Protein AF-0000000079417817 (afdb_homodimer)

Organism: Sphenodon punctatus (NCBI:txid8508)

Secondary structure (DSSP, 8-state):
------------------------------------------------------------------------------------TTHHHHHHHHTTTT-HHHHHHHHHHHHHHHHHHHHHHHHHHHTTTTSS-----GGGGGGEEES-SS-SEE-SSEEEEEEEETT-TT-EEEEEEEEEETT-HHHHHHHHHHHHHSPP-TTB--EEEEEEEEEEGGG-TTS-TTS--------------------------------------EEEEEEEEES----EEHHHHHHHTHHHHHH-HHHHHHHHHHHHHHHHHHHHHHGGGTEE-----GGGEEEE--S-TTSSS--S-----TT-SS--EEEE---TT-EE--TTS-HHHHH-TTSS-HHHHHHHHGGGHHHHHHHHHHHHHTT---HHHH-THHHHS---GGGSPPPP--STTHHHHHHHHHHHT-SSGGGSPPHHHHHHHHHHHHHS--HHHHHHHHH--SHHHHHHHHHHHHHHHHHHHHHHHHHHTT-SSS---HHHHHHHHHHHH--HHHHHHHHHHHH-/------------------------------------------------------------------------------------TTHHHHHHHHTTTT-HHHHHHHHHHHHHHHHHHHHHHHHHHHTTTTSS-----GGGGGGEEES-SS-SEE-SSEEEEEEEETT-TT-EEEEEEEEEETT-HHHHHHHHHHHHHSPP-TTB--EEEEEEEEEEGGG-TTS-TTS--------------------------------------EEEEEEEEES----EEHHHHHHHTHHHHHH-HHHHHHHHHHHHHHHHHHHHHHGGGTEE-----GGGEEEE--S-TTSSS--S-----TT-SS--EEEE---TT-EE--TTS-HHHHH-GGGS-HHHHHHHHGGGHHHHHHHHHHHHHTT---HHHH-THHHHS---GGGSPPPP--STTHHHHHHHHHHHT-SSGGGSPPHHHHHHHHHHHHHS--HHHHHHHHT--SHHHHHHHHHHHHHHHHHHHHHHHHHHTT-SS----HHHHHHHHHHHH--HHHHHHHHHHHH-

Structure (mmCIF, N/CA/C/O backbone):
data_AF-0000000079417817-model_v1
#
loop_
_entity.id
_entity.type
_entity.pdbx_description
1 polymer 'Inactive tyrosine-protein kinase PEAK1'
#
loop_
_atom_site.group_PDB
_atom_site.id
_atom_site.type_symbol
_atom_site.label_atom_id
_atom_site.label_alt_id
_atom_site.label_comp_id
_atom_site.label_asym_id
_atom_site.label_entity_id
_atom_site.label_seq_id
_atom_site.pdbx_PDB_ins_code
_atom_site.Cartn_x
_atom_site.Cartn_y
_atom_site.Cartn_z
_atom_site.occupancy
_atom_site.B_iso_or_equiv
_atom_site.auth_seq_id
_atom_site.auth_comp_id
_atom_site.auth_asym_id
_atom_site.auth_atom_id
_atom_site.pdbx_PDB_model_num
ATOM 1 N N . MET A 1 1 ? 11.273 -13.578 -25.859 1 18.31 1 MET A N 1
ATOM 2 C CA . MET A 1 1 ? 10.703 -14.289 -24.719 1 18.31 1 MET A CA 1
ATOM 3 C C . MET A 1 1 ? 10.102 -13.312 -23.719 1 18.31 1 MET A C 1
ATOM 5 O O . MET A 1 1 ? 10.75 -12.336 -23.328 1 18.31 1 MET A O 1
ATOM 9 N N . ALA A 1 2 ? 8.688 -13.156 -23.547 1 18.14 2 ALA A N 1
ATOM 10 C CA . ALA A 1 2 ? 7.957 -11.891 -23.531 1 18.14 2 ALA A CA 1
ATOM 11 C C . ALA A 1 2 ? 7.934 -11.289 -22.125 1 18.14 2 ALA A C 1
ATOM 13 O O . ALA A 1 2 ? 7.484 -11.938 -21.172 1 18.14 2 ALA A O 1
ATOM 14 N N . ASN A 1 3 ? 9.055 -10.758 -21.688 1 19.86 3 ASN A N 1
ATOM 15 C CA . ASN A 1 3 ? 9.203 -10.18 -20.344 1 19.86 3 ASN A CA 1
ATOM 16 C C . ASN A 1 3 ? 7.996 -9.312 -19.984 1 19.86 3 ASN A C 1
ATOM 18 O O . ASN A 1 3 ? 7.625 -8.406 -20.719 1 19.86 3 ASN A O 1
ATOM 22 N N . PRO A 1 4 ? 7.016 -9.898 -19.281 1 21.08 4 PRO A N 1
ATOM 23 C CA . PRO A 1 4 ? 5.695 -9.289 -19.094 1 21.08 4 PRO A CA 1
ATOM 24 C C . PRO A 1 4 ? 5.773 -7.836 -18.625 1 21.08 4 PRO A C 1
ATOM 26 O O . PRO A 1 4 ? 6.523 -7.52 -17.703 1 21.08 4 PRO A O 1
ATOM 29 N N . THR A 1 5 ? 5.738 -6.875 -19.531 1 25.09 5 THR A N 1
ATOM 30 C CA . THR A 1 5 ? 5.852 -5.422 -19.547 1 25.09 5 THR A CA 1
ATOM 31 C C . THR A 1 5 ? 4.828 -4.793 -18.609 1 25.09 5 THR A C 1
ATOM 33 O O . THR A 1 5 ? 3.623 -4.996 -18.766 1 25.09 5 THR A O 1
ATOM 36 N N . TYR A 1 6 ? 5.027 -4.941 -17.344 1 22.91 6 TYR A N 1
ATOM 37 C CA . TYR A 1 6 ? 4.203 -4.191 -16.406 1 22.91 6 TYR A CA 1
ATOM 38 C C . TYR A 1 6 ? 3.943 -2.779 -16.922 1 22.91 6 TYR A C 1
ATOM 40 O O . TYR A 1 6 ? 4.883 -2.049 -17.25 1 22.91 6 TYR A O 1
ATOM 48 N N . ASP A 1 7 ? 2.91 -2.617 -17.703 1 25.83 7 ASP A N 1
ATOM 49 C CA . ASP A 1 7 ? 2.393 -1.407 -18.328 1 25.83 7 ASP A CA 1
ATOM 50 C C . ASP A 1 7 ? 2.301 -0.259 -17.328 1 25.83 7 ASP A C 1
ATOM 52 O O . ASP A 1 7 ? 1.354 -0.187 -16.547 1 25.83 7 ASP A O 1
ATOM 56 N N . ILE A 1 8 ? 3.342 0.02 -16.578 1 26.14 8 ILE A N 1
ATOM 57 C CA . ILE A 1 8 ? 3.295 1.349 -15.969 1 26.14 8 ILE A CA 1
ATOM 58 C C . ILE A 1 8 ? 2.906 2.379 -17.031 1 26.14 8 ILE A C 1
ATOM 60 O O . ILE A 1 8 ? 3.506 2.43 -18.109 1 26.14 8 ILE A O 1
ATOM 64 N N . ASP A 1 9 ? 1.676 2.869 -17.172 1 25.77 9 ASP A N 1
ATOM 65 C CA . ASP A 1 9 ? 1.15 3.871 -18.094 1 25.77 9 ASP A CA 1
ATOM 66 C C . ASP A 1 9 ? 2.172 4.98 -18.344 1 25.77 9 ASP A C 1
ATOM 68 O O . ASP A 1 9 ? 1.841 6.168 -18.25 1 25.77 9 ASP A O 1
ATOM 72 N N . THR A 1 10 ? 3.457 4.84 -17.969 1 23.97 10 THR A N 1
ATOM 73 C CA . THR A 1 10 ? 4.332 5.867 -18.516 1 23.97 10 THR A CA 1
ATOM 74 C C . THR A 1 10 ? 4.336 5.812 -20.047 1 23.97 10 THR A C 1
ATOM 76 O O . THR A 1 10 ? 4.469 4.734 -20.641 1 23.97 10 THR A O 1
ATOM 79 N N . ASN A 1 11 ? 3.623 6.688 -20.844 1 24.47 11 ASN A N 1
ATOM 80 C CA . ASN A 1 11 ? 3.588 6.977 -22.266 1 24.47 11 ASN A CA 1
ATOM 81 C C . ASN A 1 11 ? 4.965 6.812 -22.906 1 24.47 11 ASN A C 1
ATOM 83 O O . ASN A 1 11 ? 5.23 7.379 -23.969 1 24.47 11 ASN A O 1
ATOM 87 N N . TRP A 1 12 ? 5.91 6.238 -22.172 1 20.16 12 TRP A N 1
ATOM 88 C CA . TRP A 1 12 ? 7.207 6.23 -22.844 1 20.16 12 TRP A CA 1
ATOM 89 C C . TRP A 1 12 ? 7.176 5.352 -24.094 1 20.16 12 TRP A C 1
ATOM 91 O O . TRP A 1 12 ? 6.633 4.242 -24.062 1 20.16 12 TRP A O 1
ATOM 101 N N . GLU A 1 13 ? 7.301 5.938 -25.312 1 21.11 13 GLU A N 1
ATOM 102 C CA . GLU A 1 13 ? 7.312 5.504 -26.703 1 21.11 13 GLU A CA 1
ATOM 103 C C . GLU A 1 13 ? 8.328 4.391 -26.922 1 21.11 13 GLU A C 1
ATOM 105 O O . GLU A 1 13 ? 9.539 4.617 -26.828 1 21.11 13 GLU A O 1
ATOM 110 N N . MET A 1 14 ? 8.188 3.262 -26.25 1 19.23 14 MET A N 1
ATOM 111 C CA . MET A 1 14 ? 9.156 2.17 -26.297 1 19.23 14 MET A CA 1
ATOM 112 C C . MET A 1 14 ? 9.273 1.586 -27.703 1 19.23 14 MET A C 1
ATOM 114 O O . MET A 1 14 ? 8.328 0.962 -28.188 1 19.23 14 MET A O 1
ATOM 118 N N . SER A 1 15 ? 9.945 2.328 -28.688 1 18.45 15 SER A N 1
ATOM 119 C CA . SER A 1 15 ? 10.156 1.932 -30.078 1 18.45 15 SER A CA 1
ATOM 120 C C . SER A 1 15 ? 11.016 0.674 -30.172 1 18.45 15 SER A C 1
ATOM 122 O O . SER A 1 15 ? 12.164 0.668 -29.75 1 18.45 15 SER A O 1
ATOM 124 N N . SER A 1 16 ? 10.5 -0.435 -29.797 1 18 16 SER A N 1
ATOM 125 C CA . SER A 1 16 ? 11.195 -1.719 -29.766 1 18 16 SER A CA 1
ATOM 126 C C . SER A 1 16 ? 11.656 -2.127 -31.156 1 18 16 SER A C 1
ATOM 128 O O . SER A 1 16 ? 10.836 -2.309 -32.062 1 18 16 SER A O 1
ATOM 130 N N . GLY A 1 17 ? 12.812 -1.529 -31.688 1 17.73 17 GLY A N 1
ATOM 131 C CA . GLY A 1 17 ? 13.398 -1.826 -33 1 17.73 17 GLY A CA 1
ATOM 132 C C . GLY A 1 17 ? 13.766 -3.289 -33.156 1 17.73 17 GLY A C 1
ATOM 133 O O . GLY A 1 17 ? 14.109 -3.965 -32.188 1 17.73 17 GLY A O 1
ATOM 134 N N . CYS A 1 18 ? 13.164 -4.008 -34.062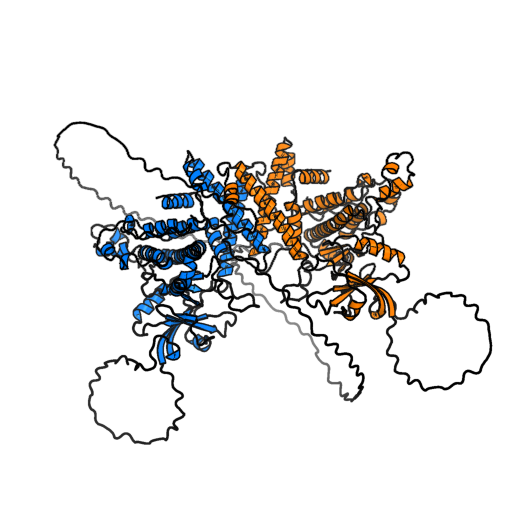 1 18.25 18 CYS A N 1
ATOM 135 C CA . CYS A 1 18 ? 13.148 -5.371 -34.594 1 18.25 18 CYS A CA 1
ATOM 136 C C . CYS A 1 18 ? 14.508 -5.758 -35.156 1 18.25 18 CYS A C 1
ATOM 138 O O . CYS A 1 18 ? 14.953 -5.203 -36.156 1 18.25 18 CYS A O 1
ATOM 140 N N . SER A 1 19 ? 15.672 -5.754 -34.312 1 17.09 19 SER A N 1
ATOM 141 C CA . SER A 1 19 ? 16.938 -6.055 -34.938 1 17.09 19 SER A CA 1
ATOM 142 C C . SER A 1 19 ? 16.906 -7.418 -35.625 1 17.09 19 SER A C 1
ATOM 144 O O . SER A 1 19 ? 16.453 -8.398 -35.062 1 17.09 19 SER A O 1
ATOM 146 N N . SER A 1 20 ? 16.828 -7.496 -36.969 1 17.25 20 SER A N 1
ATOM 147 C CA . SER A 1 20 ? 16.781 -8.539 -38 1 17.25 20 SER A CA 1
ATOM 148 C C . SER A 1 20 ? 18.078 -9.352 -38 1 17.25 20 SER A C 1
ATOM 150 O O . SER A 1 20 ? 19.125 -8.828 -38.406 1 17.25 20 SER A O 1
ATOM 152 N N . ILE A 1 21 ? 18.484 -9.977 -36.906 1 17.41 21 ILE A N 1
ATOM 153 C CA . ILE A 1 21 ? 19.75 -10.688 -36.938 1 17.41 21 ILE A CA 1
ATOM 154 C C . ILE A 1 21 ? 19.719 -11.742 -38.062 1 17.41 21 ILE A C 1
ATOM 156 O O . ILE A 1 21 ? 18.875 -12.641 -38.031 1 17.41 21 ILE A O 1
ATOM 160 N N . SER A 1 22 ? 20.297 -11.484 -39.25 1 16.5 22 SER A N 1
ATOM 161 C CA . SER A 1 22 ? 20.5 -12.234 -40.469 1 16.5 22 SER A CA 1
ATOM 162 C C . SER A 1 22 ? 21.391 -13.453 -40.25 1 16.5 22 SER A C 1
ATOM 164 O O . SER A 1 22 ? 22.469 -13.344 -39.688 1 16.5 22 SER A O 1
ATOM 166 N N . LEU A 1 23 ? 20.812 -14.664 -40.156 1 16.78 23 LEU A N 1
ATOM 167 C CA . LEU A 1 23 ? 21.312 -16.031 -40.062 1 16.78 23 LEU A CA 1
ATOM 168 C C . LEU A 1 23 ? 22.234 -16.375 -41.219 1 16.78 23 LEU A C 1
ATOM 170 O O . LEU A 1 23 ? 21.766 -16.625 -42.344 1 16.78 23 LEU A O 1
ATOM 174 N N . GLU A 1 24 ? 23.375 -15.719 -41.438 1 16.23 24 GLU A N 1
ATOM 175 C CA . GLU A 1 24 ? 24.094 -16.156 -42.625 1 16.23 24 GLU A CA 1
ATOM 176 C C . GLU A 1 24 ? 24.594 -17.594 -42.469 1 16.23 24 GLU A C 1
ATOM 178 O O . GLU A 1 24 ? 25.141 -17.953 -41.438 1 16.23 24 GLU A O 1
ATOM 183 N N . LEU A 1 25 ? 24.234 -18.578 -43.406 1 16.67 25 LEU A N 1
ATOM 184 C CA . LEU A 1 25 ? 24.359 -20 -43.719 1 16.67 25 LEU A CA 1
ATOM 185 C C . LEU A 1 25 ? 25.781 -20.344 -44.125 1 16.67 25 LEU A C 1
ATOM 187 O O . LEU A 1 25 ? 26.094 -21.5 -44.406 1 16.67 25 LEU A O 1
ATOM 191 N N . LYS A 1 26 ? 26.906 -19.688 -43.875 1 16.53 26 LYS A N 1
ATOM 192 C CA . LYS A 1 26 ? 27.875 -20.078 -44.906 1 16.53 26 LYS A CA 1
ATOM 193 C C . LYS A 1 26 ? 28.297 -21.531 -44.781 1 16.53 26 LYS A C 1
ATOM 195 O O . LYS A 1 26 ? 28.344 -22.062 -43.656 1 16.53 26 LYS A O 1
ATOM 200 N N . ALA A 1 27 ? 28.844 -22.25 -45.938 1 16.28 27 ALA A N 1
ATOM 201 C CA . ALA A 1 27 ? 29.078 -23.453 -46.75 1 16.28 27 ALA A CA 1
ATOM 202 C C . ALA A 1 27 ? 30.312 -24.203 -46.25 1 16.28 27 ALA A C 1
ATOM 204 O O . ALA A 1 27 ? 30.281 -25.422 -46.094 1 16.28 27 ALA A O 1
ATOM 205 N N . LEU A 1 28 ? 31.625 -23.688 -46.375 1 15.3 28 LEU A N 1
ATOM 206 C CA . LEU A 1 28 ? 32.469 -24.328 -47.375 1 15.3 28 LEU A CA 1
ATOM 207 C C . LEU A 1 28 ? 33.188 -25.547 -46.75 1 15.3 28 LEU A C 1
ATOM 209 O O . LEU A 1 28 ? 33.125 -26.641 -47.312 1 15.3 28 LEU A O 1
ATOM 213 N N . ASP A 1 29 ? 34.562 -25.562 -46.625 1 15.4 29 ASP A N 1
ATOM 214 C CA . ASP A 1 29 ? 35.5 -26.281 -47.469 1 15.4 29 ASP A CA 1
ATOM 215 C C . ASP A 1 29 ? 36 -27.562 -46.781 1 15.4 29 ASP A C 1
ATOM 217 O O . ASP A 1 29 ? 35.781 -27.734 -45.594 1 15.4 29 ASP A O 1
ATOM 221 N N . ASN A 1 30 ? 37.406 -27.906 -46.812 1 15.6 30 ASN A N 1
ATOM 222 C CA . ASN A 1 30 ? 38.25 -28.875 -47.5 1 15.6 30 ASN A CA 1
ATOM 223 C C . ASN A 1 30 ? 38.75 -29.984 -46.562 1 15.6 30 ASN A C 1
ATOM 225 O O . ASN A 1 30 ? 38.594 -31.172 -46.875 1 15.6 30 ASN A O 1
ATOM 229 N N . GLU A 1 31 ? 39.906 -29.875 -45.781 1 15.55 31 GLU A N 1
ATOM 230 C CA . GLU A 1 31 ? 41.094 -30.672 -46.156 1 15.55 31 GLU A CA 1
ATOM 231 C C . GLU A 1 31 ? 41.094 -32 -45.438 1 15.55 31 GLU A C 1
ATOM 233 O O . GLU A 1 31 ? 40.406 -32.188 -44.438 1 15.55 31 GLU A O 1
ATOM 238 N N . LEU A 1 32 ? 42.438 -32.656 -45.125 1 15.21 32 LEU A N 1
ATOM 239 C CA . LEU A 1 32 ? 43.219 -33.812 -45.594 1 15.21 32 LEU A CA 1
ATOM 240 C C . LEU A 1 32 ? 43.219 -34.906 -44.562 1 15.21 32 LEU A C 1
ATOM 242 O O . LEU A 1 32 ? 42.781 -34.719 -43.438 1 15.21 32 LEU A O 1
ATOM 246 N N . ASP A 1 33 ? 44.438 -35.406 -43.906 1 15.15 33 ASP A N 1
ATOM 247 C CA . ASP A 1 33 ? 45.125 -36.656 -44.219 1 15.15 33 ASP A CA 1
ATOM 248 C C . ASP A 1 33 ? 44.875 -37.688 -43.125 1 15.15 33 ASP A C 1
ATOM 250 O O . ASP A 1 33 ? 44.188 -38.688 -43.344 1 15.15 33 ASP A O 1
ATOM 254 N N . SER A 1 34 ? 46.062 -38.219 -42.312 1 15.34 34 SER A N 1
ATOM 255 C CA . SER A 1 34 ? 46.719 -39.5 -42.469 1 15.34 34 SER A CA 1
ATOM 256 C C . SER A 1 34 ? 46.312 -40.5 -41.406 1 15.34 34 SER A C 1
ATOM 258 O O . SER A 1 34 ? 45.688 -40.094 -40.406 1 15.34 34 SER A O 1
ATOM 260 N N . LEU A 1 35 ? 47.375 -41.156 -40.531 1 14.98 35 LEU A N 1
ATOM 261 C CA . LEU A 1 35 ? 47.875 -42.531 -40.594 1 14.98 35 LEU A CA 1
ATOM 262 C C . LEU A 1 35 ? 47.312 -43.344 -39.406 1 14.98 35 LEU A C 1
ATOM 264 O O . LEU A 1 35 ? 46.719 -44.375 -39.594 1 14.98 35 LEU A O 1
ATOM 268 N N . ASP A 1 36 ? 48.219 -43.812 -38.344 1 15.19 36 ASP A N 1
ATOM 269 C CA . ASP A 1 36 ? 48.719 -45.188 -38.188 1 15.19 36 ASP A CA 1
ATOM 270 C C . ASP A 1 36 ? 48 -45.875 -37.031 1 15.19 36 ASP A C 1
ATOM 272 O O . ASP A 1 36 ? 47.438 -45.219 -36.156 1 15.19 36 ASP A O 1
ATOM 276 N N . ARG A 1 37 ? 48.562 -47.188 -36.375 1 15.7 37 ARG A N 1
ATOM 277 C CA . ARG A 1 37 ? 48.219 -48.594 -36.281 1 15.7 37 ARG A CA 1
ATOM 278 C C . ARG A 1 37 ? 47.938 -48.969 -34.844 1 15.7 37 ARG A C 1
ATOM 280 O O . ARG A 1 37 ? 46.969 -49.688 -34.562 1 15.7 37 ARG A O 1
ATOM 287 N N . PRO A 1 38 ? 48.781 -48.781 -33.656 1 15.12 38 PRO A N 1
ATOM 288 C CA . PRO A 1 38 ? 49.312 -50.031 -33.156 1 15.12 38 PRO A CA 1
ATOM 289 C C . PRO A 1 38 ? 48.375 -50.688 -32.125 1 15.12 38 PRO A C 1
ATOM 291 O O . PRO A 1 38 ? 47.531 -50.031 -31.562 1 15.12 38 PRO A O 1
ATOM 294 N N . LEU A 1 39 ? 48.844 -51.844 -31.438 1 15.51 39 LEU A N 1
ATOM 295 C CA . LEU A 1 39 ? 48.5 -53.25 -31.172 1 15.51 39 LEU A CA 1
ATOM 296 C C . LEU A 1 39 ? 47.969 -53.406 -29.75 1 15.51 39 LEU A C 1
ATOM 298 O O . LEU A 1 39 ? 46.938 -54.031 -29.531 1 15.51 39 LEU A O 1
ATOM 302 N N . GLU A 1 40 ? 48.75 -53.156 -28.531 1 14.89 40 GLU A N 1
ATOM 303 C CA . GLU A 1 40 ? 49.188 -54.344 -27.797 1 14.89 40 GLU A CA 1
ATOM 304 C C . GLU A 1 40 ? 48.156 -54.75 -26.734 1 14.89 40 GLU A C 1
ATOM 306 O O . GLU A 1 40 ? 47.344 -53.906 -26.297 1 14.89 40 GLU A O 1
ATOM 311 N N . LYS A 1 41 ? 48.375 -55.844 -25.766 1 15.7 41 LYS A N 1
ATOM 312 C CA . LYS A 1 41 ? 47.906 -57.156 -25.328 1 15.7 41 LYS A CA 1
ATOM 313 C C . LYS A 1 41 ? 47.281 -57.062 -23.938 1 15.7 41 LYS A C 1
ATOM 315 O O . LYS A 1 41 ? 46.156 -57.5 -23.734 1 15.7 41 LYS A O 1
ATOM 320 N N . GLY A 1 42 ? 48.062 -57.219 -22.75 1 14.59 42 GLY A N 1
ATOM 321 C CA . GLY A 1 42 ? 48.031 -58.469 -22 1 14.59 42 GLY A CA 1
ATOM 322 C C . GLY A 1 42 ? 47.094 -58.438 -20.812 1 14.59 42 GLY A C 1
ATOM 323 O O . GLY A 1 42 ? 45.938 -58.906 -20.922 1 14.59 42 GLY A O 1
ATOM 324 N N . GLN A 1 43 ? 47.594 -58.375 -19.5 1 15.2 43 GLN A N 1
ATOM 325 C CA . GLN A 1 43 ? 47.656 -59.438 -18.484 1 15.2 43 GLN A CA 1
ATOM 326 C C . GLN A 1 43 ? 46.562 -59.281 -17.438 1 15.2 43 GLN A C 1
ATOM 328 O O . GLN A 1 43 ? 46.031 -58.188 -17.266 1 15.2 43 GLN A O 1
ATOM 333 N N . ALA A 1 44 ? 46.531 -60.125 -16.25 1 15.86 44 ALA A N 1
ATOM 334 C CA . ALA A 1 44 ? 45.781 -61.156 -15.578 1 15.86 44 ALA A CA 1
ATOM 335 C C . ALA A 1 44 ? 45.219 -60.656 -14.25 1 15.86 44 ALA A C 1
ATOM 337 O O . ALA A 1 44 ? 44.062 -60.906 -13.906 1 15.86 44 ALA A O 1
ATOM 338 N N . THR A 1 45 ? 45.906 -59.906 -13.383 1 14.05 45 THR A N 1
ATOM 339 C CA . THR A 1 45 ? 46.156 -60.531 -12.094 1 14.05 45 THR A CA 1
ATOM 340 C C . THR A 1 45 ? 44.938 -60.438 -11.188 1 14.05 45 THR A C 1
ATOM 342 O O . THR A 1 45 ? 44.094 -59.562 -11.367 1 14.05 45 THR A O 1
ATOM 345 N N . THR A 1 46 ? 44.938 -61.156 -9.891 1 15.16 46 THR A N 1
ATOM 346 C CA . THR A 1 46 ? 44.281 -62.125 -9.047 1 15.16 46 THR A CA 1
ATOM 347 C C . THR A 1 46 ? 43.531 -61.469 -7.902 1 15.16 46 THR A C 1
ATOM 349 O O . THR A 1 46 ? 42.375 -61.812 -7.613 1 15.16 46 THR A O 1
ATOM 352 N N . SER A 1 47 ? 44.031 -60.562 -6.977 1 14.62 47 SER A N 1
ATOM 353 C CA . SER A 1 47 ? 44.156 -61.031 -5.602 1 14.62 47 SER A CA 1
ATOM 354 C C . SER A 1 47 ? 42.844 -60.844 -4.828 1 14.62 47 SER A C 1
ATOM 356 O O . SER A 1 47 ? 42.125 -59.875 -5.074 1 14.62 47 SER A O 1
ATOM 358 N N . ALA A 1 48 ? 42.438 -61.719 -3.785 1 15.77 48 ALA A N 1
ATOM 359 C CA . ALA A 1 48 ? 41.375 -62.438 -3.084 1 15.77 48 ALA A CA 1
ATOM 360 C C . ALA A 1 48 ? 40.875 -61.625 -1.889 1 15.77 48 ALA A C 1
ATOM 362 O O . ALA A 1 48 ? 39.656 -61.531 -1.651 1 15.77 48 ALA A O 1
ATOM 363 N N . THR A 1 49 ? 41.719 -61.125 -0.915 1 14.55 49 THR A N 1
ATOM 364 C CA . THR A 1 49 ? 41.625 -61.688 0.428 1 14.55 49 THR A CA 1
ATOM 365 C C . THR A 1 49 ? 40.406 -61.156 1.176 1 14.55 49 THR A C 1
ATOM 367 O O . THR A 1 49 ? 39.844 -60.125 0.795 1 14.55 49 THR A O 1
ATOM 370 N N . ASN A 1 50 ? 40.281 -61.469 2.619 1 14.98 50 ASN A N 1
ATOM 371 C CA . ASN A 1 50 ? 39.531 -62.156 3.652 1 14.98 50 ASN A CA 1
ATOM 372 C C . ASN A 1 50 ? 38.688 -61.188 4.484 1 14.98 50 ASN A C 1
ATOM 374 O O . ASN A 1 50 ? 37.469 -61.312 4.547 1 14.98 50 ASN A O 1
ATOM 378 N N . SER A 1 51 ? 39.156 -60.625 5.766 1 14.74 51 SER A N 1
ATOM 379 C CA . SER A 1 51 ? 38.844 -61.156 7.09 1 14.74 51 SER A CA 1
ATOM 380 C C . SER A 1 51 ? 37.75 -60.312 7.758 1 14.74 51 SER A C 1
ATOM 382 O O . SER A 1 51 ? 36.719 -60.875 8.188 1 14.74 51 SER A O 1
ATOM 384 N N . PHE A 1 52 ? 38.062 -59.25 8.719 1 14.32 52 PHE A N 1
ATOM 385 C CA . PHE A 1 52 ? 38.062 -59.312 10.172 1 14.32 52 PHE A CA 1
ATOM 386 C C . PHE A 1 52 ? 36.719 -58.75 10.711 1 14.32 52 PHE A C 1
ATOM 388 O O . PHE A 1 52 ? 36.031 -58 10.031 1 14.32 52 PHE A O 1
ATOM 395 N N . SER A 1 53 ? 36.375 -58.875 12.133 1 15.63 53 SER A N 1
ATOM 396 C CA . SER A 1 53 ? 35.5 -59.344 13.195 1 15.63 53 SER A CA 1
ATOM 397 C C . SER A 1 53 ? 34.719 -58.219 13.828 1 15.63 53 SER A C 1
ATOM 399 O O . SER A 1 53 ? 33.5 -58.344 14.055 1 15.63 53 SER A O 1
ATOM 401 N N . SER A 1 54 ? 35.219 -57.031 14.367 1 15.36 54 SER A N 1
ATOM 402 C CA . SER A 1 54 ? 35.219 -56.812 15.805 1 15.36 54 SER A CA 1
ATOM 403 C C . SER A 1 54 ? 33.875 -56.188 16.266 1 15.36 54 SER A C 1
ATOM 405 O O . SER A 1 54 ? 33.344 -55.312 15.594 1 15.36 54 SER A O 1
ATOM 407 N N . LEU A 1 55 ? 33.156 -56.688 17.531 1 15.74 55 LEU A N 1
ATOM 408 C CA . LEU A 1 55 ? 31.969 -56.906 18.328 1 15.74 55 LEU A CA 1
ATOM 409 C C . LEU A 1 55 ? 31.641 -55.688 19.172 1 15.74 55 LEU A C 1
ATOM 411 O O . LEU A 1 55 ? 30.469 -55.438 19.516 1 15.74 55 LEU A O 1
ATOM 415 N N . THR A 1 56 ? 32.5 -54.75 19.641 1 15.08 56 THR A N 1
ATOM 416 C CA . THR A 1 56 ? 32.5 -54.469 21.078 1 15.08 56 THR A CA 1
ATOM 417 C C . THR A 1 56 ? 31.219 -53.812 21.516 1 15.08 56 THR A C 1
ATOM 419 O O . THR A 1 56 ? 30.609 -53.031 20.734 1 15.08 56 THR A O 1
ATOM 422 N N . THR A 1 57 ? 30.688 -53.969 22.938 1 15.83 57 THR A N 1
ATOM 423 C CA . THR A 1 57 ? 29.688 -54.156 23.984 1 15.83 57 THR A CA 1
ATOM 424 C C . THR A 1 57 ? 29.328 -52.812 24.641 1 15.83 57 THR A C 1
ATOM 426 O O . THR A 1 57 ? 28.25 -52.688 25.25 1 15.83 57 THR A O 1
ATOM 429 N N . ILE A 1 58 ? 29.828 -51.625 24.484 1 15.09 58 ILE A N 1
ATOM 430 C CA . ILE A 1 58 ? 30.078 -50.906 25.734 1 15.09 58 ILE A CA 1
ATOM 431 C C . ILE A 1 58 ? 28.75 -50.5 26.375 1 15.09 58 ILE A C 1
ATOM 433 O O . ILE A 1 58 ? 27.859 -49.969 25.688 1 15.09 58 ILE A O 1
ATOM 437 N N . GLY A 1 59 ? 28.5 -50.625 27.859 1 15.49 59 GLY A N 1
ATOM 438 C CA . GLY A 1 59 ? 27.703 -50.781 29.078 1 15.49 59 GLY A CA 1
ATOM 439 C C . GLY A 1 59 ? 27.031 -49.531 29.547 1 15.49 59 GLY A C 1
ATOM 440 O O . GLY A 1 59 ? 25.906 -49.562 30.047 1 15.49 59 GLY A O 1
ATOM 441 N N . VAL A 1 60 ? 27.578 -48.312 29.734 1 14.72 60 VAL A N 1
ATOM 442 C CA . VAL A 1 60 ? 27.719 -47.719 31.062 1 14.72 60 VAL A CA 1
ATOM 443 C C . VAL A 1 60 ? 26.359 -47.188 31.531 1 14.72 60 VAL A C 1
ATOM 445 O O . VAL A 1 60 ? 25.484 -46.906 30.703 1 14.72 60 VAL A O 1
ATOM 448 N N . LYS A 1 61 ? 26.344 -46.469 32.812 1 15.8 61 LYS A N 1
ATOM 449 C CA . LYS A 1 61 ? 25.781 -46.375 34.156 1 15.8 61 LYS A CA 1
ATOM 450 C C . LYS A 1 61 ? 24.531 -45.5 34.156 1 15.8 61 LYS A C 1
ATOM 452 O O . LYS A 1 61 ? 24.312 -44.719 33.25 1 15.8 61 LYS A O 1
ATOM 457 N N . ASP A 1 62 ? 23.984 -44.938 35.5 1 16 62 ASP A N 1
ATOM 458 C CA . ASP A 1 62 ? 22.984 -45 36.562 1 16 62 ASP A CA 1
ATOM 459 C C . ASP A 1 62 ? 22.234 -43.688 36.719 1 16 62 ASP A C 1
ATOM 461 O O . ASP A 1 62 ? 21 -43.688 36.75 1 16 62 ASP A O 1
ATOM 465 N N . ARG A 1 63 ? 22.766 -42.438 37.438 1 16.05 63 ARG A N 1
ATOM 466 C CA . ARG A 1 63 ? 22.469 -42 38.812 1 16.05 63 ARG A CA 1
ATOM 467 C C . ARG A 1 63 ? 21.297 -41.031 38.812 1 16.05 63 ARG A C 1
ATOM 469 O O . ARG A 1 63 ? 21 -40.375 37.781 1 16.05 63 ARG A O 1
ATOM 476 N N . SER A 1 64 ? 20.594 -40.562 40.125 1 16.8 64 SER A N 1
ATOM 477 C CA . SER A 1 64 ? 19.422 -40.281 40.969 1 16.8 64 SER A CA 1
ATOM 478 C C . SER A 1 64 ? 19.141 -38.781 41.062 1 16.8 64 SER A C 1
ATOM 480 O O . SER A 1 64 ? 18.047 -38.375 41.438 1 16.8 64 SER A O 1
ATOM 482 N N . PHE A 1 65 ? 19.906 -37.75 40.5 1 15.7 65 PHE A N 1
ATOM 483 C CA . PHE A 1 65 ? 20.062 -36.656 41.438 1 15.7 65 PHE A CA 1
ATOM 484 C C . PHE A 1 65 ? 18.703 -36.031 41.781 1 15.7 65 PHE A C 1
ATOM 486 O O . PHE A 1 65 ? 17.812 -36 40.906 1 15.7 65 PHE A O 1
ATOM 493 N N . ASN A 1 66 ? 18.484 -35.5 43.094 1 15.95 66 ASN A N 1
ATOM 494 C CA . ASN A 1 66 ? 17.672 -35.156 44.25 1 15.95 66 ASN A CA 1
ATOM 495 C C . ASN A 1 66 ? 16.875 -33.875 44 1 15.95 66 ASN A C 1
ATOM 497 O O . ASN A 1 66 ? 15.641 -33.906 43.906 1 15.95 66 ASN A O 1
ATOM 501 N N . SER A 1 67 ? 17.172 -32.656 44.75 1 16.16 67 SER A N 1
ATOM 502 C CA . SER A 1 67 ? 16.641 -32 45.938 1 16.16 67 SER A CA 1
ATOM 503 C C . SER A 1 67 ? 15.898 -30.719 45.594 1 16.16 67 SER A C 1
ATOM 505 O O . SER A 1 67 ? 15 -30.297 46.344 1 16.16 67 SER A O 1
ATOM 507 N N . MET A 1 68 ? 16.281 -29.828 44.594 1 16.08 68 MET A N 1
ATOM 508 C CA . MET A 1 68 ? 16.375 -28.469 45.094 1 16.08 68 MET A CA 1
ATOM 509 C C . MET A 1 68 ? 15 -27.922 45.438 1 16.08 68 MET A C 1
ATOM 511 O O . MET A 1 68 ? 14.023 -28.156 44.719 1 16.08 68 MET A O 1
ATOM 515 N N . GLU A 1 69 ? 14.844 -27.141 46.594 1 17.05 69 GLU A N 1
ATOM 516 C CA . GLU A 1 69 ? 14.031 -26.531 47.656 1 17.05 69 GLU A CA 1
ATOM 517 C C . GLU A 1 69 ? 13.148 -25.422 47.094 1 17.05 69 GLU A C 1
ATOM 519 O O . GLU A 1 69 ? 13.383 -24.938 45.969 1 17.05 69 GLU A O 1
ATOM 524 N N . SER A 1 70 ? 12.367 -24.594 48.031 1 18.59 70 SER A N 1
ATOM 525 C CA . SER A 1 70 ? 11.148 -23.938 48.5 1 18.59 70 SER A CA 1
ATOM 526 C C . SER A 1 70 ? 11.133 -22.469 48.094 1 18.59 70 SER A C 1
ATOM 528 O O . SER A 1 70 ? 10.188 -21.75 48.406 1 18.59 70 SER A O 1
ATOM 530 N N . LEU A 1 71 ? 12.094 -21.875 47.281 1 16.8 71 LEU A N 1
ATOM 531 C CA . LEU A 1 71 ? 12.258 -20.5 47.688 1 16.8 71 LEU A CA 1
ATOM 532 C C . LEU A 1 71 ? 10.961 -19.719 47.531 1 16.8 71 LEU A C 1
ATOM 534 O O . LEU A 1 71 ? 10.156 -20.016 46.656 1 16.8 71 LEU A O 1
ATOM 538 N N . SER A 1 72 ? 10.703 -18.719 48.469 1 18.14 72 SER A N 1
ATOM 539 C CA . SER A 1 72 ? 9.844 -17.781 49.188 1 18.14 72 SER A CA 1
ATOM 540 C C . SER A 1 72 ? 9.375 -16.656 48.25 1 18.14 72 SER A C 1
ATOM 542 O O . SER A 1 72 ? 9.992 -16.375 47.219 1 18.14 72 SER A O 1
ATOM 544 N N . GLY A 1 73 ? 8.117 -16.031 48.5 1 20.09 73 GLY A N 1
ATOM 545 C CA . GLY A 1 73 ? 6.984 -15.289 48 1 20.09 73 GLY A CA 1
ATOM 546 C C . GLY A 1 73 ? 7.309 -13.836 47.688 1 20.09 73 GLY A C 1
ATOM 547 O O . GLY A 1 73 ? 6.406 -13.031 47.438 1 20.09 73 GLY A O 1
ATOM 548 N N . LYS A 1 74 ? 8.656 -13.406 47.812 1 20.16 74 LYS A N 1
ATOM 549 C CA . LYS A 1 74 ? 8.727 -12.008 48.219 1 20.16 74 LYS A CA 1
ATOM 550 C C . LYS A 1 74 ? 8.062 -11.109 47.156 1 20.16 74 LYS A C 1
ATOM 552 O O . LYS A 1 74 ? 8.039 -11.445 45.969 1 20.16 74 LYS A O 1
ATOM 557 N N . GLN A 1 75 ? 7.66 -9.922 47.656 1 20.77 75 GLN A N 1
ATOM 558 C CA . GLN A 1 75 ? 6.793 -8.766 47.5 1 20.77 75 GLN A CA 1
ATOM 559 C C . GLN A 1 75 ? 7.309 -7.832 46.406 1 20.77 75 GLN A C 1
ATOM 561 O O . GLN A 1 75 ? 7.133 -6.617 46.469 1 20.77 75 GLN A O 1
ATOM 566 N N . VAL A 1 76 ? 7.895 -8.32 45.219 1 22.88 76 VAL A N 1
ATOM 567 C CA . VAL A 1 76 ? 8.711 -7.254 44.656 1 22.88 76 VAL A CA 1
ATOM 568 C C . VAL A 1 76 ? 7.82 -6.074 44.25 1 22.88 76 VAL A C 1
ATOM 570 O O . VAL A 1 76 ? 6.754 -6.258 43.656 1 22.88 76 VAL A O 1
ATOM 573 N N . PRO A 1 77 ? 8.266 -4.902 44.75 1 22.84 77 PRO A N 1
ATOM 574 C CA . PRO A 1 77 ? 7.695 -3.555 44.688 1 22.84 77 PRO A CA 1
ATOM 575 C C . PRO A 1 77 ? 7.387 -3.107 43.281 1 22.84 77 PRO A C 1
ATOM 577 O O . PRO A 1 77 ? 8.016 -3.584 42.312 1 22.84 77 PRO A O 1
ATOM 580 N N . GLN A 1 78 ? 6.215 -2.498 43.094 1 22.14 78 GLN A N 1
ATOM 581 C CA . GLN A 1 78 ? 5.285 -2.08 42.031 1 22.14 78 GLN A CA 1
ATOM 582 C C . GLN A 1 78 ? 6 -1.271 40.969 1 22.14 78 GLN A C 1
ATOM 584 O O . GLN A 1 78 ? 5.809 -1.512 39.781 1 22.14 78 GLN A O 1
ATOM 589 N N . ASN A 1 79 ? 6.508 -0.081 41.25 1 22.78 79 ASN A N 1
ATOM 590 C CA . ASN A 1 79 ? 6.027 1.136 40.625 1 22.78 79 ASN A CA 1
ATOM 591 C C . ASN A 1 79 ? 6.902 1.516 39.438 1 22.78 79 ASN A C 1
ATOM 593 O O . ASN A 1 79 ? 6.781 2.619 38.875 1 22.78 79 ASN A O 1
ATOM 597 N N . LYS A 1 80 ? 8.086 0.857 39.094 1 27.97 80 LYS A N 1
ATOM 598 C CA . LYS A 1 80 ? 9.055 1.786 38.531 1 27.97 80 LYS A CA 1
ATOM 599 C C . LYS A 1 80 ? 8.664 2.18 37.094 1 27.97 80 LYS A C 1
ATOM 601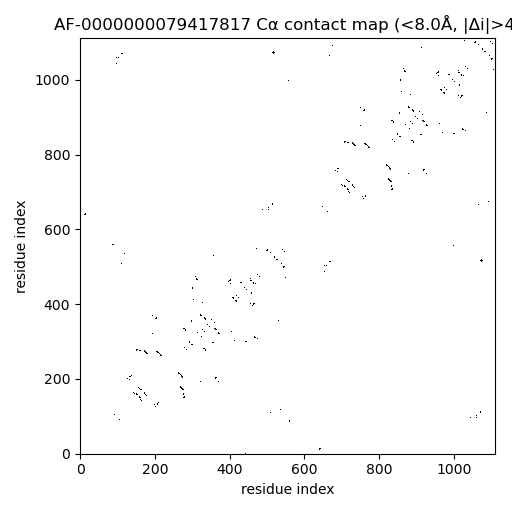 O O . LYS A 1 80 ? 8.016 1.406 36.406 1 27.97 80 LYS A O 1
ATOM 606 N N . PRO A 1 81 ? 9.211 3.381 36.625 1 30.8 81 PRO A N 1
ATOM 607 C CA . PRO A 1 81 ? 9.047 4.262 35.469 1 30.8 81 PRO A CA 1
ATOM 608 C C . PRO A 1 81 ? 9.438 3.594 34.156 1 30.8 81 PRO A C 1
ATOM 610 O O . PRO A 1 81 ? 10.328 2.738 34.156 1 30.8 81 PRO A O 1
ATOM 613 N N . GLY A 1 82 ? 8.5 3.418 33.188 1 31.09 82 GLY A N 1
ATOM 614 C CA . GLY A 1 82 ? 8.461 2.832 31.875 1 31.09 82 GLY A CA 1
ATOM 615 C C . GLY A 1 82 ? 9.672 3.182 31.031 1 31.09 82 GLY A C 1
ATOM 616 O O . GLY A 1 82 ? 9.859 4.34 30.641 1 31.09 82 GLY A O 1
ATOM 617 N N . LYS A 1 83 ? 10.828 2.537 31.172 1 32.47 83 LYS A N 1
ATOM 618 C CA . LYS A 1 83 ? 12.148 2.586 30.547 1 32.47 83 LYS A CA 1
ATOM 619 C C . LYS A 1 83 ? 12.031 2.635 29.031 1 32.47 83 LYS A C 1
ATOM 621 O O . LYS A 1 83 ? 11.188 1.957 28.438 1 32.47 83 LYS A O 1
ATOM 626 N N . SER A 1 84 ? 12.773 3.592 28.281 1 35.03 84 SER A N 1
ATOM 627 C CA . SER A 1 84 ? 13.109 4.105 26.953 1 35.03 84 SER A CA 1
ATOM 628 C C . SER A 1 84 ? 13.625 2.992 26.047 1 35.03 84 SER A C 1
ATOM 630 O O . SER A 1 84 ? 14.82 2.92 25.766 1 35.03 84 SER A O 1
ATOM 632 N N . ILE A 1 85 ? 13.102 1.854 25.922 1 35.88 85 ILE A N 1
ATOM 633 C CA . ILE A 1 85 ? 13.516 0.642 25.219 1 35.88 85 ILE A CA 1
ATOM 634 C C . ILE A 1 85 ? 13.594 0.914 23.719 1 35.88 85 ILE A C 1
ATOM 636 O O . ILE A 1 85 ? 13.945 0.026 22.938 1 35.88 85 ILE A O 1
ATOM 640 N N . GLN A 1 86 ? 13.008 1.95 23.172 1 40.06 86 GLN A N 1
ATOM 641 C CA . GLN A 1 86 ? 12.945 2.143 21.719 1 40.06 86 GLN A CA 1
ATOM 642 C C . GLN A 1 86 ? 14.328 2.436 21.156 1 40.06 86 GLN A C 1
ATOM 644 O O . GLN A 1 86 ? 14.484 2.58 19.938 1 40.06 86 GLN A O 1
ATOM 649 N N . LYS A 1 87 ? 15.422 2.559 21.859 1 44.28 87 LYS A N 1
ATOM 650 C CA . LYS A 1 87 ? 16.719 3.125 21.516 1 44.28 87 LYS A CA 1
ATOM 651 C C . LYS A 1 87 ? 17.594 2.105 20.766 1 44.28 87 LYS A C 1
ATOM 653 O O . LYS A 1 87 ? 18.281 2.455 19.812 1 44.28 87 LYS A O 1
ATOM 658 N N . PRO A 1 88 ? 17.516 0.881 21.016 1 44.66 88 PRO A N 1
ATOM 659 C CA . PRO A 1 88 ? 18.609 0.031 20.516 1 44.66 88 PRO A CA 1
ATOM 660 C C . PRO A 1 88 ? 18.453 -0.32 19.047 1 44.66 88 PRO A C 1
ATOM 662 O O . PRO A 1 88 ? 19.453 -0.404 18.312 1 44.66 88 PRO A O 1
ATOM 665 N N . GLN A 1 89 ? 17.266 -0.616 18.516 1 51.69 89 GLN A N 1
ATOM 666 C CA . GLN A 1 89 ? 17.078 -1.069 17.141 1 51.69 89 GLN A CA 1
ATOM 667 C C . GLN A 1 89 ? 17.391 0.049 16.141 1 51.69 89 GLN A C 1
ATOM 669 O O . GLN A 1 89 ? 17.969 -0.198 15.078 1 51.69 89 GLN A O 1
ATOM 674 N N . ARG A 1 90 ? 17.234 1.269 16.5 1 58.28 90 ARG A N 1
ATOM 675 C CA . ARG A 1 90 ? 17.547 2.404 15.641 1 58.28 90 ARG A CA 1
ATOM 676 C C . ARG A 1 90 ? 19.062 2.604 15.523 1 58.28 90 ARG A C 1
ATOM 678 O O . ARG A 1 90 ? 19.578 2.91 14.445 1 58.28 90 ARG A O 1
ATOM 685 N N . HIS A 1 91 ? 19.641 2.396 16.531 1 60.03 91 HIS A N 1
ATOM 686 C CA . HIS A 1 91 ? 21.094 2.57 16.547 1 60.03 91 HIS A CA 1
ATOM 687 C C . HIS A 1 91 ? 21.766 1.576 15.602 1 60.03 91 HIS A C 1
ATOM 689 O O . HIS A 1 91 ? 22.719 1.925 14.906 1 60.03 91 HIS A O 1
ATOM 695 N N . ALA A 1 92 ? 21.078 0.498 15.516 1 74.06 92 ALA A N 1
ATOM 696 C CA . ALA A 1 92 ? 21.672 -0.53 14.664 1 74.06 92 ALA A CA 1
ATOM 697 C C . ALA A 1 92 ? 21.438 -0.22 13.188 1 74.06 92 ALA A C 1
ATOM 699 O O . ALA A 1 92 ? 22.281 -0.518 12.344 1 74.06 92 ALA A O 1
ATOM 700 N N . LEU A 1 93 ? 20.5 0.59 12.898 1 81.94 93 LEU A N 1
ATOM 701 C CA . LEU A 1 93 ? 20.125 0.86 11.516 1 81.94 93 LEU A CA 1
ATOM 702 C C . LEU A 1 93 ? 21.109 1.844 10.875 1 81.94 93 LEU A C 1
ATOM 704 O O . LEU A 1 93 ? 21.422 1.72 9.688 1 81.94 93 LEU A O 1
ATOM 708 N N . TYR A 1 94 ? 21.719 2.664 11.711 1 82.88 94 TYR A N 1
ATOM 709 C CA . TYR A 1 94 ? 22.547 3.705 11.109 1 82.88 94 TYR A CA 1
ATOM 710 C C . TYR A 1 94 ? 24.031 3.475 11.422 1 82.88 94 TYR A C 1
ATOM 712 O O . TYR A 1 94 ? 24.875 4.293 11.07 1 82.88 94 TYR A O 1
ATOM 720 N N . ARG A 1 95 ? 24.203 2.33 12.047 1 84.19 95 ARG A N 1
ATOM 721 C CA . ARG A 1 95 ? 25.594 1.952 12.25 1 84.19 95 ARG A CA 1
ATOM 722 C C . ARG A 1 95 ? 26.312 1.768 10.914 1 84.19 95 ARG A C 1
ATOM 724 O O . ARG A 1 95 ? 25.812 1.07 10.031 1 84.19 95 ARG A O 1
ATOM 731 N N . GLY A 1 96 ? 27.391 2.416 10.719 1 86.81 96 GLY A N 1
ATOM 732 C CA . GLY A 1 96 ? 28.172 2.295 9.492 1 86.81 96 GLY A CA 1
ATOM 733 C C . GLY A 1 96 ? 27.594 3.107 8.344 1 86.81 96 GLY A C 1
ATOM 734 O O . GLY A 1 96 ? 27.797 2.764 7.18 1 86.81 96 GLY A O 1
ATOM 735 N N . ILE A 1 97 ? 26.875 4.141 8.617 1 90.56 97 ILE A N 1
ATOM 736 C CA . ILE A 1 97 ? 26.172 4.93 7.617 1 90.56 97 ILE A CA 1
ATOM 737 C C . ILE A 1 97 ? 27.172 5.684 6.75 1 90.56 97 ILE A C 1
ATOM 739 O O . ILE A 1 97 ? 26.844 6.148 5.66 1 90.56 97 ILE A O 1
ATOM 743 N N . GLU A 1 98 ? 28.391 5.672 7.227 1 89.62 98 GLU A N 1
ATOM 744 C CA . GLU A 1 98 ? 29.438 6.34 6.457 1 89.62 98 GLU A CA 1
ATOM 745 C C . GLU A 1 98 ? 29.906 5.469 5.293 1 89.62 98 GLU A C 1
ATOM 747 O O . GLU A 1 98 ? 30.516 5.965 4.34 1 89.62 98 GLU A O 1
ATOM 752 N N . ASN A 1 99 ? 29.641 4.188 5.449 1 88.94 99 ASN A N 1
ATOM 753 C CA . ASN A 1 99 ? 30.062 3.221 4.441 1 88.94 99 ASN A CA 1
ATOM 754 C C . ASN A 1 99 ? 28.938 2.887 3.477 1 88.94 99 ASN A C 1
ATOM 756 O O . ASN A 1 99 ? 27.953 2.24 3.857 1 88.94 99 ASN A O 1
ATOM 760 N N . ARG A 1 100 ? 29.188 3.152 2.27 1 88.44 100 ARG A N 1
ATOM 761 C CA . ARG A 1 100 ? 28.156 2.979 1.252 1 88.44 100 ARG A CA 1
ATOM 762 C C . ARG A 1 100 ? 27.781 1.507 1.09 1 88.44 100 ARG A C 1
ATOM 764 O O . ARG A 1 100 ? 26.609 1.173 0.884 1 88.44 100 ARG A O 1
ATOM 771 N N . GLU A 1 101 ? 28.797 0.648 1.195 1 88.25 101 GLU A N 1
ATOM 772 C CA . GLU A 1 101 ? 28.547 -0.784 1.054 1 88.25 101 GLU A CA 1
ATOM 773 C C . GLU A 1 101 ? 27.641 -1.303 2.164 1 88.25 101 GLU A C 1
ATOM 775 O O . GLU A 1 101 ? 26.766 -2.146 1.922 1 88.25 101 GLU A O 1
ATOM 780 N N . GLU A 1 102 ? 27.875 -0.755 3.248 1 90.5 102 GLU A N 1
ATOM 781 C CA . GLU A 1 102 ? 27.047 -1.155 4.383 1 90.5 102 GLU A CA 1
ATOM 782 C C . GLU A 1 102 ? 25.609 -0.677 4.211 1 90.5 102 GLU A C 1
ATOM 784 O O . GLU A 1 102 ? 24.672 -1.394 4.551 1 90.5 102 GLU A O 1
ATOM 789 N N . VAL A 1 103 ? 25.484 0.456 3.646 1 92.19 103 VAL A N 1
ATOM 790 C CA . VAL A 1 103 ? 24.156 1.037 3.455 1 92.19 103 VAL A CA 1
ATOM 791 C C . VAL A 1 103 ? 23.391 0.234 2.412 1 92.19 103 VAL A C 1
ATOM 793 O O . VAL A 1 103 ? 22.203 -0.059 2.596 1 92.19 103 VAL A O 1
ATOM 796 N N . VAL A 1 104 ? 24.078 -0.142 1.358 1 91.19 104 VAL A N 1
ATOM 797 C CA . VAL A 1 104 ? 23.453 -0.942 0.312 1 91.19 104 VAL A CA 1
ATOM 798 C C . VAL A 1 104 ? 23 -2.283 0.886 1 91.19 104 VAL A C 1
ATOM 800 O O . VAL A 1 104 ? 21.922 -2.768 0.571 1 91.19 104 VAL A O 1
ATOM 803 N N . GLY A 1 105 ? 23.844 -2.891 1.659 1 92.5 105 GLY A N 1
ATOM 804 C CA . GLY A 1 105 ? 23.484 -4.133 2.328 1 92.5 105 GLY A CA 1
ATOM 805 C C . GLY A 1 105 ? 22.281 -3.998 3.229 1 92.5 105 GLY A C 1
ATOM 806 O O . GLY A 1 105 ? 21.438 -4.902 3.289 1 92.5 105 GLY A O 1
ATOM 807 N N . LYS A 1 106 ? 22.219 -2.885 3.896 1 93.62 106 LYS A N 1
ATOM 808 C CA . LYS A 1 106 ? 21.078 -2.633 4.773 1 93.62 106 LYS A CA 1
ATOM 809 C C . LYS A 1 106 ? 19.797 -2.482 3.971 1 93.62 106 LYS A C 1
ATOM 811 O O . LYS A 1 106 ? 18.75 -3.035 4.344 1 93.62 106 LYS A O 1
ATOM 816 N N . ILE A 1 107 ? 19.875 -1.737 2.9 1 94.81 107 ILE A N 1
ATOM 817 C CA . ILE A 1 107 ? 18.703 -1.534 2.053 1 94.81 107 ILE A CA 1
ATOM 818 C C . ILE A 1 107 ? 18.234 -2.873 1.481 1 94.81 107 ILE A C 1
ATOM 820 O O . ILE A 1 107 ? 17.047 -3.164 1.456 1 94.81 107 ILE A O 1
ATOM 824 N N . ARG A 1 108 ? 19.172 -3.686 1.054 1 94.69 108 ARG A N 1
ATOM 825 C CA . ARG A 1 108 ? 18.875 -5.027 0.562 1 94.69 108 ARG A CA 1
ATOM 826 C C . ARG A 1 108 ? 18.156 -5.852 1.621 1 94.69 108 ARG A C 1
ATOM 828 O O . ARG A 1 108 ? 17.141 -6.488 1.332 1 94.69 108 ARG A O 1
ATOM 835 N N . SER A 1 109 ? 18.688 -5.801 2.805 1 95.44 109 SER A N 1
ATOM 836 C CA . SER A 1 109 ? 18.094 -6.566 3.895 1 95.44 109 SER A CA 1
ATOM 837 C C . SER A 1 109 ? 16.688 -6.066 4.219 1 95.44 109 SER A C 1
ATOM 839 O O . SER A 1 109 ? 15.781 -6.859 4.492 1 95.44 109 SER A O 1
ATOM 841 N N . LEU A 1 110 ? 16.547 -4.77 4.176 1 96.44 110 LEU A N 1
ATOM 842 C CA . LEU A 1 110 ? 15.242 -4.18 4.438 1 96.44 110 LEU A CA 1
ATOM 843 C C . LEU A 1 110 ? 14.219 -4.648 3.406 1 96.44 110 LEU A C 1
ATOM 845 O O . LEU A 1 110 ? 13.109 -5.039 3.764 1 96.44 110 LEU A O 1
ATOM 849 N N . HIS A 1 111 ? 14.602 -4.656 2.176 1 96.94 111 HIS A N 1
ATOM 850 C CA . HIS A 1 111 ? 13.695 -5.098 1.122 1 96.94 111 HIS A CA 1
ATOM 851 C C . HIS A 1 111 ? 13.375 -6.582 1.253 1 96.94 111 HIS A C 1
ATOM 853 O O . HIS A 1 111 ? 12.211 -6.984 1.158 1 96.94 111 HIS A O 1
ATOM 859 N N . THR A 1 112 ? 14.375 -7.395 1.431 1 96.62 112 THR A N 1
ATOM 860 C CA . THR A 1 112 ? 14.188 -8.836 1.532 1 96.62 112 THR A CA 1
ATOM 861 C C . THR A 1 112 ? 13.266 -9.18 2.703 1 96.62 112 THR A C 1
ATOM 863 O O . THR A 1 112 ? 12.32 -9.953 2.551 1 96.62 112 THR A O 1
ATOM 866 N N . ASP A 1 113 ? 13.562 -8.547 3.812 1 97 113 ASP A N 1
ATOM 867 C CA . ASP A 1 113 ? 12.758 -8.812 5.004 1 97 113 ASP A CA 1
ATOM 868 C C . ASP A 1 113 ? 11.32 -8.336 4.82 1 97 113 ASP A C 1
ATOM 870 O O . ASP A 1 113 ? 10.375 -9.008 5.23 1 97 113 ASP A O 1
ATOM 874 N N . SER A 1 114 ? 11.211 -7.207 4.258 1 97.69 114 SER A N 1
ATOM 875 C CA . SER A 1 114 ? 9.875 -6.652 4.039 1 97.69 114 SER A CA 1
ATOM 876 C C . SER A 1 114 ? 9.078 -7.508 3.061 1 97.69 114 SER A C 1
ATOM 878 O O . SER A 1 114 ? 7.875 -7.719 3.248 1 97.69 114 SER A O 1
ATOM 880 N N . LEU A 1 115 ? 9.711 -7.973 2.021 1 97.94 115 LEU A N 1
ATOM 881 C CA . LEU A 1 115 ? 9.016 -8.805 1.045 1 97.94 115 LEU A CA 1
ATOM 882 C C . LEU A 1 115 ? 8.586 -10.125 1.669 1 97.94 115 LEU A C 1
ATOM 884 O O . LEU A 1 115 ? 7.523 -10.656 1.332 1 97.94 115 LEU A O 1
ATOM 888 N N . LYS A 1 116 ? 9.414 -10.68 2.514 1 97.5 116 LYS A N 1
ATOM 889 C CA . LYS A 1 116 ? 9.008 -11.883 3.236 1 97.5 116 LYS A CA 1
ATOM 890 C C . LYS A 1 116 ? 7.758 -11.633 4.07 1 97.5 116 LYS A C 1
ATOM 892 O O . LYS A 1 116 ? 6.812 -12.422 4.047 1 97.5 116 LYS A O 1
ATOM 897 N N . LYS A 1 117 ? 7.762 -10.516 4.75 1 97.31 117 LYS A N 1
ATOM 898 C CA . LYS A 1 117 ? 6.605 -10.133 5.551 1 97.31 117 LYS A CA 1
ATOM 899 C C . LYS A 1 117 ? 5.371 -9.938 4.676 1 97.31 117 LYS A C 1
ATOM 901 O O . LYS A 1 117 ? 4.277 -10.391 5.02 1 97.31 117 LYS A O 1
ATOM 906 N N . LEU A 1 118 ? 5.57 -9.25 3.596 1 97.31 118 LEU A N 1
ATOM 907 C CA . LEU A 1 118 ? 4.461 -8.977 2.688 1 97.31 118 LEU A CA 1
ATOM 908 C C . LEU A 1 118 ? 3.906 -10.273 2.105 1 97.31 118 LEU A C 1
ATOM 910 O O . LEU A 1 118 ? 2.691 -10.422 1.958 1 97.31 118 LEU A O 1
ATOM 914 N N . ALA A 1 119 ? 4.773 -11.188 1.747 1 97.19 119 ALA A N 1
ATOM 915 C CA . ALA A 1 119 ? 4.336 -12.477 1.214 1 97.19 119 ALA A CA 1
ATOM 916 C C . ALA A 1 119 ? 3.457 -13.219 2.221 1 97.19 119 ALA A C 1
ATOM 918 O O . ALA A 1 119 ? 2.43 -13.789 1.852 1 97.19 119 ALA A O 1
ATOM 919 N N . ILE A 1 120 ? 3.838 -13.172 3.441 1 96.06 120 ILE A N 1
ATOM 920 C CA . ILE A 1 120 ? 3.072 -13.836 4.492 1 96.06 120 ILE A CA 1
ATOM 921 C C . ILE A 1 120 ? 1.727 -13.133 4.668 1 96.06 120 ILE A C 1
ATOM 923 O O . ILE A 1 120 ? 0.688 -13.789 4.777 1 96.06 120 ILE A O 1
ATOM 927 N N . ARG A 1 121 ? 1.738 -11.852 4.68 1 94.81 121 ARG A N 1
ATOM 928 C CA . ARG A 1 121 ? 0.502 -11.086 4.828 1 94.81 121 ARG A CA 1
ATOM 929 C C . ARG A 1 121 ? -0.435 -11.328 3.65 1 94.81 121 ARG A C 1
ATOM 931 O O . ARG A 1 121 ? -1.656 -11.367 3.82 1 94.81 121 ARG A O 1
ATOM 938 N N . CYS A 1 122 ? 0.132 -11.383 2.49 1 94.5 122 CYS A N 1
ATOM 939 C CA . CYS A 1 122 ? -0.675 -11.719 1.321 1 94.5 122 CYS A CA 1
ATOM 940 C C . CYS A 1 122 ? -1.353 -13.07 1.495 1 94.5 122 CYS A C 1
ATOM 942 O O . CYS A 1 122 ? -2.525 -13.234 1.153 1 94.5 122 CYS A O 1
ATOM 944 N N . GLU A 1 123 ? -0.593 -14.023 1.965 1 93.81 123 GLU A N 1
ATOM 945 C CA . GLU A 1 123 ? -1.176 -15.336 2.205 1 93.81 123 GLU A CA 1
ATOM 946 C C . GLU A 1 123 ? -2.361 -15.25 3.162 1 93.81 123 GLU A C 1
ATOM 948 O O . GLU A 1 123 ? -3.402 -15.867 2.928 1 93.81 123 GLU A O 1
ATOM 953 N N . ASP A 1 124 ? -2.201 -14.492 4.203 1 91.56 124 ASP A N 1
ATOM 954 C CA . ASP A 1 124 ? -3.281 -14.297 5.168 1 91.56 124 ASP A CA 1
ATOM 955 C C . ASP A 1 124 ? -4.5 -13.664 4.504 1 91.56 124 ASP A C 1
ATOM 957 O O . ASP A 1 124 ? -5.641 -14.016 4.812 1 91.56 124 ASP A O 1
ATOM 961 N N . LEU A 1 125 ? -4.215 -12.781 3.662 1 90.25 125 LEU A N 1
ATOM 962 C CA . LEU A 1 125 ? -5.293 -12.07 2.979 1 90.25 125 LEU A CA 1
ATOM 963 C C . LEU A 1 125 ? -6.027 -13.008 2.02 1 90.25 125 LEU A C 1
ATOM 965 O O . LEU A 1 125 ? -7.258 -13.102 2.061 1 90.25 125 LEU A O 1
ATOM 969 N N . PHE A 1 126 ? -5.363 -13.758 1.209 1 90.81 126 PHE A N 1
ATOM 970 C CA . PHE A 1 126 ? -5.965 -14.57 0.16 1 90.81 126 PHE A CA 1
ATOM 971 C C . PHE A 1 126 ? -6.574 -15.844 0.743 1 90.81 126 PHE A C 1
ATOM 973 O O . PHE A 1 126 ? -7.484 -16.422 0.153 1 90.81 126 PHE A O 1
ATOM 980 N N . MET A 1 127 ? -6.094 -16.203 1.907 1 91 127 MET A N 1
ATOM 981 C CA . MET A 1 127 ? -6.621 -17.406 2.537 1 91 127 MET A CA 1
ATOM 982 C C . MET A 1 127 ? -7.504 -17.062 3.73 1 91 127 MET A C 1
ATOM 984 O O . MET A 1 127 ? -7.746 -17.906 4.598 1 91 127 MET A O 1
ATOM 988 N N . ALA A 1 128 ? -7.879 -15.836 3.762 1 83.62 128 ALA A N 1
ATOM 989 C CA . ALA A 1 128 ? -8.695 -15.391 4.891 1 83.62 128 ALA A CA 1
ATOM 990 C C . ALA A 1 128 ? -9.898 -16.312 5.094 1 83.62 128 ALA A C 1
ATOM 992 O O . ALA A 1 128 ? -10.633 -16.609 4.145 1 83.62 128 ALA A O 1
ATOM 993 N N . GLY A 1 129 ? -10.031 -16.812 6.27 1 77.69 129 GLY A N 1
ATOM 994 C CA . GLY A 1 129 ? -11.156 -17.656 6.621 1 77.69 129 GLY A CA 1
ATOM 995 C C . GLY A 1 129 ? -10.984 -19.109 6.18 1 77.69 129 GLY A C 1
ATOM 996 O O . GLY A 1 129 ? -11.844 -19.938 6.434 1 77.69 129 GLY A O 1
ATOM 997 N N . GLN A 1 130 ? -9.852 -19.406 5.496 1 85.44 130 GLN A N 1
ATOM 998 C CA . GLN A 1 130 ? -9.688 -20.75 4.938 1 85.44 130 GLN A CA 1
ATOM 999 C C . GLN A 1 130 ? -8.469 -21.453 5.527 1 85.44 130 GLN A C 1
ATOM 1001 O O . GLN A 1 130 ? -8.117 -22.547 5.105 1 85.44 130 GLN A O 1
ATOM 1006 N N . LYS A 1 131 ? -7.855 -20.781 6.414 1 85.31 131 LYS A N 1
ATOM 1007 C CA . LYS A 1 131 ? -6.621 -21.344 6.949 1 85.31 131 LYS A CA 1
ATOM 1008 C C . LYS A 1 131 ? -6.918 -22.391 8.016 1 85.31 131 LYS A C 1
ATOM 1010 O O . LYS A 1 131 ? -6.09 -23.266 8.289 1 85.31 131 LYS A O 1
ATOM 1015 N N . ASP A 1 132 ? -8.109 -22.297 8.539 1 83.44 132 ASP A N 1
ATOM 1016 C CA . ASP A 1 132 ? -8.469 -23.25 9.578 1 83.44 132 ASP A CA 1
ATOM 1017 C C . ASP A 1 132 ? -9.203 -24.453 8.992 1 83.44 132 ASP A C 1
ATOM 1019 O O . ASP A 1 132 ? -10.016 -24.297 8.07 1 83.44 132 ASP A O 1
ATOM 1023 N N . GLN A 1 133 ? -8.875 -25.625 9.547 1 84.19 133 GLN A N 1
ATOM 1024 C CA . GLN A 1 133 ? -9.531 -26.844 9.094 1 84.19 133 GLN A CA 1
ATOM 1025 C C . GLN A 1 133 ? -10.977 -26.906 9.586 1 84.19 133 GLN A C 1
ATOM 1027 O O . GLN A 1 133 ? -11.242 -26.703 10.773 1 84.19 133 GLN A O 1
ATOM 1032 N N . LEU A 1 134 ? -11.836 -27.016 8.664 1 87.44 134 LEU A N 1
ATOM 1033 C CA . LEU A 1 134 ? -13.25 -27.172 8.977 1 87.44 134 LEU A CA 1
ATOM 1034 C C . LEU A 1 134 ? -13.688 -28.625 8.75 1 87.44 134 LEU A C 1
ATOM 1036 O O . LEU A 1 134 ? -13.227 -29.281 7.812 1 87.44 134 LEU A O 1
ATOM 1040 N N . ARG A 1 135 ? -14.461 -29.109 9.688 1 88.81 135 ARG A N 1
ATOM 1041 C CA . ARG A 1 135 ? -15.008 -30.453 9.547 1 88.81 135 ARG A CA 1
ATOM 1042 C C . ARG A 1 135 ? -16.5 -30.469 9.828 1 88.81 135 ARG A C 1
ATOM 1044 O O . ARG A 1 135 ? -16.938 -30.188 10.945 1 88.81 135 ARG A O 1
ATOM 1051 N N . PHE A 1 136 ? -17.188 -30.828 8.805 1 90.38 136 PHE A N 1
ATOM 1052 C CA . PHE A 1 136 ? -18.641 -30.938 8.938 1 90.38 136 PHE A CA 1
ATOM 1053 C C . PHE A 1 136 ? -19.062 -32.375 9.062 1 90.38 136 PHE A C 1
ATOM 1055 O O . PHE A 1 136 ? -18.625 -33.25 8.289 1 90.38 136 PHE A O 1
ATOM 1062 N N . GLY A 1 137 ? -19.844 -32.625 10.055 1 85.88 137 GLY A N 1
ATOM 1063 C CA . GLY A 1 137 ? -20.453 -33.969 10.195 1 85.88 137 GLY A CA 1
ATOM 1064 C C . GLY A 1 137 ? -21.812 -34.062 9.547 1 85.88 137 GLY A C 1
ATOM 1065 O O . GLY A 1 137 ? -22.281 -33.125 8.914 1 85.88 137 GLY A O 1
ATOM 1066 N N . VAL A 1 138 ? -22.359 -35.25 9.633 1 84.69 138 VAL A N 1
ATOM 1067 C CA . VAL A 1 138 ? -23.672 -35.531 9.039 1 84.69 138 VAL A CA 1
ATOM 1068 C C . VAL A 1 138 ? -24.719 -34.594 9.648 1 84.69 138 VAL A C 1
ATOM 1070 O O . VAL A 1 138 ? -25.672 -34.188 8.961 1 84.69 138 VAL A O 1
ATOM 1073 N N . ASP A 1 139 ? -24.484 -34.219 10.812 1 86.06 139 ASP A N 1
ATOM 1074 C CA . ASP A 1 139 ? -25.438 -33.375 11.531 1 86.06 139 ASP A CA 1
ATOM 1075 C C . ASP A 1 139 ? -25.484 -31.969 10.914 1 86.06 139 ASP A C 1
ATOM 1077 O O . ASP A 1 139 ? -26.469 -31.25 11.078 1 86.06 139 ASP A O 1
ATOM 1081 N N . SER A 1 140 ? -24.5 -31.578 10.18 1 87.25 140 SER A N 1
ATOM 1082 C CA . SER A 1 140 ? -24.438 -30.234 9.609 1 87.25 140 SER A CA 1
ATOM 1083 C C . SER A 1 140 ? -25.156 -30.188 8.266 1 87.25 140 SER A C 1
ATOM 1085 O O . SER A 1 140 ? -25.375 -29.094 7.723 1 87.25 140 SER A O 1
ATOM 1087 N N . TRP A 1 141 ? -25.547 -31.266 7.816 1 85.62 141 TRP A N 1
ATOM 1088 C CA . TRP A 1 141 ? -26.094 -31.344 6.473 1 85.62 141 TRP A CA 1
ATOM 1089 C C . TRP A 1 141 ? -27.391 -30.562 6.367 1 85.62 141 TRP A C 1
ATOM 1091 O O . TRP A 1 141 ? -27.656 -29.906 5.355 1 85.62 141 TRP A O 1
ATOM 1101 N N . SER A 1 142 ? -28.156 -30.594 7.418 1 85.88 142 SER A N 1
ATOM 1102 C CA . SER A 1 142 ? -29.453 -29.922 7.422 1 85.88 142 SER A CA 1
ATOM 1103 C C . SER A 1 142 ? -29.281 -28.406 7.359 1 85.88 142 SER A C 1
ATOM 1105 O O . SER A 1 142 ? -30.234 -27.703 6.996 1 85.88 142 SER A O 1
ATOM 1107 N N . ASP A 1 143 ? -28.141 -28.047 7.605 1 92.06 143 ASP A N 1
ATOM 1108 C CA . ASP A 1 143 ? -27.891 -26.609 7.652 1 92.06 143 ASP A CA 1
ATOM 1109 C C . ASP A 1 143 ? -27.375 -26.094 6.312 1 92.06 143 ASP A C 1
ATOM 1111 O O . ASP A 1 143 ? -27.188 -24.875 6.133 1 92.06 143 ASP A O 1
ATOM 1115 N N . PHE A 1 144 ? -27.109 -26.969 5.391 1 92.69 144 PHE A N 1
ATOM 1116 C CA . PHE A 1 144 ? -26.641 -26.547 4.074 1 92.69 144 PHE A CA 1
ATOM 1117 C C . PHE A 1 144 ? -27.797 -26.406 3.102 1 92.69 144 PHE A C 1
ATOM 1119 O O . PHE A 1 144 ? -28.734 -27.219 3.125 1 92.69 144 PHE A O 1
ATOM 1126 N N . ARG A 1 145 ? -27.75 -25.312 2.305 1 93.06 145 ARG A N 1
ATOM 1127 C CA . ARG A 1 145 ? -28.734 -25.078 1.249 1 93.06 145 ARG A CA 1
ATOM 1128 C C . ARG A 1 145 ? -28.047 -24.672 -0.054 1 93.06 145 ARG A C 1
ATOM 1130 O O . ARG A 1 145 ? -27.141 -23.828 -0.055 1 93.06 145 ARG A O 1
ATOM 1137 N N . LEU A 1 146 ? -28.469 -25.344 -1.115 1 94.06 146 LEU A N 1
ATOM 1138 C CA . LEU A 1 146 ? -27.922 -24.953 -2.414 1 94.06 146 LEU A CA 1
ATOM 1139 C C . LEU A 1 146 ? -28.375 -23.531 -2.777 1 94.06 146 LEU A C 1
ATOM 1141 O O . LEU A 1 146 ? -29.531 -23.172 -2.549 1 94.06 146 LEU A O 1
ATOM 1145 N N . THR A 1 147 ? -27.469 -22.703 -3.246 1 92.56 147 THR A N 1
ATOM 1146 C CA . THR A 1 147 ? -27.781 -21.328 -3.613 1 92.56 147 THR A CA 1
ATOM 1147 C C . THR A 1 147 ? -28.312 -21.25 -5.043 1 92.56 147 THR A C 1
ATOM 1149 O O . THR A 1 147 ? -28.938 -20.266 -5.434 1 92.56 147 THR A O 1
ATOM 1152 N N . SER A 1 148 ? -28.016 -22.234 -5.832 1 90.81 148 SER A N 1
ATOM 1153 C CA . SER A 1 148 ? -28.484 -22.344 -7.211 1 90.81 148 SER A CA 1
ATOM 1154 C C . SER A 1 148 ? -28.75 -23.797 -7.598 1 90.81 148 SER A C 1
ATOM 1156 O O . SER A 1 148 ? -28.125 -24.719 -7.051 1 90.81 148 SER A O 1
ATOM 1158 N N . ASP A 1 149 ? -29.688 -23.969 -8.539 1 88.94 149 ASP A N 1
ATOM 1159 C CA . ASP A 1 149 ? -29.969 -25.297 -9.047 1 88.94 149 ASP A CA 1
ATOM 1160 C C . ASP A 1 149 ? -29.062 -25.641 -10.227 1 88.94 149 ASP A C 1
ATOM 1162 O O . ASP A 1 149 ? -29.031 -26.797 -10.68 1 88.94 149 ASP A O 1
ATOM 1166 N N . ARG A 1 150 ? -28.391 -24.719 -10.617 1 93.81 150 ARG A N 1
ATOM 1167 C CA . ARG A 1 150 ? -27.422 -24.953 -11.688 1 93.81 150 ARG A CA 1
ATOM 1168 C C . ARG A 1 150 ? -26.047 -25.234 -11.117 1 93.81 150 ARG A C 1
ATOM 1170 O O . ARG A 1 150 ? -25.609 -24.578 -10.164 1 93.81 150 ARG A O 1
ATOM 1177 N N . PRO A 1 151 ? -25.422 -26.234 -11.68 1 95.75 151 PRO A N 1
ATOM 1178 C CA . PRO A 1 151 ? -24.062 -26.516 -11.188 1 95.75 151 PRO A CA 1
ATOM 1179 C C . PRO A 1 151 ? -23.094 -25.359 -11.414 1 95.75 151 PRO A C 1
ATOM 1181 O O . PRO A 1 151 ? -23.188 -24.672 -12.438 1 95.75 151 PRO A O 1
ATOM 1184 N N . SER A 1 152 ? -22.266 -25.109 -10.461 1 95.44 152 SER A N 1
ATOM 1185 C CA . SER A 1 152 ? -21.234 -24.094 -10.602 1 95.44 152 SER A CA 1
ATOM 1186 C C . SER A 1 152 ? -20.094 -24.578 -11.484 1 95.44 152 SER A C 1
ATOM 1188 O O . SER A 1 152 ? -19.406 -23.781 -12.133 1 95.44 152 SER A O 1
ATOM 1190 N N . CYS A 1 153 ? -19.875 -25.844 -11.445 1 95.94 153 CYS A N 1
ATOM 1191 C CA . CYS A 1 153 ? -18.766 -26.438 -12.188 1 95.94 153 CYS A CA 1
ATOM 1192 C C . CYS A 1 153 ? -18.984 -27.922 -12.406 1 95.94 153 CYS A C 1
ATOM 1194 O O . CYS A 1 153 ? -19.5 -28.625 -11.531 1 95.94 153 CYS A O 1
ATOM 1196 N N . GLU A 1 154 ? -18.672 -28.406 -13.531 1 94.44 154 GLU A N 1
ATOM 1197 C CA . GLU A 1 154 ? -18.719 -29.828 -13.852 1 94.44 154 GLU A CA 1
ATOM 1198 C C . GLU A 1 154 ? -17.328 -30.375 -14.172 1 94.44 154 GLU A C 1
ATOM 1200 O O . GLU A 1 154 ? -16.781 -30.125 -15.242 1 94.44 154 GLU A O 1
ATOM 1205 N N . ALA A 1 155 ? -16.844 -31.078 -13.273 1 93.44 155 ALA A N 1
ATOM 1206 C CA . ALA A 1 155 ? -15.516 -31.656 -13.422 1 93.44 155 ALA A CA 1
ATOM 1207 C C . ALA A 1 155 ? -15.586 -33.094 -13.93 1 93.44 155 ALA A C 1
ATOM 1209 O O . ALA A 1 155 ? -16.672 -33.594 -14.203 1 93.44 155 ALA A O 1
ATOM 1210 N N . GLY A 1 156 ? -14.461 -33.688 -14.164 1 83.69 156 GLY A N 1
ATOM 1211 C CA . GLY A 1 156 ? -14.391 -35.031 -14.672 1 83.69 156 GLY A CA 1
ATOM 1212 C C . GLY A 1 156 ? -14.961 -36.062 -13.711 1 83.69 156 GLY A C 1
ATOM 1213 O O . GLY A 1 156 ? -15.617 -37.031 -14.133 1 83.69 156 GLY A O 1
ATOM 1214 N N . ASP A 1 157 ? -14.82 -35.844 -12.43 1 85.56 157 ASP A N 1
ATOM 1215 C CA . ASP A 1 157 ? -15.18 -36.844 -11.445 1 85.56 157 ASP A CA 1
ATOM 1216 C C . ASP A 1 157 ? -16.422 -36.438 -10.648 1 85.56 157 ASP A C 1
ATOM 1218 O O . ASP A 1 157 ? -16.984 -37.25 -9.914 1 85.56 157 ASP A O 1
ATOM 1222 N N . ALA A 1 158 ? -16.797 -35.188 -10.812 1 93.12 158 ALA A N 1
ATOM 1223 C CA . ALA A 1 158 ? -17.844 -34.688 -9.93 1 93.12 158 ALA A CA 1
ATOM 1224 C C . ALA A 1 158 ? -18.516 -33.469 -10.516 1 93.12 158 ALA A C 1
ATOM 1226 O O . ALA A 1 158 ? -18.047 -32.906 -11.508 1 93.12 158 ALA A O 1
ATOM 1227 N N . VAL A 1 159 ? -19.625 -33.219 -9.922 1 95.56 159 VAL A N 1
ATOM 1228 C CA . VAL A 1 159 ? -20.312 -31.938 -10.195 1 95.56 159 VAL A CA 1
ATOM 1229 C C . VAL A 1 159 ? -20.375 -31.109 -8.93 1 95.56 159 VAL A C 1
ATOM 1231 O O . VAL A 1 159 ? -20.531 -31.641 -7.824 1 95.56 159 VAL A O 1
ATOM 1234 N N . TYR A 1 160 ? -20.219 -29.812 -9.102 1 96.94 160 TYR A N 1
ATOM 1235 C CA . TYR A 1 160 ? -20.188 -28.906 -7.961 1 96.94 160 TYR A CA 1
ATOM 1236 C C . TYR A 1 160 ? -21.406 -27.984 -7.957 1 96.94 160 TYR A C 1
ATOM 1238 O O . TYR A 1 160 ? -21.797 -27.469 -9.008 1 96.94 160 TYR A O 1
ATOM 1246 N N . TYR A 1 161 ? -21.984 -27.797 -6.805 1 96.56 161 TYR A N 1
ATOM 1247 C CA . TYR A 1 161 ? -23.062 -26.828 -6.57 1 96.56 161 TYR A CA 1
ATOM 1248 C C . TYR A 1 161 ? -22.688 -25.875 -5.449 1 96.56 161 TYR A C 1
ATOM 1250 O O . TYR A 1 161 ? -22.125 -26.281 -4.438 1 96.56 161 TYR A O 1
ATOM 1258 N N . SER A 1 162 ? -22.984 -24.594 -5.641 1 96 162 SER A N 1
ATOM 1259 C CA . SER A 1 162 ? -22.766 -23.609 -4.582 1 96 162 SER A CA 1
ATOM 1260 C C . SER A 1 162 ? -23.812 -23.75 -3.473 1 96 162 SER A C 1
ATOM 1262 O O . SER A 1 162 ? -24.984 -24.016 -3.746 1 96 162 SER A O 1
ATOM 1264 N N . ALA A 1 163 ? -23.328 -23.609 -2.248 1 95.06 163 ALA A N 1
ATOM 1265 C CA . ALA A 1 163 ? -24.219 -23.781 -1.105 1 95.06 163 ALA A CA 1
ATOM 1266 C C . ALA A 1 163 ? -23.906 -22.766 -0.004 1 95.06 163 ALA A C 1
ATOM 1268 O O . ALA A 1 163 ? -22.75 -22.375 0.182 1 95.06 163 ALA A O 1
ATOM 1269 N N . SER A 1 164 ? -24.953 -22.359 0.642 1 94.56 164 SER A N 1
ATOM 1270 C CA . SER A 1 164 ? -24.812 -21.531 1.837 1 94.56 164 SER A CA 1
ATOM 1271 C C . SER A 1 164 ? -24.906 -22.375 3.105 1 94.56 164 SER A C 1
ATOM 1273 O O . SER A 1 164 ? -25.422 -23.484 3.082 1 94.56 164 SER A O 1
ATOM 1275 N N . TYR A 1 165 ? -24.297 -21.969 4.109 1 93.69 165 TYR A N 1
ATOM 1276 C CA . TYR A 1 165 ? -24.312 -22.594 5.422 1 93.69 165 TYR A CA 1
ATOM 1277 C C . TYR A 1 165 ? -24.938 -21.672 6.461 1 93.69 165 TYR A C 1
ATOM 1279 O O . TYR A 1 165 ? -24.5 -20.547 6.652 1 93.69 165 TYR A O 1
ATOM 1287 N N . ALA A 1 166 ? -25.844 -22.078 7.16 1 94 166 ALA A N 1
ATOM 1288 C CA . ALA A 1 166 ? -26.656 -21.266 8.062 1 94 166 ALA A CA 1
ATOM 1289 C C . ALA A 1 166 ? -25.797 -20.688 9.18 1 94 166 ALA A C 1
ATOM 1291 O O . ALA A 1 166 ? -26.047 -19.562 9.633 1 94 166 ALA A O 1
ATOM 1292 N N . LYS A 1 167 ? -24.859 -21.484 9.633 1 91.88 167 LYS A N 1
ATOM 1293 C CA . LYS A 1 167 ? -24.047 -21.047 10.766 1 91.88 167 LYS A CA 1
ATOM 1294 C C . LYS A 1 167 ? -22.875 -20.203 10.305 1 91.88 167 LYS A C 1
ATOM 1296 O O . LYS A 1 167 ? -22.109 -19.672 11.133 1 91.88 167 LYS A O 1
ATOM 1301 N N . ASP A 1 168 ? -22.719 -20.016 9.031 1 88.69 168 ASP A N 1
ATOM 1302 C CA . ASP A 1 168 ? -21.688 -19.172 8.414 1 88.69 168 ASP A CA 1
ATOM 1303 C C . ASP A 1 168 ? -22.219 -18.531 7.137 1 88.69 168 ASP A C 1
ATOM 1305 O O . ASP A 1 168 ? -21.719 -18.812 6.043 1 88.69 168 ASP A O 1
ATOM 1309 N N . PRO A 1 169 ? -23.062 -17.531 7.32 1 87.69 169 PRO A N 1
ATOM 1310 C CA . PRO A 1 169 ? -23.781 -16.984 6.16 1 87.69 169 PRO A CA 1
ATOM 1311 C C . PRO A 1 169 ? -22.891 -16.109 5.285 1 87.69 169 PRO A C 1
ATOM 1313 O O . PRO A 1 169 ? -23.25 -15.828 4.133 1 87.69 169 PRO A O 1
ATOM 1316 N N . LEU A 1 170 ? -21.812 -15.711 5.758 1 81.69 170 LEU A N 1
ATOM 1317 C CA . LEU A 1 170 ? -20.953 -14.797 5.008 1 81.69 170 LEU A CA 1
ATOM 1318 C C . LEU A 1 170 ? -20.094 -15.555 4.008 1 81.69 170 LEU A C 1
ATOM 1320 O O . LEU A 1 170 ? -19.516 -14.953 3.098 1 81.69 170 LEU A O 1
ATOM 1324 N N . ASN A 1 171 ? -20.109 -16.828 4.168 1 86.06 171 ASN A N 1
ATOM 1325 C CA . ASN A 1 171 ? -19.266 -17.641 3.301 1 86.06 171 ASN A CA 1
ATOM 1326 C C . ASN A 1 171 ? -20.062 -18.688 2.539 1 86.06 171 ASN A C 1
ATOM 1328 O O . ASN A 1 171 ? -21 -19.266 3.084 1 86.06 171 ASN A O 1
ATOM 1332 N N . ASN A 1 172 ? -19.688 -18.812 1.281 1 89.62 172 ASN A N 1
ATOM 1333 C CA . ASN A 1 172 ? -20.266 -19.891 0.49 1 89.62 172 ASN A CA 1
ATOM 1334 C C . ASN A 1 172 ? -19.375 -21.125 0.46 1 89.62 172 ASN A C 1
ATOM 1336 O O . ASN A 1 172 ? -18.156 -21 0.61 1 89.62 172 ASN A O 1
ATOM 1340 N N . TYR A 1 173 ? -19.984 -22.234 0.316 1 93.56 173 TYR A N 1
ATOM 1341 C CA . TYR A 1 173 ? -19.312 -23.516 0.189 1 93.56 173 TYR A CA 1
ATOM 1342 C C . TYR A 1 173 ? -19.75 -24.234 -1.087 1 93.56 173 TYR A C 1
ATOM 1344 O O . TYR A 1 173 ? -20.641 -23.766 -1.795 1 93.56 173 TYR A O 1
ATOM 1352 N N . ALA A 1 174 ? -19.031 -25.297 -1.421 1 95.75 174 ALA A N 1
ATOM 1353 C CA . ALA A 1 174 ? -19.453 -26.109 -2.561 1 95.75 174 ALA A CA 1
ATOM 1354 C C . ALA A 1 174 ? -19.844 -27.516 -2.117 1 95.75 174 ALA A C 1
ATOM 1356 O O . ALA A 1 174 ? -19.203 -28.094 -1.235 1 95.75 174 ALA A O 1
ATOM 1357 N N . VAL A 1 175 ? -20.891 -27.953 -2.66 1 95.25 175 VAL A N 1
ATOM 1358 C CA . VAL A 1 175 ? -21.281 -29.344 -2.541 1 95.25 175 VAL A CA 1
ATOM 1359 C C . VAL A 1 175 ? -20.781 -30.125 -3.754 1 95.25 175 VAL A C 1
ATOM 1361 O O . VAL A 1 175 ? -21.25 -29.922 -4.875 1 95.25 175 VAL A O 1
ATOM 1364 N N . LYS A 1 176 ? -19.875 -30.938 -3.531 1 94.44 176 LYS A N 1
ATOM 1365 C CA . LYS A 1 176 ? -19.297 -31.797 -4.562 1 94.44 176 LYS A CA 1
ATOM 1366 C C . LYS A 1 176 ? -20 -33.156 -4.609 1 94.44 176 LYS A C 1
ATOM 1368 O O . LYS A 1 176 ? -19.922 -33.938 -3.652 1 94.44 176 LYS A O 1
ATOM 1373 N N . ILE A 1 177 ? -20.672 -33.406 -5.668 1 93.12 177 ILE A N 1
ATOM 1374 C CA . ILE A 1 177 ? -21.328 -34.688 -5.848 1 93.12 177 ILE A CA 1
ATOM 1375 C C . ILE A 1 177 ? -20.5 -35.594 -6.762 1 93.12 177 ILE A C 1
ATOM 1377 O O . ILE A 1 177 ? -20.344 -35.281 -7.953 1 93.12 177 ILE A O 1
ATOM 1381 N N . CYS A 1 178 ? -20 -36.656 -6.246 1 89.44 178 CYS A N 1
ATOM 1382 C CA . CYS A 1 178 ? -19.094 -37.531 -6.977 1 89.44 178 CYS A CA 1
ATOM 1383 C C . CYS A 1 178 ? -19.844 -38.406 -7.957 1 89.44 178 CYS A C 1
ATOM 1385 O O . CYS A 1 178 ? -20.938 -38.906 -7.645 1 89.44 178 CYS A O 1
ATOM 1387 N N . LYS A 1 179 ? -19.281 -38.656 -9.125 1 86.31 179 LYS A N 1
ATOM 1388 C CA . LYS A 1 179 ? -19.891 -39.469 -10.164 1 86.31 179 LYS A CA 1
ATOM 1389 C C . LYS A 1 179 ? -19.859 -40.938 -9.812 1 86.31 179 LYS A C 1
ATOM 1391 O O . LYS A 1 179 ? -20.75 -41.688 -10.172 1 86.31 179 LYS A O 1
ATOM 1396 N N . SER A 1 180 ? -18.719 -41.312 -9.172 1 77.25 180 SER A N 1
ATOM 1397 C CA . SER A 1 180 ? -18.562 -42.75 -8.844 1 77.25 180 SER A CA 1
ATOM 1398 C C . SER A 1 180 ? -19.578 -43.188 -7.797 1 77.25 180 SER A C 1
ATOM 1400 O O . SER A 1 180 ? -19.938 -42.406 -6.906 1 77.25 180 SER A O 1
ATOM 1402 N N . LYS A 1 181 ? -20.094 -44.469 -8 1 68.12 181 LYS A N 1
ATOM 1403 C CA . LYS A 1 181 ? -21.109 -45.031 -7.109 1 68.12 181 LYS A CA 1
ATOM 1404 C C . LYS A 1 181 ? -20.516 -45.344 -5.742 1 68.12 181 LYS A C 1
ATOM 1406 O O . LYS A 1 181 ? -19.312 -45.562 -5.617 1 68.12 181 LYS A O 1
ATOM 1411 N N . ALA A 1 182 ? -21.297 -45.219 -4.695 1 59.19 182 ALA A N 1
ATOM 1412 C CA . ALA A 1 182 ? -20.953 -45.375 -3.285 1 59.19 182 ALA A CA 1
ATOM 1413 C C . ALA A 1 182 ? -20.219 -46.688 -3.041 1 59.19 182 ALA A C 1
ATOM 1415 O O . ALA A 1 182 ? -19.328 -46.75 -2.184 1 59.19 182 ALA A O 1
ATOM 1416 N N . LYS A 1 183 ? -20.453 -47.75 -3.746 1 54.25 183 LYS A N 1
ATOM 1417 C CA . LYS A 1 183 ? -19.906 -49.094 -3.465 1 54.25 183 LYS A CA 1
ATOM 1418 C C . LYS A 1 183 ? -18.406 -49.125 -3.785 1 54.25 183 LYS A C 1
ATOM 1420 O O . LYS A 1 183 ? -17.703 -50.062 -3.348 1 54.25 183 LYS A O 1
ATOM 1425 N N . GLU A 1 184 ? -18 -48.344 -4.625 1 57.03 184 GLU A N 1
ATOM 1426 C CA . GLU A 1 184 ? -16.578 -48.344 -4.988 1 57.03 184 GLU A CA 1
ATOM 1427 C C . GLU A 1 184 ? -15.75 -47.562 -3.977 1 57.03 184 GLU A C 1
ATOM 1429 O O . GLU A 1 184 ? -14.805 -46.875 -4.348 1 57.03 184 GLU A O 1
ATOM 1434 N N . SER A 1 185 ? -16.109 -47.906 -2.699 1 55.94 185 SER A N 1
ATOM 1435 C CA . SER A 1 185 ? -15.883 -47.188 -1.455 1 55.94 185 SER A CA 1
ATOM 1436 C C . SER A 1 185 ? -14.422 -47.219 -1.039 1 55.94 185 SER A C 1
ATOM 1438 O O . SER A 1 185 ? -13.914 -46.25 -0.438 1 55.94 185 SER A O 1
ATOM 1440 N N . GLN A 1 186 ? -13.75 -48.25 -1.521 1 59.91 186 GLN A N 1
ATOM 1441 C CA . GLN A 1 186 ? -12.406 -48.375 -0.955 1 59.91 186 GLN A CA 1
ATOM 1442 C C . GLN A 1 186 ? -11.5 -47.25 -1.483 1 59.91 186 GLN A C 1
ATOM 1444 O O . GLN A 1 186 ? -10.734 -46.656 -0.726 1 59.91 186 GLN A O 1
ATOM 1449 N N . GLN A 1 187 ? -11.648 -47 -2.721 1 65.19 187 GLN A N 1
ATOM 1450 C CA . GLN A 1 187 ? -10.812 -45.969 -3.332 1 65.19 187 GLN A CA 1
ATOM 1451 C C . GLN A 1 187 ? -11.133 -44.594 -2.773 1 65.19 187 GLN A C 1
ATOM 1453 O O . GLN A 1 187 ? -10.234 -43.781 -2.551 1 65.19 187 GLN A O 1
ATOM 1458 N N . TYR A 1 188 ? -12.344 -44.469 -2.531 1 65.94 188 TYR A N 1
ATOM 1459 C CA . TYR A 1 188 ? -12.766 -43.188 -1.984 1 65.94 188 TYR A CA 1
ATOM 1460 C C . TYR A 1 188 ? -12.195 -42.969 -0.589 1 65.94 188 TYR A C 1
ATOM 1462 O O . TYR A 1 188 ? -11.711 -41.875 -0.27 1 65.94 188 TYR A O 1
ATOM 1470 N N . TYR A 1 189 ? -12.195 -44.125 0.162 1 70.44 189 TYR A N 1
ATOM 1471 C CA . TYR A 1 189 ? -11.703 -44 1.529 1 70.44 189 TYR A CA 1
ATOM 1472 C C . TYR A 1 189 ? -10.203 -43.75 1.548 1 70.44 189 TYR A C 1
ATOM 1474 O O . TYR A 1 189 ? -9.688 -43.031 2.391 1 70.44 189 TYR A O 1
ATOM 1482 N N . GLN A 1 190 ? -9.602 -44.406 0.595 1 74.56 190 GLN A N 1
ATOM 1483 C CA . GLN A 1 190 ? -8.164 -44.188 0.5 1 74.56 190 GLN A CA 1
ATOM 1484 C C . GLN A 1 190 ? -7.859 -42.719 0.139 1 74.56 190 GLN A C 1
ATOM 1486 O O . GLN A 1 190 ? -6.961 -42.125 0.718 1 74.56 190 GLN A O 1
ATOM 1491 N N . SER A 1 191 ? -8.625 -42.281 -0.787 1 77.69 191 SER A N 1
ATOM 1492 C CA . SER A 1 191 ? -8.469 -40.906 -1.211 1 77.69 191 SER A CA 1
ATOM 1493 C C . SER A 1 191 ? -8.758 -39.938 -0.064 1 77.69 191 SER A C 1
ATOM 1495 O O . SER A 1 191 ? -8.086 -38.906 0.08 1 77.69 191 SER A O 1
ATOM 1497 N N . LEU A 1 192 ? -9.688 -40.344 0.68 1 77.12 192 LEU A N 1
ATOM 1498 C CA . LEU A 1 192 ? -10.055 -39.531 1.819 1 77.12 192 LEU A CA 1
ATOM 1499 C C . LEU A 1 192 ? -8.93 -39.469 2.848 1 77.12 192 LEU A C 1
ATOM 1501 O O . LEU A 1 192 ? -8.648 -38.406 3.416 1 77.12 192 LEU A O 1
ATOM 1505 N N . ALA A 1 193 ? -8.336 -40.625 3.037 1 80.25 193 ALA A N 1
ATOM 1506 C CA . ALA A 1 193 ? -7.242 -40.688 4 1 80.25 193 ALA A CA 1
ATOM 1507 C C . ALA A 1 193 ? -6.066 -39.812 3.564 1 80.25 193 ALA A C 1
ATOM 1509 O O . ALA A 1 193 ? -5.449 -39.125 4.391 1 80.25 193 ALA A O 1
ATOM 1510 N N . ILE A 1 194 ? -5.809 -39.844 2.34 1 85.06 194 ILE A N 1
ATOM 1511 C CA . ILE A 1 194 ? -4.711 -39.062 1.789 1 85.06 194 ILE A CA 1
ATOM 1512 C C . ILE A 1 194 ? -5.012 -37.562 1.958 1 85.06 194 ILE A C 1
ATOM 1514 O O . ILE A 1 194 ? -4.164 -36.812 2.434 1 85.06 194 ILE A O 1
ATOM 1518 N N . ARG A 1 195 ? -6.141 -37.156 1.704 1 83.62 195 ARG A N 1
ATOM 1519 C CA . ARG A 1 195 ? -6.512 -35.75 1.782 1 83.62 195 ARG A CA 1
ATOM 1520 C C . ARG A 1 195 ? -6.508 -35.25 3.227 1 83.62 195 ARG A C 1
ATOM 1522 O O . ARG A 1 195 ? -6.117 -34.125 3.502 1 83.62 195 ARG A O 1
ATOM 1529 N N . GLN A 1 196 ? -6.898 -36.094 4.074 1 80.31 196 GLN A N 1
ATOM 1530 C CA . GLN A 1 196 ? -6.961 -35.75 5.484 1 80.31 196 GLN A CA 1
ATOM 1531 C C . GLN A 1 196 ? -5.566 -35.625 6.086 1 80.31 196 GLN A C 1
ATOM 1533 O O . GLN A 1 196 ? -5.379 -34.969 7.109 1 80.31 196 GLN A O 1
ATOM 1538 N N . SER A 1 197 ? -4.68 -36.25 5.457 1 84.69 197 SER A N 1
ATOM 1539 C CA . SER A 1 197 ? -3.312 -36.188 5.969 1 84.69 197 SER A CA 1
ATOM 1540 C C . SER A 1 197 ? -2.609 -34.906 5.539 1 84.69 197 SER A C 1
ATOM 1542 O O . SER A 1 197 ? -1.572 -34.562 6.094 1 84.69 197 SER A O 1
ATOM 1544 N N . LEU A 1 198 ? -3.182 -34.25 4.648 1 89.69 198 LEU A N 1
ATOM 1545 C CA . LEU A 1 198 ? -2.553 -33.062 4.078 1 89.69 198 LEU A CA 1
ATOM 1546 C C . LEU A 1 198 ? -2.902 -31.812 4.887 1 89.69 198 LEU A C 1
ATOM 1548 O O . LEU A 1 198 ? -4.043 -31.656 5.328 1 89.69 198 LEU A O 1
ATOM 1552 N N . ALA A 1 199 ? -1.869 -31.031 5.18 1 92 199 ALA A N 1
ATOM 1553 C CA . ALA A 1 199 ? -2.15 -29.688 5.711 1 92 199 ALA A CA 1
ATOM 1554 C C . ALA A 1 199 ? -2.855 -28.828 4.668 1 92 199 ALA A C 1
ATOM 1556 O O . ALA A 1 199 ? -2.701 -29.047 3.465 1 92 199 ALA A O 1
ATOM 1557 N N . ILE A 1 200 ? -3.57 -27.859 5.129 1 93.44 200 ILE A N 1
ATOM 1558 C CA . ILE A 1 200 ? -4.32 -26.953 4.254 1 93.44 200 ILE A CA 1
ATOM 1559 C C . ILE A 1 200 ? -3.352 -26.172 3.375 1 93.44 200 ILE A C 1
ATOM 1561 O O . ILE A 1 200 ? -2.314 -25.703 3.85 1 93.44 200 ILE A O 1
ATOM 1565 N N . HIS A 1 201 ? -3.658 -26.094 2.15 1 95.19 201 HIS A N 1
ATOM 1566 C CA . HIS A 1 201 ? -2.844 -25.344 1.195 1 95.19 201 HIS A CA 1
ATOM 1567 C C . HIS A 1 201 ? -3.717 -24.578 0.205 1 95.19 201 HIS A C 1
ATOM 1569 O O . HIS A 1 201 ? -4.785 -25.062 -0.183 1 95.19 201 HIS A O 1
ATOM 1575 N N . PHE A 1 202 ? -3.273 -23.469 -0.252 1 96 202 PHE A N 1
ATOM 1576 C CA . PHE A 1 202 ? -4.016 -22.547 -1.099 1 96 202 PHE A CA 1
ATOM 1577 C C . PHE A 1 202 ? -4.445 -23.219 -2.395 1 96 202 PHE A C 1
ATOM 1579 O O . PHE A 1 202 ? -5.516 -22.922 -2.93 1 96 202 PHE A O 1
ATOM 1586 N N . ASN A 1 203 ? -3.631 -24.141 -2.943 1 97.31 203 ASN A N 1
ATOM 1587 C CA . ASN A 1 203 ? -3.867 -24.719 -4.27 1 97.31 203 ASN A CA 1
ATOM 1588 C C . ASN A 1 203 ? -4.344 -26.156 -4.184 1 97.31 203 ASN A C 1
ATOM 1590 O O . ASN A 1 203 ? -4.328 -26.875 -5.18 1 97.31 203 ASN A O 1
ATOM 1594 N N . ILE A 1 204 ? -4.707 -26.641 -3.066 1 95.69 204 ILE A N 1
ATOM 1595 C CA . ILE A 1 204 ? -5.234 -27.984 -2.881 1 95.69 204 ILE A CA 1
ATOM 1596 C C . ILE A 1 204 ? -6.672 -27.906 -2.363 1 95.69 204 ILE A C 1
ATOM 1598 O O . ILE A 1 204 ? -6.965 -27.141 -1.447 1 95.69 204 ILE A O 1
ATOM 1602 N N . GLN A 1 205 ? -7.539 -28.641 -2.932 1 94.12 205 GLN A N 1
ATOM 1603 C CA . GLN A 1 205 ? -8.938 -28.625 -2.516 1 94.12 205 GLN A CA 1
ATOM 1604 C C . GLN A 1 205 ? -9.094 -29.125 -1.08 1 94.12 205 GLN A C 1
ATOM 1606 O O . GLN A 1 205 ? -8.508 -30.141 -0.704 1 94.12 205 GLN A O 1
ATOM 1611 N N . GLN A 1 206 ? -9.844 -28.438 -0.346 1 91.06 206 GLN A N 1
ATOM 1612 C CA . GLN A 1 206 ? -10.102 -28.812 1.037 1 91.06 206 GLN A CA 1
ATOM 1613 C C . GLN A 1 206 ? -11.375 -29.641 1.145 1 91.06 206 GLN A C 1
ATOM 1615 O O . GLN A 1 206 ? -12.406 -29.281 0.573 1 91.06 206 GLN A O 1
ATOM 1620 N N . ASP A 1 207 ? -11.297 -30.703 1.805 1 88.62 207 ASP A N 1
ATOM 1621 C CA . ASP A 1 207 ? -12.453 -31.516 2.158 1 88.62 207 ASP A CA 1
ATOM 1622 C C . ASP A 1 207 ? -12.953 -31.188 3.561 1 88.62 207 ASP A C 1
ATOM 1624 O O . ASP A 1 207 ? -12.32 -31.547 4.555 1 88.62 207 ASP A O 1
ATOM 1628 N N . CYS A 1 208 ? -14.094 -30.594 3.586 1 91 208 CYS A N 1
ATOM 1629 C CA . CYS A 1 208 ? -14.617 -30.141 4.867 1 91 208 CYS A CA 1
ATOM 1630 C C . CYS A 1 208 ? -15.586 -31.156 5.461 1 91 208 CYS A C 1
ATOM 1632 O O . CYS A 1 208 ? -16.031 -31 6.598 1 91 208 CYS A O 1
ATOM 1634 N N . GLY A 1 209 ? -15.945 -32.094 4.758 1 88.69 209 GLY A N 1
ATOM 1635 C CA . GLY A 1 209 ? -16.859 -33.125 5.195 1 88.69 209 GLY A CA 1
ATOM 1636 C C . GLY A 1 209 ? -17.391 -33.969 4.055 1 88.69 209 GLY A C 1
ATOM 1637 O O . GLY A 1 209 ? -17.516 -33.5 2.926 1 88.69 209 GLY A O 1
ATOM 1638 N N . HIS A 1 210 ? -17.656 -35.25 4.277 1 85.94 210 HIS A N 1
ATOM 1639 C CA . HIS A 1 210 ? -18.188 -36.125 3.258 1 85.94 210 HIS A CA 1
ATOM 1640 C C . HIS A 1 210 ? -19.266 -37.031 3.826 1 85.94 210 HIS A C 1
ATOM 1642 O O . HIS A 1 210 ? -19.219 -37.438 4.996 1 85.94 210 HIS A O 1
ATOM 1648 N N . PHE A 1 211 ? -20.266 -37.312 3.016 1 83.19 211 PHE A N 1
ATOM 1649 C CA . PHE A 1 211 ? -21.375 -38.156 3.445 1 83.19 211 PHE A CA 1
ATOM 1650 C C . PHE A 1 211 ? -22.016 -38.844 2.254 1 83.19 211 PHE A C 1
ATOM 1652 O O . PHE A 1 211 ? -21.859 -38.406 1.111 1 83.19 211 PHE A O 1
ATOM 1659 N N . LEU A 1 212 ? -22.594 -39.969 2.627 1 83.75 212 LEU A N 1
ATOM 1660 C CA . LEU A 1 212 ? -23.438 -40.625 1.635 1 83.75 212 LEU A CA 1
ATOM 1661 C C . LEU A 1 212 ? -24.844 -40 1.632 1 83.75 212 LEU A C 1
ATOM 1663 O O . LEU A 1 212 ? -25.438 -39.812 2.691 1 83.75 212 LEU A O 1
ATOM 1667 N N . ALA A 1 213 ? -25.234 -39.656 0.381 1 84.31 213 ALA A N 1
ATOM 1668 C CA . ALA A 1 213 ? -26.547 -39.031 0.307 1 84.31 213 ALA A CA 1
ATOM 1669 C C . ALA A 1 213 ? -27.328 -39.562 -0.9 1 84.31 213 ALA A C 1
ATOM 1671 O O . ALA A 1 213 ? -26.75 -39.969 -1.898 1 84.31 213 ALA A O 1
ATOM 1672 N N . ASP A 1 214 ? -28.656 -39.562 -0.629 1 86.25 214 ASP A N 1
ATOM 1673 C CA . ASP A 1 214 ? -29.547 -39.781 -1.764 1 86.25 214 ASP A CA 1
ATOM 1674 C C . ASP A 1 214 ? -29.812 -38.5 -2.521 1 86.25 214 ASP A C 1
ATOM 1676 O O . ASP A 1 214 ? -30.484 -37.594 -2.006 1 86.25 214 ASP A O 1
ATOM 1680 N N . VAL A 1 215 ? -29.297 -38.438 -3.748 1 89.75 215 VAL A N 1
ATOM 1681 C CA . VAL A 1 215 ? -29.312 -37.219 -4.52 1 89.75 215 VAL A CA 1
ATOM 1682 C C . VAL A 1 215 ? -30.375 -37.312 -5.617 1 89.75 215 VAL A C 1
ATOM 1684 O O . VAL A 1 215 ? -30.438 -38.312 -6.34 1 89.75 215 VAL A O 1
ATOM 1687 N N . PRO A 1 216 ? -31.188 -36.219 -5.672 1 89.31 216 PRO A N 1
ATOM 1688 C CA . PRO A 1 216 ? -32.125 -36.188 -6.789 1 89.31 216 PRO A CA 1
ATOM 1689 C C . PRO A 1 216 ? -31.438 -36.25 -8.148 1 89.31 216 PRO A C 1
ATOM 1691 O O . PRO A 1 216 ? -30.422 -35.594 -8.352 1 89.31 216 PRO A O 1
ATOM 1694 N N . VAL A 1 217 ? -31.969 -36.969 -9.094 1 89.88 217 VAL A N 1
ATOM 1695 C CA . VAL A 1 217 ? -31.391 -37.188 -10.406 1 89.88 217 VAL A CA 1
ATOM 1696 C C . VAL A 1 217 ? -31.266 -35.875 -11.148 1 89.88 217 VAL A C 1
ATOM 1698 O O . VAL A 1 217 ? -30.359 -35.688 -11.977 1 89.88 217 VAL A O 1
ATOM 1701 N N . ARG A 1 218 ? -32.031 -34.875 -10.836 1 88.81 218 ARG A N 1
ATOM 1702 C CA . ARG A 1 218 ? -31.984 -33.562 -11.477 1 88.81 218 ARG A CA 1
ATOM 1703 C C . ARG A 1 218 ? -30.656 -32.875 -11.195 1 88.81 218 ARG A C 1
ATOM 1705 O O . ARG A 1 218 ? -30.25 -31.969 -11.938 1 88.81 218 ARG A O 1
ATOM 1712 N N . LEU A 1 219 ? -30 -33.312 -10.164 1 92 219 LEU A N 1
ATOM 1713 C CA . LEU A 1 219 ? -28.734 -32.688 -9.789 1 92 219 LEU A CA 1
ATOM 1714 C C . LEU A 1 219 ? -27.562 -33.469 -10.391 1 92 219 LEU A C 1
ATOM 1716 O O . LEU A 1 219 ? -26.406 -33.125 -10.133 1 92 219 LEU A O 1
ATOM 1720 N N . LEU A 1 220 ? -27.875 -34.469 -11.102 1 92 220 LEU A N 1
ATOM 1721 C CA . LEU A 1 220 ? -26.875 -35.281 -11.758 1 92 220 LEU A CA 1
ATOM 1722 C C . LEU A 1 220 ? -26.938 -35.125 -13.273 1 92 220 LEU A C 1
ATOM 1724 O O . LEU A 1 220 ? -27.547 -35.906 -13.969 1 92 220 LEU A O 1
ATOM 1728 N N . PRO A 1 221 ? -26.203 -34.188 -13.789 1 88.94 221 PRO A N 1
ATOM 1729 C CA . PRO A 1 221 ? -26.328 -33.875 -15.211 1 88.94 221 PRO A CA 1
ATOM 1730 C C . PRO A 1 221 ? -25.953 -35.031 -16.125 1 88.94 221 PRO A C 1
ATOM 1732 O O . PRO A 1 221 ? -26.359 -35.062 -17.297 1 88.94 221 PRO A O 1
ATOM 1735 N N . TRP A 1 222 ? -25.188 -35.969 -15.734 1 84.81 222 TRP A N 1
ATOM 1736 C CA . TRP A 1 222 ? -24.719 -37.062 -16.578 1 84.81 222 TRP A CA 1
ATOM 1737 C C . TRP A 1 222 ? -25.703 -38.25 -16.562 1 84.81 222 TRP A C 1
ATOM 1739 O O . TRP A 1 222 ? -25.578 -39.188 -17.344 1 84.81 222 TRP A O 1
ATOM 1749 N N . GLU A 1 223 ? -26.625 -38.188 -15.625 1 82.5 223 GLU A N 1
ATOM 1750 C CA . GLU A 1 223 ? -27.547 -39.312 -15.461 1 82.5 223 GLU A CA 1
ATOM 1751 C C . GLU A 1 223 ? -28.812 -39.125 -16.281 1 82.5 223 GLU A C 1
ATOM 1753 O O . GLU A 1 223 ? -29.344 -38 -16.344 1 82.5 223 GLU A O 1
ATOM 1758 N N . ASP A 1 224 ? -29.156 -40.219 -16.984 1 77.12 224 ASP A N 1
ATOM 1759 C CA . ASP A 1 224 ? -30.438 -40.219 -17.688 1 77.12 224 ASP A CA 1
ATOM 1760 C C . ASP A 1 224 ? -31.594 -40.438 -16.719 1 77.12 224 ASP A C 1
ATOM 1762 O O . ASP A 1 224 ? -31.625 -41.438 -15.992 1 77.12 224 ASP A O 1
ATOM 1766 N N . PRO A 1 225 ? -32.5 -39.5 -16.688 1 72.75 225 PRO A N 1
ATOM 1767 C CA . PRO A 1 225 ? -33.594 -39.625 -15.742 1 72.75 225 PRO A CA 1
ATOM 1768 C C . PRO A 1 225 ? -34.406 -40.906 -15.969 1 72.75 225 PRO A C 1
ATOM 1770 O O . PRO A 1 225 ? -35.062 -41.406 -15.047 1 72.75 225 PRO A O 1
ATOM 1773 N N . SER A 1 226 ? -34.406 -41.406 -17.172 1 72.38 226 SER A N 1
ATOM 1774 C CA . SER A 1 226 ? -35.25 -42.562 -17.516 1 72.38 226 SER A CA 1
ATOM 1775 C C . SER A 1 226 ? -34.5 -43.875 -17.266 1 72.38 226 SER A C 1
ATOM 1777 O O . SER A 1 226 ? -35.094 -44.938 -17.359 1 72.38 226 SER A O 1
ATOM 1779 N N . SER A 1 227 ? -33.25 -43.812 -16.984 1 68.19 227 SER A N 1
ATOM 1780 C CA . SER A 1 227 ? -32.469 -45.031 -16.797 1 68.19 227 SER A CA 1
ATOM 1781 C C . SER A 1 227 ? -32.844 -45.719 -15.484 1 68.19 227 SER A C 1
ATOM 1783 O O . SER A 1 227 ? -32.969 -45.062 -14.453 1 68.19 227 SER A O 1
ATOM 1785 N N . PRO A 1 228 ? -33.406 -47 -15.586 1 60.78 228 PRO A N 1
ATOM 1786 C CA . PRO A 1 228 ? -33.719 -47.719 -14.352 1 60.78 228 PRO A CA 1
ATOM 1787 C C . PRO A 1 228 ? -32.5 -47.812 -13.406 1 60.78 228 PRO A C 1
ATOM 1789 O O . PRO A 1 228 ? -31.359 -47.688 -13.844 1 60.78 228 PRO A O 1
ATOM 1792 N N . GLU A 1 229 ? -32.656 -47.469 -12.188 1 57.81 229 GLU A N 1
ATOM 1793 C CA . GLU A 1 229 ? -31.578 -47.625 -11.219 1 57.81 229 GLU A CA 1
ATOM 1794 C C . GLU A 1 229 ? -30.875 -48.969 -11.406 1 57.81 229 GLU A C 1
ATOM 1796 O O . GLU A 1 229 ? -31.516 -50.031 -11.414 1 57.81 229 GLU A O 1
ATOM 1801 N N . GLU A 1 230 ? -29.984 -49.219 -12.203 1 47.09 230 GLU A N 1
ATOM 1802 C CA . GLU A 1 230 ? -29.328 -50.5 -12.078 1 47.09 230 GLU A CA 1
ATOM 1803 C C . GLU A 1 230 ? -29.281 -50.969 -10.625 1 47.09 230 GLU A C 1
ATOM 1805 O O . GLU A 1 230 ? -28.656 -50.312 -9.781 1 47.09 230 GLU A O 1
ATOM 1810 N N . GLU A 1 231 ? -30.406 -51.438 -10.078 1 41.12 231 GLU A N 1
ATOM 1811 C CA . GLU A 1 231 ? -30.375 -52.125 -8.789 1 41.12 231 GLU A CA 1
ATOM 1812 C C . GLU A 1 231 ? -29.078 -52.906 -8.609 1 41.12 231 GLU A C 1
ATOM 1814 O O . GLU A 1 231 ? -28.719 -53.719 -9.469 1 41.12 231 GLU A O 1
ATOM 1819 N N . GLU A 1 232 ? -28.078 -52.406 -8.164 1 39.84 232 GLU A N 1
ATOM 1820 C CA . GLU A 1 232 ? -27.141 -53.406 -7.652 1 39.84 232 GLU A CA 1
ATOM 1821 C C . GLU A 1 232 ? -27.875 -54.625 -7.105 1 39.84 232 GLU A C 1
ATOM 1823 O O . GLU A 1 232 ? -28.625 -54.5 -6.137 1 39.84 232 GLU A O 1
ATOM 1828 N N . GLU A 1 233 ? -28.344 -55.531 -7.93 1 35.47 233 GLU A N 1
ATOM 1829 C CA . GLU A 1 233 ? -28.734 -56.875 -7.527 1 35.47 233 GLU A CA 1
ATOM 1830 C C . GLU A 1 233 ? -27.828 -57.406 -6.41 1 35.47 233 GLU A C 1
ATOM 1832 O O . GLU A 1 233 ? -26.625 -57.594 -6.602 1 35.47 233 GLU A O 1
ATOM 1837 N N . GLU A 1 234 ? -27.938 -56.969 -5.199 1 34.69 234 GLU A N 1
ATOM 1838 C CA . GLU A 1 234 ? -27.516 -57.938 -4.207 1 34.69 234 GLU A CA 1
ATOM 1839 C C . GLU A 1 234 ? -27.984 -59.344 -4.598 1 34.69 234 GLU A C 1
ATOM 1841 O O . GLU A 1 234 ? -29.188 -59.625 -4.664 1 34.69 234 GLU A O 1
ATOM 1846 N N . GLU A 1 235 ? -27.406 -59.938 -5.586 1 32.88 235 GLU A N 1
ATOM 1847 C CA . GLU A 1 235 ? -27.562 -61.375 -5.727 1 32.88 235 GLU A CA 1
ATOM 1848 C C . GLU A 1 235 ? -27.562 -62.062 -4.363 1 32.88 235 GLU A C 1
ATOM 1850 O O . GLU A 1 235 ? -26.5 -62.375 -3.818 1 32.88 235 GLU A O 1
ATOM 1855 N N . GLU A 1 236 ? -28.141 -61.594 -3.285 1 30.67 236 GLU A N 1
ATOM 1856 C CA . GLU A 1 236 ? -28.391 -62.625 -2.293 1 30.67 236 GLU A CA 1
ATOM 1857 C C . GLU A 1 236 ? -29.156 -63.812 -2.902 1 30.67 236 GLU A C 1
ATOM 1859 O O . GLU A 1 236 ? -30.25 -63.625 -3.455 1 30.67 236 GLU A O 1
ATOM 1864 N N . GLU A 1 237 ? -28.453 -64.812 -3.453 1 30.8 237 GLU A N 1
ATOM 1865 C CA . GLU A 1 237 ? -28.922 -66.188 -3.545 1 30.8 237 GLU A CA 1
ATOM 1866 C C . GLU A 1 237 ? -29.812 -66.562 -2.355 1 30.8 237 GLU A C 1
ATOM 1868 O O . GLU A 1 237 ? -29.312 -66.75 -1.251 1 30.8 237 GLU A O 1
ATOM 1873 N N . ASP A 1 238 ? -30.781 -65.875 -1.944 1 28.28 238 ASP A N 1
ATOM 1874 C CA . ASP A 1 238 ? -31.781 -66.438 -1.054 1 28.28 238 ASP A CA 1
ATOM 1875 C C . ASP A 1 238 ? -32.312 -67.75 -1.598 1 28.28 238 ASP A C 1
ATOM 1877 O O . ASP A 1 238 ? -32.75 -67.875 -2.752 1 28.28 238 ASP A O 1
ATOM 1881 N N . THR A 1 239 ? -31.719 -68.938 -1.088 1 28.98 239 THR A N 1
ATOM 1882 C CA . THR A 1 239 ? -32.375 -70.25 -0.966 1 28.98 239 THR A CA 1
ATOM 1883 C C . THR A 1 239 ? -33.844 -70.062 -0.626 1 28.98 239 THR A C 1
ATOM 1885 O O . THR A 1 239 ? -34.188 -69.5 0.395 1 28.98 239 THR A O 1
ATOM 1888 N N . GLU A 1 240 ? -34.75 -70 -1.525 1 27.58 240 GLU A N 1
ATOM 1889 C CA . GLU A 1 240 ? -36.219 -70 -1.571 1 27.58 240 GLU A CA 1
ATOM 1890 C C . GLU A 1 240 ? -36.781 -71.125 -0.722 1 27.58 240 GLU A C 1
ATOM 1892 O O . GLU A 1 240 ? -36.781 -72.312 -1.16 1 27.58 240 GLU A O 1
ATOM 1897 N N . GLN A 1 241 ? -36.25 -71.438 0.636 1 27.48 241 GLN A N 1
ATOM 1898 C CA . GLN A 1 241 ? -37.188 -72.375 1.244 1 27.48 241 GLN A CA 1
ATOM 1899 C C . GLN A 1 241 ? -38.625 -71.812 1.124 1 27.48 241 GLN A C 1
ATOM 1901 O O . GLN A 1 241 ? -38.906 -70.688 1.511 1 27.48 241 GLN A O 1
ATOM 1906 N N . LYS A 1 242 ? -39.406 -72.438 0.307 1 26.02 242 LYS A N 1
ATOM 1907 C CA . LYS A 1 242 ? -40.781 -72.375 -0.186 1 26.02 242 LYS A CA 1
ATOM 1908 C C . LYS A 1 242 ? -41.781 -72.438 0.967 1 26.02 242 LYS A C 1
ATOM 1910 O O . LYS A 1 242 ? -42.469 -73.438 1.184 1 26.02 242 LYS A O 1
ATOM 1915 N N . ASN A 1 243 ? -41.375 -71.938 2.254 1 23.83 243 ASN A N 1
ATOM 1916 C CA . ASN A 1 243 ? -42.531 -72.25 3.098 1 23.83 243 ASN A CA 1
ATOM 1917 C C . ASN A 1 243 ? -43.75 -71.438 2.697 1 23.83 243 ASN A C 1
ATOM 1919 O O . ASN A 1 243 ? -43.656 -70.188 2.539 1 23.83 243 ASN A O 1
ATOM 1923 N N . LYS A 1 244 ? -44.812 -72.062 2.229 1 25.64 244 LYS A N 1
ATOM 1924 C CA . LYS A 1 244 ? -46.094 -71.812 1.614 1 25.64 244 LYS A CA 1
ATOM 1925 C C . LYS A 1 244 ? -47 -71 2.549 1 25.64 244 LYS A C 1
ATOM 1927 O O . LYS A 1 244 ? -48.188 -70.812 2.27 1 25.64 244 LYS A O 1
ATOM 1932 N N . GLU A 1 245 ? -46.531 -70.625 3.803 1 23.47 245 GLU A N 1
ATOM 1933 C CA . GLU A 1 245 ? -47.781 -70.625 4.578 1 23.47 245 GLU A CA 1
ATOM 1934 C C . GLU A 1 245 ? -48.719 -69.5 4.082 1 23.47 245 GLU A C 1
ATOM 1936 O O . GLU A 1 245 ? -49.781 -69.812 3.557 1 23.47 245 GLU A O 1
ATOM 1941 N N . THR A 1 246 ? -49.188 -68.688 5.098 1 26.62 246 THR A N 1
ATOM 1942 C CA . THR A 1 246 ? -50.531 -68.25 5.543 1 26.62 246 THR A CA 1
ATOM 1943 C C . THR A 1 246 ? -51 -67 4.754 1 26.62 246 THR A C 1
ATOM 1945 O O . THR A 1 246 ? -50.188 -66.188 4.344 1 26.62 246 THR A O 1
ATOM 1948 N N . PRO A 1 247 ? -52.406 -66.938 4.445 1 30.22 247 PRO A N 1
ATOM 1949 C CA . PRO A 1 247 ? -53.25 -66.125 3.57 1 30.22 247 PRO A CA 1
ATOM 1950 C C . PRO A 1 247 ? -53.25 -64.688 3.998 1 30.22 247 PRO A C 1
ATOM 1952 O O . PRO A 1 247 ? -53.625 -64.375 5.133 1 30.22 247 PRO A O 1
ATOM 1955 N N . PRO A 1 248 ? -52.25 -63.812 3.826 1 27.67 248 PRO A N 1
ATOM 1956 C CA . PRO A 1 248 ? -52.281 -62.469 4.422 1 27.67 248 PRO A CA 1
ATOM 1957 C C . PRO A 1 248 ? -53.5 -61.656 4.012 1 27.67 248 PRO A C 1
ATOM 1959 O O . PRO A 1 248 ? -54.031 -61.844 2.914 1 27.67 248 PRO A O 1
ATOM 1962 N N . SER A 1 249 ? -54.375 -61.281 4.953 1 26.52 249 SER A N 1
ATOM 1963 C CA . SER A 1 249 ? -55.594 -60.469 5.004 1 26.52 249 SER A CA 1
ATOM 1964 C C . SER A 1 249 ? -55.406 -59.125 4.277 1 26.52 249 SER A C 1
ATOM 1966 O O . SER A 1 249 ? -54.375 -58.5 4.414 1 26.52 249 SER A O 1
ATOM 1968 N N . GLU A 1 250 ? -56.25 -58.938 3.197 1 24.45 250 GLU A N 1
ATOM 1969 C CA . GLU A 1 250 ? -56.344 -57.906 2.15 1 24.45 250 GLU A CA 1
ATOM 1970 C C . GLU A 1 250 ? -56.719 -56.562 2.732 1 24.45 250 GLU A C 1
ATOM 1972 O O . GLU A 1 250 ? -57.188 -55.656 2.006 1 24.45 250 GLU A O 1
ATOM 1977 N N . GLU A 1 251 ? -56.75 -56.281 4.016 1 26.22 251 GLU A N 1
ATOM 1978 C CA . GLU A 1 251 ? -57.469 -55.031 4.238 1 26.22 251 GLU A CA 1
ATOM 1979 C C . GLU A 1 251 ? -56.812 -53.906 3.451 1 26.22 251 GLU A C 1
ATOM 1981 O O . GLU A 1 251 ? -55.625 -53.625 3.604 1 26.22 251 GLU A O 1
ATOM 1986 N N . ALA A 1 252 ? -57.5 -53.594 2.277 1 25.94 252 ALA A N 1
ATOM 1987 C CA . ALA A 1 252 ? -57.219 -52.562 1.276 1 25.94 252 ALA A CA 1
ATOM 1988 C C . ALA A 1 252 ? -57.344 -51.156 1.879 1 25.94 252 ALA A C 1
ATOM 1990 O O . ALA A 1 252 ? -58.469 -50.656 2.082 1 25.94 252 ALA A O 1
ATOM 1991 N N . SER A 1 253 ? -56.844 -50.875 3.068 1 26.58 253 SER A N 1
ATOM 1992 C CA . SER A 1 253 ? -57 -49.469 3.457 1 26.58 253 SER A CA 1
ATOM 1993 C C . SER A 1 253 ? -56.625 -48.531 2.305 1 26.58 253 SER A C 1
ATOM 1995 O O . SER A 1 253 ? -55.719 -48.812 1.529 1 26.58 253 SER A O 1
ATOM 1997 N N . GLN A 1 254 ? -57.656 -47.812 1.886 1 26.11 254 GLN A N 1
ATOM 1998 C CA . GLN A 1 254 ? -57.688 -46.75 0.884 1 26.11 254 GLN A CA 1
ATOM 1999 C C . GLN A 1 254 ? -56.562 -45.75 1.115 1 26.11 254 GLN A C 1
ATOM 2001 O O . GLN A 1 254 ? -56.562 -44.969 2.076 1 26.11 254 GLN A O 1
ATOM 2006 N N . LYS A 1 255 ? -55.344 -46.219 1.109 1 27.27 255 LYS A N 1
ATOM 2007 C CA . LYS A 1 255 ? -54.219 -45.281 1.1 1 27.27 255 LYS A CA 1
ATOM 2008 C C . LYS A 1 255 ? -54.469 -44.188 0.07 1 27.27 255 LYS A C 1
ATOM 2010 O O . LYS A 1 255 ? -54.594 -44.469 -1.124 1 27.27 255 LYS A O 1
ATOM 2015 N N . ASP A 1 256 ? -55.312 -43.219 0.397 1 27.98 256 ASP A N 1
ATOM 2016 C CA . ASP A 1 256 ? -55.438 -41.969 -0.369 1 27.98 256 ASP A CA 1
ATOM 2017 C C . ASP A 1 256 ? -54.125 -41.594 -1.034 1 27.98 256 ASP A C 1
ATOM 2019 O O . ASP A 1 256 ? -53.062 -41.688 -0.42 1 27.98 256 ASP A O 1
ATOM 2023 N N . SER A 1 257 ? -54.062 -41.844 -2.33 1 26.61 257 SER A N 1
ATOM 2024 C CA . SER A 1 257 ? -53.031 -41.531 -3.311 1 26.61 257 SER A CA 1
ATOM 2025 C C . SER A 1 257 ? -52.531 -40.094 -3.119 1 26.61 257 SER A C 1
ATOM 2027 O O . SER A 1 257 ? -53.156 -39.125 -3.531 1 26.61 257 SER A O 1
ATOM 2029 N N . ILE A 1 258 ? -52.344 -39.562 -1.878 1 28.75 258 ILE A N 1
ATOM 2030 C CA . ILE A 1 258 ? -51.562 -38.312 -1.968 1 28.75 258 ILE A CA 1
ATOM 2031 C C . ILE A 1 258 ? -50.656 -38.375 -3.188 1 28.75 258 ILE A C 1
ATOM 2033 O O . ILE A 1 258 ? -50 -39.375 -3.443 1 28.75 258 ILE A O 1
ATOM 2037 N N . SER A 1 259 ? -51.094 -37.594 -4.219 1 30.81 259 SER A N 1
ATOM 2038 C CA . SER A 1 259 ? -50.312 -37.344 -5.418 1 30.81 259 SER A CA 1
ATOM 2039 C C . SER A 1 259 ? -48.812 -37.469 -5.141 1 30.81 259 SER A C 1
ATOM 2041 O O . SER A 1 259 ? -48.281 -36.844 -4.227 1 30.81 259 SER A O 1
ATOM 2043 N N . MET A 1 260 ? -48.312 -38.656 -5.07 1 31.89 260 MET A N 1
ATOM 2044 C CA . MET A 1 260 ? -46.875 -38.938 -5.047 1 31.89 260 MET A CA 1
ATOM 2045 C C . MET A 1 260 ? -46.094 -37.875 -5.777 1 31.89 260 MET A C 1
ATOM 2047 O O . MET A 1 260 ? -46.188 -37.75 -7 1 31.89 260 MET A O 1
ATOM 2051 N N . GLY A 1 261 ? -46.219 -36.656 -5.309 1 35.25 261 GLY A N 1
ATOM 2052 C CA . GLY A 1 261 ? -45.25 -35.75 -5.891 1 35.25 261 GLY A CA 1
ATOM 2053 C C . GLY A 1 261 ? -44.062 -36.469 -6.543 1 35.25 261 GLY A C 1
ATOM 2054 O O . GLY A 1 261 ? -43.812 -37.656 -6.238 1 35.25 261 GLY A O 1
ATOM 2055 N N . THR A 1 262 ? -43.969 -36.344 -7.879 1 38.62 262 THR A N 1
ATOM 2056 C CA . THR A 1 262 ? -42.875 -36.906 -8.641 1 38.62 262 THR A CA 1
ATOM 2057 C C . THR A 1 262 ? -41.688 -37.188 -7.742 1 38.62 262 THR A C 1
ATOM 2059 O O . THR A 1 262 ? -41.031 -36.25 -7.238 1 38.62 262 THR A O 1
ATOM 2062 N N . ILE A 1 263 ? -41.719 -37.969 -6.785 1 46.97 263 ILE A N 1
ATOM 2063 C CA . ILE A 1 263 ? -40.562 -38.5 -6.059 1 46.97 263 ILE A CA 1
ATOM 2064 C C . ILE A 1 263 ? -39.375 -38.531 -6.984 1 46.97 263 ILE A C 1
ATOM 2066 O O . ILE A 1 263 ? -39.344 -39.312 -7.949 1 46.97 263 ILE A O 1
ATOM 2070 N N . SER A 1 264 ? -38.875 -37.438 -7.312 1 59.22 264 SER A N 1
ATOM 2071 C CA . SER A 1 264 ? -37.688 -37.281 -8.125 1 59.22 264 SER A CA 1
ATOM 2072 C C . SER A 1 264 ? -36.688 -38.406 -7.867 1 59.22 264 SER A C 1
ATOM 2074 O O . SER A 1 264 ? -36.438 -38.781 -6.715 1 59.22 264 SER A O 1
ATOM 2076 N N . LYS A 1 265 ? -36.594 -39.5 -8.75 1 79.94 265 LYS A N 1
ATOM 2077 C CA . LYS A 1 265 ? -35.594 -40.562 -8.75 1 79.94 265 LYS A CA 1
ATOM 2078 C C . LYS A 1 265 ? -34.281 -40.062 -8.109 1 79.94 265 LYS A C 1
ATOM 2080 O O . LYS A 1 265 ? -33.844 -38.938 -8.336 1 79.94 265 LYS A O 1
ATOM 2085 N N . GLN A 1 266 ? -34 -40.781 -6.957 1 85.69 266 GLN A N 1
ATOM 2086 C CA . GLN A 1 266 ? -32.75 -40.438 -6.242 1 85.69 266 GLN A CA 1
ATOM 2087 C C . GLN A 1 266 ? -31.688 -41.5 -6.488 1 85.69 266 GLN A C 1
ATOM 2089 O O . GLN A 1 266 ? -32 -42.625 -6.867 1 85.69 266 GLN A O 1
ATOM 2094 N N . ARG A 1 267 ? -30.5 -41.125 -6.453 1 86.56 267 ARG A N 1
ATOM 2095 C CA . ARG A 1 267 ? -29.328 -42 -6.539 1 86.56 267 ARG A CA 1
ATOM 2096 C C . ARG A 1 267 ? -28.406 -41.812 -5.348 1 86.56 267 ARG A C 1
ATOM 2098 O O . ARG A 1 267 ? -28.188 -40.656 -4.91 1 86.56 267 ARG A O 1
ATOM 2105 N N . SER A 1 268 ? -27.875 -42.938 -4.824 1 85.44 268 SER A N 1
ATOM 2106 C CA . SER A 1 268 ? -26.922 -42.844 -3.727 1 85.44 268 SER A CA 1
ATOM 2107 C C . SER A 1 268 ? -25.547 -42.438 -4.23 1 85.44 268 SER A C 1
ATOM 2109 O O . SER A 1 268 ? -24.969 -43.094 -5.098 1 85.44 268 SER A O 1
ATOM 2111 N N . ARG A 1 269 ? -25.078 -41.281 -3.766 1 87.19 269 ARG A N 1
ATOM 2112 C CA . ARG A 1 269 ? -23.766 -40.781 -4.16 1 87.19 269 ARG A CA 1
ATOM 2113 C C . ARG A 1 269 ? -23.016 -40.25 -2.949 1 87.19 269 ARG A C 1
ATOM 2115 O O . ARG A 1 269 ? -23.609 -39.906 -1.927 1 87.19 269 ARG A O 1
ATOM 2122 N N . VAL A 1 270 ? -21.719 -40.25 -3.117 1 86.62 270 VAL A N 1
ATOM 2123 C CA . VAL A 1 270 ? -20.891 -39.594 -2.121 1 86.62 270 VAL A CA 1
ATOM 2124 C C . VAL A 1 270 ? -20.922 -38.094 -2.346 1 86.62 270 VAL A C 1
ATOM 2126 O O . VAL A 1 270 ? -20.75 -37.625 -3.471 1 86.62 270 VAL A O 1
ATOM 2129 N N . VAL A 1 271 ? -21.219 -37.406 -1.287 1 90.12 271 VAL A N 1
ATOM 2130 C CA . VAL A 1 271 ? -21.266 -35.938 -1.32 1 90.12 271 VAL A CA 1
ATOM 2131 C C . VAL A 1 271 ? -20.188 -35.375 -0.407 1 90.12 271 VAL A C 1
ATOM 2133 O O . VAL A 1 271 ? -20.047 -35.812 0.739 1 90.12 271 VAL A O 1
ATOM 2136 N N . VAL A 1 272 ? -19.422 -34.438 -0.972 1 90.38 272 VAL A N 1
ATOM 2137 C CA . VAL A 1 272 ? -18.344 -33.812 -0.216 1 90.38 272 VAL A CA 1
ATOM 2138 C C . VAL A 1 272 ? -18.578 -32.312 -0.117 1 90.38 272 VAL A C 1
ATOM 2140 O O . VAL A 1 272 ? -18.969 -31.672 -1.096 1 90.38 272 VAL A O 1
ATOM 2143 N N . ILE A 1 273 ? -18.375 -31.797 1.062 1 93.31 273 ILE A N 1
ATOM 2144 C CA . ILE A 1 273 ? -18.422 -30.359 1.246 1 93.31 273 ILE A CA 1
ATOM 2145 C C . ILE A 1 273 ? -17.016 -29.766 1.123 1 93.31 273 ILE A C 1
ATOM 2147 O O . ILE A 1 273 ? -16.094 -30.203 1.818 1 93.31 273 ILE A O 1
ATOM 2151 N N . THR A 1 274 ? -16.875 -28.844 0.228 1 93 274 THR A N 1
ATOM 2152 C CA . THR A 1 274 ? -15.57 -28.219 0.05 1 93 274 THR A CA 1
ATOM 2153 C C . THR A 1 274 ? -15.648 -26.719 0.358 1 93 274 THR A C 1
ATOM 2155 O O . THR A 1 274 ? -16.719 -26.109 0.237 1 93 274 THR A O 1
ATOM 2158 N N . ARG A 1 275 ? -14.578 -26.203 0.744 1 91.31 275 ARG A N 1
ATOM 2159 C CA . ARG A 1 275 ? -14.492 -24.781 1.089 1 91.31 275 ARG A CA 1
ATOM 2160 C C . ARG A 1 275 ? -14.555 -23.906 -0.16 1 91.31 275 ARG A C 1
ATOM 2162 O O . ARG A 1 275 ? -15.188 -22.844 -0.149 1 91.31 275 ARG A O 1
ATOM 2169 N N . GLU A 1 276 ? -13.891 -24.328 -1.223 1 92.19 276 GLU A N 1
ATOM 2170 C CA . GLU A 1 276 ? -13.781 -23.562 -2.461 1 92.19 276 GLU A CA 1
ATOM 2171 C C . GLU A 1 276 ? -14.945 -23.859 -3.4 1 92.19 276 GLU A C 1
ATOM 2173 O O . GLU A 1 276 ? -15.367 -25.016 -3.52 1 92.19 276 GLU A O 1
ATOM 2178 N N . VAL A 1 277 ? -15.414 -22.797 -4.004 1 94.25 277 VAL A N 1
ATOM 2179 C CA . VAL A 1 277 ? -16.484 -22.969 -4.984 1 94.25 277 VAL A CA 1
ATOM 2180 C C . VAL A 1 277 ? -15.93 -22.75 -6.391 1 94.25 277 VAL A C 1
ATOM 2182 O O . VAL A 1 277 ? -15.789 -21.609 -6.844 1 94.25 277 VAL A O 1
ATOM 2185 N N . PRO A 1 278 ? -15.641 -23.859 -7.062 1 96.19 278 PRO A N 1
ATOM 2186 C CA . PRO A 1 278 ? -15.086 -23.703 -8.414 1 96.19 278 PRO A CA 1
ATOM 2187 C C . PRO A 1 278 ? -16.125 -23.234 -9.43 1 96.19 278 PRO A C 1
ATOM 2189 O O . PRO A 1 278 ? -17.297 -23.625 -9.344 1 96.19 278 PRO A O 1
ATOM 2192 N N . TYR A 1 279 ? -15.734 -22.422 -10.414 1 93.5 279 TYR A N 1
ATOM 2193 C CA . TYR A 1 279 ? -16.672 -21.953 -11.438 1 93.5 279 TYR A CA 1
ATOM 2194 C C . TYR A 1 279 ? -16.312 -22.547 -12.797 1 93.5 279 TYR A C 1
ATOM 2196 O O . TYR A 1 279 ? -17.141 -22.531 -13.719 1 93.5 279 TYR A O 1
ATOM 2204 N N . LEU A 1 280 ? -15.055 -23.047 -12.953 1 94.5 280 LEU A N 1
ATOM 2205 C CA . LEU A 1 280 ? -14.594 -23.656 -14.195 1 94.5 280 LEU A CA 1
ATOM 2206 C C . LEU A 1 280 ? -13.523 -24.703 -13.906 1 94.5 280 LEU A C 1
ATOM 2208 O O . LEU A 1 280 ? -12.828 -24.641 -12.891 1 94.5 280 LEU A O 1
ATOM 2212 N N . THR A 1 281 ? -13.5 -25.703 -14.758 1 96.81 281 THR A N 1
ATOM 2213 C CA . THR A 1 281 ? -12.289 -26.516 -14.805 1 96.81 281 THR A CA 1
ATOM 2214 C C . THR A 1 281 ? -11.25 -25.891 -15.734 1 96.81 281 THR A C 1
ATOM 2216 O O . THR A 1 281 ? -11.586 -25.062 -16.578 1 96.81 281 THR A O 1
ATOM 2219 N N . VAL A 1 282 ? -10.031 -26.281 -15.555 1 97.62 282 VAL A N 1
ATOM 2220 C CA . VAL A 1 282 ? -9.008 -25.797 -16.484 1 97.62 282 VAL A CA 1
ATOM 2221 C C . VAL A 1 282 ? -9.297 -26.328 -17.891 1 97.62 282 VAL A C 1
ATOM 2223 O O . VAL A 1 282 ? -8.977 -25.672 -18.875 1 97.62 282 VAL A O 1
ATOM 2226 N N . SER A 1 283 ? -9.922 -27.484 -17.969 1 97.75 283 SER A N 1
ATOM 2227 C CA . SER A 1 283 ? -10.336 -27.984 -19.281 1 97.75 283 SER A CA 1
ATOM 2228 C C . SER A 1 283 ? -11.289 -27.016 -19.969 1 97.75 283 SER A C 1
ATOM 2230 O O . SER A 1 283 ? -11.117 -26.719 -21.156 1 97.75 283 SER A O 1
ATOM 2232 N N . ASP A 1 284 ? -12.242 -26.562 -19.234 1 96.12 284 ASP A N 1
ATOM 2233 C CA . ASP A 1 284 ? -13.172 -25.562 -19.766 1 96.12 284 ASP A CA 1
ATOM 2234 C C . ASP A 1 284 ? -12.438 -24.281 -20.156 1 96.12 284 ASP A C 1
ATOM 2236 O O . ASP A 1 284 ? -12.695 -23.703 -21.219 1 96.12 284 ASP A O 1
ATOM 2240 N N . PHE A 1 285 ? -11.641 -23.844 -19.344 1 95.88 285 PHE A N 1
ATOM 2241 C CA . PHE A 1 285 ? -10.875 -22.625 -19.578 1 95.88 285 PHE A CA 1
ATOM 2242 C C . PHE A 1 285 ? -10.094 -22.719 -20.891 1 95.88 285 PHE A C 1
ATOM 2244 O O . PHE A 1 285 ? -10.109 -21.797 -21.703 1 95.88 285 PHE A O 1
ATOM 2251 N N . VAL A 1 286 ? -9.328 -23.812 -21.031 1 97.38 286 VAL A N 1
ATOM 2252 C CA . VAL A 1 286 ? -8.508 -24.031 -22.219 1 97.38 286 VAL A CA 1
ATOM 2253 C C . VAL A 1 286 ? -9.398 -24.062 -23.453 1 97.38 286 VAL A C 1
ATOM 2255 O O . VAL A 1 286 ? -9.102 -23.406 -24.453 1 97.38 286 VAL A O 1
ATOM 2258 N N . ARG A 1 287 ? -10.484 -24.703 -23.391 1 96.81 287 ARG A N 1
ATOM 2259 C CA . ARG A 1 287 ? -11.398 -24.828 -24.531 1 96.81 287 ARG A CA 1
ATOM 2260 C C . ARG A 1 287 ? -11.961 -23.469 -24.922 1 96.81 287 ARG A C 1
ATOM 2262 O O . ARG A 1 287 ? -11.984 -23.109 -26.094 1 96.81 287 ARG A O 1
ATOM 2269 N N . GLU A 1 288 ? -12.336 -22.688 -23.969 1 94.69 288 GLU A N 1
ATOM 2270 C CA . GLU A 1 288 ? -13 -21.406 -24.203 1 94.69 288 GLU A CA 1
ATOM 2271 C C . GLU A 1 288 ? -11.992 -20.344 -24.625 1 94.69 288 GLU A C 1
ATOM 2273 O O . GLU A 1 288 ? -12.375 -19.297 -25.156 1 94.69 288 GLU A O 1
ATOM 2278 N N . SER A 1 289 ? -10.719 -20.625 -24.469 1 95.44 289 SER A N 1
ATOM 2279 C CA . SER A 1 289 ? -9.711 -19.578 -24.672 1 95.44 289 SER A CA 1
ATOM 2280 C C . SER A 1 289 ? -8.992 -19.781 -26 1 95.44 289 SER A C 1
ATOM 2282 O O . SER A 1 289 ? -8.008 -19.094 -26.297 1 95.44 289 SER A O 1
ATOM 2284 N N . SER A 1 290 ? -9.414 -20.688 -26.797 1 96.12 290 SER A N 1
ATOM 2285 C CA . SER A 1 290 ? -8.742 -20.984 -28.062 1 96.12 290 SER A CA 1
ATOM 2286 C C . SER A 1 290 ? -8.648 -19.75 -28.953 1 96.12 290 SER A C 1
ATOM 2288 O O . SER A 1 290 ? -7.578 -19.453 -29.484 1 96.12 290 SER A O 1
ATOM 2290 N N . ALA A 1 291 ? -9.734 -19.016 -29.078 1 95.62 291 ALA A N 1
ATOM 2291 C CA . ALA A 1 291 ? -9.758 -17.812 -29.891 1 95.62 291 ALA A CA 1
ATOM 2292 C C . ALA A 1 291 ? -8.859 -16.734 -29.297 1 95.62 291 ALA A C 1
ATOM 2294 O O . ALA A 1 291 ? -8.164 -16.016 -30.031 1 95.62 291 ALA A O 1
ATOM 2295 N N . ARG A 1 292 ? -8.906 -16.609 -28.062 1 94.31 292 ARG A N 1
ATOM 2296 C CA . ARG A 1 292 ? -8.086 -15.625 -27.375 1 94.31 292 ARG A CA 1
ATOM 2297 C C . ARG A 1 292 ? -6.602 -15.938 -27.516 1 94.31 292 ARG A C 1
ATOM 2299 O O . ARG A 1 292 ? -5.781 -15.031 -27.625 1 94.31 292 ARG A O 1
ATOM 2306 N N . HIS A 1 293 ? -6.281 -17.234 -27.453 1 96.38 293 HIS A N 1
ATOM 2307 C CA . HIS A 1 293 ? -4.895 -17.641 -27.641 1 96.38 293 HIS A CA 1
ATOM 2308 C C . HIS A 1 293 ? -4.387 -17.266 -29.016 1 96.38 293 HIS A C 1
ATOM 2310 O O . HIS A 1 293 ? -3.242 -16.828 -29.172 1 96.38 293 HIS A O 1
ATOM 2316 N N . ALA A 1 294 ? -5.207 -17.359 -29.938 1 96 294 ALA A N 1
ATOM 2317 C CA . ALA A 1 294 ? -4.836 -16.984 -31.312 1 96 294 ALA A CA 1
ATOM 2318 C C . ALA A 1 294 ? -4.691 -15.477 -31.453 1 96 294 ALA A C 1
ATOM 2320 O O . ALA A 1 294 ? -3.785 -15 -32.156 1 96 294 ALA A O 1
ATOM 2321 N N . LYS A 1 295 ? -5.562 -14.773 -30.875 1 95.62 295 LYS A N 1
ATOM 2322 C CA . LYS A 1 295 ? -5.609 -13.32 -31 1 95.62 295 LYS A CA 1
ATOM 2323 C C . LYS A 1 295 ? -4.504 -12.656 -30.188 1 95.62 295 LYS A C 1
ATOM 2325 O O . LYS A 1 295 ? -3.887 -11.695 -30.641 1 95.62 295 LYS A O 1
ATOM 2330 N N . ASN A 1 296 ? -4.305 -13.164 -29 1 95.94 296 ASN A N 1
ATOM 2331 C CA . ASN A 1 296 ? -3.324 -12.594 -28.094 1 95.94 296 ASN A CA 1
ATOM 2332 C C . ASN A 1 296 ? -2.514 -13.688 -27.391 1 95.94 296 ASN A C 1
ATOM 2334 O O . ASN A 1 296 ? -2.66 -13.891 -26.188 1 95.94 296 ASN A O 1
ATOM 2338 N N . PRO A 1 297 ? -1.571 -14.242 -28.047 1 96.81 297 PRO A N 1
ATOM 2339 C CA . PRO A 1 297 ? -0.804 -15.352 -27.484 1 96.81 297 PRO A CA 1
ATOM 2340 C C . PRO A 1 297 ? 0.022 -14.938 -26.266 1 96.81 297 PRO A C 1
ATOM 2342 O O . PRO A 1 297 ? 0.228 -15.75 -25.359 1 96.81 297 PRO A O 1
ATOM 2345 N N . ASP A 1 298 ? 0.482 -13.711 -26.25 1 95.31 298 ASP A N 1
ATOM 2346 C CA . ASP A 1 298 ? 1.289 -13.258 -25.125 1 95.31 298 ASP A CA 1
ATOM 2347 C C . ASP A 1 298 ? 0.498 -13.32 -23.828 1 95.31 298 ASP A C 1
ATOM 2349 O O . ASP A 1 298 ? 0.972 -13.883 -22.828 1 95.31 298 ASP A O 1
ATOM 2353 N N . LEU A 1 299 ? -0.667 -12.734 -23.828 1 95.5 299 LEU A N 1
ATOM 2354 C CA . LEU A 1 299 ? -1.5 -12.727 -22.625 1 95.5 299 LEU A CA 1
ATOM 2355 C C . LEU A 1 299 ? -1.907 -14.141 -22.234 1 95.5 299 LEU A C 1
ATOM 2357 O O . LEU A 1 299 ? -1.808 -14.523 -21.062 1 95.5 299 LEU A O 1
ATOM 2361 N N . TYR A 1 300 ? -2.326 -14.891 -23.172 1 96.5 300 TYR A N 1
ATOM 2362 C CA . TYR A 1 300 ? -2.814 -16.234 -22.875 1 96.5 300 TYR A CA 1
ATOM 2363 C C . TYR A 1 300 ? -1.705 -17.109 -22.297 1 96.5 300 TYR A C 1
ATOM 2365 O O . TYR A 1 300 ? -1.901 -17.781 -21.281 1 96.5 300 TYR A O 1
ATOM 2373 N N . GLU A 1 301 ? -0.542 -17.109 -22.922 1 97.19 301 GLU A N 1
ATOM 2374 C CA . GLU A 1 301 ? 0.532 -17.984 -22.469 1 97.19 301 GLU A CA 1
ATOM 2375 C C . GLU A 1 301 ? 1.086 -17.531 -21.125 1 97.19 301 GLU A C 1
ATOM 2377 O O . GLU A 1 301 ? 1.563 -18.344 -20.328 1 97.19 301 GLU A O 1
ATOM 2382 N N . ARG A 1 302 ? 1.037 -16.281 -20.906 1 96.62 302 ARG A N 1
ATOM 2383 C CA . ARG A 1 302 ? 1.367 -15.805 -19.562 1 96.62 302 ARG A CA 1
ATOM 2384 C C . ARG A 1 302 ? 0.395 -16.375 -18.531 1 96.62 302 ARG A C 1
ATOM 2386 O O . ARG A 1 302 ? 0.808 -16.812 -17.453 1 96.62 302 ARG A O 1
ATOM 2393 N N . GLN A 1 303 ? -0.884 -16.312 -18.875 1 96.88 303 GLN A N 1
ATOM 2394 C CA . GLN A 1 303 ? -1.891 -16.906 -17.984 1 96.88 303 GLN A CA 1
ATOM 2395 C C . GLN A 1 303 ? -1.605 -18.375 -17.734 1 96.88 303 GLN A C 1
ATOM 2397 O O . GLN A 1 303 ? -1.729 -18.859 -16.609 1 96.88 303 GLN A O 1
ATOM 2402 N N . VAL A 1 304 ? -1.221 -19.031 -18.75 1 97.69 304 VAL A N 1
ATOM 2403 C CA . VAL A 1 304 ? -0.895 -20.438 -18.641 1 97.69 304 VAL A CA 1
ATOM 2404 C C . VAL A 1 304 ? 0.28 -20.641 -17.688 1 97.69 304 VAL A C 1
ATOM 2406 O O . VAL A 1 304 ? 0.253 -21.516 -16.828 1 97.69 304 VAL A O 1
ATOM 2409 N N . CYS A 1 305 ? 1.312 -19.812 -17.828 1 97.81 305 CYS A N 1
ATOM 2410 C CA . CYS A 1 305 ? 2.459 -19.891 -16.922 1 97.81 305 CYS A CA 1
ATOM 2411 C C . CYS A 1 305 ? 2.033 -19.688 -15.477 1 97.81 305 CYS A C 1
ATOM 2413 O O . CYS A 1 305 ? 2.508 -20.391 -14.578 1 97.81 305 CYS A O 1
ATOM 2415 N N . LEU A 1 306 ? 1.168 -18.797 -15.25 1 97.94 306 LEU A N 1
ATOM 2416 C CA . LEU A 1 306 ? 0.705 -18.516 -13.898 1 97.94 306 LEU A CA 1
ATOM 2417 C C . LEU A 1 306 ? -0.1 -19.672 -13.344 1 97.94 306 LEU A C 1
ATOM 2419 O O . LEU A 1 306 ? 0.021 -20.016 -12.156 1 97.94 306 LEU A O 1
ATOM 2423 N N . LEU A 1 307 ? -0.935 -20.25 -14.156 1 98 307 LEU A N 1
ATOM 2424 C CA . LEU A 1 307 ? -1.694 -21.422 -13.727 1 98 307 LEU A CA 1
ATOM 2425 C C . LEU A 1 307 ? -0.766 -22.594 -13.414 1 98 307 LEU A C 1
ATOM 2427 O O . LEU A 1 307 ? -0.931 -23.266 -12.398 1 98 307 LEU A O 1
ATOM 2431 N N . LEU A 1 308 ? 0.204 -22.781 -14.305 1 98.62 308 LEU A N 1
ATOM 2432 C CA . LEU A 1 308 ? 1.174 -23.844 -14.086 1 98.62 308 LEU A CA 1
ATOM 2433 C C . LEU A 1 308 ? 1.969 -23.609 -12.805 1 98.62 308 LEU A C 1
ATOM 2435 O O . LEU A 1 308 ? 2.301 -24.547 -12.094 1 98.62 308 LEU A O 1
ATOM 2439 N N . LEU A 1 309 ? 2.295 -22.375 -12.57 1 98.44 309 LEU A N 1
ATOM 2440 C CA . LEU A 1 309 ? 3.012 -22.031 -11.352 1 98.44 309 LEU A CA 1
ATOM 2441 C C . LEU A 1 309 ? 2.209 -22.438 -10.117 1 98.44 309 LEU A C 1
ATOM 2443 O O . LEU A 1 309 ? 2.756 -23.016 -9.18 1 98.44 309 LEU A O 1
ATOM 2447 N N . GLN A 1 310 ? 0.972 -22.141 -10.133 1 98.31 310 GLN A N 1
ATOM 2448 C CA . GLN A 1 310 ? 0.097 -22.516 -9.031 1 98.31 310 GLN A CA 1
ATOM 2449 C C . GLN A 1 310 ? 0.002 -24.031 -8.906 1 98.31 310 GLN A C 1
ATOM 2451 O O . GLN A 1 310 ? -0.002 -24.578 -7.797 1 98.31 310 GLN A O 1
ATOM 2456 N N . LEU A 1 311 ? -0.129 -24.672 -10.023 1 98.62 311 LEU A N 1
ATOM 2457 C CA . LEU A 1 311 ? -0.139 -26.141 -10.016 1 98.62 311 LEU A CA 1
ATOM 2458 C C . LEU A 1 311 ? 1.116 -26.688 -9.344 1 98.62 311 LEU A C 1
ATOM 2460 O O . LEU A 1 311 ? 1.029 -27.531 -8.461 1 98.62 311 LEU A O 1
ATOM 2464 N N . CYS A 1 312 ? 2.26 -26.203 -9.766 1 98.5 312 CYS A N 1
ATOM 2465 C CA . CYS A 1 312 ? 3.523 -26.656 -9.195 1 98.5 312 CYS A CA 1
ATOM 2466 C C . CYS A 1 312 ? 3.574 -26.391 -7.699 1 98.5 312 CYS A C 1
ATOM 2468 O O . CYS A 1 312 ? 4.125 -27.188 -6.938 1 98.5 312 CYS A O 1
ATOM 2470 N N . SER A 1 313 ? 3.021 -25.266 -7.285 1 97.88 313 SER A N 1
ATOM 2471 C CA . SER A 1 313 ? 2.975 -24.938 -5.863 1 97.88 313 SER A CA 1
ATOM 2472 C C . SER A 1 313 ? 2.166 -25.969 -5.086 1 97.88 313 SER A C 1
ATOM 2474 O O . SER A 1 313 ? 2.584 -26.422 -4.02 1 97.88 313 SER A O 1
ATOM 2476 N N . GLY A 1 314 ? 1.027 -26.344 -5.605 1 97.94 314 GLY A N 1
ATOM 2477 C CA . GLY A 1 314 ? 0.224 -27.391 -4.984 1 97.94 314 GLY A CA 1
ATOM 2478 C C . GLY A 1 314 ? 0.924 -28.734 -4.93 1 97.94 314 GLY A C 1
ATOM 2479 O O . GLY A 1 314 ? 0.91 -29.406 -3.898 1 97.94 314 GLY A O 1
ATOM 2480 N N . LEU A 1 315 ? 1.536 -29.078 -6.023 1 97.75 315 LEU A N 1
ATOM 2481 C CA . LEU A 1 315 ? 2.211 -30.375 -6.102 1 97.75 315 LEU A CA 1
ATOM 2482 C C . LEU A 1 315 ? 3.42 -30.406 -5.172 1 97.75 315 LEU A C 1
ATOM 2484 O O . LEU A 1 315 ? 3.73 -31.453 -4.598 1 97.75 315 LEU A O 1
ATOM 2488 N N . GLU A 1 316 ? 4.109 -29.281 -5.125 1 96.75 316 GLU A N 1
ATOM 2489 C CA . GLU A 1 316 ? 5.242 -29.203 -4.207 1 96.75 316 GLU A CA 1
ATOM 2490 C C . GLU A 1 316 ? 4.805 -29.469 -2.768 1 96.75 316 GLU A C 1
ATOM 2492 O O . GLU A 1 316 ? 5.547 -30.062 -1.987 1 96.75 316 GLU A O 1
ATOM 2497 N N . HIS A 1 317 ? 3.684 -29.078 -2.412 1 95.94 317 HIS A N 1
ATOM 2498 C CA . HIS A 1 317 ? 3.141 -29.25 -1.071 1 95.94 317 HIS A CA 1
ATOM 2499 C C . HIS A 1 317 ? 2.918 -30.734 -0.761 1 95.94 317 HIS A C 1
ATOM 2501 O O . HIS A 1 317 ? 2.9 -31.125 0.406 1 95.94 317 HIS A O 1
ATOM 2507 N N . LEU A 1 318 ? 2.73 -31.562 -1.723 1 94.81 318 LEU A N 1
ATOM 2508 C CA . LEU A 1 318 ? 2.455 -32.969 -1.543 1 94.81 318 LEU A CA 1
ATOM 2509 C C . LEU A 1 318 ? 3.736 -33.75 -1.23 1 94.81 318 LEU A C 1
ATOM 2511 O O . LEU A 1 318 ? 3.693 -34.812 -0.594 1 94.81 318 LEU A O 1
ATOM 2515 N N . LYS A 1 319 ? 4.828 -33.188 -1.599 1 91.75 319 LYS A N 1
ATOM 2516 C CA . LYS A 1 319 ? 6.086 -33.938 -1.613 1 91.75 319 LYS A CA 1
ATOM 2517 C C . LYS A 1 319 ? 6.52 -34.312 -0.199 1 91.75 319 LYS A C 1
ATOM 2519 O O . LYS A 1 319 ? 6.906 -35.438 0.056 1 91.75 319 LYS A O 1
ATOM 2524 N N . PRO A 1 320 ? 6.43 -33.344 0.776 1 91.31 320 PRO A N 1
ATOM 2525 C CA . PRO A 1 320 ? 6.816 -33.719 2.139 1 91.31 320 PRO A CA 1
ATOM 2526 C C . PRO A 1 320 ? 5.953 -34.812 2.713 1 91.31 320 PRO A C 1
ATOM 2528 O O . PRO A 1 320 ? 6.367 -35.5 3.652 1 91.31 320 PRO A O 1
ATOM 2531 N N . TYR A 1 321 ? 4.805 -35.031 2.191 1 91.25 321 TYR A N 1
ATOM 2532 C CA . TYR A 1 321 ? 3.891 -36.062 2.662 1 91.25 321 TYR A CA 1
ATOM 2533 C C . TYR A 1 321 ? 4.043 -37.344 1.839 1 91.25 321 TYR A C 1
ATOM 2535 O O . TYR A 1 321 ? 3.271 -38.281 2.006 1 91.25 321 TYR A O 1
ATOM 2543 N N . HIS A 1 322 ? 4.949 -37.375 0.875 1 89.44 322 HIS A N 1
ATOM 2544 C CA . HIS A 1 322 ? 5.23 -38.5 0.004 1 89.44 322 HIS A CA 1
ATOM 2545 C C . HIS A 1 322 ? 3.99 -38.906 -0.778 1 89.44 322 HIS A C 1
ATOM 2547 O O . HIS A 1 322 ? 3.682 -40.094 -0.872 1 89.44 322 HIS A O 1
ATOM 2553 N N . ILE A 1 323 ? 3.291 -37.938 -1.149 1 91.81 323 ILE A N 1
ATOM 2554 C CA . ILE A 1 323 ? 2.074 -38.188 -1.919 1 91.81 323 ILE A CA 1
ATOM 2555 C C . ILE A 1 323 ? 2.311 -37.812 -3.383 1 91.81 323 ILE A C 1
ATOM 2557 O O . ILE A 1 323 ? 2.92 -36.781 -3.684 1 91.81 323 ILE A O 1
ATOM 2561 N N . THR A 1 324 ? 2 -38.719 -4.297 1 92.62 324 THR A N 1
ATOM 2562 C CA . THR A 1 324 ? 1.927 -38.469 -5.73 1 92.62 324 THR A CA 1
ATOM 2563 C C . THR A 1 324 ? 0.477 -38.469 -6.207 1 92.62 324 THR A C 1
ATOM 2565 O O . THR A 1 324 ? -0.291 -39.375 -5.875 1 92.62 324 THR A O 1
ATOM 2568 N N . HIS A 1 325 ? 0.041 -37.5 -6.859 1 93.19 325 HIS A N 1
ATOM 2569 C CA . HIS A 1 325 ? -1.35 -37.344 -7.277 1 93.19 325 HIS A CA 1
ATOM 2570 C C . HIS A 1 325 ? -1.74 -38.438 -8.273 1 93.19 325 HIS A C 1
ATOM 2572 O O . HIS A 1 325 ? -2.793 -39.062 -8.133 1 93.19 325 HIS A O 1
ATOM 2578 N N . CYS A 1 326 ? -0.992 -38.656 -9.406 1 92.06 326 CYS A N 1
ATOM 2579 C CA . CYS A 1 326 ? -1.047 -39.75 -10.352 1 92.06 326 CYS A CA 1
ATOM 2580 C C . CYS A 1 326 ? -2.201 -39.562 -11.328 1 92.06 326 CYS A C 1
ATOM 2582 O O . CYS A 1 326 ? -2.482 -40.469 -12.125 1 92.06 326 CYS A O 1
ATOM 2584 N N . ASP A 1 327 ? -2.891 -38.469 -11.312 1 92.38 327 ASP A N 1
ATOM 2585 C CA . ASP A 1 327 ? -3.975 -38.25 -12.266 1 92.38 327 ASP A CA 1
ATOM 2586 C C . ASP A 1 327 ? -4.145 -36.781 -12.57 1 92.38 327 ASP A C 1
ATOM 2588 O O . ASP A 1 327 ? -5.242 -36.219 -12.445 1 92.38 327 ASP A O 1
ATOM 2592 N N . LEU A 1 328 ? -3.072 -36.156 -12.922 1 96 328 LEU A N 1
ATOM 2593 C CA . LEU A 1 328 ? -3.125 -34.75 -13.297 1 96 328 LEU A CA 1
ATOM 2594 C C . LEU A 1 328 ? -3.646 -34.562 -14.719 1 96 328 LEU A C 1
ATOM 2596 O O . LEU A 1 328 ? -2.941 -34.875 -15.68 1 96 328 LEU A O 1
ATOM 2600 N N . ARG A 1 329 ? -4.879 -34.156 -14.875 1 95.75 329 ARG A N 1
ATOM 2601 C CA . ARG A 1 329 ? -5.559 -33.844 -16.125 1 95.75 329 ARG A CA 1
ATOM 2602 C C . ARG A 1 329 ? -6.289 -32.531 -16.031 1 95.75 329 ARG A C 1
ATOM 2604 O O . ARG A 1 329 ? -6.555 -32.031 -14.93 1 95.75 329 ARG A O 1
ATOM 2611 N N . LEU A 1 330 ? -6.547 -31.938 -17.141 1 97.69 330 LEU A N 1
ATOM 2612 C CA . LEU A 1 330 ? -7.168 -30.625 -17.188 1 97.69 330 LEU A CA 1
ATOM 2613 C C . LEU A 1 330 ? -8.492 -30.625 -16.438 1 97.69 330 LEU A C 1
ATOM 2615 O O . LEU A 1 330 ? -8.82 -29.641 -15.758 1 97.69 330 LEU A O 1
ATOM 2619 N N . GLU A 1 331 ? -9.234 -31.719 -16.438 1 96 331 GLU A N 1
ATOM 2620 C CA . GLU A 1 331 ? -10.562 -31.828 -15.828 1 96 331 GLU A CA 1
ATOM 2621 C C . GLU A 1 331 ? -10.469 -31.906 -14.305 1 96 331 GLU A C 1
ATOM 2623 O O . GLU A 1 331 ? -11.461 -31.688 -13.609 1 96 331 GLU A O 1
ATOM 2628 N N . ASN A 1 332 ? -9.273 -32.25 -13.828 1 96.06 332 ASN A N 1
ATOM 2629 C CA . ASN A 1 332 ? -9.086 -32.406 -12.391 1 96.06 332 ASN A CA 1
ATOM 2630 C C . ASN A 1 332 ? -8.5 -31.141 -11.766 1 96.06 332 ASN A C 1
ATOM 2632 O O . ASN A 1 332 ? -8.188 -31.125 -10.57 1 96.06 332 ASN A O 1
ATOM 2636 N N . LEU A 1 333 ? -8.297 -30.125 -12.539 1 97.94 333 LEU A N 1
ATOM 2637 C CA . LEU A 1 333 ? -7.852 -28.812 -12.102 1 97.94 333 LEU A CA 1
ATOM 2638 C C . LEU A 1 333 ? -8.992 -27.797 -12.156 1 97.94 333 LEU A C 1
ATOM 2640 O O . LEU A 1 333 ? -9.602 -27.609 -13.211 1 97.94 333 LEU A O 1
ATOM 2644 N N . LEU A 1 334 ? -9.227 -27.156 -10.977 1 97.44 334 LEU A N 1
ATOM 2645 C CA . LEU A 1 334 ? -10.383 -26.281 -10.867 1 97.44 334 LEU A CA 1
ATOM 2646 C C . LEU A 1 334 ? -9.945 -24.828 -10.734 1 97.44 334 LEU A C 1
ATOM 2648 O O . LEU A 1 334 ? -8.852 -24.547 -10.258 1 97.44 334 LEU A O 1
ATOM 2652 N N . LEU A 1 335 ? -10.758 -23.938 -11.195 1 96.56 335 LEU A N 1
ATOM 2653 C CA . LEU A 1 335 ? -10.531 -22.516 -11.055 1 96.56 335 LEU A CA 1
ATOM 2654 C C . LEU A 1 335 ? -11.555 -21.875 -10.125 1 96.56 335 LEU A C 1
ATOM 2656 O O . LEU A 1 335 ? -12.758 -22.141 -10.258 1 96.56 335 LEU A O 1
ATOM 2660 N N . VAL A 1 336 ? -11.016 -21.156 -9.18 1 94.75 336 VAL A N 1
ATOM 2661 C CA . VAL A 1 336 ? -11.828 -20.469 -8.18 1 94.75 336 VAL A CA 1
ATOM 2662 C C . VAL A 1 336 ? -11.492 -18.984 -8.164 1 94.75 336 VAL A C 1
ATOM 2664 O O . VAL A 1 336 ? -10.406 -18.578 -8.578 1 94.75 336 VAL A O 1
ATOM 2667 N N . ASN A 1 337 ? -12.422 -18.172 -7.781 1 88.69 337 ASN A N 1
ATOM 2668 C CA . ASN A 1 337 ? -12.148 -16.75 -7.629 1 88.69 337 ASN A CA 1
ATOM 2669 C C . ASN A 1 337 ? -11.234 -16.484 -6.438 1 88.69 337 ASN A C 1
ATOM 2671 O O . ASN A 1 337 ? -11.438 -17.047 -5.355 1 88.69 337 ASN A O 1
ATOM 2675 N N . TYR A 1 338 ? -10.211 -15.734 -6.586 1 78.69 338 TYR A N 1
ATOM 2676 C CA . TYR A 1 338 ? -9.281 -15.492 -5.484 1 78.69 338 TYR A CA 1
ATOM 2677 C C . TYR A 1 338 ? -9.695 -14.258 -4.691 1 78.69 338 TYR A C 1
ATOM 2679 O O . TYR A 1 338 ? -9.211 -14.031 -3.582 1 78.69 338 TYR A O 1
ATOM 2687 N N . ARG A 1 339 ? -10.328 -13.297 -5.215 1 65.69 339 ARG A N 1
ATOM 2688 C CA . ARG A 1 339 ? -10.664 -12.086 -4.48 1 65.69 339 ARG A CA 1
ATOM 2689 C C . ARG A 1 339 ? -11.711 -12.367 -3.408 1 65.69 339 ARG A C 1
ATOM 2691 O O . ARG A 1 339 ? -12.672 -13.102 -3.648 1 65.69 339 ARG A O 1
ATOM 2698 N N . SER A 1 340 ? -11.273 -12.352 -2.135 1 50.59 340 SER A N 1
ATOM 2699 C CA . SER A 1 340 ? -12.133 -12.562 -0.977 1 50.59 340 SER A CA 1
ATOM 2700 C C . SER A 1 340 ? -13.406 -11.734 -1.075 1 50.59 340 SER A C 1
ATOM 2702 O O . SER A 1 340 ? -13.367 -10.57 -1.48 1 50.59 340 SER A O 1
ATOM 2704 N N . GLY A 1 341 ? -14.43 -12.195 -1.46 1 45.5 341 GLY A N 1
ATOM 2705 C CA . GLY A 1 341 ? -15.781 -11.656 -1.38 1 45.5 341 GLY A CA 1
ATOM 2706 C C . GLY A 1 341 ? -15.961 -10.664 -0.243 1 45.5 341 GLY A C 1
ATOM 2707 O O . GLY A 1 341 ? -17.094 -10.289 0.085 1 45.5 341 GLY A O 1
ATOM 2708 N N . GLY A 1 342 ? -14.938 -10.594 0.63 1 42.31 342 GLY A N 1
ATOM 2709 C CA . GLY A 1 342 ? -15.484 -9.961 1.821 1 42.31 342 GLY A CA 1
ATOM 2710 C C . GLY A 1 342 ? -15.945 -8.539 1.583 1 42.31 342 GLY A C 1
ATOM 2711 O O . GLY A 1 342 ? -16.25 -7.812 2.531 1 42.31 342 GLY A O 1
ATOM 2712 N N . GLY A 1 343 ? -15.32 -7.68 0.706 1 39.19 343 GLY A N 1
ATOM 2713 C CA . GLY A 1 343 ? -16.016 -6.422 0.922 1 39.19 343 GLY A CA 1
ATOM 2714 C C . GLY A 1 343 ? -17.531 -6.551 0.819 1 39.19 343 GLY A C 1
ATOM 2715 O O . GLY A 1 343 ? -18.031 -7.379 0.058 1 39.19 343 GLY A O 1
ATOM 2716 N N . LEU A 1 344 ? -18.141 -6.402 1.911 1 37.09 344 LEU A N 1
ATOM 2717 C CA . LEU A 1 344 ? -19.594 -6.355 2.078 1 37.09 344 LEU A CA 1
ATOM 2718 C C . LEU A 1 344 ? -20.281 -5.973 0.772 1 37.09 344 LEU A C 1
ATOM 2720 O O . LEU A 1 344 ? -21.453 -6.277 0.574 1 37.09 344 LEU A O 1
ATOM 2724 N N . LEU A 1 345 ? -19.812 -4.797 0.188 1 36.94 345 LEU A N 1
ATOM 2725 C CA . LEU A 1 345 ? -20.766 -4.246 -0.77 1 36.94 345 LEU A CA 1
ATOM 2726 C C . LEU A 1 345 ? -20.969 -5.195 -1.944 1 36.94 345 LEU A C 1
ATOM 2728 O O . LEU A 1 345 ? -22.094 -5.391 -2.406 1 36.94 345 LEU A O 1
ATOM 2732 N N . ASN A 1 346 ? -20.031 -5.207 -2.971 1 37.34 346 ASN A N 1
ATOM 2733 C CA . ASN A 1 346 ? -20.484 -5.797 -4.23 1 37.34 346 ASN A CA 1
ATOM 2734 C C . ASN A 1 346 ? -20.297 -7.312 -4.234 1 37.34 346 ASN A C 1
ATOM 2736 O O . ASN A 1 346 ? -19.188 -7.809 -4.398 1 37.34 346 ASN A O 1
ATOM 2740 N N . SER A 1 347 ? -20.875 -8.016 -3.4 1 39.06 347 SER A N 1
ATOM 2741 C CA . SER A 1 347 ? -21.266 -9.406 -3.605 1 39.06 347 SER A CA 1
ATOM 2742 C C . SER A 1 347 ? -21.375 -9.734 -5.09 1 39.06 347 SER A C 1
ATOM 2744 O O . SER A 1 347 ? -21.938 -10.766 -5.465 1 39.06 347 SER A O 1
ATOM 2746 N N . GLU A 1 348 ? -21.391 -8.758 -5.883 1 39.88 348 GLU A N 1
ATOM 2747 C CA . GLU A 1 348 ? -21.578 -9.18 -7.27 1 39.88 348 GLU A CA 1
ATOM 2748 C C . GLU A 1 348 ? -20.406 -10.031 -7.75 1 39.88 348 GLU A C 1
ATOM 2750 O O . GLU A 1 348 ? -19.25 -9.734 -7.445 1 39.88 348 GLU A O 1
ATOM 2755 N N . LEU A 1 349 ? -20.641 -11.266 -7.922 1 44.66 349 LEU A N 1
ATOM 2756 C CA . LEU A 1 349 ? -19.812 -12.164 -8.711 1 44.66 349 LEU A CA 1
ATOM 2757 C C . LEU A 1 349 ? -18.938 -11.383 -9.688 1 44.66 349 LEU A C 1
ATOM 2759 O O . LEU A 1 349 ? -19.438 -10.859 -10.688 1 44.66 349 LEU A O 1
ATOM 2763 N N . VAL A 1 350 ? -18.062 -10.594 -9.18 1 51.59 350 VAL A N 1
ATOM 2764 C CA . VAL A 1 350 ? -17.156 -9.992 -10.156 1 51.59 350 VAL A CA 1
ATOM 2765 C C . VAL A 1 350 ? -16.812 -11.016 -11.234 1 51.59 350 VAL A C 1
ATOM 2767 O O . VAL A 1 350 ? -16.312 -12.102 -10.93 1 51.59 350 VAL A O 1
ATOM 2770 N N . GLU A 1 351 ? -17.484 -10.953 -12.344 1 57.59 351 GLU A N 1
ATOM 2771 C CA . GLU A 1 351 ? -17.203 -11.797 -13.508 1 57.59 351 GLU A CA 1
ATOM 2772 C C . GLU A 1 351 ? -15.711 -11.859 -13.797 1 57.59 351 GLU A C 1
ATOM 2774 O O . GLU A 1 351 ? -15.023 -10.836 -13.758 1 57.59 351 GLU A O 1
ATOM 2779 N N . PRO A 1 352 ? -15.281 -13.094 -13.734 1 63.66 352 PRO A N 1
ATOM 2780 C CA . PRO A 1 352 ? -13.875 -13.234 -14.125 1 63.66 352 PRO A CA 1
ATOM 2781 C C . PRO A 1 352 ? -13.523 -12.43 -15.383 1 63.66 352 PRO A C 1
ATOM 2783 O O . PRO A 1 352 ? -14.32 -12.367 -16.312 1 63.66 352 PRO A O 1
ATOM 2786 N N . ASN A 1 353 ? -12.633 -11.578 -15.211 1 69.88 353 ASN A N 1
ATOM 2787 C CA . ASN A 1 353 ? -12.109 -10.836 -16.359 1 69.88 353 ASN A CA 1
ATOM 2788 C C . ASN A 1 353 ? -11.109 -11.656 -17.156 1 69.88 353 ASN A C 1
ATOM 2790 O O . ASN A 1 353 ? -10 -11.914 -16.688 1 69.88 353 ASN A O 1
ATOM 2794 N N . PRO A 1 354 ? -11.562 -12.094 -18.328 1 71.88 354 PRO A N 1
ATOM 2795 C CA . PRO A 1 354 ? -10.664 -12.945 -19.109 1 71.88 354 PRO A CA 1
ATOM 2796 C C . PRO A 1 354 ? -9.375 -12.234 -19.516 1 71.88 354 PRO A C 1
ATOM 2798 O O . PRO A 1 354 ? -8.391 -12.883 -19.891 1 71.88 354 PRO A O 1
ATOM 2801 N N . ASN A 1 355 ? -9.406 -10.938 -19.344 1 73.44 355 ASN A N 1
ATOM 2802 C CA . ASN A 1 355 ? -8.227 -10.188 -19.75 1 73.44 355 ASN A CA 1
ATOM 2803 C C . ASN A 1 355 ? -7.285 -9.922 -18.578 1 73.44 355 ASN A C 1
ATOM 2805 O O . ASN A 1 355 ? -6.23 -9.312 -18.75 1 73.44 355 ASN A O 1
ATOM 2809 N N . ALA A 1 356 ? -7.719 -10.547 -17.484 1 80 356 ALA A N 1
ATOM 2810 C CA . ALA A 1 356 ? -6.828 -10.406 -16.328 1 80 356 ALA A CA 1
ATOM 2811 C C . ALA A 1 356 ? -5.594 -11.297 -16.484 1 80 356 ALA A C 1
ATOM 2813 O O . ALA A 1 356 ? -5.688 -12.414 -17 1 80 356 ALA A O 1
ATOM 2814 N N . THR A 1 357 ? -4.484 -10.805 -16.109 1 78.44 357 THR A N 1
ATOM 2815 C CA . THR A 1 357 ? -3.244 -11.562 -16.219 1 78.44 357 THR A CA 1
ATOM 2816 C C . THR A 1 357 ? -3.299 -12.82 -15.359 1 78.44 357 THR A C 1
ATOM 2818 O O . THR A 1 357 ? -2.857 -13.891 -15.789 1 78.44 357 THR A O 1
ATOM 2821 N N . CYS A 1 358 ? -3.732 -12.633 -14.117 1 79.19 358 CYS A N 1
ATOM 2822 C CA . CYS A 1 358 ? -3.961 -13.797 -13.273 1 79.19 358 CYS A CA 1
ATOM 2823 C C . CYS A 1 358 ? -5.449 -14.016 -13.039 1 79.19 358 CYS A C 1
ATOM 2825 O O . CYS A 1 358 ? -6.039 -13.406 -12.141 1 79.19 358 CYS A O 1
ATOM 2827 N N . PRO A 1 359 ? -5.93 -14.852 -13.797 1 70.44 359 PRO A N 1
ATOM 2828 C CA . PRO A 1 359 ? -7.387 -14.906 -13.93 1 70.44 359 PRO A CA 1
ATOM 2829 C C . PRO A 1 359 ? -8.062 -15.523 -12.703 1 70.44 359 PRO A C 1
ATOM 2831 O O . PRO A 1 359 ? -9.18 -15.133 -12.352 1 70.44 359 PRO A O 1
ATOM 2834 N N . ALA A 1 360 ? -7.301 -16.5 -12.148 1 90.06 360 ALA A N 1
ATOM 2835 C CA . ALA A 1 360 ? -8.023 -17.234 -11.117 1 90.06 360 ALA A CA 1
ATOM 2836 C C . ALA A 1 360 ? -7.062 -18.016 -10.219 1 90.06 360 ALA A C 1
ATOM 2838 O O . ALA A 1 360 ? -5.879 -18.156 -10.547 1 90.06 360 ALA A O 1
ATOM 2839 N N . ARG A 1 361 ? -7.59 -18.406 -9.094 1 95.5 361 ARG A N 1
ATOM 2840 C CA . ARG A 1 361 ? -6.93 -19.375 -8.219 1 95.5 361 ARG A CA 1
ATOM 2841 C C . ARG A 1 361 ? -7.117 -20.797 -8.727 1 95.5 361 ARG A C 1
ATOM 2843 O O . ARG A 1 361 ? -8.234 -21.219 -9.031 1 95.5 361 ARG A O 1
ATOM 2850 N N . LEU A 1 362 ? -6.016 -21.5 -8.891 1 97.75 362 LEU A N 1
ATOM 2851 C CA . LEU A 1 362 ? -6.07 -22.891 -9.352 1 97.75 362 LEU A CA 1
ATOM 2852 C C . LEU A 1 362 ? -6.098 -23.859 -8.172 1 97.75 362 LEU A C 1
ATOM 2854 O O . LEU A 1 362 ? -5.32 -23.703 -7.223 1 97.75 362 LEU A O 1
ATOM 2858 N N . ILE A 1 363 ? -6.965 -24.875 -8.234 1 96.88 363 ILE A N 1
ATOM 2859 C CA . ILE A 1 363 ? -7.109 -25.875 -7.188 1 96.88 363 ILE A CA 1
ATOM 2860 C C . ILE A 1 363 ? -6.895 -27.281 -7.777 1 96.88 363 ILE A C 1
ATOM 2862 O O . ILE A 1 363 ? -7.523 -27.641 -8.773 1 96.88 363 ILE A O 1
ATOM 2866 N N . VAL A 1 364 ? -5.992 -27.984 -7.215 1 96.81 364 VAL A N 1
ATOM 2867 C CA . VAL A 1 364 ? -5.82 -29.391 -7.559 1 96.81 364 VAL A CA 1
ATOM 2868 C C . VAL A 1 364 ? -6.871 -30.234 -6.844 1 96.81 364 VAL A C 1
ATOM 2870 O O . VAL A 1 364 ? -7 -30.172 -5.617 1 96.81 364 VAL A O 1
ATOM 2873 N N . SER A 1 365 ? -7.605 -30.969 -7.621 1 94.19 365 SER A N 1
ATOM 2874 C CA . SER A 1 365 ? -8.68 -31.781 -7.066 1 94.19 365 SER A CA 1
ATOM 2875 C C . SER A 1 365 ? -8.547 -33.25 -7.484 1 94.19 365 SER A C 1
ATOM 2877 O O . SER A 1 365 ? -7.551 -33.625 -8.109 1 94.19 365 SER A O 1
ATOM 2879 N N . ASN A 1 366 ? -9.469 -34.156 -7.098 1 90.38 366 ASN A N 1
ATOM 2880 C CA . ASN A 1 366 ? -9.594 -35.562 -7.461 1 90.38 366 ASN A CA 1
ATOM 2881 C C . ASN A 1 366 ? -8.352 -36.344 -7.059 1 90.38 366 ASN A C 1
ATOM 2883 O O . ASN A 1 366 ? -7.559 -36.75 -7.914 1 90.38 366 ASN A O 1
ATOM 2887 N N . PHE A 1 367 ? -8.227 -36.75 -5.898 1 90.06 367 PHE A N 1
ATOM 2888 C CA . PHE A 1 367 ? -7.102 -37.531 -5.379 1 90.06 367 PHE A CA 1
ATOM 2889 C C . PHE A 1 367 ? -7.43 -39 -5.34 1 90.06 367 PHE A C 1
ATOM 2891 O O . PHE A 1 367 ? -6.832 -39.75 -4.57 1 90.06 367 PHE A O 1
ATOM 2898 N N . SER A 1 368 ? -8.312 -39.406 -6.172 1 85.75 368 SER A N 1
ATOM 2899 C CA . SER A 1 368 ? -8.766 -40.781 -6.156 1 85.75 368 SER A CA 1
ATOM 2900 C C . SER A 1 368 ? -7.637 -41.75 -6.523 1 85.75 368 SER A C 1
ATOM 2902 O O . SER A 1 368 ? -7.59 -42.875 -6.035 1 85.75 368 SER A O 1
ATOM 2904 N N . GLN A 1 369 ? -6.707 -41.344 -7.344 1 87.88 369 GLN A N 1
ATOM 2905 C CA . GLN A 1 369 ? -5.621 -42.219 -7.793 1 87.88 369 GLN A CA 1
ATOM 2906 C C . GLN A 1 369 ? -4.324 -41.875 -7.059 1 87.88 369 GLN A C 1
ATOM 2908 O O . GLN A 1 369 ? -3.273 -42.438 -7.367 1 87.88 369 GLN A O 1
ATOM 2913 N N . ALA A 1 370 ? -4.453 -41 -6.105 1 90.5 370 ALA A N 1
ATOM 2914 C CA . ALA A 1 370 ? -3.25 -40.562 -5.398 1 90.5 370 ALA A CA 1
ATOM 2915 C C . ALA A 1 370 ? -2.633 -41.719 -4.609 1 90.5 370 ALA A C 1
ATOM 2917 O O . ALA A 1 370 ? -3.35 -42.594 -4.094 1 90.5 370 ALA A O 1
ATOM 2918 N N . LYS A 1 371 ? -1.352 -41.719 -4.551 1 86.81 371 LYS A N 1
ATOM 2919 C CA . LYS A 1 371 ? -0.609 -42.75 -3.824 1 86.81 371 LYS A CA 1
ATOM 2920 C C . LYS A 1 371 ? 0.306 -42.125 -2.773 1 86.81 371 LYS A C 1
ATOM 2922 O O . LYS A 1 371 ? 0.895 -41.062 -3.004 1 86.81 371 LYS A O 1
ATOM 2927 N N . GLN A 1 372 ? 0.284 -42.75 -1.597 1 86.5 372 GLN A N 1
ATOM 2928 C CA . GLN A 1 372 ? 1.188 -42.312 -0.529 1 86.5 372 GLN A CA 1
ATOM 2929 C C . GLN A 1 372 ? 2.215 -43.406 -0.223 1 86.5 372 GLN A C 1
ATOM 2931 O O . GLN A 1 372 ? 1.854 -44.562 0.04 1 86.5 372 GLN A O 1
ATOM 2936 N N . LYS A 1 373 ? 3.434 -43.062 -0.363 1 76.12 373 LYS A N 1
ATOM 2937 C CA . LYS A 1 373 ? 4.488 -44.031 -0.093 1 76.12 373 LYS A CA 1
ATOM 2938 C C . LYS A 1 373 ? 4.664 -44.25 1.406 1 76.12 373 LYS A C 1
ATOM 2940 O O . LYS A 1 373 ? 4.641 -43.312 2.188 1 76.12 373 LYS A O 1
ATOM 2945 N N . SER A 1 374 ? 4.262 -45.469 2.006 1 62.5 374 SER A N 1
ATOM 2946 C CA . SER A 1 374 ? 4.438 -45.844 3.406 1 62.5 374 SER A CA 1
ATOM 2947 C C . SER A 1 374 ? 5.914 -45.875 3.781 1 62.5 374 SER A C 1
ATOM 2949 O O . SER A 1 374 ? 6.754 -46.281 2.971 1 62.5 374 SER A O 1
ATOM 2951 N N . HIS A 1 375 ? 6.387 -45 4.586 1 53.5 375 HIS A N 1
ATOM 2952 C CA . HIS A 1 375 ? 7.727 -45.094 5.148 1 53.5 375 HIS A CA 1
ATOM 2953 C C . HIS A 1 375 ? 8.07 -46.531 5.508 1 53.5 375 HIS A C 1
ATOM 2955 O O . HIS A 1 375 ? 9.18 -46.812 5.957 1 53.5 375 HIS A O 1
ATOM 2961 N N . MET A 1 376 ? 7.137 -47.438 5.664 1 45.59 376 MET A N 1
ATOM 2962 C CA . MET A 1 376 ? 7.562 -48.656 6.34 1 45.59 376 MET A CA 1
ATOM 2963 C C . MET A 1 376 ? 8.547 -49.438 5.477 1 45.59 376 MET A C 1
ATOM 2965 O O . MET A 1 376 ? 8.797 -50.594 5.727 1 45.59 376 MET A O 1
ATOM 2969 N N . VAL A 1 377 ? 8.898 -49 4.371 1 44.56 377 VAL A N 1
ATOM 2970 C CA . VAL A 1 377 ? 9.945 -49.844 3.811 1 44.56 377 VAL A CA 1
ATOM 2971 C C . VAL A 1 377 ? 11.266 -49.594 4.535 1 44.56 377 VAL A C 1
ATOM 2973 O O . VAL A 1 377 ? 11.688 -48.438 4.672 1 44.56 377 VAL A O 1
ATOM 2976 N N . ASP A 1 378 ? 11.711 -50.406 5.477 1 43.25 378 ASP A N 1
ATOM 2977 C CA . ASP A 1 378 ? 12.945 -50.5 6.25 1 43.25 378 ASP A CA 1
ATOM 2978 C C . ASP A 1 378 ? 14.156 -50.094 5.402 1 43.25 378 ASP A C 1
ATOM 2980 O O . ASP A 1 378 ? 14.398 -50.688 4.348 1 43.25 378 ASP A O 1
ATOM 2984 N N . PRO A 1 379 ? 14.68 -49 5.586 1 45.31 379 PRO A N 1
ATOM 2985 C CA . PRO A 1 379 ? 15.914 -48.625 4.898 1 45.31 379 PRO A CA 1
ATOM 2986 C C . PRO A 1 379 ? 16.875 -49.812 4.746 1 45.31 379 PRO A C 1
ATOM 2988 O O . PRO A 1 379 ? 17.719 -49.812 3.844 1 45.31 379 PRO A O 1
ATOM 2991 N N . GLU A 1 380 ? 16.891 -50.719 5.684 1 44.78 380 GLU A N 1
ATOM 2992 C CA . GLU A 1 380 ? 17.797 -51.844 5.625 1 44.78 380 GLU A CA 1
ATOM 2993 C C . GLU A 1 380 ? 17.516 -52.719 4.387 1 44.78 380 GLU A C 1
ATOM 2995 O O . GLU A 1 380 ? 18.422 -53.344 3.863 1 44.78 380 GLU A O 1
ATOM 3000 N N . VAL A 1 381 ? 16.328 -52.75 3.969 1 46.12 381 VAL A N 1
ATOM 3001 C CA . VAL A 1 381 ? 16.031 -53.562 2.789 1 46.12 381 VAL A CA 1
ATOM 3002 C C . VAL A 1 381 ? 16.5 -52.812 1.532 1 46.12 381 VAL A C 1
ATOM 3004 O O . VAL A 1 381 ? 16.906 -53.438 0.55 1 46.12 381 VAL A O 1
ATOM 3007 N N . LEU A 1 382 ? 16.469 -51.438 1.576 1 45.28 382 LEU A N 1
ATOM 3008 C CA . LEU A 1 382 ? 16.938 -50.688 0.416 1 45.28 382 LEU A CA 1
ATOM 3009 C C . LEU A 1 382 ? 18.469 -50.719 0.327 1 45.28 382 LEU A C 1
ATOM 3011 O O . LEU A 1 382 ? 19.031 -50.25 -0.654 1 45.28 382 LEU A O 1
ATOM 3015 N N . ARG A 1 383 ? 19.172 -50.938 1.28 1 43.62 383 ARG A N 1
ATOM 3016 C CA . ARG A 1 383 ? 20.641 -50.938 1.263 1 43.62 383 ARG A CA 1
ATOM 3017 C C . ARG A 1 383 ? 21.172 -51.969 0.278 1 43.62 383 ARG A C 1
ATOM 3019 O O . ARG A 1 383 ? 22.234 -51.781 -0.312 1 43.62 383 ARG A O 1
ATOM 3026 N N . ASP A 1 384 ? 20.531 -53.281 0.354 1 40.41 384 ASP A N 1
ATOM 3027 C CA . ASP A 1 384 ? 21.078 -54.25 -0.62 1 40.41 384 ASP A CA 1
ATOM 3028 C C . ASP A 1 384 ? 20.312 -54.156 -1.946 1 40.41 384 ASP A C 1
ATOM 3030 O O . ASP A 1 384 ? 19.297 -54.812 -2.127 1 40.41 384 ASP A O 1
ATOM 3034 N N . GLN A 1 385 ? 20.406 -53.125 -2.652 1 42.5 385 GLN A N 1
ATOM 3035 C CA . GLN A 1 385 ? 19.859 -52.812 -3.971 1 42.5 385 GLN A CA 1
ATOM 3036 C C . GLN A 1 385 ? 19.969 -54 -4.902 1 42.5 385 GLN A C 1
ATOM 3038 O O . GLN A 1 385 ? 19.234 -54.094 -5.895 1 42.5 385 GLN A O 1
ATOM 3043 N N . SER A 1 386 ? 20.984 -54.75 -4.836 1 45 386 SER A N 1
ATOM 3044 C CA . SER A 1 386 ? 21.234 -55.875 -5.734 1 45 386 SER A CA 1
ATOM 3045 C C . SER A 1 386 ? 20.125 -56.906 -5.637 1 45 386 SER A C 1
ATOM 3047 O O . SER A 1 386 ? 19.953 -57.719 -6.551 1 45 386 SER A O 1
ATOM 3049 N N . ARG A 1 387 ? 19.562 -57.094 -4.516 1 41.84 387 ARG A N 1
ATOM 3050 C CA . ARG A 1 387 ? 18.562 -58.125 -4.336 1 41.84 387 ARG A CA 1
ATOM 3051 C C . ARG A 1 387 ? 17.156 -57.562 -4.434 1 41.84 387 ARG A C 1
ATOM 3053 O O . ARG A 1 387 ? 16.172 -58.25 -4.18 1 41.84 387 ARG A O 1
ATOM 3060 N N . LEU A 1 388 ? 17.094 -56.219 -4.453 1 44.59 388 LEU A N 1
ATOM 3061 C CA . LEU A 1 388 ? 15.734 -55.719 -4.559 1 44.59 388 LEU A CA 1
ATOM 3062 C C . LEU A 1 388 ? 15.156 -55.969 -5.949 1 44.59 388 LEU A C 1
ATOM 3064 O O . LEU A 1 388 ? 15.875 -55.875 -6.949 1 44.59 388 LEU A O 1
ATOM 3068 N N . ALA A 1 389 ? 14.023 -56.719 -6.023 1 43.78 389 ALA A N 1
ATOM 3069 C CA . ALA A 1 389 ? 13.375 -57.062 -7.285 1 43.78 389 ALA A CA 1
ATOM 3070 C C . ALA A 1 389 ? 13.117 -55.812 -8.125 1 43.78 389 ALA A C 1
ATOM 3072 O O . ALA A 1 389 ? 12.914 -54.719 -7.582 1 43.78 389 ALA A O 1
ATOM 3073 N N . PRO A 1 390 ? 13.281 -55.938 -9.43 1 44.5 390 PRO A N 1
ATOM 3074 C CA . PRO A 1 390 ? 13.039 -54.844 -10.375 1 44.5 390 PRO A CA 1
ATOM 3075 C C . PRO A 1 390 ? 11.742 -54.094 -10.094 1 44.5 390 PRO A C 1
ATOM 3077 O O . PRO A 1 390 ? 11.656 -52.875 -10.32 1 44.5 390 PRO A O 1
ATOM 3080 N N . GLU A 1 391 ? 10.812 -54.781 -9.547 1 46.19 391 GLU A N 1
ATOM 3081 C CA . GLU A 1 391 ? 9.516 -54.188 -9.266 1 46.19 391 GLU A CA 1
ATOM 3082 C C . GLU A 1 391 ? 9.625 -53.156 -8.141 1 46.19 391 GLU A C 1
ATOM 3084 O O . GLU A 1 391 ? 8.891 -52.156 -8.125 1 46.19 391 GLU A O 1
ATOM 3089 N N . ILE A 1 392 ? 10.383 -53.406 -7.188 1 44.5 392 ILE A N 1
ATOM 3090 C CA . ILE A 1 392 ? 10.57 -52.469 -6.098 1 44.5 392 ILE A CA 1
ATOM 3091 C C . ILE A 1 392 ? 11.367 -51.25 -6.594 1 44.5 392 ILE A C 1
ATOM 3093 O O . ILE A 1 392 ? 11.07 -50.125 -6.23 1 44.5 392 ILE A O 1
ATOM 3097 N N . ILE A 1 393 ? 12.352 -51.469 -7.512 1 43.22 393 ILE A N 1
ATOM 3098 C CA . ILE A 1 393 ? 13.062 -50.406 -8.219 1 43.22 393 ILE A CA 1
ATOM 3099 C C . ILE A 1 393 ? 12.078 -49.625 -9.078 1 43.22 393 ILE A C 1
ATOM 3101 O O . ILE A 1 393 ? 12.141 -48.375 -9.117 1 43.22 393 ILE A O 1
ATOM 3105 N N . THR A 1 394 ? 11.211 -50.312 -9.805 1 45.09 394 THR A N 1
ATOM 3106 C CA . THR A 1 394 ? 10.141 -49.688 -10.555 1 45.09 394 THR A CA 1
ATOM 3107 C C . THR A 1 394 ? 9.211 -48.906 -9.625 1 45.09 394 THR A C 1
ATOM 3109 O O . THR A 1 394 ? 8.664 -47.875 -10.008 1 45.09 394 THR A O 1
ATOM 3112 N N . ALA A 1 395 ? 8.914 -49.406 -8.547 1 46.88 395 ALA A N 1
ATOM 3113 C CA . ALA A 1 395 ? 8.094 -48.719 -7.547 1 46.88 395 ALA A CA 1
ATOM 3114 C C . ALA A 1 395 ? 8.742 -47.406 -7.109 1 46.88 395 ALA A C 1
ATOM 3116 O O . ALA A 1 395 ? 8.047 -46.438 -6.797 1 46.88 395 ALA A O 1
ATOM 3117 N N . THR A 1 396 ? 10.039 -47.406 -7.039 1 46.81 396 THR A N 1
ATOM 3118 C CA . THR A 1 396 ? 10.789 -46.188 -6.812 1 46.81 396 THR A CA 1
ATOM 3119 C C . THR A 1 396 ? 10.672 -45.25 -8.016 1 46.81 396 THR A C 1
ATOM 3121 O O . THR A 1 396 ? 10.867 -44.031 -7.883 1 46.81 396 THR A O 1
ATOM 3124 N N . GLN A 1 397 ? 10.57 -45.844 -9.273 1 46.56 397 GLN A N 1
ATOM 3125 C CA . GLN A 1 397 ? 10.414 -45.125 -10.539 1 46.56 397 GLN A CA 1
ATOM 3126 C C . GLN A 1 397 ? 9.109 -44.344 -10.562 1 46.56 397 GLN A C 1
ATOM 3128 O O . GLN A 1 397 ? 8.93 -43.438 -11.406 1 46.56 397 GLN A O 1
ATOM 3133 N N . TYR A 1 398 ? 8.164 -44.812 -9.859 1 50.34 398 TYR A N 1
ATOM 3134 C CA . TYR A 1 398 ? 6.91 -44.125 -9.672 1 50.34 398 TYR A CA 1
ATOM 3135 C C . TYR A 1 398 ? 7.16 -42.688 -9.203 1 50.34 398 TYR A C 1
ATOM 3137 O O . TYR A 1 398 ? 6.238 -41.875 -9.164 1 50.34 398 TYR A O 1
ATOM 3145 N N . LYS A 1 399 ? 8.43 -42.312 -9.219 1 62.5 399 LYS A N 1
ATOM 3146 C CA . LYS A 1 399 ? 8.852 -41.219 -8.352 1 62.5 399 LYS A CA 1
ATOM 3147 C C . LYS A 1 399 ? 8.68 -39.875 -9.047 1 62.5 399 LYS A C 1
ATOM 3149 O O . LYS A 1 399 ? 8.414 -38.844 -8.398 1 62.5 399 LYS A O 1
ATOM 3154 N N . LYS A 1 400 ? 8.312 -39.875 -10.43 1 87 400 LYS A N 1
ATOM 3155 C CA . LYS A 1 400 ? 8.148 -38.531 -10.977 1 87 400 LYS A CA 1
ATOM 3156 C C . LYS A 1 400 ? 7 -38.5 -11.984 1 87 400 LYS A C 1
ATOM 3158 O O . LYS A 1 400 ? 7.125 -37.906 -13.055 1 87 400 LYS A O 1
ATOM 3163 N N . CYS A 1 401 ? 5.859 -39.312 -11.609 1 89.88 401 CYS A N 1
ATOM 3164 C CA . CYS A 1 401 ? 4.648 -39.375 -12.422 1 89.88 401 CYS A CA 1
ATOM 3165 C C . CYS A 1 401 ? 4.02 -38 -12.555 1 89.88 401 CYS A C 1
ATOM 3167 O O . CYS A 1 401 ? 3.59 -37.594 -13.641 1 89.88 401 CYS A O 1
ATOM 3169 N N . ASP A 1 402 ? 3.998 -37.281 -11.484 1 95.56 402 ASP A N 1
ATOM 3170 C CA . ASP A 1 402 ? 3.398 -35.969 -11.5 1 95.56 402 ASP A CA 1
ATOM 3171 C C . ASP A 1 402 ? 4.172 -35.031 -12.43 1 95.56 402 ASP A C 1
ATOM 3173 O O . ASP A 1 402 ? 3.574 -34.188 -13.125 1 95.56 402 ASP A O 1
ATOM 3177 N N . GLU A 1 403 ? 5.5 -35.125 -12.453 1 96.19 403 GLU A N 1
ATOM 3178 C CA . GLU A 1 403 ? 6.324 -34.344 -13.367 1 96.19 403 GLU A CA 1
ATOM 3179 C C . GLU A 1 403 ? 5.969 -34.656 -14.82 1 96.19 403 GLU A C 1
ATOM 3181 O O . GLU A 1 403 ? 5.715 -33.719 -15.602 1 96.19 403 GLU A O 1
ATOM 3186 N N . PHE A 1 404 ? 5.938 -35.906 -15.102 1 94.56 404 PHE A N 1
ATOM 3187 C CA . PHE A 1 404 ? 5.621 -36.344 -16.453 1 94.56 404 PHE A CA 1
ATOM 3188 C C . PHE A 1 404 ? 4.254 -35.844 -16.891 1 94.56 404 PHE A C 1
ATOM 3190 O O . PHE A 1 404 ? 4.109 -35.281 -17.969 1 94.56 404 PHE A O 1
ATOM 3197 N N . GLN A 1 405 ? 3.211 -36 -16.078 1 96.81 405 GLN A N 1
ATOM 3198 C CA . GLN A 1 405 ? 1.854 -35.562 -16.375 1 96.81 405 GLN A CA 1
ATOM 3199 C C . GLN A 1 405 ? 1.784 -34.062 -16.531 1 96.81 405 GLN A C 1
ATOM 3201 O O . GLN A 1 405 ? 1.027 -33.531 -17.359 1 96.81 405 GLN A O 1
ATOM 3206 N N . THR A 1 406 ? 2.539 -33.312 -15.703 1 98.31 406 THR A N 1
ATOM 3207 C CA . THR A 1 406 ? 2.605 -31.859 -15.828 1 98.31 406 THR A CA 1
ATOM 3208 C C . THR A 1 406 ? 3.168 -31.469 -17.188 1 98.31 406 THR A C 1
ATOM 3210 O O . THR A 1 406 ? 2.707 -30.5 -17.797 1 98.31 406 THR A O 1
ATOM 3213 N N . GLY A 1 407 ? 4.188 -32.188 -17.672 1 98 407 GLY A N 1
ATOM 3214 C CA . GLY A 1 407 ? 4.719 -31.953 -19 1 98 407 GLY A CA 1
ATOM 3215 C C . GLY A 1 407 ? 3.668 -32.062 -20.094 1 98 407 GLY A C 1
ATOM 3216 O O . GLY A 1 407 ? 3.635 -31.25 -21.016 1 98 407 GLY A O 1
ATOM 3217 N N . ILE A 1 408 ? 2.836 -33.062 -19.953 1 97.19 408 ILE A N 1
ATOM 3218 C CA . ILE A 1 408 ? 1.757 -33.281 -20.906 1 97.19 408 ILE A CA 1
ATOM 3219 C C . ILE A 1 408 ? 0.768 -32.125 -20.844 1 97.19 408 ILE A C 1
ATOM 3221 O O . ILE A 1 408 ? 0.298 -31.625 -21.859 1 97.19 408 ILE A O 1
ATOM 3225 N N . LEU A 1 409 ? 0.46 -31.688 -19.641 1 98.5 409 LEU A N 1
ATOM 3226 C CA . LEU A 1 409 ? -0.493 -30.594 -19.438 1 98.5 409 LEU A CA 1
ATOM 3227 C C . LEU A 1 409 ? -0.047 -29.328 -20.156 1 98.5 409 LEU A C 1
ATOM 3229 O O . LEU A 1 409 ? -0.881 -28.547 -20.609 1 98.5 409 LEU A O 1
ATOM 3233 N N . ILE A 1 410 ? 1.271 -29.094 -20.234 1 98.69 410 ILE A N 1
ATOM 3234 C CA . ILE A 1 410 ? 1.777 -27.906 -20.906 1 98.69 410 ILE A CA 1
ATOM 3235 C C . ILE A 1 410 ? 1.295 -27.891 -22.359 1 98.69 410 ILE A C 1
ATOM 3237 O O . ILE A 1 410 ? 0.791 -26.875 -22.844 1 98.69 410 ILE A O 1
ATOM 3241 N N . TYR A 1 411 ? 1.388 -29.031 -23.047 1 97.88 411 TYR A N 1
ATOM 3242 C CA . TYR A 1 411 ? 0.909 -29.125 -24.422 1 97.88 411 TYR A CA 1
ATOM 3243 C C . TYR A 1 411 ? -0.594 -28.891 -24.5 1 97.88 411 TYR A C 1
ATOM 3245 O O . TYR A 1 411 ? -1.06 -28.062 -25.297 1 97.88 411 TYR A O 1
ATOM 3253 N N . GLU A 1 412 ? -1.308 -29.516 -23.625 1 98.19 412 GLU A N 1
ATOM 3254 C CA . GLU A 1 412 ? -2.764 -29.422 -23.656 1 98.19 412 GLU A CA 1
ATOM 3255 C C . GLU A 1 412 ? -3.23 -28 -23.391 1 98.19 412 GLU A C 1
ATOM 3257 O O . GLU A 1 412 ? -4.168 -27.516 -24.031 1 98.19 412 GLU A O 1
ATOM 3262 N N . MET A 1 413 ? -2.596 -27.328 -22.484 1 98.44 413 MET A N 1
ATOM 3263 C CA . MET A 1 413 ? -2.982 -25.969 -22.141 1 98.44 413 MET A CA 1
ATOM 3264 C C . MET A 1 413 ? -2.656 -25 -23.266 1 98.44 413 MET A C 1
ATOM 3266 O O . MET A 1 413 ? -3.209 -23.891 -23.344 1 98.44 413 MET A O 1
ATOM 3270 N N . LEU A 1 414 ? -1.73 -25.375 -24.125 1 98.38 414 LEU A N 1
ATOM 3271 C CA . LEU A 1 414 ? -1.374 -24.547 -25.266 1 98.38 414 LEU A CA 1
ATOM 3272 C C . LEU A 1 414 ? -2.143 -24.969 -26.516 1 98.38 414 LEU A C 1
ATOM 3274 O O . LEU A 1 414 ? -1.737 -24.672 -27.641 1 98.38 414 LEU A O 1
ATOM 3278 N N . HIS A 1 415 ? -3.188 -25.719 -26.328 1 97.88 415 HIS A N 1
ATOM 3279 C CA . HIS A 1 415 ? -4.094 -26.156 -27.375 1 97.88 415 HIS A CA 1
ATOM 3280 C C . HIS A 1 415 ? -3.389 -27.094 -28.344 1 97.88 415 HIS A C 1
ATOM 3282 O O . HIS A 1 415 ? -3.639 -27.062 -29.562 1 97.88 415 HIS A O 1
ATOM 3288 N N . LEU A 1 416 ? -2.408 -27.844 -27.891 1 97.12 416 LEU A N 1
ATOM 3289 C CA . LEU A 1 416 ? -1.724 -28.891 -28.641 1 97.12 416 LEU A CA 1
ATOM 3290 C C . LEU A 1 416 ? -2.105 -30.266 -28.141 1 97.12 416 LEU A C 1
ATOM 3292 O O . LEU A 1 416 ? -2.451 -30.422 -26.969 1 97.12 416 LEU A O 1
ATOM 3296 N N . PRO A 1 417 ? -2.129 -31.156 -28.953 1 94.81 417 PRO A N 1
ATOM 3297 C CA . PRO A 1 417 ? -2.488 -32.5 -28.5 1 94.81 417 PRO A CA 1
ATOM 3298 C C . PRO A 1 417 ? -1.426 -33.125 -27.594 1 94.81 417 PRO A C 1
ATOM 3300 O O . PRO A 1 417 ? -0.256 -32.75 -27.656 1 94.81 417 PRO A O 1
ATOM 3303 N N . ASN A 1 418 ? -1.828 -34.062 -26.797 1 94.56 418 ASN A N 1
ATOM 3304 C CA . ASN A 1 418 ? -0.902 -34.906 -26.031 1 94.56 418 ASN A CA 1
ATOM 3305 C C . ASN A 1 418 ? 0.1 -35.594 -26.938 1 94.56 418 ASN A C 1
ATOM 3307 O O . ASN A 1 418 ? -0.288 -36.375 -27.812 1 94.56 418 ASN A O 1
ATOM 3311 N N . PRO A 1 419 ? 1.401 -35.344 -26.766 1 92.62 419 PRO A N 1
ATOM 3312 C CA . PRO A 1 419 ? 2.414 -35.906 -27.656 1 92.62 419 PRO A CA 1
ATOM 3313 C C . PRO A 1 419 ? 2.336 -37.438 -27.719 1 92.62 419 PRO A C 1
ATOM 3315 O O . PRO A 1 419 ? 2.629 -38.031 -28.766 1 92.62 419 PRO A O 1
ATOM 3318 N N . PHE A 1 420 ? 1.926 -38.125 -26.719 1 90.62 420 PHE A N 1
ATOM 3319 C CA . PHE A 1 420 ? 1.938 -39.562 -26.656 1 90.62 420 PHE A CA 1
ATOM 3320 C C . PHE A 1 420 ? 0.632 -40.156 -27.188 1 90.62 420 PHE A C 1
ATOM 3322 O O . PHE A 1 420 ? 0.55 -41.344 -27.469 1 90.62 420 PHE A O 1
ATOM 3329 N N . ASP A 1 421 ? -0.37 -39.344 -27.266 1 87.38 421 ASP A N 1
ATOM 3330 C CA . ASP A 1 421 ? -1.593 -39.75 -27.953 1 87.38 421 ASP A CA 1
ATOM 3331 C C . ASP A 1 421 ? -1.454 -39.594 -29.469 1 87.38 421 ASP A C 1
ATOM 3333 O O . ASP A 1 421 ? -1.961 -40.406 -30.234 1 87.38 421 ASP A O 1
ATOM 3337 N N . GLU A 1 422 ? -0.787 -38.625 -29.844 1 85.56 422 GLU A N 1
ATOM 3338 C CA . GLU A 1 422 ? -0.588 -38.312 -31.25 1 85.56 422 GLU A CA 1
ATOM 3339 C C . GLU A 1 422 ? 0.431 -39.281 -31.875 1 85.56 422 GLU A C 1
ATOM 3341 O O . GLU A 1 422 ? 0.291 -39.656 -33.031 1 85.56 422 GLU A O 1
ATOM 3346 N N . ASN A 1 423 ? 1.47 -39.469 -31.141 1 85.5 423 ASN A N 1
ATOM 3347 C CA . ASN A 1 423 ? 2.516 -40.375 -31.578 1 85.5 423 ASN A CA 1
ATOM 3348 C C . ASN A 1 423 ? 2.766 -41.5 -30.562 1 85.5 423 ASN A C 1
ATOM 3350 O O . ASN A 1 423 ? 3.744 -41.438 -29.812 1 85.5 423 ASN A O 1
ATOM 3354 N N . PRO A 1 424 ? 2.018 -42.5 -30.609 1 79 424 PRO A N 1
ATOM 3355 C CA . PRO A 1 424 ? 2.129 -43.562 -29.625 1 79 424 PRO A CA 1
ATOM 3356 C C . PRO A 1 424 ? 3.48 -44.281 -29.688 1 79 424 PRO A C 1
ATOM 3358 O O . PRO A 1 424 ? 3.887 -44.906 -28.703 1 79 424 PRO A O 1
ATOM 3361 N N . GLU A 1 425 ? 4.121 -44.188 -30.781 1 78.5 425 GLU A N 1
ATOM 3362 C CA . GLU A 1 425 ? 5.422 -44.844 -30.938 1 78.5 425 GLU A CA 1
ATOM 3363 C C . GLU A 1 425 ? 6.434 -44.281 -29.922 1 78.5 425 GLU A C 1
ATOM 3365 O O . GLU A 1 425 ? 7.426 -44.938 -29.609 1 78.5 425 GLU A O 1
ATOM 3370 N N . LEU A 1 426 ? 6.125 -43.094 -29.438 1 80.5 426 LEU A N 1
ATOM 3371 C CA . LEU A 1 426 ? 7.02 -42.5 -28.453 1 80.5 426 LEU A CA 1
ATOM 3372 C C . LEU A 1 426 ? 7.066 -43.344 -27.172 1 80.5 426 LEU A C 1
ATOM 3374 O O . LEU A 1 426 ? 8.086 -43.375 -26.484 1 80.5 426 LEU A O 1
ATOM 3378 N N . LYS A 1 427 ? 5.965 -43.906 -26.859 1 70.5 427 LYS A N 1
ATOM 3379 C CA . LYS A 1 427 ? 5.902 -44.719 -25.656 1 70.5 427 LYS A CA 1
ATOM 3380 C C . LYS A 1 427 ? 6.711 -46 -25.797 1 70.5 427 LYS A C 1
ATOM 3382 O O . LYS A 1 427 ? 7.258 -46.5 -24.828 1 70.5 427 LYS A O 1
ATOM 3387 N N . GLU A 1 428 ? 6.699 -46.531 -26.984 1 60.81 428 GLU A N 1
ATOM 3388 C CA . GLU A 1 428 ? 7.273 -47.844 -27.266 1 60.81 428 GLU A CA 1
ATOM 3389 C C . GLU A 1 428 ? 8.773 -47.75 -27.531 1 60.81 428 GLU A C 1
ATOM 3391 O O . GLU A 1 428 ? 9.516 -48.688 -27.281 1 60.81 428 GLU A O 1
ATOM 3396 N N . LYS A 1 429 ? 9.117 -46.656 -28.094 1 63.47 429 LYS A N 1
ATOM 3397 C CA . LYS A 1 429 ? 10.508 -46.5 -28.484 1 63.47 429 LYS A CA 1
ATOM 3398 C C . LYS A 1 429 ? 11.266 -45.594 -27.5 1 63.47 429 LYS A C 1
ATOM 3400 O O . LYS A 1 429 ? 10.648 -44.812 -26.766 1 63.47 429 LYS A O 1
ATOM 3405 N N . GLU A 1 430 ? 12.57 -45.844 -27.359 1 79 430 GLU A N 1
ATOM 3406 C CA . GLU A 1 430 ? 13.461 -44.938 -26.641 1 79 430 GLU A CA 1
ATOM 3407 C C . GLU A 1 430 ? 13.492 -43.562 -27.297 1 79 430 GLU A C 1
ATOM 3409 O O . GLU A 1 430 ? 14.195 -43.344 -28.281 1 79 430 GLU A O 1
ATOM 3414 N N . TYR A 1 431 ? 12.422 -42.688 -26.859 1 84.69 431 TYR A N 1
ATOM 3415 C CA . TYR A 1 431 ? 12.398 -41.344 -27.438 1 84.69 431 TYR A CA 1
ATOM 3416 C C . TYR A 1 431 ? 13.391 -40.438 -26.734 1 84.69 431 TYR A C 1
ATOM 3418 O O . TYR A 1 431 ? 13.945 -40.781 -25.688 1 84.69 431 TYR A O 1
ATOM 3426 N N . THR A 1 432 ? 13.82 -39.375 -27.469 1 86.12 432 THR A N 1
ATOM 3427 C CA . THR A 1 432 ? 14.625 -38.281 -26.891 1 86.12 432 THR A CA 1
ATOM 3428 C C . THR A 1 432 ? 13.82 -37 -26.812 1 86.12 432 THR A C 1
ATOM 3430 O O . THR A 1 432 ? 12.734 -36.906 -27.375 1 86.12 432 THR A O 1
ATOM 3433 N N . ARG A 1 433 ? 14.289 -36.094 -26.141 1 87.62 433 ARG A N 1
ATOM 3434 C CA . ARG A 1 433 ? 13.641 -34.781 -25.984 1 87.62 433 ARG A CA 1
ATOM 3435 C C . ARG A 1 433 ? 13.383 -34.156 -27.359 1 87.62 433 ARG A C 1
ATOM 3437 O O . ARG A 1 433 ? 12.391 -33.438 -27.531 1 87.62 433 ARG A O 1
ATOM 3444 N N . ALA A 1 434 ? 14.242 -34.406 -28.266 1 87.5 434 ALA A N 1
ATOM 3445 C CA . ALA A 1 434 ? 14.148 -33.812 -29.594 1 87.5 434 ALA A CA 1
ATOM 3446 C C . ALA A 1 434 ? 12.969 -34.375 -30.359 1 87.5 434 ALA A C 1
ATOM 3448 O O . ALA A 1 434 ? 12.5 -33.781 -31.344 1 87.5 434 ALA A O 1
ATOM 3449 N N . ASP A 1 435 ? 12.469 -35.531 -29.938 1 90.38 435 ASP A N 1
ATOM 3450 C CA . ASP A 1 435 ? 11.383 -36.219 -30.625 1 90.38 435 ASP A CA 1
ATOM 3451 C C . ASP A 1 435 ? 10.031 -35.625 -30.234 1 90.38 435 ASP A C 1
ATOM 3453 O O . ASP A 1 435 ? 9.016 -35.906 -30.875 1 90.38 435 ASP A O 1
ATOM 3457 N N . LEU A 1 436 ? 10.016 -34.875 -29.172 1 93.31 436 LEU A N 1
ATOM 3458 C CA . LEU A 1 436 ? 8.773 -34.25 -28.734 1 93.31 436 LEU A CA 1
ATOM 3459 C C . LEU A 1 436 ? 8.312 -33.188 -29.703 1 93.31 436 LEU A C 1
ATOM 3461 O O . LEU A 1 436 ? 9.141 -32.438 -30.266 1 93.31 436 LEU A O 1
ATOM 3465 N N . PRO A 1 437 ? 7.016 -33.094 -29.922 1 94.19 437 PRO A N 1
ATOM 3466 C CA . PRO A 1 437 ? 6.52 -32.062 -30.828 1 94.19 437 PRO A CA 1
ATOM 3467 C C . PRO A 1 437 ? 6.945 -30.656 -30.391 1 94.19 437 PRO A C 1
ATOM 3469 O O . PRO A 1 437 ? 6.957 -30.344 -29.203 1 94.19 437 PRO A O 1
ATOM 3472 N N . LYS A 1 438 ? 7.25 -29.828 -31.344 1 95.19 438 LYS A N 1
ATOM 3473 C CA . LYS A 1 438 ? 7.668 -28.453 -31.062 1 95.19 438 LYS A CA 1
ATOM 3474 C C . LYS A 1 438 ? 6.469 -27.578 -30.719 1 95.19 438 LYS A C 1
ATOM 3476 O O . LYS A 1 438 ? 5.406 -27.703 -31.328 1 95.19 438 LYS A O 1
ATOM 3481 N N . ILE A 1 439 ? 6.621 -26.812 -29.734 1 96.25 439 ILE A N 1
ATOM 3482 C CA . ILE A 1 439 ? 5.625 -25.797 -29.406 1 96.25 439 ILE A CA 1
ATOM 3483 C C . ILE A 1 439 ? 5.84 -24.562 -30.281 1 96.25 439 ILE A C 1
ATOM 3485 O O . ILE A 1 439 ? 6.938 -24 -30.312 1 96.25 439 ILE A O 1
ATOM 3489 N N . PRO A 1 440 ? 4.82 -24.125 -31.031 1 96.62 440 PRO A N 1
ATOM 3490 C CA . PRO A 1 440 ? 4.973 -22.922 -31.859 1 96.62 440 PRO A CA 1
ATOM 3491 C C . PRO A 1 440 ? 5.383 -21.688 -31.062 1 96.62 440 PRO A C 1
ATOM 3493 O O . PRO A 1 440 ? 4.863 -21.453 -29.969 1 96.62 440 PRO A O 1
ATOM 3496 N N . CYS A 1 441 ? 6.344 -20.953 -31.594 1 95.56 441 CYS A N 1
ATOM 3497 C CA . CYS A 1 441 ? 6.805 -19.734 -30.938 1 95.56 441 CYS A CA 1
ATOM 3498 C C . CYS A 1 441 ? 5.863 -18.578 -31.219 1 95.56 441 CYS A C 1
ATOM 3500 O O . CYS A 1 441 ? 6.074 -17.812 -32.156 1 95.56 441 CYS A O 1
ATOM 3502 N N . ARG A 1 442 ? 4.902 -18.406 -30.391 1 95.38 442 ARG A N 1
ATOM 3503 C CA . ARG A 1 442 ? 3.891 -17.375 -30.594 1 95.38 442 ARG A CA 1
ATOM 3504 C C . ARG A 1 442 ? 4.07 -16.234 -29.609 1 95.38 442 ARG A C 1
ATOM 3506 O O . ARG A 1 442 ? 3.52 -15.141 -29.812 1 95.38 442 ARG A O 1
ATOM 3513 N N . SER A 1 443 ? 4.773 -16.484 -28.562 1 94.5 443 SER A N 1
ATOM 3514 C CA . SER A 1 443 ? 4.973 -15.492 -27.5 1 94.5 443 SER A CA 1
ATOM 3515 C C . SER A 1 443 ? 6.359 -15.625 -26.875 1 94.5 443 SER A C 1
ATOM 3517 O O . SER A 1 443 ? 7.105 -16.547 -27.203 1 94.5 443 SER A O 1
ATOM 3519 N N . LEU A 1 444 ? 6.672 -14.711 -25.969 1 90.25 444 LEU A N 1
ATOM 3520 C CA . LEU A 1 444 ? 7.953 -14.734 -25.281 1 90.25 444 LEU A CA 1
ATOM 3521 C C . LEU A 1 444 ? 8.031 -15.93 -24.328 1 90.25 444 LEU A C 1
ATOM 3523 O O . LEU A 1 444 ? 9.117 -16.312 -23.891 1 90.25 444 LEU A O 1
ATOM 3527 N N . TYR A 1 445 ? 6.961 -16.594 -24.078 1 95.06 445 TYR A N 1
ATOM 3528 C CA . TYR A 1 445 ? 6.914 -17.672 -23.109 1 95.06 445 TYR A CA 1
ATOM 3529 C C . TYR A 1 445 ? 7.039 -19.031 -23.812 1 95.06 445 TYR A C 1
ATOM 3531 O O . TYR A 1 445 ? 7.355 -20.031 -23.172 1 95.06 445 TYR A O 1
ATOM 3539 N N . SER A 1 446 ? 6.77 -19.047 -25.109 1 95.88 446 SER A N 1
ATOM 3540 C CA . SER A 1 446 ? 6.648 -20.297 -25.859 1 95.88 446 SER A CA 1
ATOM 3541 C C . SER A 1 446 ? 7.918 -21.125 -25.75 1 95.88 446 SER A C 1
ATOM 3543 O O . SER A 1 446 ? 7.852 -22.328 -25.469 1 95.88 446 SER A O 1
ATOM 3545 N N . GLN A 1 447 ? 9.016 -20.453 -25.953 1 92.75 447 GLN A N 1
ATOM 3546 C CA . GLN A 1 447 ? 10.281 -21.188 -25.922 1 92.75 447 GLN A CA 1
ATOM 3547 C C . GLN A 1 447 ? 10.562 -21.75 -24.547 1 92.75 447 GLN A C 1
ATOM 3549 O O . GLN A 1 447 ? 11.023 -22.891 -24.406 1 92.75 447 GLN A O 1
ATOM 3554 N N . GLY A 1 448 ? 10.359 -20.938 -23.547 1 94.19 448 GLY A N 1
ATOM 3555 C CA . GLY A 1 448 ? 10.547 -21.406 -22.172 1 94.19 448 GLY A CA 1
ATOM 3556 C C . GLY A 1 448 ? 9.633 -22.562 -21.812 1 94.19 448 GLY A C 1
ATOM 3557 O O . GLY A 1 448 ? 10.055 -23.5 -21.125 1 94.19 448 GLY A O 1
ATOM 3558 N N . LEU A 1 449 ? 8.414 -22.5 -22.312 1 97.31 449 LEU A N 1
ATOM 3559 C CA . LEU A 1 449 ? 7.461 -23.562 -22.047 1 97.31 449 LEU A CA 1
ATOM 3560 C C . LEU A 1 449 ? 7.875 -24.844 -22.766 1 97.31 449 LEU A C 1
ATOM 3562 O O . LEU A 1 449 ? 7.699 -25.953 -22.234 1 97.31 449 LEU A O 1
ATOM 3566 N N . GLN A 1 450 ? 8.43 -24.703 -23.969 1 95.94 450 GLN A N 1
ATOM 3567 C CA . GLN A 1 450 ? 8.977 -25.844 -24.688 1 95.94 450 GLN A CA 1
ATOM 3568 C C . GLN A 1 450 ? 10.102 -26.5 -23.891 1 95.94 450 GLN A C 1
ATOM 3570 O O . GLN A 1 450 ? 10.148 -27.734 -23.766 1 95.94 450 GLN A O 1
ATOM 3575 N N . GLN A 1 451 ? 10.953 -25.688 -23.391 1 93.88 451 GLN A N 1
ATOM 3576 C CA . GLN A 1 451 ? 12.07 -26.203 -22.609 1 93.88 451 GLN A CA 1
ATOM 3577 C C . GLN A 1 451 ? 11.578 -26.906 -21.344 1 93.88 451 GLN A C 1
ATOM 3579 O O . GLN A 1 451 ? 12.062 -27.984 -21 1 93.88 451 GLN A O 1
ATOM 3584 N N . LEU A 1 452 ? 10.664 -26.25 -20.688 1 96.62 452 LEU A N 1
ATOM 3585 C CA . LEU A 1 452 ? 10.109 -26.844 -19.469 1 96.62 452 LEU A CA 1
ATOM 3586 C C . LEU A 1 452 ? 9.461 -28.188 -19.766 1 96.62 452 LEU A C 1
ATOM 3588 O O . LEU A 1 452 ? 9.719 -29.172 -19.062 1 96.62 452 LEU A O 1
ATOM 3592 N N . ALA A 1 453 ? 8.641 -28.234 -20.828 1 97.25 453 ALA A N 1
ATOM 3593 C CA . ALA A 1 453 ? 7.992 -29.484 -21.203 1 97.25 453 ALA A CA 1
ATOM 3594 C C . ALA A 1 453 ? 9.023 -30.562 -21.5 1 97.25 453 ALA A C 1
ATOM 3596 O O . ALA A 1 453 ? 8.867 -31.719 -21.078 1 97.25 453 ALA A O 1
ATOM 3597 N N . SER A 1 454 ? 10.062 -30.203 -22.203 1 95.06 454 SER A N 1
ATOM 3598 C CA . SER A 1 454 ? 11.109 -31.156 -22.578 1 95.06 454 SER A CA 1
ATOM 3599 C C . SER A 1 454 ? 11.805 -31.719 -21.344 1 95.06 454 SER A C 1
ATOM 3601 O O . SER A 1 454 ? 12.141 -32.906 -21.312 1 95.06 454 SER A O 1
ATOM 3603 N N . CYS A 1 455 ? 12.055 -30.891 -20.359 1 94.12 455 CYS A N 1
ATOM 3604 C CA . CYS A 1 455 ? 12.711 -31.328 -19.125 1 94.12 455 CYS A CA 1
ATOM 3605 C C . CYS A 1 455 ? 11.797 -32.25 -18.312 1 94.12 455 CYS A C 1
ATOM 3607 O O . CYS A 1 455 ? 12.25 -33.25 -17.734 1 94.12 455 CYS A O 1
ATOM 3609 N N . LEU A 1 456 ? 10.539 -31.953 -18.328 1 95.81 456 LEU A N 1
ATOM 3610 C CA . LEU A 1 456 ? 9.57 -32.719 -17.547 1 95.81 456 LEU A CA 1
ATOM 3611 C C . LEU A 1 456 ? 9.266 -34.062 -18.219 1 95.81 456 LEU A C 1
ATOM 3613 O O . LEU A 1 456 ? 8.969 -35.031 -17.547 1 95.81 456 LEU A O 1
ATOM 3617 N N . LEU A 1 457 ? 9.344 -34.062 -19.531 1 94.56 457 LEU A N 1
ATOM 3618 C CA . LEU A 1 457 ? 8.977 -35.25 -20.297 1 94.56 457 LEU A CA 1
ATOM 3619 C C . LEU A 1 457 ? 10.219 -36.031 -20.703 1 94.56 457 LEU A C 1
ATOM 3621 O O . LEU A 1 457 ? 10.172 -36.844 -21.641 1 94.56 457 LEU A O 1
ATOM 3625 N N . ASN A 1 458 ? 11.273 -35.75 -20.031 1 91.06 458 ASN A N 1
ATOM 3626 C CA . ASN A 1 458 ? 12.461 -36.562 -20.281 1 91.06 458 ASN A CA 1
ATOM 3627 C C . ASN A 1 458 ? 12.148 -38.062 -20.188 1 91.06 458 ASN A C 1
ATOM 3629 O O . ASN A 1 458 ? 11.469 -38.5 -19.266 1 91.06 458 ASN A O 1
ATOM 3633 N N . PRO A 1 459 ? 12.617 -38.875 -21.172 1 88.12 459 PRO A N 1
ATOM 3634 C CA . PRO A 1 459 ? 12.305 -40.312 -21.156 1 88.12 459 PRO A CA 1
ATOM 3635 C C . PRO A 1 459 ? 12.867 -41.031 -19.938 1 88.12 459 PRO A C 1
ATOM 3637 O O . PRO A 1 459 ? 12.281 -42 -19.469 1 88.12 459 PRO A O 1
ATOM 3640 N N . ASN A 1 460 ? 14.016 -40.531 -19.5 1 85.75 460 ASN A N 1
ATOM 3641 C CA . ASN A 1 460 ? 14.594 -41.094 -18.281 1 85.75 460 ASN A CA 1
ATOM 3642 C C . ASN A 1 460 ? 14.031 -40.406 -17.031 1 85.75 460 ASN A C 1
ATOM 3644 O O . ASN A 1 460 ? 14.312 -39.219 -16.781 1 85.75 460 ASN A O 1
ATOM 3648 N N . PRO A 1 461 ? 13.234 -41.094 -16.25 1 86 461 PRO A N 1
ATOM 3649 C CA . PRO A 1 461 ? 12.602 -40.469 -15.078 1 86 461 PRO A CA 1
ATOM 3650 C C . PRO A 1 461 ? 13.617 -39.875 -14.125 1 86 461 PRO A C 1
ATOM 3652 O O . PRO A 1 461 ? 13.32 -38.844 -13.477 1 86 461 PRO A O 1
ATOM 3655 N N . SER A 1 462 ? 14.773 -40.438 -13.992 1 85.75 462 SER A N 1
ATOM 3656 C CA . SER A 1 462 ? 15.781 -39.938 -13.07 1 85.75 462 SER A CA 1
ATOM 3657 C C . SER A 1 462 ? 16.328 -38.562 -13.523 1 85.75 462 SER A C 1
ATOM 3659 O O . SER A 1 462 ? 16.859 -37.812 -12.719 1 85.75 462 SER A O 1
ATOM 3661 N N . GLU A 1 463 ? 16.172 -38.312 -14.836 1 89 463 GLU A N 1
ATOM 3662 C CA . GLU A 1 463 ? 16.672 -37.062 -15.398 1 89 463 GLU A CA 1
ATOM 3663 C C . GLU A 1 463 ? 15.586 -36 -15.484 1 89 463 GLU A C 1
ATOM 3665 O O . GLU A 1 463 ? 15.859 -34.844 -15.805 1 89 463 GLU A O 1
ATOM 3670 N N . ARG A 1 464 ? 14.359 -36.375 -15.133 1 90.75 464 ARG A N 1
ATOM 3671 C CA . ARG A 1 464 ? 13.281 -35.375 -15.117 1 90.75 464 ARG A CA 1
ATOM 3672 C C . ARG A 1 464 ? 13.484 -34.375 -14.008 1 90.75 464 ARG A C 1
ATOM 3674 O O . ARG A 1 464 ? 13.906 -34.719 -12.906 1 90.75 464 ARG A O 1
ATOM 3681 N N . ILE A 1 465 ? 13.289 -33.188 -14.359 1 92.81 465 ILE A N 1
ATOM 3682 C CA . ILE A 1 465 ? 13.406 -32.156 -13.328 1 92.81 465 ILE A CA 1
ATOM 3683 C C . ILE A 1 465 ? 12.32 -32.344 -12.273 1 92.81 465 ILE A C 1
ATOM 3685 O O . ILE A 1 465 ? 11.281 -32.938 -12.555 1 92.81 465 ILE A O 1
ATOM 3689 N N . LEU A 1 466 ? 12.586 -31.859 -11.07 1 92.81 466 LEU A N 1
ATOM 3690 C CA . LEU A 1 466 ? 11.617 -31.922 -9.977 1 92.81 466 LEU A CA 1
ATOM 3691 C C . LEU A 1 466 ? 10.57 -30.828 -10.109 1 92.81 466 LEU A C 1
ATOM 3693 O O . LEU A 1 466 ? 10.797 -29.828 -10.789 1 92.81 466 LEU A O 1
ATOM 3697 N N . ILE A 1 467 ? 9.469 -31.016 -9.445 1 96.38 467 ILE A N 1
ATOM 3698 C CA . ILE A 1 467 ? 8.391 -30.031 -9.414 1 96.38 467 ILE A CA 1
ATOM 3699 C C . ILE A 1 467 ? 8.922 -28.703 -8.891 1 96.38 467 ILE A C 1
ATOM 3701 O O . ILE A 1 467 ? 8.539 -27.641 -9.383 1 96.38 467 ILE A O 1
ATOM 3705 N N . SER A 1 468 ? 9.758 -28.719 -7.895 1 93.44 468 SER A N 1
ATOM 3706 C CA . SER A 1 468 ? 10.336 -27.5 -7.328 1 93.44 468 SER A CA 1
ATOM 3707 C C . SER A 1 468 ? 11.156 -26.75 -8.375 1 93.44 468 SER A C 1
ATOM 3709 O O . SER A 1 468 ? 11.141 -25.516 -8.406 1 93.44 468 SER A O 1
ATOM 3711 N N . GLU A 1 469 ? 11.867 -27.484 -9.195 1 93.69 469 GLU A N 1
ATOM 3712 C CA . GLU A 1 469 ? 12.641 -26.859 -10.266 1 93.69 469 GLU A CA 1
ATOM 3713 C C . GLU A 1 469 ? 11.727 -26.297 -11.344 1 93.69 469 GLU A C 1
ATOM 3715 O O . GLU A 1 469 ? 12 -25.234 -11.898 1 93.69 469 GLU A O 1
ATOM 3720 N N . ALA A 1 470 ? 10.703 -27.062 -11.672 1 96.94 470 ALA A N 1
ATOM 3721 C CA . ALA A 1 470 ? 9.727 -26.547 -12.625 1 96.94 470 ALA A CA 1
ATOM 3722 C C . ALA A 1 470 ? 9.125 -25.234 -12.148 1 96.94 470 ALA A C 1
ATOM 3724 O O . ALA A 1 470 ? 8.945 -24.297 -12.938 1 96.94 470 ALA A O 1
ATOM 3725 N N . LYS A 1 471 ? 8.82 -25.188 -10.844 1 96.88 471 LYS A N 1
ATOM 3726 C CA . LYS A 1 471 ? 8.32 -23.953 -10.227 1 96.88 471 LYS A CA 1
ATOM 3727 C C . LYS A 1 471 ? 9.297 -22.797 -10.422 1 96.88 471 LYS A C 1
ATOM 3729 O O . LYS A 1 471 ? 8.891 -21.703 -10.789 1 96.88 471 LYS A O 1
ATOM 3734 N N . GLY A 1 472 ? 10.547 -23.109 -10.188 1 94.69 472 GLY A N 1
ATOM 3735 C CA . GLY A 1 472 ? 11.586 -22.109 -10.383 1 94.69 472 GLY A CA 1
ATOM 3736 C C . GLY A 1 472 ? 11.68 -21.609 -11.812 1 94.69 472 GLY A C 1
ATOM 3737 O O . GLY A 1 472 ? 11.867 -20.422 -12.055 1 94.69 472 GLY A O 1
ATOM 3738 N N . ILE A 1 473 ? 11.586 -22.5 -12.758 1 94.94 473 ILE A N 1
ATOM 3739 C CA . ILE A 1 473 ? 11.664 -22.141 -14.172 1 94.94 473 ILE A CA 1
ATOM 3740 C C . ILE A 1 473 ? 10.484 -21.25 -14.539 1 94.94 473 ILE A C 1
ATOM 3742 O O . ILE A 1 473 ? 10.648 -20.25 -15.25 1 94.94 473 ILE A O 1
ATOM 3746 N N . LEU A 1 474 ? 9.328 -21.609 -14.055 1 97.44 474 LEU A N 1
ATOM 3747 C CA . LEU A 1 474 ? 8.133 -20.812 -14.336 1 97.44 474 LEU A CA 1
ATOM 3748 C C . LEU A 1 474 ? 8.266 -19.406 -13.75 1 97.44 474 LEU A C 1
ATOM 3750 O O . LEU A 1 474 ? 7.891 -18.422 -14.383 1 97.44 474 LEU A O 1
ATOM 3754 N N . GLN A 1 475 ? 8.766 -19.328 -12.508 1 96.25 475 GLN A N 1
ATOM 3755 C CA . GLN A 1 475 ? 9.016 -18.031 -11.883 1 96.25 475 GLN A CA 1
ATOM 3756 C C . GLN A 1 475 ? 9.977 -17.188 -12.719 1 96.25 475 GLN A C 1
ATOM 3758 O O . GLN A 1 475 ? 9.773 -15.984 -12.898 1 96.25 475 GLN A O 1
ATOM 3763 N N . CYS A 1 476 ? 10.961 -17.844 -13.219 1 92.12 476 CYS A N 1
ATOM 3764 C CA . CYS A 1 476 ? 11.93 -17.141 -14.055 1 92.12 476 CYS A CA 1
ATOM 3765 C C . CYS A 1 476 ? 11.297 -16.688 -15.367 1 92.12 476 CYS A C 1
ATOM 3767 O O . CYS A 1 476 ? 11.594 -15.594 -15.852 1 92.12 476 CYS A O 1
ATOM 3769 N N . LEU A 1 477 ? 10.508 -17.547 -15.953 1 93.12 477 LEU A N 1
ATOM 3770 C CA . LEU A 1 477 ? 9.828 -17.188 -17.188 1 93.12 477 LEU A CA 1
ATOM 3771 C C . LEU A 1 477 ? 8.938 -15.969 -16.984 1 93.12 477 LEU A C 1
ATOM 3773 O O . LEU A 1 477 ? 8.844 -15.109 -17.859 1 93.12 477 LEU A O 1
ATOM 3777 N N . LEU A 1 478 ? 8.336 -15.867 -15.82 1 95.25 478 LEU A N 1
ATOM 3778 C CA . LEU A 1 478 ? 7.363 -14.812 -15.555 1 95.25 478 LEU A CA 1
ATOM 3779 C C . LEU A 1 478 ? 8.062 -13.523 -15.125 1 95.25 478 LEU A C 1
ATOM 3781 O O . LEU A 1 478 ? 7.703 -12.438 -15.586 1 95.25 478 LEU A O 1
ATOM 3785 N N . TRP A 1 479 ? 9.117 -13.68 -14.227 1 93.56 479 TRP A N 1
ATOM 3786 C CA . TRP A 1 479 ? 9.641 -12.484 -13.578 1 93.56 479 TRP A CA 1
ATOM 3787 C C . TRP A 1 479 ? 11.164 -12.477 -13.594 1 93.56 479 TRP A C 1
ATOM 3789 O O . TRP A 1 479 ? 11.789 -11.609 -12.977 1 93.56 479 TRP A O 1
ATOM 3799 N N . GLY A 1 480 ? 11.766 -13.477 -14.188 1 88.44 480 GLY A N 1
ATOM 3800 C CA . GLY A 1 480 ? 13.211 -13.602 -14.18 1 88.44 480 GLY A CA 1
ATOM 3801 C C . GLY A 1 480 ? 13.891 -12.727 -15.219 1 88.44 480 GLY A C 1
ATOM 3802 O O . GLY A 1 480 ? 13.25 -11.883 -15.844 1 88.44 480 GLY A O 1
ATOM 3803 N N . PRO A 1 481 ? 15.172 -12.898 -15.25 1 84.62 481 PRO A N 1
ATOM 3804 C CA . PRO A 1 481 ? 15.969 -12.102 -16.188 1 84.62 481 PRO A CA 1
ATOM 3805 C C . PRO A 1 481 ? 15.602 -12.367 -17.641 1 84.62 481 PRO A C 1
ATOM 3807 O O . PRO A 1 481 ? 15.18 -13.477 -17.984 1 84.62 481 PRO A O 1
ATOM 3810 N N . ARG A 1 482 ? 15.844 -11.32 -18.422 1 81.94 482 ARG A N 1
ATOM 3811 C CA . ARG A 1 482 ? 15.586 -11.414 -19.844 1 81.94 482 ARG A CA 1
ATOM 3812 C C . ARG A 1 482 ? 16.891 -11.414 -20.641 1 81.94 482 ARG A C 1
ATOM 3814 O O . ARG A 1 482 ? 17.969 -11.57 -20.062 1 81.94 482 ARG A O 1
ATOM 3821 N N . GLU A 1 483 ? 16.766 -11.297 -21.859 1 77.25 483 GLU A N 1
ATOM 3822 C CA . GLU A 1 483 ? 17.891 -11.5 -22.766 1 77.25 483 GLU A CA 1
ATOM 3823 C C . GLU A 1 483 ? 19.031 -10.531 -22.453 1 77.25 483 GLU A C 1
ATOM 3825 O O . GLU A 1 483 ? 20.203 -10.898 -22.547 1 77.25 483 GLU A O 1
ATOM 3830 N N . ASP A 1 484 ? 18.719 -9.375 -22.078 1 76 484 ASP A N 1
ATOM 3831 C CA . ASP A 1 484 ? 19.75 -8.383 -21.797 1 76 484 ASP A CA 1
ATOM 3832 C C . ASP A 1 484 ? 20.625 -8.812 -20.625 1 76 484 ASP A C 1
ATOM 3834 O O . ASP A 1 484 ? 21.859 -8.672 -20.672 1 76 484 ASP A O 1
ATOM 3838 N N . LEU A 1 485 ? 20.047 -9.344 -19.656 1 82.38 485 LEU A N 1
ATOM 3839 C CA . LEU A 1 485 ? 20.812 -9.805 -18.5 1 82.38 485 LEU A CA 1
ATOM 3840 C C . LEU A 1 485 ? 21.641 -11.031 -18.844 1 82.38 485 LEU A C 1
ATOM 3842 O O . LEU A 1 485 ? 22.766 -11.18 -18.359 1 82.38 485 LEU A O 1
ATOM 3846 N N . PHE A 1 486 ? 21.109 -11.828 -19.703 1 81.25 486 PHE A N 1
ATOM 3847 C CA . PHE A 1 486 ? 21.844 -13.023 -20.094 1 81.25 486 PHE A CA 1
ATOM 3848 C C . PHE A 1 486 ? 23.109 -12.664 -20.844 1 81.25 486 PHE A C 1
ATOM 3850 O O . PHE A 1 486 ? 24.156 -13.289 -20.656 1 81.25 486 PHE A O 1
ATOM 3857 N N . ARG A 1 487 ? 22.938 -11.664 -21.609 1 82 487 ARG A N 1
ATOM 3858 C CA . ARG A 1 487 ? 24.109 -11.195 -22.344 1 82 487 ARG A CA 1
ATOM 3859 C C . ARG A 1 487 ? 25.188 -10.688 -21.375 1 82 487 ARG A C 1
ATOM 3861 O O . ARG A 1 487 ? 26.375 -10.992 -21.547 1 82 487 ARG A O 1
ATOM 3868 N N . THR A 1 488 ? 24.703 -9.977 -20.422 1 85.75 488 THR A N 1
ATOM 3869 C CA . THR A 1 488 ? 25.625 -9.445 -19.438 1 85.75 488 THR A CA 1
ATOM 3870 C C . THR A 1 488 ? 26.25 -10.57 -18.625 1 85.75 488 THR A C 1
ATOM 3872 O O . THR A 1 488 ? 27.453 -10.531 -18.312 1 85.75 488 THR A O 1
ATOM 3875 N N . LEU A 1 489 ? 25.516 -11.547 -18.312 1 85.19 489 LEU A N 1
ATOM 3876 C CA . LEU A 1 489 ? 26 -12.688 -17.531 1 85.19 489 LEU A CA 1
ATOM 3877 C C . LEU A 1 489 ? 27.031 -13.477 -18.312 1 85.19 489 LEU A C 1
ATOM 3879 O O . LEU A 1 489 ? 28.047 -13.906 -17.75 1 85.19 489 LEU A O 1
ATOM 3883 N N . ASN A 1 490 ? 26.766 -13.555 -19.578 1 84.19 490 ASN A N 1
ATOM 3884 C CA . ASN A 1 490 ? 27.672 -14.32 -20.422 1 84.19 490 ASN A CA 1
ATOM 3885 C C . ASN A 1 490 ? 28.969 -13.57 -20.672 1 84.19 490 ASN A C 1
ATOM 3887 O O . ASN A 1 490 ? 30 -14.188 -20.953 1 84.19 490 ASN A O 1
ATOM 3891 N N . SER A 1 491 ? 28.906 -12.305 -20.578 1 84.75 491 SER A N 1
ATOM 3892 C CA . SER A 1 491 ? 30.094 -11.484 -20.781 1 84.75 491 SER A CA 1
ATOM 3893 C C . SER A 1 491 ? 30.906 -11.375 -19.5 1 84.75 491 SER A C 1
ATOM 3895 O O . SER A 1 491 ? 32.031 -10.844 -19.516 1 84.75 491 SER A O 1
ATOM 3897 N N . SER A 1 492 ? 30.344 -11.906 -18.438 1 84.81 492 SER A N 1
ATOM 3898 C CA . SER A 1 492 ? 31.047 -11.828 -17.172 1 84.81 492 SER A CA 1
ATOM 3899 C C . SER A 1 492 ? 32.219 -12.805 -17.125 1 84.81 492 SER A C 1
ATOM 3901 O O . SER A 1 492 ? 32.094 -13.961 -17.531 1 84.81 492 SER A O 1
ATOM 3903 N N . SER A 1 493 ? 33.375 -12.32 -16.625 1 79.75 493 SER A N 1
ATOM 3904 C CA . SER A 1 493 ? 34.625 -13.055 -16.719 1 79.75 493 SER A CA 1
ATOM 3905 C C . SER A 1 493 ? 34.781 -13.992 -15.516 1 79.75 493 SER A C 1
ATOM 3907 O O . SER A 1 493 ? 35.562 -14.953 -15.578 1 79.75 493 SER A O 1
ATOM 3909 N N . SER A 1 494 ? 34.156 -13.703 -14.359 1 89.12 494 SER A N 1
ATOM 3910 C CA . SER A 1 494 ? 34.344 -14.477 -13.141 1 89.12 494 SER A CA 1
ATOM 3911 C C . SER A 1 494 ? 33.031 -14.812 -12.477 1 89.12 494 SER A C 1
ATOM 3913 O O . SER A 1 494 ? 32.031 -14.109 -12.672 1 89.12 494 SER A O 1
ATOM 3915 N N . PRO A 1 495 ? 33.062 -15.938 -11.727 1 88.25 495 PRO A N 1
ATOM 3916 C CA . PRO A 1 495 ? 31.859 -16.312 -10.992 1 88.25 495 PRO A CA 1
ATOM 3917 C C . PRO A 1 495 ? 31.438 -15.25 -9.984 1 88.25 495 PRO A C 1
ATOM 3919 O O . PRO A 1 495 ? 30.234 -15.078 -9.727 1 88.25 495 PRO A O 1
ATOM 3922 N N . LEU A 1 496 ? 32.406 -14.617 -9.484 1 90.06 496 LEU A N 1
ATOM 3923 C CA . LEU A 1 496 ? 32.125 -13.562 -8.516 1 90.06 496 LEU A CA 1
ATOM 3924 C C . LEU A 1 496 ? 31.375 -12.406 -9.188 1 90.06 496 LEU A C 1
ATOM 3926 O O . LEU A 1 496 ? 30.453 -11.836 -8.609 1 90.06 496 LEU A O 1
ATOM 3930 N N . GLN A 1 497 ? 31.812 -12.117 -10.367 1 90.56 497 GLN A N 1
ATOM 3931 C CA . GLN A 1 497 ? 31.172 -11.047 -11.117 1 90.56 497 GLN A CA 1
ATOM 3932 C C . GLN A 1 497 ? 29.766 -11.43 -11.531 1 90.56 497 GLN A C 1
ATOM 3934 O O . GLN A 1 497 ? 28.859 -10.594 -11.516 1 90.56 497 GLN A O 1
ATOM 3939 N N . ARG A 1 498 ? 29.625 -12.664 -11.93 1 91.31 498 ARG A N 1
ATOM 3940 C CA . ARG A 1 498 ? 28.297 -13.156 -12.297 1 91.31 498 ARG A CA 1
ATOM 3941 C C . ARG A 1 498 ? 27.328 -13.07 -11.117 1 91.31 498 ARG A C 1
ATOM 3943 O O . ARG A 1 498 ? 26.188 -12.648 -11.273 1 91.31 498 ARG A O 1
ATOM 3950 N N . ASP A 1 499 ? 27.875 -13.414 -9.969 1 92.5 499 ASP A N 1
ATOM 3951 C CA . ASP A 1 499 ? 27.062 -13.359 -8.75 1 92.5 499 ASP A CA 1
ATOM 3952 C C . ASP A 1 499 ? 26.656 -11.93 -8.422 1 92.5 499 ASP A C 1
ATOM 3954 O O . ASP A 1 499 ? 25.531 -11.68 -7.977 1 92.5 499 ASP A O 1
ATOM 3958 N N . ALA A 1 500 ? 27.578 -11.07 -8.664 1 92.44 500 ALA A N 1
ATOM 3959 C CA . ALA A 1 500 ? 27.297 -9.664 -8.383 1 92.44 500 ALA A CA 1
ATOM 3960 C C . ALA A 1 500 ? 26.219 -9.117 -9.312 1 92.44 500 ALA A C 1
ATOM 3962 O O . ALA A 1 500 ? 25.344 -8.359 -8.875 1 92.44 500 ALA A O 1
ATOM 3963 N N . VAL A 1 501 ? 26.328 -9.523 -10.523 1 92.81 501 VAL A N 1
ATOM 3964 C CA . VAL A 1 501 ? 25.344 -9.078 -11.5 1 92.81 501 VAL A CA 1
ATOM 3965 C C . VAL A 1 501 ? 23.953 -9.602 -11.125 1 92.81 501 VAL A C 1
ATOM 3967 O O . VAL A 1 501 ? 22.969 -8.859 -11.164 1 92.81 501 VAL A O 1
ATOM 3970 N N . LEU A 1 502 ? 23.875 -10.859 -10.727 1 93.19 502 LEU A N 1
ATOM 3971 C CA . LEU A 1 502 ? 22.594 -11.469 -10.344 1 93.19 502 LEU A CA 1
ATOM 3972 C C . LEU A 1 502 ? 22.031 -10.797 -9.086 1 93.19 502 LEU A C 1
ATOM 3974 O O . LEU A 1 502 ? 20.828 -10.547 -9 1 93.19 502 LEU A O 1
ATOM 3978 N N . GLN A 1 503 ? 22.906 -10.508 -8.172 1 94.06 503 GLN A N 1
ATOM 3979 C CA . GLN A 1 503 ? 22.469 -9.836 -6.949 1 94.06 503 GLN A CA 1
ATOM 3980 C C . GLN A 1 503 ? 21.938 -8.438 -7.246 1 94.06 503 GLN A C 1
ATOM 3982 O O . GLN A 1 503 ? 20.906 -8.031 -6.691 1 94.06 503 GLN A O 1
ATOM 3987 N N . ASN A 1 504 ? 22.656 -7.742 -8.07 1 93.75 504 ASN A N 1
ATOM 3988 C CA . ASN A 1 504 ? 22.219 -6.406 -8.461 1 93.75 504 ASN A CA 1
ATOM 3989 C C . ASN A 1 504 ? 20.844 -6.445 -9.148 1 93.75 504 ASN A C 1
ATOM 3991 O O . ASN A 1 504 ? 19.984 -5.609 -8.867 1 93.75 504 ASN A O 1
ATOM 3995 N N . TRP A 1 505 ? 20.734 -7.41 -9.969 1 94 505 TRP A N 1
ATOM 3996 C CA . TRP A 1 505 ? 19.453 -7.586 -10.648 1 94 505 TRP A CA 1
ATOM 3997 C C . TRP A 1 505 ? 18.344 -7.859 -9.641 1 94 505 TRP A C 1
ATOM 3999 O O . TRP A 1 505 ? 17.266 -7.262 -9.719 1 94 505 TRP A O 1
ATOM 4009 N N . MET A 1 506 ? 18.594 -8.703 -8.711 1 94.44 506 MET A N 1
ATOM 4010 C CA . MET A 1 506 ? 17.609 -9.055 -7.691 1 94.44 506 MET A CA 1
ATOM 4011 C C . MET A 1 506 ? 17.25 -7.84 -6.844 1 94.44 506 MET A C 1
ATOM 4013 O O . MET A 1 506 ? 16.078 -7.645 -6.5 1 94.44 506 MET A O 1
ATOM 4017 N N . ASP A 1 507 ? 18.25 -7.051 -6.523 1 95.38 507 ASP A N 1
ATOM 4018 C CA . ASP A 1 507 ? 18.016 -5.855 -5.719 1 95.38 507 ASP A CA 1
ATOM 4019 C C . ASP A 1 507 ? 17.078 -4.895 -6.438 1 95.38 507 ASP A C 1
ATOM 4021 O O . ASP A 1 507 ? 16.172 -4.328 -5.82 1 95.38 507 ASP A O 1
ATOM 4025 N N . ILE A 1 508 ? 17.312 -4.719 -7.68 1 95 508 ILE A N 1
ATOM 4026 C CA . ILE A 1 508 ? 16.453 -3.832 -8.469 1 95 508 ILE A CA 1
ATOM 4027 C C . ILE A 1 508 ? 15.039 -4.398 -8.539 1 95 508 ILE A C 1
ATOM 4029 O O . ILE A 1 508 ? 14.062 -3.672 -8.352 1 95 508 ILE A O 1
ATOM 4033 N N . LYS A 1 509 ? 14.922 -5.684 -8.766 1 95.81 509 LYS A N 1
ATOM 4034 C CA . LYS A 1 509 ? 13.609 -6.32 -8.883 1 95.81 509 LYS A CA 1
ATOM 4035 C C . LYS A 1 509 ? 12.836 -6.23 -7.574 1 95.81 509 LYS A C 1
ATOM 4037 O O . LYS A 1 509 ? 11.633 -5.969 -7.574 1 95.81 509 LYS A O 1
ATOM 4042 N N . ARG A 1 510 ? 13.547 -6.496 -6.52 1 97.38 510 ARG A N 1
ATOM 4043 C CA . ARG A 1 510 ? 12.906 -6.387 -5.211 1 97.38 510 ARG A CA 1
ATOM 4044 C C . ARG A 1 510 ? 12.445 -4.957 -4.945 1 97.38 510 ARG A C 1
ATOM 4046 O O . ARG A 1 510 ? 11.359 -4.742 -4.406 1 97.38 510 ARG A O 1
ATOM 4053 N N . THR A 1 511 ? 13.289 -3.984 -5.316 1 97.25 511 THR A N 1
ATOM 4054 C CA . THR A 1 511 ? 12.914 -2.58 -5.172 1 97.25 511 THR A CA 1
ATOM 4055 C C . THR A 1 511 ? 11.656 -2.27 -5.98 1 97.25 511 THR A C 1
ATOM 4057 O O . THR A 1 511 ? 10.734 -1.629 -5.473 1 97.25 511 THR A O 1
ATOM 4060 N N . LEU A 1 512 ? 11.617 -2.732 -7.141 1 97.25 512 LEU A N 1
ATOM 4061 C CA . LEU A 1 512 ? 10.477 -2.482 -8.016 1 97.25 512 LEU A CA 1
ATOM 4062 C C . LEU A 1 512 ? 9.211 -3.102 -7.445 1 97.25 512 LEU A C 1
ATOM 4064 O O . LEU A 1 512 ? 8.133 -2.496 -7.512 1 97.25 512 LEU A O 1
ATOM 4068 N N . LEU A 1 513 ? 9.328 -4.289 -6.965 1 97.81 513 LEU A N 1
ATOM 4069 C CA . LEU A 1 513 ? 8.148 -4.93 -6.379 1 97.81 513 LEU A CA 1
ATOM 4070 C C . LEU A 1 513 ? 7.672 -4.16 -5.152 1 97.81 513 LEU A C 1
ATOM 4072 O O . LEU A 1 513 ? 6.465 -3.996 -4.949 1 97.81 513 LEU A O 1
ATOM 4076 N N . MET A 1 514 ? 8.633 -3.725 -4.32 1 97.5 514 MET A N 1
ATOM 4077 C CA . MET A 1 514 ? 8.281 -2.9 -3.166 1 97.5 514 MET A CA 1
ATOM 4078 C C . MET A 1 514 ? 7.516 -1.655 -3.602 1 97.5 514 MET A C 1
ATOM 4080 O O . MET A 1 514 ? 6.527 -1.279 -2.973 1 97.5 514 MET A O 1
ATOM 4084 N N . ILE A 1 515 ? 8 -1.033 -4.629 1 97.62 515 ILE A N 1
ATOM 4085 C CA . ILE A 1 515 ? 7.363 0.166 -5.156 1 97.62 515 ILE A CA 1
ATOM 4086 C C . ILE A 1 515 ? 5.953 -0.169 -5.641 1 97.62 515 ILE A C 1
ATOM 4088 O O . ILE A 1 515 ? 5.012 0.59 -5.398 1 97.62 515 ILE A O 1
ATOM 4092 N N . LYS A 1 516 ? 5.824 -1.252 -6.27 1 96.75 516 LYS A N 1
ATOM 4093 C CA . LYS A 1 516 ? 4.512 -1.679 -6.738 1 96.75 516 LYS A CA 1
ATOM 4094 C C . LYS A 1 516 ? 3.529 -1.813 -5.578 1 96.75 516 LYS A C 1
ATOM 4096 O O . LYS A 1 516 ? 2.395 -1.34 -5.664 1 96.75 516 LYS A O 1
ATOM 4101 N N . PHE A 1 517 ? 3.943 -2.5 -4.543 1 96.81 517 PHE A N 1
ATOM 4102 C CA . PHE A 1 517 ? 3.098 -2.621 -3.359 1 96.81 517 PHE A CA 1
ATOM 4103 C C . PHE A 1 517 ? 2.766 -1.247 -2.791 1 96.81 517 PHE A C 1
ATOM 4105 O O . PHE A 1 517 ? 1.619 -0.985 -2.418 1 96.81 517 PHE A O 1
ATOM 4112 N N . ALA A 1 518 ? 3.814 -0.442 -2.686 1 97 518 ALA A N 1
ATOM 4113 C CA . ALA A 1 518 ? 3.613 0.894 -2.131 1 97 518 ALA A CA 1
ATOM 4114 C C . ALA A 1 518 ? 2.568 1.668 -2.93 1 97 518 ALA A C 1
ATOM 4116 O O . ALA A 1 518 ? 1.707 2.336 -2.352 1 97 518 ALA A O 1
ATOM 4117 N N . GLU A 1 519 ? 2.65 1.646 -4.16 1 95.31 519 GLU A N 1
ATOM 4118 C CA . GLU A 1 519 ? 1.708 2.355 -5.02 1 95.31 519 GLU A CA 1
ATOM 4119 C C . GLU A 1 519 ? 0.288 1.829 -4.832 1 95.31 519 GLU A C 1
ATOM 4121 O O . GLU A 1 519 ? -0.68 2.582 -4.961 1 95.31 519 GLU A O 1
ATOM 4126 N N . LYS A 1 520 ? 0.153 0.586 -4.539 1 93.69 520 LYS A N 1
ATOM 4127 C CA . LYS A 1 520 ? -1.159 -0.028 -4.359 1 93.69 520 LYS A CA 1
ATOM 4128 C C . LYS A 1 520 ? -1.786 0.393 -3.033 1 93.69 520 LYS A C 1
ATOM 4130 O O . LYS A 1 520 ? -2.986 0.204 -2.82 1 93.69 520 LYS A O 1
ATOM 4135 N N . SER A 1 521 ? -1.035 0.88 -2.148 1 92.62 521 SER A N 1
ATOM 4136 C CA . SER A 1 521 ? -1.563 1.362 -0.877 1 92.62 521 SER A CA 1
ATOM 4137 C C . SER A 1 521 ? -2.553 2.504 -1.087 1 92.62 521 SER A C 1
ATOM 4139 O O . SER A 1 521 ? -3.4 2.764 -0.229 1 92.62 521 SER A O 1
ATOM 4141 N N . LEU A 1 522 ? -2.441 3.184 -2.201 1 91.5 522 LEU A N 1
ATOM 4142 C CA . LEU A 1 522 ? -3.293 4.34 -2.461 1 91.5 522 LEU A CA 1
ATOM 4143 C C . LEU A 1 522 ? -4.312 4.027 -3.551 1 91.5 522 LEU A C 1
ATOM 4145 O O . LEU A 1 522 ? -5.105 4.891 -3.932 1 91.5 522 LEU A O 1
ATOM 4149 N N . ASP A 1 523 ? -4.266 2.877 -4.059 1 82.38 523 ASP A N 1
ATOM 4150 C CA . ASP A 1 523 ? -5.191 2.486 -5.121 1 82.38 523 ASP A CA 1
ATOM 4151 C C . ASP A 1 523 ? -6.449 1.844 -4.547 1 82.38 523 ASP A C 1
ATOM 4153 O O . ASP A 1 523 ? -6.398 0.731 -4.016 1 82.38 523 ASP A O 1
ATOM 4157 N N . ARG A 1 524 ? -7.508 2.527 -4.586 1 71.31 524 ARG A N 1
ATOM 4158 C CA . ARG A 1 524 ? -8.758 2.035 -4.012 1 71.31 524 ARG A CA 1
ATOM 4159 C C . ARG A 1 524 ? -9.422 1.028 -4.945 1 71.31 524 ARG A C 1
ATOM 4161 O O . ARG A 1 524 ? -10.18 0.166 -4.496 1 71.31 524 ARG A O 1
ATOM 4168 N N . GLU A 1 525 ? -9.078 1.069 -6.176 1 70.94 525 GLU A N 1
ATOM 4169 C CA . GLU A 1 525 ? -9.766 0.241 -7.16 1 70.94 525 GLU A CA 1
ATOM 4170 C C . GLU A 1 525 ? -9.055 -1.091 -7.359 1 70.94 525 GLU A C 1
ATOM 4172 O O . GLU A 1 525 ? -9.695 -2.125 -7.559 1 70.94 525 GLU A O 1
ATOM 4177 N N . CYS A 1 526 ? -7.762 -0.904 -7.309 1 72.25 526 CYS A N 1
ATOM 4178 C CA . CYS A 1 526 ? -6.992 -2.102 -7.621 1 72.25 526 CYS A CA 1
ATOM 4179 C C . CYS A 1 526 ? -6.098 -2.496 -6.453 1 72.25 526 CYS A C 1
ATOM 4181 O O . CYS A 1 526 ? -5.016 -1.93 -6.273 1 72.25 526 CYS A O 1
ATOM 4183 N N . GLY A 1 527 ? -6.496 -3.367 -5.676 1 83.94 527 GLY A N 1
ATOM 4184 C CA . GLY A 1 527 ? -5.68 -3.844 -4.57 1 83.94 527 GLY A CA 1
ATOM 4185 C C . GLY A 1 527 ? -4.613 -4.832 -5 1 83.94 527 GLY A C 1
ATOM 4186 O O . GLY A 1 527 ? -4.289 -4.93 -6.184 1 83.94 527 GLY A O 1
ATOM 4187 N N . VAL A 1 528 ? -3.945 -5.406 -4.098 1 91.56 528 VAL A N 1
ATOM 4188 C CA . VAL A 1 528 ? -2.895 -6.387 -4.34 1 91.56 528 VAL A CA 1
ATOM 4189 C C . VAL A 1 528 ? -3.486 -7.617 -5.027 1 91.56 528 VAL A C 1
ATOM 4191 O O . VAL A 1 528 ? -4.492 -8.164 -4.574 1 91.56 528 VAL A O 1
ATOM 4194 N N . SER A 1 529 ? -2.955 -7.992 -6.125 1 91.69 529 SER A N 1
ATOM 4195 C CA . SER A 1 529 ? -3.469 -9.094 -6.926 1 91.69 529 SER A CA 1
ATOM 4196 C C . SER A 1 529 ? -2.816 -10.414 -6.527 1 91.69 529 SER A C 1
ATOM 4198 O O . SER A 1 529 ? -1.818 -10.43 -5.805 1 91.69 529 SER A O 1
ATOM 4200 N N . LEU A 1 530 ? -3.379 -11.477 -6.961 1 93.88 530 LEU A N 1
ATOM 4201 C CA . LEU A 1 530 ? -2.801 -12.797 -6.742 1 93.88 530 LEU A CA 1
ATOM 4202 C C . LEU A 1 530 ? -1.415 -12.898 -7.371 1 93.88 530 LEU A C 1
ATOM 4204 O O . LEU A 1 530 ? -0.501 -13.484 -6.785 1 93.88 530 LEU A O 1
ATOM 4208 N N . GLU A 1 531 ? -1.238 -12.352 -8.562 1 95 531 GLU A N 1
ATOM 4209 C CA . GLU A 1 531 ? 0.071 -12.367 -9.211 1 95 531 GLU A CA 1
ATOM 4210 C C . GLU A 1 531 ? 1.116 -11.656 -8.359 1 95 531 GLU A C 1
ATOM 4212 O O . GLU A 1 531 ? 2.27 -12.086 -8.289 1 95 531 GLU A O 1
ATOM 4217 N N . ASP A 1 532 ? 0.707 -10.555 -7.754 1 94.75 532 ASP A N 1
ATOM 4218 C CA . ASP A 1 532 ? 1.624 -9.852 -6.859 1 94.75 532 ASP A CA 1
ATOM 4219 C C . ASP A 1 532 ? 2.092 -10.758 -5.727 1 94.75 532 ASP A C 1
ATOM 4221 O O . ASP A 1 532 ? 3.27 -10.75 -5.363 1 94.75 532 ASP A O 1
ATOM 4225 N N . TRP A 1 533 ? 1.146 -11.5 -5.168 1 96 533 TRP A N 1
ATOM 4226 C CA . TRP A 1 533 ? 1.49 -12.422 -4.094 1 96 533 TRP A CA 1
ATOM 4227 C C . TRP A 1 533 ? 2.471 -13.484 -4.582 1 96 533 TRP A C 1
ATOM 4229 O O . TRP A 1 533 ? 3.492 -13.742 -3.936 1 96 533 TRP A O 1
ATOM 4239 N N . LEU A 1 534 ? 2.139 -14.047 -5.719 1 96.94 534 LEU A N 1
ATOM 4240 C CA . LEU A 1 534 ? 3.002 -15.086 -6.273 1 96.94 534 LEU A CA 1
ATOM 4241 C C . LEU A 1 534 ? 4.395 -14.531 -6.57 1 96.94 534 LEU A C 1
ATOM 4243 O O . LEU A 1 534 ? 5.398 -15.195 -6.301 1 96.94 534 LEU A O 1
ATOM 4247 N N . CYS A 1 535 ? 4.48 -13.391 -7.113 1 97.06 535 CYS A N 1
ATOM 4248 C CA . CYS A 1 535 ? 5.758 -12.742 -7.402 1 97.06 535 CYS A CA 1
ATOM 4249 C C . CYS A 1 535 ? 6.527 -12.461 -6.117 1 97.06 535 CYS A C 1
ATOM 4251 O O . CYS A 1 535 ? 7.746 -12.625 -6.07 1 97.06 535 CYS A O 1
ATOM 4253 N N . SER A 1 536 ? 5.812 -11.984 -5.086 1 97.31 536 SER A N 1
ATOM 4254 C CA . SER A 1 536 ? 6.469 -11.695 -3.816 1 97.31 536 SER A CA 1
ATOM 4255 C C . SER A 1 536 ? 7.062 -12.961 -3.201 1 97.31 536 SER A C 1
ATOM 4257 O O . SER A 1 536 ? 8.125 -12.914 -2.576 1 97.31 536 SER A O 1
ATOM 4259 N N . GLN A 1 537 ? 6.398 -14.07 -3.363 1 95.88 537 GLN A N 1
ATOM 4260 C CA . GLN A 1 537 ? 6.926 -15.344 -2.885 1 95.88 537 GLN A CA 1
ATOM 4261 C C . GLN A 1 537 ? 8.25 -15.672 -3.562 1 95.88 537 GLN A C 1
ATOM 4263 O O . GLN A 1 537 ? 9.18 -16.172 -2.914 1 95.88 537 GLN A O 1
ATOM 4268 N N . TYR A 1 538 ? 8.289 -15.391 -4.84 1 96.06 538 TYR A N 1
ATOM 4269 C CA . TYR A 1 538 ? 9.5 -15.633 -5.613 1 96.06 538 TYR A CA 1
ATOM 4270 C C . TYR A 1 538 ? 10.633 -14.727 -5.148 1 96.06 538 TYR A C 1
ATOM 4272 O O . TYR A 1 538 ? 11.695 -15.211 -4.734 1 96.06 538 TYR A O 1
ATOM 4280 N N . LEU A 1 539 ? 10.414 -13.469 -5.047 1 96.69 539 LEU A N 1
ATOM 4281 C CA . LEU A 1 539 ? 11.484 -12.5 -4.824 1 96.69 539 LEU A CA 1
ATOM 4282 C C . LEU A 1 539 ? 11.859 -12.438 -3.348 1 96.69 539 LEU A C 1
ATOM 4284 O O . LEU A 1 539 ? 12.953 -11.992 -3 1 96.69 539 LEU A O 1
ATOM 4288 N N . ALA A 1 540 ? 10.93 -12.859 -2.498 1 96 540 ALA A N 1
ATOM 4289 C CA . ALA A 1 540 ? 11.234 -12.898 -1.068 1 96 540 ALA A CA 1
ATOM 4290 C C . ALA A 1 540 ? 12.297 -13.945 -0.758 1 96 540 ALA A C 1
ATOM 4292 O O . ALA A 1 540 ? 13.117 -13.758 0.143 1 96 540 ALA A O 1
ATOM 4293 N N . PHE A 1 541 ? 12.336 -15.023 -1.576 1 92.88 541 PHE A N 1
ATOM 4294 C CA . PHE A 1 541 ? 13.164 -16.141 -1.156 1 92.88 541 PHE A CA 1
ATOM 4295 C C . PHE A 1 541 ? 14.211 -16.469 -2.215 1 92.88 541 PHE A C 1
ATOM 4297 O O . PHE A 1 541 ? 15.078 -17.312 -1.994 1 92.88 541 PHE A O 1
ATOM 4304 N N . ALA A 1 542 ? 14.125 -15.852 -3.293 1 92.81 542 ALA A N 1
ATOM 4305 C CA . ALA A 1 542 ? 15.102 -16.094 -4.352 1 92.81 542 ALA A CA 1
ATOM 4306 C C . ALA A 1 542 ? 16.516 -15.75 -3.881 1 92.81 542 ALA A C 1
ATOM 4308 O O . ALA A 1 542 ? 16.719 -14.773 -3.15 1 92.81 542 ALA A O 1
ATOM 4309 N N . THR A 1 543 ? 17.469 -16.516 -4.191 1 93.88 543 THR A N 1
ATOM 4310 C CA . THR A 1 543 ? 18.891 -16.281 -3.939 1 93.88 543 THR A CA 1
ATOM 4311 C C . THR A 1 543 ? 19.688 -16.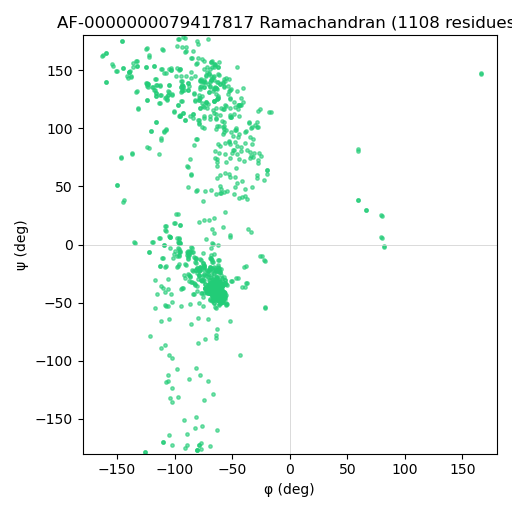312 -5.238 1 93.88 543 THR A C 1
ATOM 4313 O O . THR A 1 543 ? 19.188 -16.766 -6.27 1 93.88 543 THR A O 1
ATOM 4316 N N . THR A 1 544 ? 20.891 -15.781 -5.199 1 93.06 544 THR A N 1
ATOM 4317 C CA . THR A 1 544 ? 21.734 -15.805 -6.395 1 93.06 544 THR A CA 1
ATOM 4318 C C . THR A 1 544 ? 22.016 -17.234 -6.828 1 93.06 544 THR A C 1
ATOM 4320 O O . THR A 1 544 ? 22.078 -17.531 -8.023 1 93.06 544 THR A O 1
ATOM 4323 N N . ASP A 1 545 ? 22.109 -18.156 -5.879 1 92.56 545 ASP A N 1
ATOM 4324 C CA . ASP A 1 545 ? 22.359 -19.562 -6.188 1 92.56 545 ASP A CA 1
ATOM 4325 C C . ASP A 1 545 ? 21.172 -20.188 -6.91 1 92.56 545 ASP A C 1
ATOM 4327 O O . ASP A 1 545 ? 21.344 -20.875 -7.918 1 92.56 545 ASP A O 1
ATOM 4331 N N . SER A 1 546 ? 20 -19.984 -6.387 1 90.19 546 SER A N 1
ATOM 4332 C CA . SER A 1 546 ? 18.812 -20.547 -7.004 1 90.19 546 SER A CA 1
ATOM 4333 C C . SER A 1 546 ? 18.594 -19.984 -8.406 1 90.19 546 SER A C 1
ATOM 4335 O O . SER A 1 546 ? 18.219 -20.703 -9.328 1 90.19 546 SER A O 1
ATOM 4337 N N . LEU A 1 547 ? 18.875 -18.719 -8.57 1 89.75 547 LEU A N 1
ATOM 4338 C CA . LEU A 1 547 ? 18.703 -18.078 -9.875 1 89.75 547 LEU A CA 1
ATOM 4339 C C . LEU A 1 547 ? 19.719 -18.609 -10.875 1 89.75 547 LEU A C 1
ATOM 4341 O O . LEU A 1 547 ? 19.375 -18.844 -12.039 1 89.75 547 LEU A O 1
ATOM 4345 N N . SER A 1 548 ? 20.906 -18.75 -10.375 1 89 548 SER A N 1
ATOM 4346 C CA . SER A 1 548 ? 21.969 -19.266 -11.242 1 89 548 SER A CA 1
ATOM 4347 C C . SER A 1 548 ? 21.625 -20.672 -11.727 1 89 548 SER A C 1
ATOM 4349 O O . SER A 1 548 ? 21.875 -21.016 -12.891 1 89 548 SER A O 1
ATOM 4351 N N . ARG A 1 549 ? 21.109 -21.5 -10.906 1 87.69 549 ARG A N 1
ATOM 4352 C CA . ARG A 1 549 ? 20.734 -22.859 -11.258 1 87.69 549 ARG A CA 1
ATOM 4353 C C . ARG A 1 549 ? 19.641 -22.875 -12.312 1 87.69 549 ARG A C 1
ATOM 4355 O O . ARG A 1 549 ? 19.703 -23.641 -13.273 1 87.69 549 ARG A O 1
ATOM 4362 N N . ILE A 1 550 ? 18.703 -22.047 -12.117 1 85.44 550 ILE A N 1
ATOM 4363 C CA . ILE A 1 550 ? 17.562 -22 -13.023 1 85.44 550 ILE A CA 1
ATOM 4364 C C . ILE A 1 550 ? 18 -21.469 -14.383 1 85.44 550 ILE A C 1
ATOM 4366 O O . ILE A 1 550 ? 17.562 -21.953 -15.43 1 85.44 550 ILE A O 1
ATOM 4370 N N . VAL A 1 551 ? 18.828 -20.469 -14.336 1 82.19 551 VAL A N 1
ATOM 4371 C CA . VAL A 1 551 ? 19.328 -19.891 -15.57 1 82.19 551 VAL A CA 1
ATOM 4372 C C . VAL A 1 551 ? 20.125 -20.938 -16.359 1 82.19 551 VAL A C 1
ATOM 4374 O O . VAL A 1 551 ? 20.016 -21 -17.578 1 82.19 551 VAL A O 1
ATOM 4377 N N . LYS A 1 552 ? 2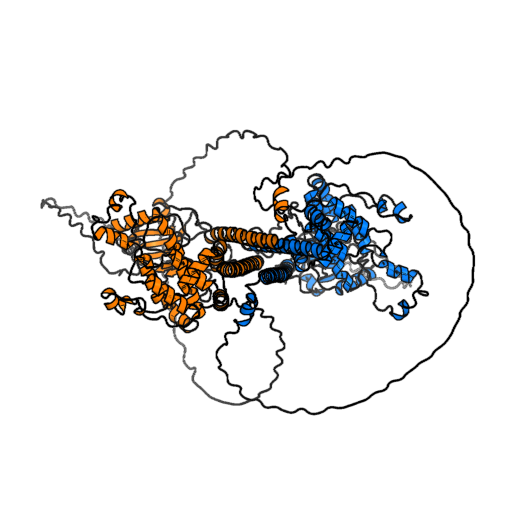0.812 -21.719 -15.664 1 82.88 552 LYS A N 1
ATOM 4378 C CA . LYS A 1 552 ? 21.578 -22.781 -16.312 1 82.88 552 LYS A CA 1
ATOM 4379 C C . LYS A 1 552 ? 20.656 -23.797 -16.953 1 82.88 552 LYS A C 1
ATOM 4381 O O . LYS A 1 552 ? 20.922 -24.281 -18.062 1 82.88 552 LYS A O 1
ATOM 4386 N N . VAL A 1 553 ? 19.562 -24.109 -16.297 1 81 553 VAL A N 1
ATOM 4387 C CA . VAL A 1 553 ? 18.609 -25.078 -16.812 1 81 553 VAL A CA 1
ATOM 4388 C C . VAL A 1 553 ? 17.922 -24.516 -18.062 1 81 553 VAL A C 1
ATOM 4390 O O . VAL A 1 553 ? 17.688 -25.25 -19.016 1 81 553 VAL A O 1
ATOM 4393 N N . MET A 1 554 ? 17.734 -23.234 -18.062 1 79.06 554 MET A N 1
ATOM 4394 C CA . MET A 1 554 ? 17 -22.609 -19.156 1 79.06 554 MET A CA 1
ATOM 4395 C C . MET A 1 554 ? 17.891 -22.453 -20.391 1 79.06 554 MET A C 1
ATOM 4397 O O . MET A 1 554 ? 17.391 -22.359 -21.516 1 79.06 554 MET A O 1
ATOM 4401 N N . GLN A 1 555 ? 19.156 -22.375 -20.172 1 73.94 555 GLN A N 1
ATOM 4402 C CA . GLN A 1 555 ? 20.078 -22.188 -21.297 1 73.94 555 GLN A CA 1
ATOM 4403 C C . GLN A 1 555 ? 20.484 -23.516 -21.906 1 73.94 555 GLN A C 1
ATOM 4405 O O . GLN A 1 555 ? 21.141 -23.547 -22.953 1 73.94 555 GLN A O 1
ATOM 4410 N N . GLN A 1 556 ? 20.188 -24.672 -21.359 1 67.31 556 GLN A N 1
ATOM 4411 C CA . GLN A 1 556 ? 20.484 -25.984 -21.922 1 67.31 556 GLN A CA 1
ATOM 4412 C C . GLN A 1 556 ? 19.469 -26.359 -23 1 67.31 556 GLN A C 1
ATOM 4414 O O . GLN A 1 556 ? 18.297 -26 -22.906 1 67.31 556 GLN A O 1
ATOM 4419 N N . MET B 1 1 ? 17.234 16.484 20.375 1 20.02 1 MET B N 1
ATOM 4420 C CA . MET B 1 1 ? 16.641 16.375 19.047 1 20.02 1 MET B CA 1
ATOM 4421 C C . MET B 1 1 ? 16.016 15 18.828 1 20.02 1 MET B C 1
ATOM 4423 O O . MET B 1 1 ? 16.719 13.984 18.906 1 20.02 1 MET B O 1
ATOM 4427 N N . ALA B 1 2 ? 14.75 14.781 19.219 1 20.55 2 ALA B N 1
ATOM 4428 C CA . ALA B 1 2 ? 14.102 13.617 19.812 1 20.55 2 ALA B CA 1
ATOM 4429 C C . ALA B 1 2 ? 13.695 12.617 18.734 1 20.55 2 ALA B C 1
ATOM 4431 O O . ALA B 1 2 ? 13.031 12.977 17.766 1 20.55 2 ALA B O 1
ATOM 4432 N N . ASN B 1 3 ? 14.641 11.719 18.328 1 21.45 3 ASN B N 1
ATOM 4433 C CA . ASN B 1 3 ? 14.586 10.711 17.281 1 21.45 3 ASN B CA 1
ATOM 4434 C C . ASN B 1 3 ? 13.359 9.812 17.422 1 21.45 3 ASN B C 1
ATOM 4436 O O . ASN B 1 3 ? 13.18 9.156 18.438 1 21.45 3 ASN B O 1
ATOM 4440 N N . PRO B 1 4 ? 12.195 10.211 16.859 1 20.66 4 PRO B N 1
ATOM 4441 C CA . PRO B 1 4 ? 10.938 9.508 17.109 1 20.66 4 PRO B CA 1
ATOM 4442 C C . PRO B 1 4 ? 11 8.031 16.734 1 20.66 4 PRO B C 1
ATOM 4444 O O . PRO B 1 4 ? 11.523 7.68 15.68 1 20.66 4 PRO B O 1
ATOM 4447 N N . THR B 1 5 ? 11.25 7.152 17.672 1 23.53 5 THR B N 1
ATOM 4448 C CA . THR B 1 5 ? 11.445 5.711 17.766 1 23.53 5 THR B CA 1
ATOM 4449 C C . THR B 1 5 ? 10.25 4.965 17.188 1 23.53 5 THR B C 1
ATOM 4451 O O . THR B 1 5 ? 9.109 5.18 17.609 1 23.53 5 THR B O 1
ATOM 4454 N N . TYR B 1 6 ? 10.195 4.906 15.898 1 21.16 6 TYR B N 1
ATOM 4455 C CA . TYR B 1 6 ? 9.156 4.105 15.258 1 21.16 6 TYR B CA 1
ATOM 4456 C C . TYR B 1 6 ? 9.102 2.707 15.867 1 21.16 6 TYR B C 1
ATOM 4458 O O . TYR B 1 6 ? 10.094 1.98 15.859 1 21.16 6 TYR B O 1
ATOM 4466 N N . ASP B 1 7 ? 8.469 2.486 16.984 1 23.92 7 ASP B N 1
ATOM 4467 C CA . ASP B 1 7 ? 8.234 1.242 17.703 1 23.92 7 ASP B CA 1
ATOM 4468 C C . ASP B 1 7 ? 7.633 0.179 16.781 1 23.92 7 ASP B C 1
ATOM 4470 O O . ASP B 1 7 ? 6.531 0.357 16.25 1 23.92 7 ASP B O 1
ATOM 4474 N N . ILE B 1 8 ? 8.438 -0.383 15.914 1 24.08 8 ILE B N 1
ATOM 4475 C CA . ILE B 1 8 ? 8.008 -1.602 15.242 1 24.08 8 ILE B CA 1
ATOM 4476 C C . ILE B 1 8 ? 7.512 -2.613 16.266 1 24.08 8 ILE B C 1
ATOM 4478 O O . ILE B 1 8 ? 8.273 -3.049 17.141 1 24.08 8 ILE B O 1
ATOM 4482 N N . ASP B 1 9 ? 6.363 -2.588 16.828 1 23.09 9 ASP B N 1
ATOM 4483 C CA . ASP B 1 9 ? 5.723 -3.555 17.719 1 23.09 9 ASP B CA 1
ATOM 4484 C C . ASP B 1 9 ? 5.863 -4.977 17.172 1 23.09 9 ASP B C 1
ATOM 4486 O O . ASP B 1 9 ? 5.223 -5.332 16.188 1 23.09 9 ASP B O 1
ATOM 4490 N N . THR B 1 10 ? 7.09 -5.566 17.078 1 23.61 10 THR B N 1
ATOM 4491 C CA . THR B 1 10 ? 7.277 -7.004 16.906 1 23.61 10 THR B CA 1
ATOM 4492 C C . THR B 1 10 ? 6.652 -7.766 18.078 1 23.61 10 THR B C 1
ATOM 4494 O O . THR B 1 10 ? 7.281 -7.945 19.125 1 23.61 10 THR B O 1
ATOM 4497 N N . ASN B 1 11 ? 5.449 -7.559 18.547 1 22.03 11 ASN B N 1
ATOM 4498 C CA . ASN B 1 11 ? 4.797 -8.289 19.641 1 22.03 11 ASN B CA 1
ATOM 4499 C C . ASN B 1 11 ? 4.746 -9.789 19.344 1 22.03 11 ASN B C 1
ATOM 4501 O O . ASN B 1 11 ? 3.795 -10.273 18.734 1 22.03 11 ASN B O 1
ATOM 4505 N N . TRP B 1 12 ? 5.746 -10.531 18.875 1 19.83 12 TRP B N 1
ATOM 4506 C CA . TRP B 1 12 ? 5.59 -11.984 18.953 1 19.83 12 TRP B CA 1
ATOM 4507 C C . TRP B 1 12 ? 5.5 -12.445 20.406 1 19.83 12 TRP B C 1
ATOM 4509 O O . TRP B 1 12 ? 6.473 -12.328 21.156 1 19.83 12 TRP B O 1
ATOM 4519 N N . GLU B 1 13 ? 4.453 -12.141 21.188 1 20.16 13 GLU B N 1
ATOM 4520 C CA . GLU B 1 13 ? 4.207 -12.664 22.531 1 20.16 13 GLU B CA 1
ATOM 4521 C C . GLU B 1 13 ? 4.254 -14.188 22.547 1 20.16 13 GLU B C 1
ATOM 4523 O O . GLU B 1 13 ? 3.539 -14.844 21.797 1 20.16 13 GLU B O 1
ATOM 4528 N N . MET B 1 14 ? 5.426 -14.82 22.75 1 17.06 14 MET B N 1
ATOM 4529 C CA . MET B 1 14 ? 5.609 -16.172 23.281 1 17.06 14 MET B CA 1
ATOM 4530 C C . MET B 1 14 ? 4.824 -16.344 24.578 1 17.06 14 MET B C 1
ATOM 4532 O O . MET B 1 14 ? 4.93 -15.531 25.5 1 17.06 14 MET B O 1
ATOM 4536 N N . SER B 1 15 ? 3.717 -17.141 24.656 1 18.69 15 SER B N 1
ATOM 4537 C CA . SER B 1 15 ? 2.727 -17.547 25.656 1 18.69 15 SER B CA 1
ATOM 4538 C C . SER B 1 15 ? 3.391 -18.203 26.859 1 18.69 15 SER B C 1
ATOM 4540 O O . SER B 1 15 ? 2.709 -18.609 27.812 1 18.69 15 SER B O 1
ATOM 4542 N N . SER B 1 16 ? 4.598 -18.203 27.219 1 17.2 16 SER B N 1
ATOM 4543 C CA . SER B 1 16 ? 4.789 -19.312 28.141 1 17.2 16 SER B CA 1
ATOM 4544 C C . SER B 1 16 ? 4.184 -19.016 29.5 1 17.2 16 SER B C 1
ATOM 4546 O O . SER B 1 16 ? 4.531 -19.672 30.5 1 17.2 16 SER B O 1
ATOM 4548 N N . GLY B 1 17 ? 3.227 -18.078 29.672 1 16.7 17 GLY B N 1
ATOM 4549 C CA . GLY B 1 17 ? 3.008 -17.719 31.062 1 16.7 17 GLY B CA 1
ATOM 4550 C C . GLY B 1 17 ? 2.48 -18.859 31.906 1 16.7 17 GLY B C 1
ATOM 4551 O O . GLY B 1 17 ? 1.428 -19.422 31.609 1 16.7 17 GLY B O 1
ATOM 4552 N N . CYS B 1 18 ? 3.277 -19.609 32.719 1 16.44 18 CYS B N 1
ATOM 4553 C CA . CYS B 1 18 ? 3.062 -20.719 33.656 1 16.44 18 CYS B CA 1
ATOM 4554 C C . CYS B 1 18 ? 2.281 -20.266 34.875 1 16.44 18 CYS B C 1
ATOM 4556 O O . CYS B 1 18 ? 1.754 -21.109 35.625 1 16.44 18 CYS B O 1
ATOM 4558 N N . SER B 1 19 ? 2.26 -19 35.344 1 15.4 19 SER B N 1
ATOM 4559 C CA . SER B 1 19 ? 2.363 -18.922 36.781 1 15.4 19 SER B CA 1
ATOM 4560 C C . SER B 1 19 ? 1.122 -19.516 37.469 1 15.4 19 SER B C 1
ATOM 4562 O O . SER B 1 19 ? 0.007 -19.344 36.969 1 15.4 19 SER B O 1
ATOM 4564 N N . SER B 1 20 ? 1.196 -20.453 38.562 1 15.8 20 SER B N 1
ATOM 4565 C CA . SER B 1 20 ? 0.525 -21.406 39.438 1 15.8 20 SER B CA 1
ATOM 4566 C C . SER B 1 20 ? -0.405 -20.703 40.438 1 15.8 20 SER B C 1
ATOM 4568 O O . SER B 1 20 ? -1.557 -21.109 40.594 1 15.8 20 SER B O 1
ATOM 4570 N N . ILE B 1 21 ? 0.078 -19.812 41.438 1 15.34 21 ILE B N 1
ATOM 4571 C CA . ILE B 1 21 ? -0.073 -20.188 42.812 1 15.34 21 ILE B CA 1
ATOM 4572 C C . ILE B 1 21 ? -1.5 -19.891 43.281 1 15.34 21 ILE B C 1
ATOM 4574 O O . ILE B 1 21 ? -2.18 -19.031 42.719 1 15.34 21 ILE B O 1
ATOM 4578 N N . SER B 1 22 ? -1.962 -20.281 44.656 1 15.99 22 SER B N 1
ATOM 4579 C CA . SER B 1 22 ? -2.883 -20.938 45.562 1 15.99 22 SER B CA 1
ATOM 4580 C C . SER B 1 22 ? -3.764 -19.922 46.281 1 15.99 22 SER B C 1
ATOM 4582 O O . SER B 1 22 ? -4.844 -20.266 46.781 1 15.99 22 SER B O 1
ATOM 4584 N N . LEU B 1 23 ? -3.422 -18.625 46.594 1 14.91 23 LEU B N 1
ATOM 4585 C CA . LEU B 1 23 ? -3.689 -18.328 48 1 14.91 23 LEU B CA 1
ATOM 4586 C C . LEU B 1 23 ? -5.191 -18.219 48.25 1 14.91 23 LEU B C 1
ATOM 4588 O O . LEU B 1 23 ? -5.941 -17.766 47.375 1 14.91 23 LEU B O 1
ATOM 4592 N N . GLU B 1 24 ? -5.797 -18.594 49.531 1 16.06 24 GLU B N 1
ATOM 4593 C CA . GLU B 1 24 ? -6.887 -19.094 50.344 1 16.06 24 GLU B CA 1
ATOM 4594 C C . GLU B 1 24 ? -7.852 -17.984 50.75 1 16.06 24 GLU B C 1
ATOM 4596 O O . GLU B 1 24 ? -9.07 -18.172 50.719 1 16.06 24 GLU B O 1
ATOM 4601 N N . LEU B 1 25 ? -7.441 -16.797 51.344 1 15.01 25 LEU B N 1
ATOM 4602 C CA . LEU B 1 25 ? -8 -16.594 52.688 1 15.01 25 LEU B CA 1
ATOM 4603 C C . LEU B 1 25 ? -9.461 -16.156 52.594 1 15.01 25 LEU B C 1
ATOM 4605 O O . LEU B 1 25 ? -9.898 -15.633 51.594 1 15.01 25 LEU B O 1
ATOM 4609 N N . LYS B 1 26 ? -10.047 -15.398 53.75 1 15.8 26 LYS B N 1
ATOM 4610 C CA . LYS B 1 26 ? -10.977 -15.5 54.875 1 15.8 26 LYS B CA 1
ATOM 4611 C C . LYS B 1 26 ? -12.281 -14.758 54.562 1 15.8 26 LYS B C 1
ATOM 4613 O O . LYS B 1 26 ? -12.352 -13.984 53.594 1 15.8 26 LYS B O 1
ATOM 4618 N N . ALA B 1 27 ? -12.867 -13.797 55.594 1 15.01 27 ALA B N 1
ATOM 4619 C CA . ALA B 1 27 ? -13.914 -13.883 56.594 1 15.01 27 ALA B CA 1
ATOM 4620 C C . ALA B 1 27 ? -15.102 -13 56.25 1 15.01 27 ALA B C 1
ATOM 4622 O O . ALA B 1 27 ? -16.25 -13.453 56.281 1 15.01 27 ALA B O 1
ATOM 4623 N N . LEU B 1 28 ? -15 -11.586 56.219 1 15.34 28 LEU B N 1
ATOM 4624 C CA . LEU B 1 28 ? -15.773 -10.883 57.25 1 15.34 28 LEU B CA 1
ATOM 4625 C C . LEU B 1 28 ? -17.172 -10.57 56.719 1 15.34 28 LEU B C 1
ATOM 4627 O O . LEU B 1 28 ? -17.406 -10.469 55.531 1 15.34 28 LEU B O 1
ATOM 4631 N N . ASP B 1 29 ? -18.281 -10.055 57.594 1 15.73 29 ASP B N 1
ATOM 4632 C CA . ASP B 1 29 ? -19.594 -10.188 58.219 1 15.73 29 ASP B CA 1
ATOM 4633 C C . ASP B 1 29 ? -20.594 -9.227 57.562 1 15.73 29 ASP B C 1
ATOM 4635 O O . ASP B 1 29 ? -21.75 -9.594 57.312 1 15.73 29 ASP B O 1
ATOM 4639 N N . ASN B 1 30 ? -20.344 -7.828 57.406 1 15.77 30 ASN B N 1
ATOM 4640 C CA . ASN B 1 30 ? -21.281 -6.98 58.156 1 15.77 30 ASN B CA 1
ATOM 4641 C C . ASN B 1 30 ? -22.594 -6.816 57.406 1 15.77 30 ASN B C 1
ATOM 4643 O O . ASN B 1 30 ? -22.672 -7.043 56.188 1 15.77 30 ASN B O 1
ATOM 4647 N N . GLU B 1 31 ? -23.688 -5.945 57.906 1 15.91 31 GLU B N 1
ATOM 4648 C CA . GLU B 1 31 ? -25.062 -5.867 58.406 1 15.91 31 GLU B CA 1
ATOM 4649 C C . GLU B 1 31 ? -25.969 -5.145 57.406 1 15.91 31 GLU B C 1
ATOM 4651 O O . GLU B 1 31 ? -27.125 -5.52 57.219 1 15.91 31 GLU B O 1
ATOM 4656 N N . LEU B 1 32 ? -25.531 -4.07 56.625 1 15.17 32 LEU B N 1
ATOM 4657 C CA . LEU B 1 32 ? -26.406 -2.932 56.844 1 15.17 32 LEU B CA 1
ATOM 4658 C C . LEU B 1 32 ? -27.766 -3.154 56.219 1 15.17 32 LEU B C 1
ATOM 4660 O O . LEU B 1 32 ? -27.891 -3.941 55.281 1 15.17 32 LEU B O 1
ATOM 4664 N N . ASP B 1 33 ? -28.766 -2.156 56.406 1 15.62 33 ASP B N 1
ATOM 4665 C CA . ASP B 1 33 ? -30.141 -1.892 56.844 1 15.62 33 ASP B CA 1
ATOM 4666 C C . ASP B 1 33 ? -31.078 -1.838 55.656 1 15.62 33 ASP B C 1
ATOM 4668 O O . ASP B 1 33 ? -30.641 -1.829 54.5 1 15.62 33 ASP B O 1
ATOM 4672 N N . SER B 1 34 ? -32 -0.685 55.562 1 15.98 34 SER B N 1
ATOM 4673 C CA . SER B 1 34 ? -33.438 -0.472 55.781 1 15.98 34 SER B CA 1
ATOM 4674 C C . SER B 1 34 ? -34.125 -0.13 54.438 1 15.98 34 SER B C 1
ATOM 4676 O O . SER B 1 34 ? -33.844 0.913 53.844 1 15.98 34 SER B O 1
ATOM 4678 N N . LEU B 1 35 ? -34.438 -0.938 53.531 1 15.63 35 LEU B N 1
ATOM 4679 C CA . LEU B 1 35 ? -34.969 -0.667 52.219 1 15.63 35 LEU B CA 1
ATOM 4680 C C . LEU B 1 35 ? -36.438 -0.237 52.281 1 15.63 35 LEU B C 1
ATOM 4682 O O . LEU B 1 35 ? -37.281 -0.835 51.625 1 15.63 35 LEU B O 1
ATOM 4686 N N . ASP B 1 36 ? -36.781 0.643 53.156 1 14.92 36 ASP B N 1
ATOM 4687 C CA . ASP B 1 36 ? -38.25 0.645 53.312 1 14.92 36 ASP B CA 1
ATOM 4688 C C . ASP B 1 36 ? -38.906 1.057 52 1 14.92 36 ASP B C 1
ATOM 4690 O O . ASP B 1 36 ? -39.875 0.407 51.562 1 14.92 36 ASP B O 1
ATOM 4694 N N . ARG B 1 37 ? -38.906 2.355 51.5 1 16.03 37 ARG B N 1
ATOM 4695 C CA . ARG B 1 37 ? -40.125 3.145 51.562 1 16.03 37 ARG B CA 1
ATOM 4696 C C . ARG B 1 37 ? -41.031 2.826 50.344 1 16.03 37 ARG B C 1
ATOM 4698 O O . ARG B 1 37 ? -40.531 2.422 49.281 1 16.03 37 ARG B O 1
ATOM 4705 N N . PRO B 1 38 ? -42.406 3.287 50.406 1 16.03 38 PRO B N 1
ATOM 4706 C CA . PRO B 1 38 ? -43.75 2.891 50 1 16.03 38 PRO B CA 1
ATOM 4707 C C . PRO B 1 38 ? -44.031 3.229 48.531 1 16.03 38 PRO B C 1
ATOM 4709 O O . PRO B 1 38 ? -43.25 3.926 47.875 1 16.03 38 PRO B O 1
ATOM 4712 N N . LEU B 1 39 ? -45.375 3.529 48.281 1 16.06 39 LEU B N 1
ATOM 4713 C CA . LEU B 1 39 ? -46.562 3.146 47.562 1 16.06 39 LEU B CA 1
ATOM 4714 C C . LEU B 1 39 ? -46.781 4.066 46.375 1 16.06 39 LEU B C 1
ATOM 4716 O O . LEU B 1 39 ? -47.219 3.609 45.281 1 16.06 39 LEU B O 1
ATOM 4720 N N . GLU B 1 40 ? -46.625 5.453 46.375 1 14.65 40 GLU B N 1
ATOM 4721 C CA . GLU B 1 40 ? -47.844 6.195 46.125 1 14.65 40 GLU B CA 1
ATOM 4722 C C . GLU B 1 40 ? -48.188 6.238 44.656 1 14.65 40 GLU B C 1
ATOM 4724 O O . GLU B 1 40 ? -49.312 5.957 44.25 1 14.65 40 GLU B O 1
ATOM 4729 N N . LYS B 1 41 ? -47.656 7.176 43.812 1 15.24 41 LYS B N 1
ATOM 4730 C CA . LYS B 1 41 ? -48.5 8.234 43.281 1 15.24 41 LYS B CA 1
ATOM 4731 C C . LYS B 1 41 ? -49.125 7.809 41.969 1 15.24 41 LYS B C 1
ATOM 4733 O O . LYS B 1 41 ? -48.5 7.117 41.156 1 15.24 41 LYS B O 1
ATOM 4738 N N . GLY B 1 42 ? -50.406 8.219 41.625 1 15.24 42 GLY B N 1
ATOM 4739 C CA . GLY B 1 42 ? -51.656 8.047 40.906 1 15.24 42 GLY B CA 1
ATOM 4740 C C . GLY B 1 42 ? -51.531 8.344 39.438 1 15.24 42 GLY B C 1
ATOM 4741 O O . GLY B 1 42 ? -50.469 8.719 38.938 1 15.24 42 GLY B O 1
ATOM 4742 N N . GLN B 1 43 ? -52.5 9.125 38.875 1 15.56 43 GLN B N 1
ATOM 4743 C CA . GLN B 1 43 ? -53.625 8.969 37.938 1 15.56 43 GLN B CA 1
ATOM 4744 C C . GLN B 1 43 ? -53.312 9.617 36.594 1 15.56 43 GLN B C 1
ATOM 4746 O O . GLN B 1 43 ? -53.688 9.086 35.531 1 15.56 43 GLN B O 1
ATOM 4751 N N . ALA B 1 44 ? -52.688 10.789 36.406 1 15.48 44 ALA B N 1
ATOM 4752 C CA . ALA B 1 44 ? -53.5 11.758 35.688 1 15.48 44 ALA B CA 1
ATOM 4753 C C . ALA B 1 44 ? -53.5 11.453 34.188 1 15.48 44 ALA B C 1
ATOM 4755 O O . ALA B 1 44 ? -52.469 11.141 33.594 1 15.48 44 ALA B O 1
ATOM 4756 N N . THR B 1 45 ? -54.688 11.453 33.438 1 15.34 45 THR B N 1
ATOM 4757 C CA . THR B 1 45 ? -55.469 11.031 32.281 1 15.34 45 THR B CA 1
ATOM 4758 C C . THR B 1 45 ? -55.094 11.867 31.047 1 15.34 45 THR B C 1
ATOM 4760 O O . THR B 1 45 ? -54.875 11.32 29.969 1 15.34 45 THR B O 1
ATOM 4763 N N . THR B 1 46 ? -55.281 13.25 30.938 1 14.71 46 THR B N 1
ATOM 4764 C CA . THR B 1 46 ? -56.281 13.734 30 1 14.71 46 THR B CA 1
ATOM 4765 C C . THR B 1 46 ? -55.719 13.781 28.578 1 14.71 46 THR B C 1
ATOM 4767 O O . THR B 1 46 ? -54.5 13.711 28.406 1 14.71 46 THR B O 1
ATOM 4770 N N . SER B 1 47 ? -56.344 14.672 27.547 1 15.04 47 SER B N 1
ATOM 4771 C CA . SER B 1 47 ? -57.156 14.695 26.344 1 15.04 47 SER B CA 1
ATOM 4772 C C . SER B 1 47 ? -56.406 15.266 25.156 1 15.04 47 SER B C 1
ATOM 4774 O O . SER B 1 47 ? -56.625 14.875 24.016 1 15.04 47 SER B O 1
ATOM 4776 N N . ALA B 1 48 ? -55.438 16.203 25.172 1 15.07 48 ALA B N 1
ATOM 4777 C CA . ALA B 1 48 ? -55.781 17.328 24.297 1 15.07 48 ALA B CA 1
ATOM 4778 C C . ALA B 1 48 ? -55.531 16.984 22.844 1 15.07 48 ALA B C 1
ATOM 4780 O O . ALA B 1 48 ? -54.562 16.312 22.516 1 15.07 48 ALA B O 1
ATOM 4781 N N . THR B 1 49 ? -56.438 17.406 21.766 1 15.23 49 THR B N 1
ATOM 4782 C CA . THR B 1 49 ? -57.062 17.266 20.469 1 15.23 49 THR B CA 1
ATOM 4783 C C . THR B 1 49 ? -56.219 17.922 19.375 1 15.23 49 THR B C 1
ATOM 4785 O O . THR B 1 49 ? -56.188 17.438 18.234 1 15.23 49 THR B O 1
ATOM 4788 N N . ASN B 1 50 ? -55.406 19 19.453 1 14.81 50 ASN B N 1
ATOM 4789 C CA . ASN B 1 50 ? -55.656 20.047 18.484 1 14.81 50 ASN B CA 1
ATOM 4790 C C . ASN B 1 50 ? -55.219 19.641 17.078 1 14.81 50 ASN B C 1
ATOM 4792 O O . ASN B 1 50 ? -54.25 18.875 16.938 1 14.81 50 ASN B O 1
ATOM 4796 N N . SER B 1 51 ? -55.812 20.156 15.828 1 15.36 51 SER B N 1
ATOM 4797 C CA . SER B 1 51 ? -56.375 20.016 14.477 1 15.36 51 SER B CA 1
ATOM 4798 C C . SER B 1 51 ? -55.375 20.5 13.438 1 15.36 51 SER B C 1
ATOM 4800 O O . SER B 1 51 ? -55.312 19.984 12.32 1 15.36 51 SER B O 1
ATOM 4802 N N . PHE B 1 52 ? -54.5 21.562 13.453 1 14.98 52 PHE B N 1
ATOM 4803 C CA . PHE B 1 52 ? -54.625 22.516 12.359 1 14.98 52 PHE B CA 1
ATOM 4804 C C . PHE B 1 52 ? -54.062 21.938 11.07 1 14.98 52 PHE B C 1
ATOM 4806 O O . PHE B 1 52 ? -53.156 21.094 11.109 1 14.98 52 PHE B O 1
ATOM 4813 N N . SER B 1 53 ? -54.531 22.297 9.758 1 15.66 53 SER B N 1
ATOM 4814 C CA . SER B 1 53 ? -54.969 22.078 8.383 1 15.66 53 SER B CA 1
ATOM 4815 C C . SER B 1 53 ? -53.844 22.406 7.398 1 15.66 53 SER B C 1
ATOM 4817 O O . SER B 1 53 ? -53.688 21.734 6.371 1 15.66 53 SER B O 1
ATOM 4819 N N . SER B 1 54 ? -53.062 23.5 7.332 1 15.27 54 SER B N 1
ATOM 4820 C CA . SER B 1 54 ? -53.25 24.359 6.168 1 15.27 54 SER B CA 1
ATOM 4821 C C . SER B 1 54 ? -52.5 23.812 4.953 1 15.27 54 SER B C 1
ATOM 4823 O O . SER B 1 54 ? -53.094 23.641 3.883 1 15.27 54 SER B O 1
ATOM 4825 N N . LEU B 1 55 ? -51.281 24.438 4.457 1 15.46 55 LEU B N 1
ATOM 4826 C CA . LEU B 1 55 ? -51.094 25.25 3.254 1 15.46 55 LEU B CA 1
ATOM 4827 C C . LEU B 1 55 ? -50.625 24.391 2.086 1 15.46 55 LEU B C 1
ATOM 4829 O O . LEU B 1 55 ? -49.875 23.438 2.277 1 15.46 55 LEU B O 1
ATOM 4833 N N . THR B 1 56 ? -51.031 24.641 0.74 1 15.57 56 THR B N 1
ATOM 4834 C CA . THR B 1 56 ? -51.438 24.25 -0.608 1 15.57 56 THR B CA 1
ATOM 4835 C C . THR B 1 56 ? -50.219 24.219 -1.542 1 15.57 56 THR B C 1
ATOM 4837 O O . THR B 1 56 ? -50.156 23.406 -2.457 1 15.57 56 THR B O 1
ATOM 4840 N N . THR B 1 57 ? -49.156 25.047 -1.594 1 16.09 57 THR B N 1
ATOM 4841 C CA . THR B 1 57 ? -48.938 25.703 -2.871 1 16.09 57 THR B CA 1
ATOM 4842 C C . THR B 1 57 ? -48.312 24.734 -3.885 1 16.09 57 THR B C 1
ATOM 4844 O O . THR B 1 57 ? -47.438 23.953 -3.543 1 16.09 57 THR B O 1
ATOM 4847 N N . ILE B 1 58 ? -48.719 24.719 -5.328 1 15.91 58 ILE B N 1
ATOM 4848 C CA . ILE B 1 58 ? -48.906 23.938 -6.547 1 15.91 58 ILE B CA 1
ATOM 4849 C C . ILE B 1 58 ? -47.688 24.047 -7.43 1 15.91 58 ILE B C 1
ATOM 4851 O O . ILE B 1 58 ? -47.406 23.156 -8.25 1 15.91 58 ILE B O 1
ATOM 4855 N N . GLY B 1 59 ? -46.719 24.938 -7.383 1 16.06 59 GLY B N 1
ATOM 4856 C CA . GLY B 1 59 ? -46.438 25.531 -8.688 1 16.06 59 GLY B CA 1
ATOM 4857 C C . GLY B 1 59 ? -45.938 24.516 -9.695 1 16.06 59 GLY B C 1
ATOM 4858 O O . GLY B 1 59 ? -45.562 23.406 -9.328 1 16.06 59 GLY B O 1
ATOM 4859 N N . VAL B 1 60 ? -45.188 25.016 -10.883 1 16.14 60 VAL B N 1
ATOM 4860 C CA . VAL B 1 60 ? -45.188 25.078 -12.344 1 16.14 60 VAL B CA 1
ATOM 4861 C C . VAL B 1 60 ? -44.281 24 -12.914 1 16.14 60 VAL B C 1
ATOM 4863 O O . VAL B 1 60 ? -43.188 23.75 -12.375 1 16.14 60 VAL B O 1
ATOM 4866 N N . LYS B 1 61 ? -44.656 23.391 -14.117 1 17.08 61 LYS B N 1
ATOM 4867 C CA . LYS B 1 61 ? -44.5 22.203 -14.953 1 17.08 61 LYS B CA 1
ATOM 4868 C C . LYS B 1 61 ? -43.281 22.328 -15.875 1 17.08 61 LYS B C 1
ATOM 4870 O O . LYS B 1 61 ? -42.906 21.391 -16.562 1 17.08 61 LYS B O 1
ATOM 4875 N N . ASP B 1 62 ? -42.469 23.438 -16.031 1 17.14 62 ASP B N 1
ATOM 4876 C CA . ASP B 1 62 ? -42.094 23.688 -17.422 1 17.14 62 ASP B CA 1
ATOM 4877 C C . ASP B 1 62 ? -41.281 22.531 -17.984 1 17.14 62 ASP B C 1
ATOM 4879 O O . ASP B 1 62 ? -40.312 22.062 -17.344 1 17.14 62 ASP B O 1
ATOM 4883 N N . ARG B 1 63 ? -41.656 21.875 -19.25 1 16.84 63 ARG B N 1
ATOM 4884 C CA . ARG B 1 63 ? -41.562 20.672 -20.062 1 16.84 63 ARG B CA 1
ATOM 4885 C C . ARG B 1 63 ? -40.312 20.672 -20.922 1 16.84 63 ARG B C 1
ATOM 4887 O O . ARG B 1 63 ? -39.875 19.625 -21.406 1 16.84 63 ARG B O 1
ATOM 4894 N N . SER B 1 64 ? -39.688 21.812 -21.375 1 17.75 64 SER B N 1
ATOM 4895 C CA . SER B 1 64 ? -39.344 21.781 -22.797 1 17.75 64 SER B CA 1
ATOM 4896 C C . SER B 1 64 ? -38.281 20.719 -23.094 1 17.75 64 SER B C 1
ATOM 4898 O O . SER B 1 64 ? -37.312 20.594 -22.344 1 17.75 64 SER B O 1
ATOM 4900 N N . PHE B 1 65 ? -38.531 19.703 -24.047 1 17.33 65 PHE B N 1
ATOM 4901 C CA . PHE B 1 65 ? -38.125 18.406 -24.562 1 17.33 65 PHE B CA 1
ATOM 4902 C C . PHE B 1 65 ? -36.844 18.547 -25.406 1 17.33 65 PHE B C 1
ATOM 4904 O O . PHE B 1 65 ? -35.938 17.719 -25.297 1 17.33 65 PHE B O 1
ATOM 4911 N N . ASN B 1 66 ? -36.844 19.422 -26.375 1 16.31 66 ASN B N 1
ATOM 4912 C CA . ASN B 1 66 ? -36.625 18.859 -27.703 1 16.31 66 ASN B CA 1
ATOM 4913 C C . ASN B 1 66 ? -35.156 18.438 -27.891 1 16.31 66 ASN B C 1
ATOM 4915 O O . ASN B 1 66 ? -34.906 17.312 -28.359 1 16.31 66 ASN B O 1
ATOM 4919 N N . SER B 1 67 ? -34.25 19.359 -28.203 1 17.56 67 SER B N 1
ATOM 4920 C CA . SER B 1 67 ? -33.562 19.453 -29.484 1 17.56 67 SER B CA 1
ATOM 4921 C C . SER B 1 67 ? -32.312 18.609 -29.484 1 17.56 67 SER B C 1
ATOM 4923 O O . SER B 1 67 ? -31.281 19.016 -28.938 1 17.56 67 SER B O 1
ATOM 4925 N N . MET B 1 68 ? -32.25 17.406 -29.125 1 17.67 68 MET B N 1
ATOM 4926 C CA . MET B 1 68 ? -30.969 16.688 -29.047 1 17.67 68 MET B CA 1
ATOM 4927 C C . MET B 1 68 ? -30.375 16.469 -30.438 1 17.67 68 MET B C 1
ATOM 4929 O O . MET B 1 68 ? -30.797 15.555 -31.156 1 17.67 68 MET B O 1
ATOM 4933 N N . GLU B 1 69 ? -30.344 17.5 -31.266 1 18.16 69 GLU B N 1
ATOM 4934 C CA . GLU B 1 69 ? -29.906 17.234 -32.625 1 18.16 69 GLU B CA 1
ATOM 4935 C C . GLU B 1 69 ? -28.656 16.359 -32.656 1 18.16 69 GLU B C 1
ATOM 4937 O O . GLU B 1 69 ? -27.906 16.328 -31.688 1 18.16 69 GLU B O 1
ATOM 4942 N N . SER B 1 70 ? -28.547 15.602 -33.812 1 19.8 70 SER B N 1
ATOM 4943 C CA . SER B 1 70 ? -28.031 14.406 -34.469 1 19.8 70 SER B CA 1
ATOM 4944 C C . SER B 1 70 ? -26.547 14.57 -34.812 1 19.8 70 SER B C 1
ATOM 4946 O O . SER B 1 70 ? -26 13.812 -35.625 1 19.8 70 SER B O 1
ATOM 4948 N N . LEU B 1 71 ? -25.828 15.484 -34.188 1 18.81 71 LEU B N 1
ATOM 4949 C CA . LEU B 1 71 ? -24.578 15.719 -34.906 1 18.81 71 LEU B CA 1
ATOM 4950 C C . LEU B 1 71 ? -23.891 14.406 -35.25 1 18.81 71 LEU B C 1
ATOM 4952 O O . LEU B 1 71 ? -23.844 13.492 -34.438 1 18.81 71 LEU B O 1
ATOM 4956 N N . SER B 1 72 ? -23.844 14.125 -36.562 1 19.27 72 SER B N 1
ATOM 4957 C CA . SER B 1 72 ? -23.328 13.148 -37.531 1 19.27 72 SER B CA 1
ATOM 4958 C C . SER B 1 72 ? -21.875 12.781 -37.219 1 19.27 72 SER B C 1
ATOM 4960 O O . SER B 1 72 ? -21.031 13.664 -37.031 1 19.27 72 SER B O 1
ATOM 4962 N N . GLY B 1 73 ? -21.719 11.695 -36.438 1 18.98 73 GLY B N 1
ATOM 4963 C CA . GLY B 1 73 ? -20.594 10.977 -35.875 1 18.98 73 GLY B CA 1
ATOM 4964 C C . GLY B 1 73 ? -19.547 10.602 -36.906 1 18.98 73 GLY B C 1
ATOM 4965 O O . GLY B 1 73 ? -19.781 9.719 -37.75 1 18.98 73 GLY B O 1
ATOM 4966 N N . LYS B 1 74 ? -19.016 11.672 -37.594 1 22.83 74 LYS B N 1
ATOM 4967 C CA . LYS B 1 74 ? -18.047 11.266 -38.594 1 22.83 74 LYS B CA 1
ATOM 4968 C C . LYS B 1 74 ? -17.125 10.172 -38.062 1 22.83 74 LYS B C 1
ATOM 4970 O O . LYS B 1 74 ? -16.719 10.219 -36.906 1 22.83 74 LYS B O 1
ATOM 4975 N N . GLN B 1 75 ? -17.078 9.07 -38.844 1 20.33 75 GLN B N 1
ATOM 4976 C CA . GLN B 1 75 ? -16.484 7.734 -38.719 1 20.33 75 GLN B CA 1
ATOM 4977 C C . GLN B 1 75 ? -14.977 7.809 -38.562 1 20.33 75 GLN B C 1
ATOM 4979 O O . GLN B 1 75 ? -14.258 8.211 -39.469 1 20.33 75 GLN B O 1
ATOM 4984 N N . VAL B 1 76 ? -14.477 8.648 -37.625 1 24.33 76 VAL B N 1
ATOM 4985 C CA . VAL B 1 76 ? -13.023 8.633 -37.781 1 24.33 76 VAL B CA 1
ATOM 4986 C C . VAL B 1 76 ? -12.516 7.195 -37.781 1 24.33 76 VAL B C 1
ATOM 4988 O O . VAL B 1 76 ? -12.898 6.387 -36.938 1 24.33 76 VAL B O 1
ATOM 4991 N N . PRO B 1 77 ? -11.922 6.828 -38.938 1 22.77 77 PRO B N 1
ATOM 4992 C CA . PRO B 1 77 ? -11.453 5.473 -39.25 1 22.77 77 PRO B CA 1
ATOM 4993 C C . PRO B 1 77 ? -10.617 4.871 -38.125 1 22.77 77 PRO B C 1
ATOM 4995 O O . PRO B 1 77 ? -9.922 5.598 -37.406 1 22.77 77 PRO B O 1
ATOM 4998 N N . GLN B 1 78 ? -11.078 3.707 -37.625 1 20.59 78 GLN B N 1
ATOM 4999 C CA . GLN B 1 78 ? -10.766 2.797 -36.531 1 20.59 78 GLN B CA 1
ATOM 5000 C C . GLN B 1 78 ? -9.258 2.578 -36.406 1 20.59 78 GLN B C 1
ATOM 5002 O O . GLN B 1 78 ? -8.688 2.744 -35.312 1 20.59 78 GLN B O 1
ATOM 5007 N N . ASN B 1 79 ? -8.734 1.529 -37 1 22.14 79 ASN B N 1
ATOM 5008 C CA . ASN B 1 79 ? -8.312 0.299 -36.344 1 22.14 79 ASN B CA 1
ATOM 5009 C C . ASN B 1 79 ? -6.801 0.246 -36.156 1 22.14 79 ASN B C 1
ATOM 5011 O O . ASN B 1 79 ? -6.254 -0.785 -35.781 1 22.14 79 ASN B O 1
ATOM 5015 N N . LYS B 1 80 ? -5.805 1.088 -36.719 1 29.05 80 LYS B N 1
ATOM 5016 C CA . LYS B 1 80 ? -4.613 0.311 -37.062 1 29.05 80 LYS B CA 1
ATOM 5017 C C . LYS B 1 80 ? -3.914 -0.185 -35.781 1 29.05 80 LYS B C 1
ATOM 5019 O O . LYS B 1 80 ? -3.93 0.492 -34.75 1 29.05 80 LYS B O 1
ATOM 5024 N N . PRO B 1 81 ? -3.27 -1.467 -35.781 1 29.75 81 PRO B N 1
ATOM 5025 C CA . PRO B 1 81 ? -2.684 -2.293 -34.719 1 29.75 81 PRO B CA 1
ATOM 5026 C C . PRO B 1 81 ? -1.55 -1.587 -34 1 29.75 81 PRO B C 1
ATOM 5028 O O . PRO B 1 81 ? -0.799 -0.816 -34.594 1 29.75 81 PRO B O 1
ATOM 5031 N N . GLY B 1 82 ? -1.691 -1.321 -32.688 1 30.44 82 GLY B N 1
ATOM 5032 C CA . GLY B 1 82 ? -0.884 -0.733 -31.641 1 30.44 82 GLY B CA 1
ATOM 5033 C C . GLY B 1 82 ? 0.532 -1.274 -31.594 1 30.44 82 GLY B C 1
ATOM 5034 O O . GLY B 1 82 ? 0.741 -2.465 -31.359 1 30.44 82 GLY B O 1
ATOM 5035 N N . LYS B 1 83 ? 1.509 -0.739 -32.312 1 31.92 83 LYS B N 1
ATOM 5036 C CA . LYS B 1 83 ? 2.955 -0.912 -32.438 1 31.92 83 LYS B CA 1
ATOM 5037 C C . LYS B 1 83 ? 3.584 -1.101 -31.047 1 31.92 83 LYS B C 1
ATOM 5039 O O . LYS B 1 83 ? 3.162 -0.474 -30.078 1 31.92 83 LYS B O 1
ATOM 5044 N N . SER B 1 84 ? 4.605 -2.133 -30.719 1 33.81 84 SER B N 1
ATOM 5045 C CA . SER B 1 84 ? 5.414 -2.775 -29.688 1 33.81 84 SER B CA 1
ATOM 5046 C C . SER B 1 84 ? 6.316 -1.766 -28.984 1 33.81 84 SER B C 1
ATOM 5048 O O . SER B 1 84 ? 7.418 -2.105 -28.562 1 33.81 84 SER B O 1
ATOM 5050 N N . ILE B 1 85 ? 6.012 -0.604 -28.562 1 34.25 85 ILE B N 1
ATOM 5051 C CA . ILE B 1 85 ? 6.746 0.524 -28 1 34.25 85 ILE B CA 1
ATOM 5052 C C . ILE B 1 85 ? 7.324 0.142 -26.641 1 34.25 85 ILE B C 1
ATOM 5054 O O . ILE B 1 85 ? 7.953 0.964 -25.969 1 34.25 85 ILE B O 1
ATOM 5058 N N . GLN B 1 86 ? 7.074 -0.985 -25.953 1 39.25 86 GLN B N 1
ATOM 5059 C CA . GLN B 1 86 ? 7.418 -1.245 -24.562 1 39.25 86 GLN B CA 1
ATOM 5060 C C . GLN B 1 86 ? 8.906 -1.53 -24.406 1 39.25 86 GLN B C 1
ATOM 5062 O O . GLN B 1 86 ? 9.398 -1.692 -23.281 1 39.25 86 GLN B O 1
ATOM 5067 N N . LYS B 1 87 ? 9.836 -1.7 -25.375 1 43.22 87 LYS B N 1
ATOM 5068 C CA . LYS B 1 87 ? 11.18 -2.264 -25.359 1 43.22 87 LYS B CA 1
ATOM 5069 C C . LYS B 1 87 ? 12.195 -1.257 -24.828 1 43.22 87 LYS B C 1
ATOM 5071 O O . LYS B 1 87 ? 13.102 -1.622 -24.078 1 43.22 87 LYS B O 1
ATOM 5076 N N . PRO B 1 88 ? 12.117 -0.01 -24.938 1 43.66 88 PRO B N 1
ATOM 5077 C CA . PRO B 1 88 ? 13.258 0.876 -24.688 1 43.66 88 PRO B CA 1
ATOM 5078 C C . PRO B 1 88 ? 13.461 1.188 -23.219 1 43.66 88 PRO B C 1
ATOM 5080 O O . PRO B 1 88 ? 14.602 1.311 -22.75 1 43.66 88 PRO B O 1
ATOM 5083 N N . GLN B 1 89 ? 12.477 1.304 -22.344 1 50.47 89 GLN B N 1
ATOM 5084 C CA . GLN B 1 89 ? 12.609 1.744 -20.953 1 50.47 89 GLN B CA 1
ATOM 5085 C C . GLN B 1 89 ? 13.203 0.644 -20.094 1 50.47 89 GLN B C 1
ATOM 5087 O O . GLN B 1 89 ? 14.008 0.919 -19.188 1 50.47 89 GLN B O 1
ATOM 5092 N N . ARG B 1 90 ? 13.078 -0.622 -20.359 1 58.34 90 ARG B N 1
ATOM 5093 C CA . ARG B 1 90 ? 13.656 -1.724 -19.594 1 58.34 90 ARG B CA 1
ATOM 5094 C C . ARG B 1 90 ? 15.156 -1.825 -19.828 1 58.34 90 ARG B C 1
ATOM 5096 O O . ARG B 1 90 ? 15.922 -2.076 -18.906 1 58.34 90 ARG B O 1
ATOM 5103 N N . HIS B 1 91 ? 15.484 -1.604 -20.953 1 59.59 91 HIS B N 1
ATOM 5104 C CA . HIS B 1 91 ? 16.906 -1.684 -21.281 1 59.59 91 HIS B CA 1
ATOM 5105 C C . HIS B 1 91 ? 17.703 -0.641 -20.516 1 59.59 91 HIS B C 1
ATOM 5107 O O . HIS B 1 91 ? 18.812 -0.921 -20.062 1 59.59 91 HIS B O 1
ATOM 5113 N N . ALA B 1 92 ? 16.984 0.397 -20.281 1 73.56 92 ALA B N 1
ATOM 5114 C CA . ALA B 1 92 ? 17.688 1.469 -19.578 1 73.56 92 ALA B CA 1
ATOM 5115 C C . ALA B 1 92 ? 17.812 1.152 -18.078 1 73.56 92 ALA B C 1
ATOM 5117 O O . ALA B 1 92 ? 18.812 1.51 -17.453 1 73.56 92 ALA B O 1
ATOM 5118 N N . LEU B 1 93 ? 17.016 0.291 -17.594 1 81.75 93 LEU B N 1
ATOM 5119 C CA . LEU B 1 93 ? 16.984 0.004 -16.172 1 81.75 93 LEU B CA 1
ATOM 5120 C C . LEU B 1 93 ? 18.141 -0.909 -15.773 1 81.75 93 LEU B C 1
ATOM 5122 O O . LEU B 1 93 ? 18.703 -0.764 -14.688 1 81.75 93 LEU B O 1
ATOM 5126 N N . TYR B 1 94 ? 18.609 -1.688 -16.75 1 82.81 94 TYR B N 1
ATOM 5127 C CA . TYR B 1 94 ? 19.609 -2.666 -16.359 1 82.81 94 TYR B CA 1
ATOM 5128 C C . TYR B 1 94 ? 20.953 -2.336 -17 1 82.81 94 TYR B C 1
ATOM 5130 O O . TYR B 1 94 ? 21.922 -3.088 -16.844 1 82.81 94 TYR B O 1
ATOM 5138 N N . ARG B 1 95 ? 20.906 -1.188 -17.641 1 84.12 95 ARG B N 1
ATOM 5139 C CA . ARG B 1 95 ? 22.203 -0.717 -18.156 1 84.12 95 ARG B CA 1
ATOM 5140 C C . ARG B 1 95 ? 23.188 -0.476 -17.016 1 84.12 95 ARG B C 1
ATOM 5142 O O . ARG B 1 95 ? 22.844 0.187 -16.031 1 84.12 95 ARG B O 1
ATOM 5149 N N . GLY B 1 96 ? 24.312 -1.046 -17.078 1 86.69 96 GLY B N 1
ATOM 5150 C CA . GLY B 1 96 ? 25.344 -0.861 -16.062 1 86.69 96 GLY B CA 1
ATOM 5151 C C . GLY B 1 96 ? 25.109 -1.706 -14.82 1 86.69 96 GLY B C 1
ATOM 5152 O O . GLY B 1 96 ? 25.547 -1.342 -13.719 1 86.69 96 GLY B O 1
ATOM 5153 N N . ILE B 1 97 ? 24.406 -2.777 -14.93 1 90.62 97 ILE B N 1
ATOM 5154 C CA . ILE B 1 97 ? 24 -3.609 -13.797 1 90.62 97 ILE B CA 1
ATOM 5155 C C . ILE B 1 97 ? 25.234 -4.285 -13.195 1 90.62 97 ILE B C 1
ATOM 5157 O O . ILE B 1 97 ? 25.188 -4.766 -12.062 1 90.62 97 ILE B O 1
ATOM 5161 N N . GLU B 1 98 ? 26.297 -4.184 -13.93 1 89.62 98 GLU B N 1
ATOM 5162 C CA . GLU B 1 98 ? 27.547 -4.77 -13.43 1 89.62 98 GLU B CA 1
ATOM 5163 C C . GLU B 1 98 ? 28.203 -3.863 -12.391 1 89.62 98 GLU B C 1
ATOM 5165 O O . GLU B 1 98 ? 29.031 -4.312 -11.602 1 89.62 98 GLU B O 1
ATOM 5170 N N . ASN B 1 99 ? 27.812 -2.615 -12.469 1 88.88 99 ASN B N 1
ATOM 5171 C CA . ASN B 1 99 ? 28.375 -1.614 -11.578 1 88.88 99 ASN B CA 1
ATOM 5172 C C . ASN B 1 99 ? 27.484 -1.352 -10.375 1 88.88 99 ASN B C 1
ATOM 5174 O O . ASN B 1 99 ? 26.406 -0.774 -10.516 1 88.88 99 ASN B O 1
ATOM 5178 N N . ARG B 1 100 ? 28.016 -1.587 -9.258 1 88.38 100 ARG B N 1
ATOM 5179 C CA . ARG B 1 100 ? 27.234 -1.477 -8.031 1 88.38 100 ARG B CA 1
ATOM 5180 C C . ARG B 1 100 ? 26.812 -0.033 -7.781 1 88.38 100 ARG B C 1
ATOM 5182 O O . ARG B 1 100 ? 25.703 0.224 -7.312 1 88.38 100 ARG B O 1
ATOM 5189 N N . GLU B 1 101 ? 27.719 0.897 -8.094 1 88.19 101 GLU B N 1
ATOM 5190 C CA . GLU B 1 101 ? 27.422 2.311 -7.891 1 88.19 101 GLU B CA 1
ATOM 5191 C C . GLU B 1 101 ? 26.25 2.758 -8.758 1 88.19 101 GLU B C 1
ATOM 5193 O O . GLU B 1 101 ? 25.406 3.537 -8.32 1 88.19 101 GLU B O 1
ATOM 5198 N N . GLU B 1 102 ? 26.266 2.225 -9.875 1 90.44 102 GLU B N 1
ATOM 5199 C CA . GLU B 1 102 ? 25.172 2.561 -10.789 1 90.44 102 GLU B CA 1
ATOM 5200 C C . GLU B 1 102 ? 23.859 1.985 -10.305 1 90.44 102 GLU B C 1
ATOM 5202 O O . GLU B 1 102 ? 22.812 2.633 -10.414 1 90.44 102 GLU B O 1
ATOM 5207 N N . VAL B 1 103 ? 23.938 0.848 -9.727 1 92.25 103 VAL B N 1
ATOM 5208 C CA . VAL B 1 103 ? 22.734 0.176 -9.25 1 92.25 103 VAL B CA 1
ATOM 5209 C C . VAL B 1 103 ? 22.156 0.93 -8.055 1 92.25 103 VAL B C 1
ATOM 5211 O O . VAL B 1 103 ? 20.953 1.137 -7.961 1 92.25 103 VAL B O 1
ATOM 5214 N N . VAL B 1 104 ? 23.047 1.354 -7.188 1 91.19 104 VAL B N 1
ATOM 5215 C CA . VAL B 1 104 ? 22.625 2.115 -6.02 1 91.19 104 VAL B CA 1
ATOM 5216 C C . VAL B 1 104 ? 21.969 3.42 -6.465 1 91.19 104 VAL B C 1
ATOM 5218 O O . VAL B 1 104 ? 20.938 3.832 -5.906 1 91.19 104 VAL B O 1
ATOM 5221 N N . GLY B 1 105 ? 22.562 4.078 -7.402 1 92.5 105 GLY B N 1
ATOM 5222 C CA . GLY B 1 105 ? 21.984 5.289 -7.961 1 92.5 105 GLY B CA 1
ATOM 5223 C C . GLY B 1 105 ? 20.609 5.066 -8.57 1 92.5 105 GLY B C 1
ATOM 5224 O O . GLY B 1 105 ? 19.719 5.91 -8.43 1 92.5 105 GLY B O 1
ATOM 5225 N N . LYS B 1 106 ? 20.469 3.939 -9.219 1 93.62 106 LYS B N 1
ATOM 5226 C CA . LYS B 1 106 ? 19.188 3.605 -9.82 1 93.62 106 LYS B CA 1
ATOM 5227 C C . LYS B 1 106 ? 18.125 3.375 -8.742 1 93.62 106 LYS B C 1
ATOM 5229 O O . LYS B 1 106 ? 17 3.857 -8.867 1 93.62 106 LYS B O 1
ATOM 5234 N N . ILE B 1 107 ? 18.5 2.645 -7.723 1 94.75 107 ILE B N 1
ATOM 5235 C CA . ILE B 1 107 ? 17.562 2.369 -6.637 1 94.75 107 ILE B CA 1
ATOM 5236 C C . ILE B 1 107 ? 17.156 3.68 -5.961 1 94.75 107 ILE B C 1
ATOM 5238 O O . ILE B 1 107 ? 15.984 3.891 -5.664 1 94.75 107 ILE B O 1
ATOM 5242 N N . ARG B 1 108 ? 18.109 4.562 -5.754 1 94.75 108 ARG B N 1
ATOM 5243 C CA . ARG B 1 108 ? 17.844 5.887 -5.199 1 94.75 108 ARG B CA 1
ATOM 5244 C C . ARG B 1 108 ? 16.844 6.652 -6.059 1 94.75 108 ARG B C 1
ATOM 5246 O O . ARG B 1 108 ? 15.883 7.223 -5.539 1 94.75 108 ARG B O 1
ATOM 5253 N N . SER B 1 109 ? 17.094 6.629 -7.344 1 95.5 109 SER B N 1
ATOM 5254 C CA . SER B 1 109 ? 16.219 7.344 -8.266 1 95.5 109 SER B CA 1
ATOM 5255 C C . SER B 1 109 ? 14.812 6.742 -8.266 1 95.5 109 SER B C 1
ATOM 5257 O O . SER B 1 109 ? 13.82 7.473 -8.32 1 95.5 109 SER B O 1
ATOM 5259 N N . LEU B 1 110 ? 14.773 5.441 -8.188 1 96.38 110 LEU B N 1
ATOM 5260 C CA . LEU B 1 110 ? 13.484 4.758 -8.148 1 96.38 110 LEU B CA 1
ATOM 5261 C C . LEU B 1 110 ? 12.695 5.164 -6.91 1 96.38 110 LEU B C 1
ATOM 5263 O O . LEU B 1 110 ? 11.508 5.477 -7.004 1 96.38 110 LEU B O 1
ATOM 5267 N N . HIS B 1 111 ? 13.344 5.207 -5.793 1 96.94 111 HIS B N 1
ATOM 5268 C CA . HIS B 1 111 ? 12.672 5.59 -4.559 1 96.94 111 HIS B CA 1
ATOM 5269 C C . HIS B 1 111 ? 12.234 7.051 -4.598 1 96.94 111 HIS B C 1
ATOM 5271 O O . HIS B 1 111 ? 11.102 7.371 -4.238 1 96.94 111 HIS B O 1
ATOM 5277 N N . THR B 1 112 ? 13.117 7.926 -5 1 96.69 112 THR B N 1
ATOM 5278 C CA . THR B 1 112 ? 12.812 9.352 -5.047 1 96.69 112 THR B CA 1
ATOM 5279 C C . THR B 1 112 ? 11.633 9.625 -5.973 1 96.69 112 THR B C 1
ATOM 5281 O O . THR B 1 112 ? 10.688 10.328 -5.598 1 96.69 112 THR B O 1
ATOM 5284 N N . ASP B 1 113 ? 11.703 9.008 -7.125 1 96.94 113 ASP B N 1
ATOM 5285 C CA . ASP B 1 113 ? 10.633 9.203 -8.102 1 96.94 113 ASP B CA 1
ATOM 5286 C C . ASP B 1 113 ? 9.312 8.633 -7.598 1 96.94 113 ASP B C 1
ATOM 5288 O O . ASP B 1 113 ? 8.258 9.234 -7.777 1 96.94 113 ASP B O 1
ATOM 5292 N N . SER B 1 114 ? 9.406 7.496 -7.023 1 97.69 114 SER B N 1
ATOM 5293 C CA . SER B 1 114 ? 8.195 6.859 -6.512 1 97.69 114 SER B CA 1
ATOM 5294 C C . SER B 1 114 ? 7.582 7.664 -5.375 1 97.69 114 SER B C 1
ATOM 5296 O O . SER B 1 114 ? 6.359 7.785 -5.277 1 97.69 114 SER B O 1
ATOM 5298 N N . LEU B 1 115 ? 8.406 8.195 -4.508 1 97.94 115 LEU B N 1
ATOM 5299 C CA . LEU B 1 115 ? 7.902 8.984 -3.395 1 97.94 115 LEU B CA 1
ATOM 5300 C C . LEU B 1 115 ? 7.246 10.266 -3.895 1 97.94 115 LEU B C 1
ATOM 5302 O O . LEU B 1 115 ? 6.258 10.727 -3.322 1 97.94 115 LEU B O 1
ATOM 5306 N N . LYS B 1 116 ? 7.82 10.875 -4.91 1 97.56 116 LYS B N 1
ATOM 5307 C CA . LYS B 1 116 ? 7.184 12.039 -5.516 1 97.56 116 LYS B CA 1
ATOM 5308 C C . LYS B 1 116 ? 5.793 11.695 -6.047 1 97.56 116 LYS B C 1
ATOM 5310 O O . LYS B 1 116 ? 4.832 12.422 -5.805 1 97.56 116 LYS B O 1
ATOM 5315 N N . LYS B 1 117 ? 5.723 10.562 -6.711 1 97.31 117 LYS B N 1
ATOM 5316 C CA . LYS B 1 117 ? 4.438 10.102 -7.23 1 97.31 117 LYS B CA 1
ATOM 5317 C C . LYS B 1 117 ? 3.453 9.828 -6.102 1 97.31 117 LYS B C 1
ATOM 5319 O O . LYS B 1 117 ? 2.281 10.203 -6.184 1 97.31 117 LYS B O 1
ATOM 5324 N N . LEU B 1 118 ? 3.945 9.172 -5.094 1 97.31 118 LEU B N 1
ATOM 5325 C CA . LEU B 1 118 ? 3.092 8.836 -3.957 1 97.31 118 LEU B CA 1
ATOM 5326 C C . LEU B 1 118 ? 2.596 10.094 -3.258 1 97.31 118 LEU B C 1
ATOM 5328 O O . LEU B 1 118 ? 1.439 10.164 -2.836 1 97.31 118 LEU B O 1
ATOM 5332 N N . ALA B 1 119 ? 3.465 11.078 -3.102 1 97.19 119 ALA B N 1
ATOM 5333 C CA . ALA B 1 119 ? 3.07 12.336 -2.473 1 97.19 119 ALA B CA 1
ATOM 5334 C C . ALA B 1 119 ? 1.94 13.008 -3.25 1 97.19 119 ALA B C 1
ATOM 5336 O O . ALA B 1 119 ? 0.985 13.516 -2.656 1 97.19 119 ALA B O 1
ATOM 5337 N N . ILE B 1 120 ? 2.037 12.969 -4.531 1 96.06 120 ILE B N 1
ATOM 5338 C CA . ILE B 1 120 ? 1.013 13.57 -5.383 1 96.06 120 ILE B CA 1
ATOM 5339 C C . ILE B 1 120 ? -0.289 12.781 -5.25 1 96.06 120 ILE B C 1
ATOM 5341 O O . ILE B 1 120 ? -1.365 13.367 -5.117 1 96.06 120 ILE B O 1
ATOM 5345 N N . ARG B 1 121 ? -0.201 11.492 -5.266 1 94.81 121 ARG B N 1
ATOM 5346 C CA . ARG B 1 121 ? -1.385 10.648 -5.137 1 94.81 121 ARG B CA 1
ATOM 5347 C C . ARG B 1 121 ? -2.047 10.844 -3.775 1 94.81 121 ARG B C 1
ATOM 5349 O O . ARG B 1 121 ? -3.273 10.797 -3.664 1 94.81 121 ARG B O 1
ATOM 5356 N N . CYS B 1 122 ? -1.234 10.945 -2.775 1 94.5 122 CYS B N 1
ATOM 5357 C CA . CYS B 1 122 ? -1.777 11.234 -1.453 1 94.5 122 CYS B CA 1
ATOM 5358 C C . CYS B 1 122 ? -2.564 12.539 -1.457 1 94.5 122 CYS B C 1
ATOM 5360 O O . CYS B 1 122 ? -3.639 12.625 -0.857 1 94.5 122 CYS B O 1
ATOM 5362 N N . GLU B 1 123 ? -2 13.539 -2.072 1 93.81 123 GLU B N 1
ATOM 5363 C CA . GLU B 1 123 ? -2.709 14.812 -2.164 1 93.81 123 GLU B CA 1
ATOM 5364 C C . GLU B 1 123 ? -4.07 14.641 -2.83 1 93.81 123 GLU B C 1
ATOM 5366 O O . GLU B 1 123 ? -5.07 15.188 -2.363 1 93.81 123 GLU B O 1
ATOM 5371 N N . ASP B 1 124 ? -4.102 13.875 -3.889 1 91.75 124 ASP B N 1
ATOM 5372 C CA . ASP B 1 124 ? -5.355 13.602 -4.586 1 91.75 124 ASP B CA 1
ATOM 5373 C C . ASP B 1 124 ? -6.348 12.891 -3.664 1 91.75 124 ASP B C 1
ATOM 5375 O O . ASP B 1 124 ? -7.551 13.172 -3.711 1 91.75 124 ASP B O 1
ATOM 5379 N N . LEU B 1 125 ? -5.816 12.039 -2.908 1 90.31 125 LEU B N 1
ATOM 5380 C CA . LEU B 1 125 ? -6.664 11.266 -2.004 1 90.31 125 LEU B CA 1
ATOM 5381 C C . LEU B 1 125 ? -7.227 12.156 -0.896 1 90.31 125 LEU B C 1
ATOM 5383 O O . LEU B 1 125 ? -8.438 12.164 -0.656 1 90.31 125 LEU B O 1
ATOM 5387 N N . PHE B 1 126 ? -6.449 12.961 -0.256 1 90.88 126 PHE B N 1
ATOM 5388 C CA . PHE B 1 126 ? -6.852 13.742 0.908 1 90.88 126 PHE B CA 1
ATOM 5389 C C . PHE B 1 126 ? -7.66 14.961 0.487 1 90.88 126 PHE B C 1
ATOM 5391 O O . PHE B 1 126 ? -8.445 15.492 1.273 1 90.88 126 PHE B O 1
ATOM 5398 N N . MET B 1 127 ? -7.484 15.344 -0.748 1 91.12 127 MET B N 1
ATOM 5399 C CA . MET B 1 127 ? -8.219 16.516 -1.232 1 91.12 127 MET B CA 1
ATOM 5400 C C . MET B 1 127 ? -9.32 16.094 -2.201 1 91.12 127 MET B C 1
ATOM 5402 O O . MET B 1 127 ? -9.805 16.906 -2.984 1 91.12 127 MET B O 1
ATOM 5406 N N . ALA B 1 128 ? -9.609 14.836 -2.162 1 83.88 128 ALA B N 1
ATOM 5407 C CA . ALA B 1 128 ? -10.625 14.336 -3.082 1 83.88 128 ALA B CA 1
ATOM 5408 C C . ALA B 1 128 ? -11.898 15.164 -2.998 1 83.88 128 ALA B C 1
ATOM 5410 O O . ALA B 1 128 ? -12.422 15.406 -1.905 1 83.88 128 ALA B O 1
ATOM 5411 N N . GLY B 1 129 ? -12.336 15.656 -4.109 1 78 129 GLY B N 1
ATOM 5412 C CA . GLY B 1 129 ? -13.57 16.422 -4.191 1 78 129 GLY B CA 1
ATOM 5413 C C . GLY B 1 129 ? -13.398 17.875 -3.787 1 78 129 GLY B C 1
ATOM 5414 O O . GLY B 1 129 ? -14.352 18.656 -3.826 1 78 129 GLY B O 1
ATOM 5415 N N . GLN B 1 130 ? -12.156 18.266 -3.375 1 85.56 130 GLN B N 1
ATOM 5416 C CA . GLN B 1 130 ? -11.969 19.609 -2.854 1 85.56 130 GLN B CA 1
ATOM 5417 C C . GLN B 1 130 ? -10.961 20.391 -3.697 1 85.56 130 GLN B C 1
ATOM 5419 O O . GLN B 1 130 ? -10.594 21.516 -3.354 1 85.56 130 GLN B O 1
ATOM 5424 N N . LYS B 1 131 ? -10.516 19.75 -4.703 1 85.44 131 LYS B N 1
ATOM 5425 C CA . LYS B 1 131 ? -9.484 20.406 -5.5 1 85.44 131 LYS B CA 1
ATOM 5426 C C . LYS B 1 131 ? -10.086 21.422 -6.469 1 85.44 131 LYS B C 1
ATOM 5428 O O . LYS B 1 131 ? -9.398 22.328 -6.926 1 85.44 131 LYS B O 1
ATOM 5433 N N . ASP B 1 132 ? -11.344 21.219 -6.699 1 83.56 132 ASP B N 1
ATOM 5434 C CA . ASP B 1 132 ? -12 22.141 -7.621 1 83.56 132 ASP B CA 1
ATOM 5435 C C . ASP B 1 132 ? -12.664 23.297 -6.867 1 83.56 132 ASP B C 1
ATOM 5437 O O . ASP B 1 132 ? -13.227 23.094 -5.793 1 83.56 132 ASP B O 1
ATOM 5441 N N . GLN B 1 133 ? -12.547 24.484 -7.465 1 84.06 133 GLN B N 1
ATOM 5442 C CA . GLN B 1 133 ? -13.156 25.656 -6.863 1 84.06 133 GLN B CA 1
ATOM 5443 C C . GLN B 1 133 ? -14.68 25.625 -7.012 1 84.06 133 GLN B C 1
ATOM 5445 O O . GLN B 1 133 ? -15.195 25.406 -8.109 1 84.06 133 GLN B O 1
ATOM 5450 N N . LEU B 1 134 ? -15.312 25.688 -5.926 1 87.5 134 LEU B N 1
ATOM 5451 C CA . LEU B 1 134 ? -16.766 25.75 -5.902 1 87.5 134 LEU B CA 1
ATOM 5452 C C . LEU B 1 134 ? -17.234 27.172 -5.57 1 87.5 134 LEU B C 1
ATOM 5454 O O . LEU B 1 134 ? -16.609 27.859 -4.766 1 87.5 134 LEU B O 1
ATOM 5458 N N . ARG B 1 135 ? -18.25 27.609 -6.305 1 88.81 135 ARG B N 1
ATOM 5459 C CA . ARG B 1 135 ? -18.828 28.922 -6.039 1 88.81 135 ARG B CA 1
ATOM 5460 C C . ARG B 1 135 ? -20.359 28.828 -5.969 1 88.81 135 ARG B C 1
ATOM 5462 O O . ARG B 1 135 ? -21 28.5 -6.965 1 88.81 135 ARG B O 1
ATOM 5469 N N . PHE B 1 136 ? -20.812 29.141 -4.816 1 90.31 136 PHE B N 1
ATOM 5470 C CA . PHE B 1 136 ? -22.25 29.156 -4.613 1 90.31 136 PHE B CA 1
ATOM 5471 C C . PHE B 1 136 ? -22.797 30.578 -4.625 1 90.31 136 PHE B C 1
ATOM 5473 O O . PHE B 1 136 ? -22.25 31.453 -3.959 1 90.31 136 PHE B O 1
ATOM 5480 N N . GLY B 1 137 ? -23.797 30.781 -5.418 1 85.75 137 GLY B N 1
ATOM 5481 C CA . GLY B 1 137 ? -24.5 32.031 -5.406 1 85.75 137 GLY B CA 1
ATOM 5482 C C . GLY B 1 137 ? -25.688 32.062 -4.461 1 85.75 137 GLY B C 1
ATOM 5483 O O . GLY B 1 137 ? -25.938 31.078 -3.76 1 85.75 137 GLY B O 1
ATOM 5484 N N . VAL B 1 138 ? -26.312 33.188 -4.395 1 84.5 138 VAL B N 1
ATOM 5485 C CA . VAL B 1 138 ? -27.469 33.375 -3.516 1 84.5 138 VAL B CA 1
ATOM 5486 C C . VAL B 1 138 ? -28.562 32.375 -3.877 1 84.5 138 VAL B C 1
ATOM 5488 O O . VAL B 1 138 ? -29.297 31.922 -3.004 1 84.5 138 VAL B O 1
ATOM 5491 N N . ASP B 1 139 ? -28.578 32.031 -5.078 1 85.81 139 ASP B N 1
ATOM 5492 C CA . ASP B 1 139 ? -29.594 31.125 -5.57 1 85.81 139 ASP B CA 1
ATOM 5493 C C . ASP B 1 139 ? -29.422 29.734 -4.969 1 85.81 139 ASP B C 1
ATOM 5495 O O . ASP B 1 139 ? -30.359 28.938 -4.91 1 85.81 139 ASP B O 1
ATOM 5499 N N . SER B 1 140 ? -28.266 29.406 -4.473 1 86.94 140 SER B N 1
ATOM 5500 C CA . SER B 1 140 ? -27.984 28.078 -3.938 1 86.94 140 SER B CA 1
ATOM 5501 C C . SER B 1 140 ? -28.375 27.969 -2.467 1 86.94 140 SER B C 1
ATOM 5503 O O . SER B 1 140 ? -28.391 26.875 -1.896 1 86.94 140 SER B O 1
ATOM 5505 N N . TRP B 1 141 ? -28.734 29.031 -1.938 1 85.25 141 TRP B N 1
ATOM 5506 C CA . TRP B 1 141 ? -28.969 29.094 -0.499 1 85.25 141 TRP B CA 1
ATOM 5507 C C . TRP B 1 141 ? -30.156 28.203 -0.106 1 85.25 141 TRP B C 1
ATOM 5509 O O . TRP B 1 141 ? -30.125 27.547 0.936 1 85.25 141 TRP B O 1
ATOM 5519 N N . SER B 1 142 ? -31.125 28.203 -0.953 1 85.62 142 SER B N 1
ATOM 5520 C CA . SER B 1 142 ? -32.344 27.438 -0.667 1 85.62 142 SER B CA 1
ATOM 5521 C C . SER B 1 142 ? -32.062 25.938 -0.651 1 85.62 142 SER B C 1
ATOM 5523 O O . SER B 1 142 ? -32.844 25.172 -0.089 1 85.62 142 SER B O 1
ATOM 5525 N N . ASP B 1 143 ? -30.969 25.656 -1.163 1 91.94 143 ASP B N 1
ATOM 5526 C CA . ASP B 1 143 ? -30.656 24.234 -1.277 1 91.94 143 ASP B CA 1
ATOM 5527 C C . ASP B 1 143 ? -29.812 23.75 -0.093 1 91.94 143 ASP B C 1
ATOM 5529 O O . ASP B 1 143 ? -29.516 22.562 0.032 1 91.94 143 ASP B O 1
ATOM 5533 N N . PHE B 1 144 ? -29.406 24.641 0.743 1 92.69 144 PHE B N 1
ATOM 5534 C CA . PHE B 1 144 ? -28.625 24.266 1.914 1 92.69 144 PHE B CA 1
ATOM 5535 C C . PHE B 1 144 ? -29.531 24.062 3.123 1 92.69 144 PHE B C 1
ATOM 5537 O O . PHE B 1 144 ? -30.5 24.797 3.32 1 92.69 144 PHE B O 1
ATOM 5544 N N . ARG B 1 145 ? -29.219 22.969 3.879 1 92.94 145 ARG B N 1
ATOM 5545 C CA . ARG B 1 145 ? -29.906 22.672 5.129 1 92.94 145 ARG B CA 1
ATOM 5546 C C . ARG B 1 145 ? -28.922 22.328 6.238 1 92.94 145 ARG B C 1
ATOM 5548 O O . ARG B 1 145 ? -27.984 21.547 6.027 1 92.94 145 ARG B O 1
ATOM 5555 N N . LEU B 1 146 ? -29.141 22.969 7.375 1 94 146 LEU B N 1
ATOM 5556 C CA . LEU B 1 146 ? -28.297 22.625 8.508 1 94 146 LEU B CA 1
ATOM 5557 C C . LEU B 1 146 ? -28.547 21.188 8.953 1 94 146 LEU B C 1
ATOM 5559 O O . LEU B 1 146 ? -29.688 20.734 8.992 1 94 146 LEU B O 1
ATOM 5563 N N . THR B 1 147 ? -27.5 20.422 9.195 1 92.5 147 THR B N 1
ATOM 5564 C CA . THR B 1 147 ? -27.625 19.031 9.617 1 92.5 147 THR B CA 1
ATOM 5565 C C . THR B 1 147 ? -27.828 18.938 11.125 1 92.5 147 THR B C 1
ATOM 5567 O O . THR B 1 147 ? -28.281 17.922 11.641 1 92.5 147 THR B O 1
ATOM 5570 N N . SER B 1 148 ? -27.422 19.953 11.828 1 90.56 148 SER B N 1
ATOM 5571 C CA . SER B 1 148 ? -27.578 20.047 13.281 1 90.56 148 SER B CA 1
ATOM 5572 C C . SER B 1 148 ? -27.844 21.484 13.727 1 90.56 148 SER B C 1
ATOM 5574 O O . SER B 1 148 ? -27.422 22.422 13.062 1 90.56 148 SER B O 1
ATOM 5576 N N . ASP B 1 149 ? -28.547 21.609 14.852 1 88.75 149 ASP B N 1
ATOM 5577 C CA . ASP B 1 149 ? -28.797 22.922 15.422 1 88.75 149 ASP B CA 1
ATOM 5578 C C . ASP B 1 149 ? -27.656 23.344 16.359 1 88.75 149 ASP B C 1
ATOM 5580 O O . ASP B 1 149 ? -27.609 24.484 16.797 1 88.75 149 ASP B O 1
ATOM 5584 N N . ARG B 1 150 ? -26.859 22.469 16.578 1 93.19 150 ARG B N 1
ATOM 5585 C CA . ARG B 1 150 ? -25.703 22.766 17.406 1 93.19 150 ARG B CA 1
ATOM 5586 C C . ARG B 1 150 ? -24.5 23.141 16.547 1 93.19 150 ARG B C 1
ATOM 5588 O O . ARG B 1 150 ? -24.234 22.516 15.516 1 93.19 150 ARG B O 1
ATOM 5595 N N . PRO B 1 151 ? -23.828 24.172 16.953 1 95.75 151 PRO B N 1
ATOM 5596 C CA . PRO B 1 151 ? -22.656 24.547 16.172 1 95.75 151 PRO B CA 1
ATOM 5597 C C . PRO B 1 151 ? -21.578 23.453 16.172 1 95.75 151 PRO B C 1
ATOM 5599 O O . PRO B 1 151 ? -21.375 22.781 17.172 1 95.75 151 PRO B O 1
ATOM 5602 N N . SER B 1 152 ? -20.969 23.25 15.047 1 95.44 152 SER B N 1
ATOM 5603 C CA . SER B 1 152 ? -19.859 22.297 14.938 1 95.44 152 SER B CA 1
ATOM 5604 C C . SER B 1 152 ? -18.578 22.875 15.539 1 95.44 152 SER B C 1
ATOM 5606 O O . SER B 1 152 ? -17.719 22.125 16 1 95.44 152 SER B O 1
ATOM 5608 N N . CYS B 1 153 ? -18.453 24.156 15.461 1 95.94 153 CYS B N 1
ATOM 5609 C CA . CYS B 1 153 ? -17.25 24.812 15.93 1 95.94 153 CYS B CA 1
ATOM 5610 C C . CYS B 1 153 ? -17.516 26.297 16.203 1 95.94 153 CYS B C 1
ATOM 5612 O O . CYS B 1 153 ? -18.266 26.938 15.477 1 95.94 153 CYS B O 1
ATOM 5614 N N . GLU B 1 154 ? -16.984 26.797 17.234 1 94.44 154 GLU B N 1
ATOM 5615 C CA . GLU B 1 154 ? -17.062 28.219 17.578 1 94.44 154 GLU B CA 1
ATOM 5616 C C . GLU B 1 154 ? -15.68 28.859 17.562 1 94.44 154 GLU B C 1
ATOM 5618 O O . GLU B 1 154 ? -14.883 28.656 18.484 1 94.44 154 GLU B O 1
ATOM 5623 N N . ALA B 1 155 ? -15.461 29.578 16.594 1 93.5 155 ALA B N 1
ATOM 5624 C CA . ALA B 1 155 ? -14.164 30.234 16.438 1 93.5 155 ALA B CA 1
ATOM 5625 C C . ALA B 1 155 ? -14.219 31.672 16.953 1 93.5 155 ALA B C 1
ATOM 5627 O O . ALA B 1 155 ? -15.25 32.125 17.469 1 93.5 155 ALA B O 1
ATOM 5628 N N . GLY B 1 156 ? -13.117 32.344 16.938 1 83.31 156 GLY B N 1
ATOM 5629 C CA . GLY B 1 156 ? -13.023 33.719 17.422 1 83.31 156 GLY B CA 1
ATOM 5630 C C . GLY B 1 156 ? -13.859 34.688 16.625 1 83.31 156 GLY B C 1
ATOM 5631 O O . GLY B 1 156 ? -14.461 35.594 17.188 1 83.31 156 GLY B O 1
ATOM 5632 N N . ASP B 1 157 ? -14.008 34.469 15.352 1 85.44 157 ASP B N 1
ATOM 5633 C CA . ASP B 1 157 ? -14.648 35.438 14.477 1 85.44 157 ASP B CA 1
ATOM 5634 C C . ASP B 1 157 ? -16 34.938 13.984 1 85.44 157 ASP B C 1
ATOM 5636 O O . ASP B 1 157 ? -16.781 35.688 13.398 1 85.44 157 ASP B O 1
ATOM 5640 N N . ALA B 1 158 ? -16.25 33.656 14.211 1 93.12 158 ALA B N 1
ATOM 5641 C CA . ALA B 1 158 ? -17.438 33.094 13.586 1 93.12 158 ALA B CA 1
ATOM 5642 C C . ALA B 1 158 ? -17.875 31.828 14.305 1 93.12 158 ALA B C 1
ATOM 5644 O O . ALA B 1 158 ? -17.172 31.328 15.18 1 93.12 158 ALA B O 1
ATOM 5645 N N . VAL B 1 159 ? -19.078 31.484 13.977 1 95.5 159 VAL B N 1
ATOM 5646 C CA . VAL B 1 159 ? -19.594 30.188 14.398 1 95.5 159 VAL B CA 1
ATOM 5647 C C . VAL B 1 159 ? -19.891 29.328 13.164 1 95.5 159 VAL B C 1
ATOM 5649 O O . VAL B 1 159 ? -20.328 29.844 12.133 1 95.5 159 VAL B O 1
ATOM 5652 N N . TYR B 1 160 ? -19.609 28.062 13.297 1 96.88 160 TYR B N 1
ATOM 5653 C CA . TYR B 1 160 ? -19.766 27.141 12.172 1 96.88 160 TYR B CA 1
ATOM 5654 C C . TYR B 1 160 ? -20.891 26.141 12.438 1 96.88 160 TYR B C 1
ATOM 5656 O O . TYR B 1 160 ? -21 25.609 13.539 1 96.88 160 TYR B O 1
ATOM 5664 N N . TYR B 1 161 ? -21.703 25.906 11.445 1 96.5 161 TYR B N 1
ATOM 5665 C CA . TYR B 1 161 ? -22.734 24.875 11.453 1 96.5 161 TYR B CA 1
ATOM 5666 C C . TYR B 1 161 ? -22.562 23.938 10.266 1 96.5 161 TYR B C 1
ATOM 5668 O O . TYR B 1 161 ? -22.25 24.375 9.156 1 96.5 161 TYR B O 1
ATOM 5676 N N . SER B 1 162 ? -22.734 22.625 10.516 1 96 162 SER B N 1
ATOM 5677 C CA . SER B 1 162 ? -22.688 21.656 9.422 1 96 162 SER B CA 1
ATOM 5678 C C . SER B 1 162 ? -23.969 21.734 8.586 1 96 162 SER B C 1
ATOM 5680 O O . SER B 1 162 ? -25.062 21.922 9.117 1 96 162 SER B O 1
ATOM 5682 N N . ALA B 1 163 ? -23.766 21.625 7.281 1 95.06 163 ALA B N 1
ATOM 5683 C CA . ALA B 1 163 ? -24.891 21.734 6.375 1 95.06 163 ALA B CA 1
ATOM 5684 C C . ALA B 1 163 ? -24.781 20.734 5.223 1 95.06 163 ALA B C 1
ATOM 5686 O O . ALA B 1 163 ? -23.672 20.422 4.773 1 95.06 163 ALA B O 1
ATOM 5687 N N . SER B 1 164 ? -25.906 20.219 4.84 1 94.62 164 SER B N 1
ATOM 5688 C CA . SER B 1 164 ? -26 19.391 3.643 1 94.62 164 SER B CA 1
ATOM 5689 C C . SER B 1 164 ? -26.438 20.219 2.434 1 94.62 164 SER B C 1
ATOM 5691 O O . SER B 1 164 ? -27.031 21.297 2.584 1 94.62 164 SER B O 1
ATOM 5693 N N . TYR B 1 165 ? -26.047 19.844 1.313 1 93.69 165 TYR B N 1
ATOM 5694 C CA . TYR B 1 165 ? -26.406 20.469 0.042 1 93.69 165 TYR B CA 1
ATOM 5695 C C . TYR B 1 165 ? -27.203 19.5 -0.829 1 93.69 165 TYR B C 1
ATOM 5697 O O . TYR B 1 165 ? -26.734 18.391 -1.123 1 93.69 165 TYR B O 1
ATOM 5705 N N . ALA B 1 166 ? -28.266 19.844 -1.292 1 94 166 ALA B N 1
ATOM 5706 C CA . ALA B 1 166 ? -29.203 18.969 -1.995 1 94 166 ALA B CA 1
ATOM 5707 C C . ALA B 1 166 ? -28.578 18.438 -3.283 1 94 166 ALA B C 1
ATOM 5709 O O . ALA B 1 166 ? -28.844 17.297 -3.678 1 94 166 ALA B O 1
ATOM 5710 N N . LYS B 1 167 ? -27.828 19.281 -3.941 1 91.88 167 LYS B N 1
ATOM 5711 C CA . LYS B 1 167 ? -27.266 18.906 -5.234 1 91.88 167 LYS B CA 1
ATOM 5712 C C . LYS B 1 167 ? -25.953 18.141 -5.062 1 91.88 167 LYS B C 1
ATOM 5714 O O . LYS B 1 167 ? -25.375 17.656 -6.039 1 91.88 167 LYS B O 1
ATOM 5719 N N . ASP B 1 168 ? -25.484 17.969 -3.859 1 88.81 168 ASP B N 1
ATOM 5720 C CA . ASP B 1 168 ? -24.297 17.203 -3.498 1 88.81 168 ASP B CA 1
ATOM 5721 C C . ASP B 1 168 ? -24.469 16.531 -2.139 1 88.81 168 ASP B C 1
ATOM 5723 O O . ASP B 1 168 ? -23.766 16.859 -1.186 1 88.81 168 ASP B O 1
ATOM 5727 N N . PRO B 1 169 ? -25.266 15.484 -2.123 1 87.62 169 PRO B N 1
ATOM 5728 C CA . PRO B 1 169 ? -25.672 14.906 -0.836 1 87.62 169 PRO B CA 1
ATOM 5729 C C . PRO B 1 169 ? -24.547 14.094 -0.187 1 87.62 169 PRO B C 1
ATOM 5731 O O . PRO B 1 169 ? -24.609 13.812 1.012 1 87.62 169 PRO B O 1
ATOM 5734 N N . LEU B 1 170 ? -23.578 13.766 -0.903 1 81.69 170 LEU B N 1
ATOM 5735 C CA . LEU B 1 170 ? -22.516 12.922 -0.371 1 81.69 170 LEU B CA 1
ATOM 5736 C C . LEU B 1 170 ? -21.5 13.742 0.408 1 81.69 170 LEU B C 1
ATOM 5738 O O . LEU B 1 170 ? -20.703 13.195 1.158 1 81.69 170 LEU B O 1
ATOM 5742 N N . ASN B 1 171 ? -21.641 15.008 0.257 1 86.12 171 ASN B N 1
ATOM 5743 C CA . ASN B 1 171 ? -20.672 15.875 0.91 1 86.12 171 ASN B CA 1
ATOM 5744 C C . ASN B 1 171 ? -21.344 16.875 1.844 1 86.12 171 ASN B C 1
ATOM 5746 O O . ASN B 1 171 ? -22.422 17.391 1.538 1 86.12 171 ASN B O 1
ATOM 5750 N N . ASN B 1 172 ? -20.703 17.031 2.982 1 89.56 172 ASN B N 1
ATOM 5751 C CA . ASN B 1 172 ? -21.156 18.062 3.9 1 89.56 172 ASN B CA 1
ATOM 5752 C C . ASN B 1 172 ? -20.359 19.359 3.734 1 89.56 172 ASN B C 1
ATOM 5754 O O . ASN B 1 172 ? -19.188 19.328 3.316 1 89.56 172 ASN B O 1
ATOM 5758 N N . TYR B 1 173 ? -21 20.438 4.016 1 93.62 173 TYR B N 1
ATOM 5759 C CA . TYR B 1 173 ? -20.422 21.766 3.998 1 93.62 173 TYR B CA 1
ATOM 5760 C C . TYR B 1 173 ? -20.594 22.453 5.344 1 93.62 173 TYR B C 1
ATOM 5762 O O . TYR B 1 173 ? -21.266 21.938 6.234 1 93.62 173 TYR B O 1
ATOM 5770 N N . ALA B 1 174 ? -19.906 23.578 5.516 1 95.75 174 ALA B N 1
ATOM 5771 C CA . ALA B 1 174 ? -20.109 24.359 6.723 1 95.75 174 ALA B CA 1
ATOM 5772 C C . ALA B 1 174 ? -20.688 25.734 6.391 1 95.75 174 ALA B C 1
ATOM 5774 O O . ALA B 1 174 ? -20.297 26.344 5.387 1 95.75 174 ALA B O 1
ATOM 5775 N N . VAL B 1 175 ? -21.609 26.109 7.176 1 95.25 175 VAL B N 1
ATOM 5776 C CA . VAL B 1 175 ? -22.109 27.484 7.16 1 95.25 175 VAL B CA 1
ATOM 5777 C C . VAL B 1 175 ? -21.391 28.297 8.234 1 95.25 175 VAL B C 1
ATOM 5779 O O . VAL B 1 175 ? -21.578 28.062 9.43 1 95.25 175 VAL B O 1
ATOM 5782 N N . LYS B 1 176 ? -20.609 29.172 7.805 1 94.44 176 LYS B N 1
ATOM 5783 C CA . LYS B 1 176 ? -19.875 30.078 8.688 1 94.44 176 LYS B CA 1
ATOM 5784 C C . LYS B 1 176 ? -20.641 31.375 8.898 1 94.44 176 LYS B C 1
ATOM 5786 O O . LYS B 1 176 ? -20.828 32.156 7.957 1 94.44 176 LYS B O 1
ATOM 5791 N N . ILE B 1 177 ? -21.078 31.594 10.086 1 93.12 177 ILE B N 1
ATOM 5792 C CA . ILE B 1 177 ? -21.766 32.844 10.422 1 93.12 177 ILE B CA 1
ATOM 5793 C C . ILE B 1 177 ? -20.797 33.781 11.125 1 93.12 177 ILE B C 1
ATOM 5795 O O . ILE B 1 177 ? -20.359 33.531 12.25 1 93.12 177 ILE B O 1
ATOM 5799 N N . CYS B 1 178 ? -20.5 34.875 10.516 1 89.44 178 CYS B N 1
ATOM 5800 C CA . CYS B 1 178 ? -19.516 35.812 11.023 1 89.44 178 CYS B CA 1
ATOM 5801 C C . CYS B 1 178 ? -20.078 36.656 12.156 1 89.44 178 CYS B C 1
ATOM 5803 O O . CYS B 1 178 ? -21.234 37.062 12.102 1 89.44 178 CYS B O 1
ATOM 5805 N N . LYS B 1 179 ? -19.266 36.938 13.172 1 86.19 179 LYS B N 1
ATOM 5806 C CA . LYS B 1 179 ? -19.688 37.719 14.336 1 86.19 179 LYS B CA 1
ATOM 5807 C C . LYS B 1 179 ? -19.828 39.188 13.977 1 86.19 179 LYS B C 1
ATOM 5809 O O . LYS B 1 179 ? -20.672 39.906 14.539 1 86.19 179 LYS B O 1
ATOM 5814 N N . SER B 1 180 ? -18.906 39.656 13.109 1 77.12 180 SER B N 1
ATOM 5815 C CA . SER B 1 180 ? -18.922 41.062 12.758 1 77.12 180 SER B CA 1
ATOM 5816 C C . SER B 1 180 ? -20.188 41.438 11.977 1 77.12 180 SER B C 1
ATOM 5818 O O . SER B 1 180 ? -20.672 40.625 11.188 1 77.12 180 SER B O 1
ATOM 5820 N N . LYS B 1 181 ? -20.703 42.656 12.297 1 67.69 181 LYS B N 1
ATOM 5821 C CA . LYS B 1 181 ? -21.938 43.156 11.664 1 67.69 181 LYS B CA 1
ATOM 5822 C C . LYS B 1 181 ? -21.688 43.5 10.195 1 67.69 181 LYS B C 1
ATOM 5824 O O . LYS B 1 181 ? -20.562 43.812 9.805 1 67.69 181 LYS B O 1
ATOM 5829 N N . ALA B 1 182 ? -22.656 43.312 9.359 1 58.97 182 ALA B N 1
ATOM 5830 C CA . ALA B 1 182 ? -22.641 43.469 7.906 1 58.97 182 ALA B CA 1
ATOM 5831 C C . ALA B 1 182 ? -22.078 44.844 7.516 1 58.97 182 ALA B C 1
ATOM 5833 O O . ALA B 1 182 ? -21.422 44.969 6.484 1 58.97 182 ALA B O 1
ATOM 5834 N N . LYS B 1 183 ? -22.234 45.906 8.281 1 54.09 183 LYS B N 1
ATOM 5835 C CA . LYS B 1 183 ? -21.859 47.25 7.895 1 54.09 183 LYS B CA 1
ATOM 5836 C C . LYS B 1 183 ? -20.344 47.406 7.863 1 54.09 183 LYS B C 1
ATOM 5838 O O . LYS B 1 183 ? -19.828 48.375 7.297 1 54.09 183 LYS B O 1
ATOM 5843 N N . GLU B 1 184 ? -19.703 46.656 8.578 1 57.03 184 GLU B N 1
ATOM 5844 C CA . GLU B 1 184 ? -18.25 46.75 8.609 1 57.03 184 GLU B CA 1
ATOM 5845 C C . GLU B 1 184 ? -17.609 46.031 7.418 1 57.03 184 GLU B C 1
ATOM 5847 O O . GLU B 1 184 ? -16.562 45.406 7.555 1 57.03 184 GLU B O 1
ATOM 5852 N N . SER B 1 185 ? -18.25 46.375 6.246 1 55.91 185 SER B N 1
ATOM 5853 C CA . SER B 1 185 ? -18.281 45.688 4.965 1 55.91 185 SER B CA 1
ATOM 5854 C C . SER B 1 185 ? -16.938 45.781 4.238 1 55.91 185 SER B C 1
ATOM 5856 O O . SER B 1 185 ? -16.531 44.875 3.529 1 55.91 185 SER B O 1
ATOM 5858 N N . GLN B 1 186 ? -16.234 46.906 4.562 1 60.09 186 GLN B N 1
ATOM 5859 C CA . GLN B 1 186 ? -15.062 47.062 3.717 1 60.09 186 GLN B CA 1
ATOM 5860 C C . GLN B 1 186 ? -14 46.031 4.023 1 60.09 186 GLN B C 1
ATOM 5862 O O . GLN B 1 186 ? -13.383 45.469 3.107 1 60.09 186 GLN B O 1
ATOM 5867 N N . GLN B 1 187 ? -13.859 45.75 5.266 1 65.44 187 GLN B N 1
ATOM 5868 C CA . GLN B 1 187 ? -12.844 44.781 5.664 1 65.44 187 GLN B CA 1
ATOM 5869 C C . GLN B 1 187 ? -13.203 43.375 5.18 1 65.44 187 GLN B C 1
ATOM 5871 O O . GLN B 1 187 ? -12.328 42.625 4.758 1 65.44 187 GLN B O 1
ATOM 5876 N N . TYR B 1 188 ? -14.43 43.188 5.195 1 66 188 TYR B N 1
ATOM 5877 C CA . TYR B 1 188 ? -14.875 41.875 4.742 1 66 188 TYR B CA 1
ATOM 5878 C C . TYR B 1 188 ? -14.609 41.688 3.254 1 66 188 TYR B C 1
ATOM 5880 O O . TYR B 1 188 ? -14.148 40.625 2.826 1 66 188 TYR B O 1
ATOM 5888 N N . TYR B 1 189 ? -14.844 42.812 2.541 1 70.81 189 TYR B N 1
ATOM 5889 C CA . TYR B 1 189 ? -14.656 42.719 1.099 1 70.81 189 TYR B CA 1
ATOM 5890 C C . TYR B 1 189 ? -13.18 42.594 0.747 1 70.81 189 TYR B C 1
ATOM 5892 O O . TYR B 1 189 ? -12.82 41.875 -0.196 1 70.81 189 TYR B O 1
ATOM 5900 N N . GLN B 1 190 ? -12.43 43.281 1.542 1 74.69 190 GLN B N 1
ATOM 5901 C CA . GLN B 1 190 ? -11 43.156 1.315 1 74.69 190 GLN B CA 1
ATOM 5902 C C . GLN B 1 190 ? -10.531 41.719 1.585 1 74.69 190 GLN B C 1
ATOM 5904 O O . GLN B 1 190 ? -9.742 41.156 0.818 1 74.69 190 GLN B O 1
ATOM 5909 N N . SER B 1 191 ? -11.047 41.219 2.646 1 77.81 191 SER B N 1
ATOM 5910 C CA . SER B 1 191 ? -10.719 39.844 3.014 1 77.81 191 SER B CA 1
ATOM 5911 C C . SER B 1 191 ? -11.195 38.875 1.95 1 77.81 191 SER B C 1
ATOM 5913 O O . SER B 1 191 ? -10.508 37.875 1.653 1 77.81 191 SER B O 1
ATOM 5915 N N . LEU B 1 192 ? -12.297 39.219 1.434 1 77.31 192 LEU B N 1
ATOM 5916 C CA . LEU B 1 192 ? -12.859 38.375 0.397 1 77.31 192 LEU B CA 1
ATOM 5917 C C . LEU B 1 192 ? -11.992 38.375 -0.856 1 77.31 192 LEU B C 1
ATOM 5919 O O . LEU B 1 192 ? -11.781 37.344 -1.487 1 77.31 192 LEU B O 1
ATOM 5923 N N . ALA B 1 193 ? -11.516 39.562 -1.171 1 80.44 193 ALA B N 1
ATOM 5924 C CA . ALA B 1 193 ? -10.672 39.688 -2.354 1 80.44 193 ALA B CA 1
ATOM 5925 C C . ALA B 1 193 ? -9.375 38.906 -2.197 1 80.44 193 ALA B C 1
ATOM 5927 O O . ALA B 1 193 ? -8.906 38.281 -3.148 1 80.44 193 ALA B O 1
ATOM 5928 N N . ILE B 1 194 ? -8.852 38.938 -1.052 1 85.25 194 ILE B N 1
ATOM 5929 C CA . ILE B 1 194 ? -7.609 38.219 -0.767 1 85.25 194 ILE B CA 1
ATOM 5930 C C . ILE B 1 194 ? -7.848 36.719 -0.878 1 85.25 194 ILE B C 1
ATOM 5932 O O . ILE B 1 194 ? -7.078 36 -1.534 1 85.25 194 ILE B O 1
ATOM 5936 N N . ARG B 1 195 ? -8.875 36.25 -0.403 1 83.75 195 ARG B N 1
ATOM 5937 C CA . ARG B 1 195 ? -9.164 34.812 -0.41 1 83.75 195 ARG B CA 1
ATOM 5938 C C . ARG B 1 195 ? -9.445 34.344 -1.825 1 83.75 195 ARG B C 1
ATOM 5940 O O . ARG B 1 195 ? -9.07 33.219 -2.186 1 83.75 195 ARG B O 1
ATOM 5947 N N . GLN B 1 196 ? -10.062 35.156 -2.559 1 80.5 196 GLN B N 1
ATOM 5948 C CA . GLN B 1 196 ? -10.414 34.781 -3.922 1 80.5 196 GLN B CA 1
ATOM 5949 C C . GLN B 1 196 ? -9.18 34.75 -4.82 1 80.5 196 GLN B C 1
ATOM 5951 O O . GLN B 1 196 ? -9.18 34.062 -5.863 1 80.5 196 GLN B O 1
ATOM 5956 N N . SER B 1 197 ? -8.211 35.438 -4.402 1 84.75 197 SER B N 1
ATOM 5957 C CA . SER B 1 197 ? -6.992 35.438 -5.207 1 84.75 197 SER B CA 1
ATOM 5958 C C . SER B 1 197 ? -6.133 34.219 -4.945 1 84.75 197 SER B C 1
ATOM 5960 O O . SER B 1 197 ? -5.23 33.906 -5.723 1 84.75 197 SER B O 1
ATOM 5962 N N . LEU B 1 198 ? -6.457 33.531 -3.951 1 89.81 198 LEU B N 1
ATOM 5963 C CA . LEU B 1 198 ? -5.645 32.375 -3.535 1 89.81 198 LEU B CA 1
ATOM 5964 C C . LEU B 1 198 ? -6.086 31.109 -4.25 1 89.81 198 LEU B C 1
ATOM 5966 O O . LEU B 1 198 ? -7.281 30.891 -4.434 1 89.81 198 LEU B O 1
ATOM 5970 N N . ALA B 1 199 ? -5.102 30.391 -4.77 1 92.06 199 ALA B N 1
ATOM 5971 C CA . ALA B 1 199 ? -5.406 29.031 -5.23 1 92.06 199 ALA B CA 1
ATOM 5972 C C . ALA B 1 199 ? -5.797 28.125 -4.062 1 92.06 199 ALA B C 1
ATOM 5974 O O . ALA B 1 199 ? -5.391 28.375 -2.924 1 92.06 199 ALA B O 1
ATOM 5975 N N . ILE B 1 200 ? -6.535 27.109 -4.352 1 93.5 200 ILE B N 1
ATOM 5976 C CA . ILE B 1 200 ? -7 26.156 -3.34 1 93.5 200 ILE B CA 1
ATOM 5977 C C . ILE B 1 200 ? -5.809 25.453 -2.709 1 93.5 200 ILE B C 1
ATOM 5979 O O . ILE B 1 200 ? -4.875 25.047 -3.41 1 93.5 200 ILE B O 1
ATOM 5983 N N . HIS B 1 201 ? -5.816 25.359 -1.444 1 95.25 201 HIS B N 1
ATOM 5984 C CA . HIS B 1 201 ? -4.762 24.672 -0.705 1 95.25 201 HIS B CA 1
ATOM 5985 C C . HIS B 1 201 ? -5.332 23.859 0.452 1 95.25 201 HIS B C 1
ATOM 5987 O O . HIS B 1 201 ? -6.312 24.266 1.077 1 95.25 201 HIS B O 1
ATOM 5993 N N . PHE B 1 202 ? -4.723 22.781 0.779 1 96.06 202 PHE B N 1
ATOM 5994 C CA . PHE B 1 202 ? -5.188 21.812 1.767 1 96.06 202 PHE B CA 1
ATOM 5995 C C . PHE B 1 202 ? -5.355 22.469 3.131 1 96.06 202 PHE B C 1
ATOM 5997 O O . PHE B 1 202 ? -6.254 22.125 3.895 1 96.06 202 PHE B O 1
ATOM 6004 N N . ASN B 1 203 ? -4.504 23.469 3.479 1 97.31 203 ASN B N 1
ATOM 6005 C CA . ASN B 1 203 ? -4.469 24.031 4.828 1 97.31 203 ASN B CA 1
ATOM 6006 C C . ASN B 1 203 ? -5.051 25.438 4.863 1 97.31 203 ASN B C 1
ATOM 6008 O O . ASN B 1 203 ? -4.852 26.172 5.836 1 97.31 203 ASN B O 1
ATOM 6012 N N . ILE B 1 204 ? -5.695 25.875 3.867 1 95.75 204 ILE B N 1
ATOM 6013 C CA . ILE B 1 204 ? -6.34 27.188 3.82 1 95.75 204 ILE B CA 1
ATOM 6014 C C . ILE B 1 204 ? -7.848 27 3.639 1 95.75 204 ILE B C 1
ATOM 6016 O O . ILE B 1 204 ? -8.289 26.203 2.809 1 95.75 204 ILE B O 1
ATOM 6020 N N . GLN B 1 205 ? -8.609 27.688 4.402 1 94.12 205 GLN B N 1
ATOM 6021 C CA . GLN B 1 205 ? -10.062 27.562 4.312 1 94.12 205 GLN B CA 1
ATOM 6022 C C . GLN B 1 205 ? -10.57 28.047 2.953 1 94.12 205 GLN B C 1
ATOM 6024 O O . GLN B 1 205 ? -10.156 29.094 2.461 1 94.12 205 GLN B O 1
ATOM 6029 N N . GLN B 1 206 ? -11.422 27.297 2.408 1 91.19 206 GLN B N 1
ATOM 6030 C CA . GLN B 1 206 ? -12.016 27.656 1.125 1 91.19 206 GLN B CA 1
ATOM 6031 C C . GLN B 1 206 ? -13.328 28.406 1.318 1 91.19 206 GLN B C 1
ATOM 6033 O O . GLN B 1 206 ? -14.172 28 2.121 1 91.19 206 GLN B O 1
ATOM 6038 N N . ASP B 1 207 ? -13.477 29.469 0.657 1 88.69 207 ASP B N 1
ATOM 6039 C CA . ASP B 1 207 ? -14.734 30.203 0.58 1 88.69 207 ASP B CA 1
ATOM 6040 C C . ASP B 1 207 ? -15.523 29.812 -0.673 1 88.69 207 ASP B C 1
ATOM 6042 O O . ASP B 1 207 ? -15.164 30.219 -1.783 1 88.69 207 ASP B O 1
ATOM 6046 N N . CYS B 1 208 ? -16.594 29.141 -0.442 1 91.06 208 CYS B N 1
ATOM 6047 C CA . CYS B 1 208 ? -17.375 28.641 -1.573 1 91.06 208 CYS B CA 1
ATOM 6048 C C . CYS B 1 208 ? -18.516 29.578 -1.923 1 91.06 208 CYS B C 1
ATOM 6050 O O . CYS B 1 208 ? -19.188 29.391 -2.934 1 91.06 208 CYS B O 1
ATOM 6052 N N . GLY B 1 209 ? -18.75 30.5 -1.158 1 88.75 209 GLY B N 1
ATOM 6053 C CA . GLY B 1 209 ? -19.812 31.484 -1.366 1 88.75 209 GLY B CA 1
ATOM 6054 C C . GLY B 1 209 ? -20.109 32.312 -0.13 1 88.75 209 GLY B C 1
ATOM 6055 O O . GLY B 1 209 ? -19.953 31.828 0.996 1 88.75 209 GLY B O 1
ATOM 6056 N N . HIS B 1 210 ? -20.5 33.562 -0.28 1 85.88 210 HIS B N 1
ATOM 6057 C CA . HIS B 1 210 ? -20.844 34.438 0.841 1 85.88 210 HIS B CA 1
ATOM 6058 C C . HIS B 1 210 ? -22.094 35.25 0.538 1 85.88 210 HIS B C 1
ATOM 6060 O O . HIS B 1 210 ? -22.328 35.625 -0.613 1 85.88 210 HIS B O 1
ATOM 6066 N N . PHE B 1 211 ? -22.891 35.469 1.55 1 83.19 211 PHE B N 1
ATOM 6067 C CA . PHE B 1 211 ? -24.109 36.25 1.382 1 83.19 211 PHE B CA 1
ATOM 6068 C C . PHE B 1 211 ? -24.531 36.906 2.697 1 83.19 211 PHE B C 1
ATOM 6070 O O . PHE B 1 211 ? -24.078 36.469 3.77 1 83.19 211 PHE B O 1
ATOM 6077 N N . LEU B 1 212 ? -25.25 37.969 2.492 1 83.62 212 LEU B N 1
ATOM 6078 C CA . LEU B 1 212 ? -25.891 38.562 3.658 1 83.62 212 LEU B CA 1
ATOM 6079 C C . LEU B 1 212 ? -27.203 37.844 3.969 1 83.62 212 LEU B C 1
ATOM 6081 O O . LEU B 1 212 ? -28.016 37.625 3.07 1 83.62 212 LEU B O 1
ATOM 6085 N N . ALA B 1 213 ? -27.281 37.5 5.281 1 84.31 213 ALA B N 1
ATOM 6086 C CA . ALA B 1 213 ? -28.5 36.781 5.648 1 84.31 213 ALA B CA 1
ATOM 6087 C C . ALA B 1 213 ? -29.031 37.25 7 1 84.31 213 ALA B C 1
ATOM 6089 O O . ALA B 1 213 ? -28.25 37.719 7.844 1 84.31 213 ALA B O 1
ATOM 6090 N N . ASP B 1 214 ? -30.375 37.156 7.031 1 86.12 214 ASP B N 1
ATOM 6091 C CA . ASP B 1 214 ? -31 37.344 8.344 1 86.12 214 ASP B CA 1
ATOM 6092 C C . ASP B 1 214 ? -31 36.031 9.133 1 86.12 214 ASP B C 1
ATOM 6094 O O . ASP B 1 214 ? -31.703 35.094 8.766 1 86.12 214 ASP B O 1
ATOM 6098 N N . VAL B 1 215 ? -30.219 36.031 10.211 1 89.62 215 VAL B N 1
ATOM 6099 C CA . VAL B 1 215 ? -29.984 34.812 10.953 1 89.62 215 VAL B CA 1
ATOM 6100 C C . VAL B 1 215 ? -30.766 34.844 12.266 1 89.62 215 VAL B C 1
ATOM 6102 O O . VAL B 1 215 ? -30.734 35.844 12.992 1 89.62 215 VAL B O 1
ATOM 6105 N N . PRO B 1 216 ? -31.469 33.688 12.5 1 89.25 216 PRO B N 1
ATOM 6106 C CA . PRO B 1 216 ? -32.125 33.594 13.805 1 89.25 216 PRO B CA 1
ATOM 6107 C C . PRO B 1 216 ? -31.156 33.719 14.969 1 89.25 216 PRO B C 1
ATOM 6109 O O . PRO B 1 216 ? -30.062 33.156 14.93 1 89.25 216 PRO B O 1
ATOM 6112 N N . VAL B 1 217 ? -31.516 34.438 16.016 1 89.75 217 VAL B N 1
ATOM 6113 C CA . VAL B 1 217 ? -30.656 34.688 17.156 1 89.75 217 VAL B CA 1
ATOM 6114 C C . VAL B 1 217 ? -30.281 33.375 17.844 1 89.75 217 VAL B C 1
ATOM 6116 O O . VAL B 1 217 ? -29.203 33.281 18.438 1 89.75 217 VAL B O 1
ATOM 6119 N N . ARG B 1 218 ? -31.031 32.312 17.703 1 88.75 218 ARG B N 1
ATOM 6120 C CA . ARG B 1 218 ? -30.75 31.031 18.297 1 88.75 218 ARG B CA 1
ATOM 6121 C C . ARG B 1 218 ? -29.484 30.422 17.719 1 88.75 218 ARG B C 1
ATOM 6123 O O . ARG B 1 218 ? -28.859 29.562 18.344 1 88.75 218 ARG B O 1
ATOM 6130 N N . LEU B 1 219 ? -29.094 30.906 16.578 1 91.94 219 LEU B N 1
ATOM 6131 C CA . LEU B 1 219 ? -27.906 30.375 15.914 1 91.94 219 LEU B CA 1
ATOM 6132 C C . LEU B 1 219 ? -26.688 31.234 16.234 1 91.94 219 LEU B C 1
ATOM 6134 O O . LEU B 1 219 ? -25.594 30.984 15.719 1 91.94 219 LEU B O 1
ATOM 6138 N N . LEU B 1 220 ? -26.906 32.219 17.016 1 91.94 220 LEU B N 1
ATOM 6139 C CA . LEU B 1 220 ? -25.828 33.094 17.422 1 91.94 220 LEU B CA 1
ATOM 6140 C C . LEU B 1 220 ? -25.531 32.938 18.922 1 91.94 220 LEU B C 1
ATOM 6142 O O . LEU B 1 220 ? -26.031 33.719 19.734 1 91.94 220 LEU B O 1
ATOM 6146 N N . PRO B 1 221 ? -24.656 32.094 19.25 1 88.75 221 PRO B N 1
ATOM 6147 C CA . PRO B 1 221 ? -24.438 31.75 20.656 1 88.75 221 PRO B CA 1
ATOM 6148 C C . PRO B 1 221 ? -23.938 32.938 21.484 1 88.75 221 PRO B C 1
ATOM 6150 O O . PRO B 1 221 ? -24.078 32.938 22.703 1 88.75 221 PRO B O 1
ATOM 6153 N N . TRP B 1 222 ? -23.344 33.938 20.922 1 84.62 222 TRP B N 1
ATOM 6154 C CA . TRP B 1 222 ? -22.781 35.094 21.656 1 84.62 222 TRP B CA 1
ATOM 6155 C C . TRP B 1 222 ? -23.812 36.188 21.859 1 84.62 222 TRP B C 1
ATOM 6157 O O . TRP B 1 222 ? -23.594 37.125 22.609 1 84.62 222 TRP B O 1
ATOM 6167 N N . GLU B 1 223 ? -24.922 36.031 21.156 1 82.31 223 GLU B N 1
ATOM 6168 C CA . GLU B 1 223 ? -25.922 37.094 21.219 1 82.31 223 GLU B CA 1
ATOM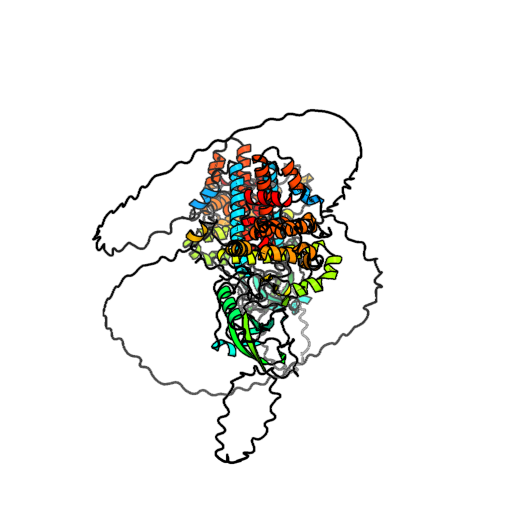 6169 C C . GLU B 1 223 ? -26.969 36.812 22.297 1 82.31 223 GLU B C 1
ATOM 6171 O O . GLU B 1 223 ? -27.391 35.688 22.484 1 82.31 223 GLU B O 1
ATOM 6176 N N . ASP B 1 224 ? -27.203 37.906 23.078 1 76.69 224 ASP B N 1
ATOM 6177 C CA . ASP B 1 224 ? -28.281 37.844 24.062 1 76.69 224 ASP B CA 1
ATOM 6178 C C . ASP B 1 224 ? -29.656 37.969 23.375 1 76.69 224 ASP B C 1
ATOM 6180 O O . ASP B 1 224 ? -29.922 38.969 22.688 1 76.69 224 ASP B O 1
ATOM 6184 N N . PRO B 1 225 ? -30.469 36.938 23.531 1 72.56 225 PRO B N 1
ATOM 6185 C CA . PRO B 1 225 ? -31.781 37 22.875 1 72.56 225 PRO B CA 1
ATOM 6186 C C . PRO B 1 225 ? -32.594 38.219 23.281 1 72.56 225 PRO B C 1
ATOM 6188 O O . PRO B 1 225 ? -33.5 38.656 22.531 1 72.56 225 PRO B O 1
ATOM 6191 N N . SER B 1 226 ? -32.375 38.719 24.453 1 71.88 226 SER B N 1
ATOM 6192 C CA . SER B 1 226 ? -33.188 39.812 24.984 1 71.88 226 SER B CA 1
ATOM 6193 C C . SER B 1 226 ? -32.594 41.188 24.594 1 71.88 226 SER B C 1
ATOM 6195 O O . SER B 1 226 ? -33.219 42.219 24.812 1 71.88 226 SER B O 1
ATOM 6197 N N . SER B 1 227 ? -31.469 41.219 24 1 68.56 227 SER B N 1
ATOM 6198 C CA . SER B 1 227 ? -30.844 42.5 23.656 1 68.56 227 SER B CA 1
ATOM 6199 C C . SER B 1 227 ? -31.547 43.125 22.469 1 68.56 227 SER B C 1
ATOM 6201 O O . SER B 1 227 ? -31.859 42.469 21.484 1 68.56 227 SER B O 1
ATOM 6203 N N . PRO B 1 228 ? -32.156 44.375 22.688 1 61.31 228 PRO B N 1
ATOM 6204 C CA . PRO B 1 228 ? -32.781 45.062 21.562 1 61.31 228 PRO B CA 1
ATOM 6205 C C . PRO B 1 228 ? -31.859 45.219 20.359 1 61.31 228 PRO B C 1
ATOM 6207 O O . PRO B 1 228 ? -30.641 45.188 20.5 1 61.31 228 PRO B O 1
ATOM 6210 N N . GLU B 1 229 ? -32.312 44.906 19.203 1 58 229 GLU B N 1
ATOM 6211 C CA . GLU B 1 229 ? -31.5 45.125 18 1 58 229 GLU B CA 1
ATOM 6212 C C . GLU B 1 229 ? -30.875 46.5 18.016 1 58 229 GLU B C 1
ATOM 6214 O O . GLU B 1 229 ? -31.562 47.5 18.172 1 58 229 GLU B O 1
ATOM 6219 N N . GLU B 1 230 ? -29.859 46.812 18.547 1 47.28 230 GLU B N 1
ATOM 6220 C CA . GLU B 1 230 ? -29.359 48.156 18.281 1 47.28 230 GLU B CA 1
ATOM 6221 C C . GLU B 1 230 ? -29.688 48.594 16.844 1 47.28 230 GLU B C 1
ATOM 6223 O O . GLU B 1 230 ? -29.203 48 15.883 1 47.28 230 GLU B O 1
ATOM 6228 N N . GLU B 1 231 ? -30.969 48.969 16.562 1 41.66 231 GLU B N 1
ATOM 6229 C CA . GLU B 1 231 ? -31.312 49.656 15.305 1 41.66 231 GLU B CA 1
ATOM 6230 C C . GLU B 1 231 ? -30.172 50.531 14.828 1 41.66 231 GLU B C 1
ATOM 6232 O O . GLU B 1 231 ? -29.688 51.406 15.578 1 41.66 231 GLU B O 1
ATOM 6237 N N . GLU B 1 232 ? -29.328 50.156 14.094 1 40.16 232 GLU B N 1
ATOM 6238 C CA . GLU B 1 232 ? -28.641 51.219 13.391 1 40.16 232 GLU B CA 1
ATOM 6239 C C . GLU B 1 232 ? -29.594 52.344 13.016 1 40.16 232 GLU B C 1
ATOM 6241 O O . GLU B 1 232 ? -30.531 52.156 12.25 1 40.16 232 GLU B O 1
ATOM 6246 N N . GLU B 1 233 ? -29.969 53.312 13.906 1 35.59 233 GLU B N 1
ATOM 6247 C CA . GLU B 1 233 ? -30.562 54.594 13.594 1 35.59 233 GLU B CA 1
ATOM 6248 C C . GLU B 1 233 ? -30.016 55.156 12.289 1 35.59 233 GLU B C 1
ATOM 6250 O O . GLU B 1 233 ? -28.812 55.438 12.188 1 35.59 233 GLU B O 1
ATOM 6255 N N . GLU B 1 234 ? -30.438 54.75 11.141 1 35.31 234 GLU B N 1
ATOM 6256 C CA . GLU B 1 234 ? -30.375 55.719 10.062 1 35.31 234 GLU B CA 1
ATOM 6257 C C . GLU B 1 234 ? -30.859 57.094 10.516 1 35.31 234 GLU B C 1
ATOM 6259 O O . GLU B 1 234 ? -32.031 57.25 10.867 1 35.31 234 GLU B O 1
ATOM 6264 N N . GLU B 1 235 ? -30.141 57.844 11.297 1 33.09 235 GLU B N 1
ATOM 6265 C CA . GLU B 1 235 ? -30.406 59.281 11.469 1 33.09 235 GLU B CA 1
ATOM 6266 C C . GLU B 1 235 ? -30.797 59.906 10.148 1 33.09 235 GLU B C 1
ATOM 6268 O O . GLU B 1 235 ? -29.922 60.344 9.375 1 33.09 235 GLU B O 1
ATOM 6273 N N . GLU B 1 236 ? -31.609 59.375 9.242 1 31 236 GLU B N 1
ATOM 6274 C CA . GLU B 1 236 ? -32.156 60.344 8.305 1 31 236 GLU B CA 1
ATOM 6275 C C . GLU B 1 236 ? -32.938 61.469 9.039 1 31 236 GLU B C 1
ATOM 6277 O O . GLU B 1 236 ? -33.844 61.188 9.805 1 31 236 GLU B O 1
ATOM 6282 N N . GLU B 1 237 ? -32.312 62.594 9.336 1 31.41 237 GLU B N 1
ATOM 6283 C CA . GLU B 1 237 ? -32.906 63.938 9.555 1 31.41 237 GLU B CA 1
ATOM 6284 C C . GLU B 1 237 ? -34.031 64.188 8.586 1 31.41 237 GLU B C 1
ATOM 6286 O O . GLU B 1 237 ? -33.812 64.562 7.434 1 31.41 237 GLU B O 1
ATOM 6291 N N . ASP B 1 238 ? -35.031 63.438 8.258 1 28.22 238 ASP B N 1
ATOM 6292 C CA . ASP B 1 238 ? -36.188 63.938 7.555 1 28.22 238 ASP B CA 1
ATOM 6293 C C . ASP B 1 238 ? -36.875 65.062 8.328 1 28.22 238 ASP B C 1
ATOM 6295 O O . ASP B 1 238 ? -37.125 64.938 9.523 1 28.22 238 ASP B O 1
ATOM 6299 N N . THR B 1 239 ? -36.719 66.375 7.852 1 29.47 239 THR B N 1
ATOM 6300 C CA . THR B 1 239 ? -37.5 67.625 7.973 1 29.47 239 THR B CA 1
ATOM 6301 C C . THR B 1 239 ? -39 67.312 7.828 1 29.47 239 THR B C 1
ATOM 6303 O O . THR B 1 239 ? -39.5 67.125 6.715 1 29.47 239 THR B O 1
ATOM 6306 N N . GLU B 1 240 ? -39.688 66.5 8.469 1 27.12 240 GLU B N 1
ATOM 6307 C CA . GLU B 1 240 ? -41.125 66.312 8.484 1 27.12 240 GLU B CA 1
ATOM 6308 C C . GLU B 1 240 ? -41.812 67.625 8.852 1 27.12 240 GLU B C 1
ATOM 6310 O O . GLU B 1 240 ? -41.594 68.188 9.93 1 27.12 240 GLU B O 1
ATOM 6315 N N . GLN B 1 241 ? -42.125 68.562 7.762 1 27.98 241 GLN B N 1
ATOM 6316 C CA . GLN B 1 241 ? -43.219 69.5 7.75 1 27.98 241 GLN B CA 1
ATOM 6317 C C . GLN B 1 241 ? -44.5 68.875 8.328 1 27.98 241 GLN B C 1
ATOM 6319 O O . GLN B 1 241 ? -44.875 67.75 7.961 1 27.98 241 GLN B O 1
ATOM 6324 N N . LYS B 1 242 ? -45.094 69.438 9.359 1 27.02 242 LYS B N 1
ATOM 6325 C CA . LYS B 1 242 ? -46.156 69.25 10.328 1 27.02 242 LYS B CA 1
ATOM 6326 C C . LYS B 1 242 ? -47.531 69.25 9.633 1 27.02 242 LYS B C 1
ATOM 6328 O O . LYS B 1 242 ? -48.406 70.062 9.922 1 27.02 242 LYS B O 1
ATOM 6333 N N . ASN B 1 243 ? -47.562 68.938 8.266 1 24.66 243 ASN B N 1
ATOM 6334 C CA . ASN B 1 243 ? -48.969 69.25 7.902 1 24.66 243 ASN B CA 1
ATOM 6335 C C . ASN B 1 243 ? -49.938 68.312 8.602 1 24.66 243 ASN B C 1
ATOM 6337 O O . ASN B 1 243 ? -49.719 67.062 8.633 1 24.66 243 ASN B O 1
ATOM 6341 N N . LYS B 1 244 ? -50.906 68.875 9.375 1 25.75 244 LYS B N 1
ATOM 6342 C CA . LYS B 1 244 ? -51.875 68.5 10.398 1 25.75 244 LYS B CA 1
ATOM 6343 C C . LYS B 1 244 ? -52.969 67.625 9.828 1 25.75 244 LYS B C 1
ATOM 6345 O O . LYS B 1 244 ? -53.906 67.25 10.539 1 25.75 244 LYS B O 1
ATOM 6350 N N . GLU B 1 245 ? -53.062 67.438 8.484 1 23.92 245 GLU B N 1
ATOM 6351 C CA . GLU B 1 245 ? -54.5 67.438 8.266 1 23.92 245 GLU B CA 1
ATOM 6352 C C . GLU B 1 245 ? -55.125 66.125 8.852 1 23.92 245 GLU B C 1
ATOM 6354 O O . GLU B 1 245 ? -56.062 66.25 9.664 1 23.92 245 GLU B O 1
ATOM 6359 N N . THR B 1 246 ? -55.719 65.312 7.93 1 28.09 246 THR B N 1
ATOM 6360 C CA . THR B 1 246 ? -57.062 64.75 7.816 1 28.09 246 THR B CA 1
ATOM 6361 C C . THR B 1 246 ? -57.219 63.5 8.648 1 28.09 246 THR B C 1
ATOM 6363 O O . THR B 1 246 ? -56.25 62.75 8.812 1 28.09 246 THR B O 1
ATOM 6366 N N . PRO B 1 247 ? -58.562 63.281 9.281 1 30.8 247 PRO B N 1
ATOM 6367 C CA . PRO B 1 247 ? -59.031 62.344 10.305 1 30.8 247 PRO B CA 1
ATOM 6368 C C . PRO B 1 247 ? -58.969 60.906 9.875 1 30.8 247 PRO B C 1
ATOM 6370 O O . PRO B 1 247 ? -59.5 60.531 8.828 1 30.8 247 PRO B O 1
ATOM 6373 N N . PRO B 1 248 ? -57.844 60.188 9.906 1 27.28 248 PRO B N 1
ATOM 6374 C CA . PRO B 1 248 ? -57.75 58.844 9.297 1 27.28 248 PRO B CA 1
ATOM 6375 C C . PRO B 1 248 ? -58.75 57.875 9.867 1 27.28 248 PRO B C 1
ATOM 6377 O O . PRO B 1 248 ? -59.031 57.906 11.062 1 27.28 248 PRO B O 1
ATOM 6380 N N . SER B 1 249 ? -59.844 57.625 9.156 1 27.33 249 SER B N 1
ATOM 6381 C CA . SER B 1 249 ? -60.938 56.688 9.383 1 27.33 249 SER B CA 1
ATOM 6382 C C . SER B 1 249 ? -60.438 55.344 9.867 1 27.33 249 SER B C 1
ATOM 6384 O O . SER B 1 249 ? -59.438 54.812 9.367 1 27.33 249 SER B O 1
ATOM 6386 N N . GLU B 1 250 ? -60.906 54.938 11.109 1 24.36 250 GLU B N 1
ATOM 6387 C CA . GLU B 1 250 ? -60.594 53.875 12.055 1 24.36 250 GLU B CA 1
ATOM 6388 C C . GLU B 1 250 ? -60.969 52.5 11.484 1 24.36 250 GLU B C 1
ATOM 6390 O O . GLU B 1 250 ? -61.5 51.656 12.203 1 24.36 250 GLU B O 1
ATOM 6395 N N . GLU B 1 251 ? -61.25 52.344 10.227 1 26.02 251 GLU B N 1
ATOM 6396 C CA . GLU B 1 251 ? -61.812 51 10.062 1 26.02 251 GLU B CA 1
ATOM 6397 C C . GLU B 1 251 ? -60.844 49.938 10.609 1 26.02 251 GLU B C 1
ATOM 6399 O O . GLU B 1 251 ? -59.719 49.844 10.18 1 26.02 251 GLU B O 1
ATOM 6404 N N . ALA B 1 252 ? -61.188 49.531 11.891 1 25.92 252 ALA B N 1
ATOM 6405 C CA . ALA B 1 252 ? -60.562 48.5 12.742 1 25.92 252 ALA B CA 1
ATOM 6406 C C . ALA B 1 252 ? -60.625 47.125 12.078 1 25.92 252 ALA B C 1
ATOM 6408 O O . ALA B 1 252 ? -61.688 46.469 12.07 1 25.92 252 ALA B O 1
ATOM 6409 N N . SER B 1 253 ? -60.344 46.969 10.812 1 25.81 253 SER B N 1
ATOM 6410 C CA . SER B 1 253 ? -60.344 45.594 10.375 1 25.81 253 SER B CA 1
ATOM 6411 C C . SER B 1 253 ? -59.625 44.688 11.383 1 25.81 253 SER B C 1
ATOM 6413 O O . SER B 1 253 ? -58.594 45.062 11.953 1 25.81 253 SER B O 1
ATOM 6415 N N . GLN B 1 254 ? -60.438 43.844 12.039 1 25.59 254 GLN B N 1
ATOM 6416 C CA . GLN B 1 254 ? -60.062 42.781 12.961 1 25.59 254 GLN B CA 1
ATOM 6417 C C . GLN B 1 254 ? -58.906 41.938 12.422 1 25.59 254 GLN B C 1
ATOM 6419 O O . GLN B 1 254 ? -59.094 41.156 11.5 1 25.59 254 GLN B O 1
ATOM 6424 N N . LYS B 1 255 ? -57.875 42.594 12.07 1 26.77 255 LYS B N 1
ATOM 6425 C CA . LYS B 1 255 ? -56.719 41.781 11.688 1 26.77 255 LYS B CA 1
ATOM 6426 C C . LYS B 1 255 ? -56.438 40.688 12.719 1 26.77 255 LYS B C 1
ATOM 6428 O O . LYS B 1 255 ? -56.25 40.969 13.898 1 26.77 255 LYS B O 1
ATOM 6433 N N . ASP B 1 256 ? -57.188 39.562 12.633 1 27.61 256 ASP B N 1
ATOM 6434 C CA . ASP B 1 256 ? -56.969 38.312 13.344 1 27.61 256 ASP B CA 1
ATOM 6435 C C . ASP B 1 256 ? -55.469 38.094 13.664 1 27.61 256 ASP B C 1
ATOM 6437 O O . ASP B 1 256 ? -54.625 38.344 12.805 1 27.61 256 ASP B O 1
ATOM 6441 N N . SER B 1 257 ? -55.125 38.375 14.898 1 26.25 257 SER B N 1
ATOM 6442 C CA . SER B 1 257 ? -53.844 38.188 15.594 1 26.25 257 SER B CA 1
ATOM 6443 C C . SER B 1 257 ? -53.219 36.844 15.242 1 26.25 257 SER B C 1
ATOM 6445 O O . SER B 1 257 ? -53.625 35.812 15.781 1 26.25 257 SER B O 1
ATOM 6447 N N . ILE B 1 258 ? -53.25 36.375 13.961 1 28.48 258 ILE B N 1
ATOM 6448 C CA . ILE B 1 258 ? -52.375 35.219 13.773 1 28.48 258 ILE B CA 1
ATOM 6449 C C . ILE B 1 258 ? -51.219 35.281 14.766 1 28.48 258 ILE B C 1
ATOM 6451 O O . ILE B 1 258 ? -50.594 36.344 14.922 1 28.48 258 ILE B O 1
ATOM 6455 N N . SER B 1 259 ? -51.375 34.469 15.828 1 30.47 259 SER B N 1
ATOM 6456 C CA . SER B 1 259 ? -50.312 34.219 16.781 1 30.47 259 SER B CA 1
ATOM 6457 C C . SER B 1 259 ? -48.938 34.438 16.172 1 30.47 259 SER B C 1
ATOM 6459 O O . SER B 1 259 ? -48.625 33.844 15.133 1 30.47 259 SER B O 1
ATOM 6461 N N . MET B 1 260 ? -48.562 35.594 16.016 1 31.58 260 MET B N 1
ATOM 6462 C CA . MET B 1 260 ? -47.188 35.969 15.656 1 31.58 260 MET B CA 1
ATOM 6463 C C . MET B 1 260 ? -46.188 34.938 16.156 1 31.58 260 MET B C 1
ATOM 6465 O O . MET B 1 260 ? -46 34.781 17.375 1 31.58 260 MET B O 1
ATOM 6469 N N . GLY B 1 261 ? -46.344 33.688 15.75 1 34.88 261 GLY B N 1
ATOM 6470 C CA . GLY B 1 261 ? -45.25 32.812 16.016 1 34.88 261 GLY B CA 1
ATOM 6471 C C . GLY B 1 261 ? -43.969 33.531 16.359 1 34.88 261 GLY B C 1
ATOM 6472 O O . GLY B 1 261 ? -43.781 34.688 15.984 1 34.88 261 GLY B O 1
ATOM 6473 N N . THR B 1 262 ? -43.531 33.344 17.609 1 38.25 262 THR B N 1
ATOM 6474 C CA . THR B 1 262 ? -42.281 33.906 18.094 1 38.25 262 THR B CA 1
ATOM 6475 C C . THR B 1 262 ? -41.344 34.219 16.938 1 38.25 262 THR B C 1
ATOM 6477 O O . THR B 1 262 ? -40.844 33.281 16.297 1 38.25 262 THR B O 1
ATOM 6480 N N . ILE B 1 263 ? -41.625 34.938 15.992 1 46.47 263 ILE B N 1
ATOM 6481 C CA . ILE B 1 263 ? -40.688 35.469 15.016 1 46.47 263 ILE B CA 1
ATOM 6482 C C . ILE B 1 263 ? -39.312 35.594 15.648 1 46.47 263 ILE B C 1
ATOM 6484 O O . ILE B 1 263 ? -39.094 36.375 16.578 1 46.47 263 ILE B O 1
ATOM 6488 N N . SER B 1 264 ? -38.688 34.5 15.859 1 58.91 264 SER B N 1
ATOM 6489 C CA . SER B 1 264 ? -37.344 34.406 16.375 1 58.91 264 SER B CA 1
ATOM 6490 C C . SER B 1 264 ? -36.5 35.594 15.906 1 58.91 264 SER B C 1
ATOM 6492 O O . SER B 1 264 ? -36.531 35.969 14.727 1 58.91 264 SER B O 1
ATOM 6494 N N . LYS B 1 265 ? -36.25 36.656 16.734 1 79.81 265 LYS B N 1
ATOM 6495 C CA . LYS B 1 265 ? -35.344 37.781 16.516 1 79.81 265 LYS B CA 1
ATOM 6496 C C . LYS B 1 265 ? -34.188 37.375 15.602 1 79.81 265 LYS B C 1
ATOM 6498 O O . LYS B 1 265 ? -33.625 36.281 15.727 1 79.81 265 LYS B O 1
ATOM 6503 N N . GLN B 1 266 ? -34.219 38.062 14.414 1 85.5 266 GLN B N 1
ATOM 6504 C CA . GLN B 1 266 ? -33.156 37.812 13.438 1 85.5 266 GLN B CA 1
ATOM 6505 C C . GLN B 1 266 ? -32.125 38.938 13.438 1 85.5 266 GLN B C 1
ATOM 6507 O O . GLN B 1 266 ? -32.438 40.062 13.891 1 85.5 266 GLN B O 1
ATOM 6512 N N . ARG B 1 267 ? -30.953 38.656 13.133 1 86.44 267 ARG B N 1
ATOM 6513 C CA . ARG B 1 267 ? -29.859 39.594 12.953 1 86.44 267 ARG B CA 1
ATOM 6514 C C . ARG B 1 267 ? -29.219 39.438 11.578 1 86.44 267 ARG B C 1
ATOM 6516 O O . ARG B 1 267 ? -29.031 38.312 11.094 1 86.44 267 ARG B O 1
ATOM 6523 N N . SER B 1 268 ? -28.891 40.594 10.961 1 85.44 268 SER B N 1
ATOM 6524 C CA . SER B 1 268 ? -28.203 40.562 9.672 1 85.44 268 SER B CA 1
ATOM 6525 C C . SER B 1 268 ? -26.719 40.25 9.844 1 85.44 268 SER B C 1
ATOM 6527 O O . SER B 1 268 ? -26 40.938 10.562 1 85.44 268 SER B O 1
ATOM 6529 N N . ARG B 1 269 ? -26.297 39.156 9.289 1 87.12 269 ARG B N 1
ATOM 6530 C CA . ARG B 1 269 ? -24.906 38.719 9.367 1 87.12 269 ARG B CA 1
ATOM 6531 C C . ARG B 1 269 ? -24.391 38.219 8.016 1 87.12 269 ARG B C 1
ATOM 6533 O O . ARG B 1 269 ? -25.188 37.844 7.152 1 87.12 269 ARG B O 1
ATOM 6540 N N . VAL B 1 270 ? -23.109 38.344 7.875 1 86.69 270 VAL B N 1
ATOM 6541 C CA . VAL B 1 270 ? -22.484 37.719 6.711 1 86.69 270 VAL B CA 1
ATOM 6542 C C . VAL B 1 270 ? -22.375 36.219 6.93 1 86.69 270 VAL B C 1
ATOM 6544 O O . VAL B 1 270 ? -21.906 35.75 7.98 1 86.69 270 VAL B O 1
ATOM 6547 N N . VAL B 1 271 ? -22.859 35.5 5.965 1 90.06 271 VAL B N 1
ATOM 6548 C CA . VAL B 1 271 ? -22.797 34.031 6 1 90.06 271 VAL B CA 1
ATOM 6549 C C . VAL B 1 271 ? -21.922 33.531 4.859 1 90.06 271 VAL B C 1
ATOM 6551 O O . VAL B 1 271 ? -22.062 33.969 3.717 1 90.06 271 VAL B O 1
ATOM 6554 N N . VAL B 1 272 ? -20.984 32.656 5.234 1 90.38 272 VAL B N 1
ATOM 6555 C CA . VAL B 1 272 ? -20.062 32.094 4.25 1 90.38 272 VAL B CA 1
ATOM 6556 C C . VAL B 1 272 ? -20.219 30.578 4.195 1 90.38 272 VAL B C 1
ATOM 6558 O O . VAL B 1 272 ? -20.344 29.922 5.234 1 90.38 272 VAL B O 1
ATOM 6561 N N . ILE B 1 273 ? -20.25 30.078 2.994 1 93.31 273 ILE B N 1
ATOM 6562 C CA . ILE B 1 273 ? -20.25 28.641 2.816 1 93.31 273 ILE B CA 1
ATOM 6563 C C . ILE B 1 273 ? -18.812 28.141 2.611 1 93.31 273 ILE B C 1
ATOM 6565 O O . ILE B 1 273 ? -18.109 28.625 1.728 1 93.31 273 ILE B O 1
ATOM 6569 N N . THR B 1 274 ? -18.406 27.234 3.438 1 93.06 274 THR B N 1
ATOM 6570 C CA . THR B 1 274 ? -17.062 26.703 3.311 1 93.06 274 THR B CA 1
ATOM 6571 C C . THR B 1 274 ? -17.109 25.203 3.02 1 93.06 274 THR B C 1
ATOM 6573 O O . THR B 1 274 ? -18.078 24.516 3.373 1 93.06 274 THR B O 1
ATOM 6576 N N . ARG B 1 275 ? -16.125 24.734 2.395 1 91.38 275 ARG B N 1
ATOM 6577 C CA . ARG B 1 275 ? -16.016 23.328 2.031 1 91.38 275 ARG B CA 1
ATOM 6578 C C . ARG B 1 275 ? -15.734 22.469 3.258 1 91.38 275 ARG B C 1
ATOM 6580 O O . ARG B 1 275 ? -16.266 21.359 3.383 1 91.38 275 ARG B O 1
ATOM 6587 N N . GLU B 1 276 ? -14.875 22.938 4.148 1 92.38 276 GLU B N 1
ATOM 6588 C CA . GLU B 1 276 ? -14.438 22.188 5.324 1 92.38 276 GLU B CA 1
ATOM 6589 C C . GLU B 1 276 ? -15.375 22.422 6.508 1 92.38 276 GLU B C 1
ATOM 6591 O O . GLU B 1 276 ? -15.836 23.547 6.727 1 92.38 276 GLU B O 1
ATOM 6596 N N . VAL B 1 277 ? -15.617 21.344 7.191 1 94.31 277 VAL B N 1
ATOM 6597 C CA . VAL B 1 277 ? -16.438 21.438 8.391 1 94.31 277 VAL B CA 1
ATOM 6598 C C . VAL B 1 277 ? -15.57 21.266 9.633 1 94.31 277 VAL B C 1
ATOM 6600 O O . VAL B 1 277 ? -15.281 20.141 10.047 1 94.31 277 VAL B O 1
ATOM 6603 N N . PRO B 1 278 ? -15.211 22.391 10.234 1 96.12 278 PRO B N 1
ATOM 6604 C CA . PRO B 1 278 ? -14.359 22.297 11.414 1 96.12 278 PRO B CA 1
ATOM 6605 C C . PRO B 1 278 ? -15.102 21.766 12.641 1 96.12 278 PRO B C 1
ATOM 6607 O O . PRO B 1 278 ? -16.281 22.078 12.836 1 96.12 278 PRO B O 1
ATOM 6610 N N . TYR B 1 279 ? -14.445 20.984 13.508 1 93.44 279 TYR B N 1
ATOM 6611 C CA . TYR B 1 279 ? -15.086 20.469 14.711 1 93.44 279 TYR B CA 1
ATOM 6612 C C . TYR B 1 279 ? -14.469 21.094 15.961 1 93.44 279 TYR B C 1
ATOM 6614 O O . TYR B 1 279 ? -15.062 21.047 17.047 1 93.44 279 TYR B O 1
ATOM 6622 N N . LEU B 1 280 ? -13.242 21.672 15.828 1 94.44 280 LEU B N 1
ATOM 6623 C CA . LEU B 1 280 ? -12.547 22.344 16.922 1 94.44 280 LEU B CA 1
ATOM 6624 C C . LEU B 1 280 ? -11.648 23.453 16.406 1 94.44 280 LEU B C 1
ATOM 6626 O O . LEU B 1 280 ? -11.195 23.406 15.266 1 94.44 280 LEU B O 1
ATOM 6630 N N . THR B 1 281 ? -11.508 24.453 17.25 1 96.75 281 THR B N 1
ATOM 6631 C CA . THR B 1 281 ? -10.375 25.344 17.016 1 96.75 281 THR B CA 1
ATOM 6632 C C . THR B 1 281 ? -9.117 24.797 17.688 1 96.75 281 THR B C 1
ATOM 6634 O O . THR B 1 281 ? -9.195 23.953 18.578 1 96.75 281 THR B O 1
ATOM 6637 N N . VAL B 1 282 ? -7.992 25.266 17.234 1 97.56 282 VAL B N 1
ATOM 6638 C CA . VAL B 1 282 ? -6.758 24.859 17.906 1 97.56 282 VAL B CA 1
ATOM 6639 C C . VAL B 1 282 ? -6.75 25.375 19.344 1 97.56 282 VAL B C 1
ATOM 6641 O O . VAL B 1 282 ? -6.168 24.75 20.234 1 97.56 282 VAL B O 1
ATOM 6644 N N . SER B 1 283 ? -7.426 26.484 19.594 1 97.69 283 SER B N 1
ATOM 6645 C CA . SER B 1 283 ? -7.566 26.969 20.953 1 97.69 283 SER B CA 1
ATOM 6646 C C . SER B 1 283 ? -8.266 25.953 21.844 1 97.69 283 SER B C 1
ATOM 6648 O O . SER B 1 283 ? -7.816 25.672 22.953 1 97.69 283 SER B O 1
ATOM 6650 N N . ASP B 1 284 ? -9.328 25.406 21.328 1 96.06 284 ASP B N 1
ATOM 6651 C CA . ASP B 1 284 ? -10.039 24.359 22.047 1 96.06 284 ASP B CA 1
ATOM 6652 C C . ASP B 1 284 ? -9.156 23.141 22.25 1 96.06 284 ASP B C 1
ATOM 6654 O O . ASP B 1 284 ? -9.133 22.547 23.344 1 96.06 284 ASP B O 1
ATOM 6658 N N . PHE B 1 285 ? -8.539 22.734 21.281 1 95.81 285 PHE B N 1
ATOM 6659 C CA . PHE B 1 285 ? -7.656 21.578 21.328 1 95.81 285 PHE B CA 1
ATOM 6660 C C . PHE B 1 285 ? -6.605 21.734 22.422 1 95.81 285 PHE B C 1
ATOM 6662 O O . PHE B 1 285 ? -6.379 20.828 23.203 1 95.81 285 PHE B O 1
ATOM 6669 N N . VAL B 1 286 ? -5.906 22.906 22.391 1 97.31 286 VAL B N 1
ATOM 6670 C CA . VAL B 1 286 ? -4.852 23.172 23.375 1 97.31 286 VAL B CA 1
ATOM 6671 C C . VAL B 1 286 ? -5.434 23.156 24.781 1 97.31 286 VAL B C 1
ATOM 6673 O O . VAL B 1 286 ? -4.871 22.531 25.688 1 97.31 286 VAL B O 1
ATOM 6676 N N . ARG B 1 287 ? -6.551 23.719 24.969 1 96.75 287 ARG B N 1
ATOM 6677 C CA . ARG B 1 287 ? -7.188 23.781 26.281 1 96.75 287 ARG B CA 1
ATOM 6678 C C . ARG B 1 287 ? -7.559 22.391 26.781 1 96.75 287 ARG B C 1
ATOM 6680 O O . ARG B 1 287 ? -7.285 22.047 27.938 1 96.75 287 ARG B O 1
ATOM 6687 N N . GLU B 1 288 ? -8.086 21.594 25.938 1 94.62 288 GLU B N 1
ATOM 6688 C CA . GLU B 1 288 ? -8.586 20.266 26.312 1 94.62 288 GLU B CA 1
ATOM 6689 C C . GLU B 1 288 ? -7.438 19.281 26.484 1 94.62 288 GLU B C 1
ATOM 6691 O O . GLU B 1 288 ? -7.613 18.219 27.094 1 94.62 288 GLU B O 1
ATOM 6696 N N . SER B 1 289 ? -6.254 19.641 26.031 1 95.38 289 SER B N 1
ATOM 6697 C CA . SER B 1 289 ? -5.156 18.672 26.016 1 95.38 289 SER B CA 1
ATOM 6698 C C . SER B 1 289 ? -4.168 18.922 27.141 1 95.38 289 SER B C 1
ATOM 6700 O O . SER B 1 289 ? -3.102 18.312 27.188 1 95.38 289 SER B O 1
ATOM 6702 N N . SER B 1 290 ? -4.457 19.812 28.016 1 96.12 290 SER B N 1
ATOM 6703 C CA . SER B 1 290 ? -3.537 20.172 29.078 1 96.12 290 SER B CA 1
ATOM 6704 C C . SER B 1 290 ? -3.158 18.953 29.922 1 96.12 290 SER B C 1
ATOM 6706 O O . SER B 1 290 ? -1.979 18.734 30.203 1 96.12 290 SER B O 1
ATOM 6708 N N . ALA B 1 291 ? -4.145 18.156 30.297 1 95.56 291 ALA B N 1
ATOM 6709 C CA . ALA B 1 291 ? -3.896 16.953 31.094 1 95.56 291 ALA B CA 1
ATOM 6710 C C . ALA B 1 291 ? -3.09 15.922 30.297 1 95.56 291 ALA B C 1
ATOM 6712 O O . ALA B 1 291 ? -2.203 15.266 30.844 1 95.56 291 ALA B O 1
ATOM 6713 N N . ARG B 1 292 ? -3.41 15.805 29.094 1 94.31 292 ARG B N 1
ATOM 6714 C CA . ARG B 1 292 ? -2.707 14.867 28.234 1 94.31 292 ARG B CA 1
ATOM 6715 C C . ARG B 1 292 ? -1.253 15.281 28.031 1 94.31 292 ARG B C 1
ATOM 6717 O O . ARG B 1 292 ? -0.366 14.43 27.953 1 94.31 292 ARG B O 1
ATOM 6724 N N . HIS B 1 293 ? -1.035 16.578 27.906 1 96.38 293 HIS B N 1
ATOM 6725 C CA . HIS B 1 293 ? 0.324 17.094 27.781 1 96.38 293 HIS B CA 1
ATOM 6726 C C . HIS B 1 293 ? 1.159 16.75 29.016 1 96.38 293 HIS B C 1
ATOM 6728 O O . HIS B 1 293 ? 2.334 16.391 28.891 1 96.38 293 HIS B O 1
ATOM 6734 N N . ALA B 1 294 ? 0.559 16.797 30.109 1 95.94 294 ALA B N 1
ATOM 6735 C CA . ALA B 1 294 ? 1.253 16.469 31.359 1 95.94 294 ALA B CA 1
ATOM 6736 C C . ALA B 1 294 ? 1.53 14.969 31.453 1 95.94 294 ALA B C 1
ATOM 6738 O O . ALA B 1 294 ? 2.6 14.555 31.906 1 95.94 294 ALA B O 1
ATOM 6739 N N . LYS B 1 295 ? 0.601 14.203 31.062 1 95.56 295 LYS B N 1
ATOM 6740 C CA . LYS B 1 295 ? 0.684 12.75 31.188 1 95.56 295 LYS B CA 1
ATOM 6741 C C . LYS B 1 295 ? 1.613 12.164 30.125 1 95.56 295 LYS B C 1
ATOM 6743 O O . LYS B 1 295 ? 2.379 11.234 30.422 1 95.56 295 LYS B O 1
ATOM 6748 N N . ASN B 1 296 ? 1.499 12.672 28.938 1 95.94 296 ASN B N 1
ATOM 6749 C CA . ASN B 1 296 ? 2.281 12.156 27.812 1 95.94 296 ASN B CA 1
ATOM 6750 C C . ASN B 1 296 ? 2.836 13.297 26.953 1 95.94 296 ASN B C 1
ATOM 6752 O O . ASN B 1 296 ? 2.41 13.484 25.828 1 95.94 296 ASN B O 1
ATOM 6756 N N . PRO B 1 297 ? 3.867 13.914 27.391 1 96.81 297 PRO B N 1
ATOM 6757 C CA . PRO B 1 297 ? 4.41 15.07 26.672 1 96.81 297 PRO B CA 1
ATOM 6758 C C . PRO B 1 297 ? 4.965 14.711 25.297 1 96.81 297 PRO B C 1
ATOM 6760 O O . PRO B 1 297 ? 4.906 15.523 24.375 1 96.81 297 PRO B O 1
ATOM 6763 N N . ASP B 1 298 ? 5.496 13.508 25.172 1 95.31 298 ASP B N 1
ATOM 6764 C CA . ASP B 1 298 ? 6.055 13.102 23.891 1 95.31 298 ASP B CA 1
ATOM 6765 C C . ASP B 1 298 ? 4.988 13.102 22.797 1 95.31 298 ASP B C 1
ATOM 6767 O O . ASP B 1 298 ? 5.188 13.68 21.734 1 95.31 298 ASP B O 1
ATOM 6771 N N . LEU B 1 299 ? 3.895 12.445 23.062 1 95.38 299 LEU B N 1
ATOM 6772 C CA . LEU B 1 299 ? 2.812 12.367 22.094 1 95.38 299 LEU B CA 1
ATOM 6773 C C . LEU B 1 299 ? 2.232 13.75 21.812 1 95.38 299 LEU B C 1
ATOM 6775 O O . LEU B 1 299 ? 2.033 14.125 20.656 1 95.38 299 LEU B O 1
ATOM 6779 N N . TYR B 1 300 ? 1.986 14.492 22.812 1 96.44 300 TYR B N 1
ATOM 6780 C CA . TYR B 1 300 ? 1.353 15.797 22.656 1 96.44 300 TYR B CA 1
ATOM 6781 C C . TYR B 1 300 ? 2.24 16.734 21.844 1 96.44 300 TYR B C 1
ATOM 6783 O O . TYR B 1 300 ? 1.771 17.391 20.906 1 96.44 300 TYR B O 1
ATOM 6791 N N . GLU B 1 301 ? 3.512 16.812 22.188 1 97.19 301 GLU B N 1
ATOM 6792 C CA . GLU B 1 301 ? 4.391 17.766 21.5 1 97.19 301 GLU B CA 1
ATOM 6793 C C . GLU B 1 301 ? 4.656 17.328 20.062 1 97.19 301 GLU B C 1
ATOM 6795 O O . GLU B 1 301 ? 4.887 18.172 19.188 1 97.19 301 GLU B O 1
ATOM 6800 N N . ARG B 1 302 ? 4.645 16.078 19.859 1 96.56 302 ARG B N 1
ATOM 6801 C CA . ARG B 1 302 ? 4.695 15.617 18.469 1 96.56 302 ARG B CA 1
ATOM 6802 C C . ARG B 1 302 ? 3.479 16.109 17.688 1 96.56 302 ARG B C 1
ATOM 6804 O O . ARG B 1 302 ? 3.605 16.547 16.547 1 96.56 302 ARG B O 1
ATOM 6811 N N . GLN B 1 303 ? 2.312 15.977 18.312 1 96.81 303 GLN B N 1
ATOM 6812 C CA . GLN B 1 303 ? 1.096 16.484 17.688 1 96.81 303 GLN B CA 1
ATOM 6813 C C . GLN B 1 303 ? 1.216 17.984 17.391 1 96.81 303 GLN B C 1
ATOM 6815 O O . GLN B 1 303 ? 0.805 18.438 16.312 1 96.81 303 GLN B O 1
ATOM 6820 N N . VAL B 1 304 ? 1.77 18.656 18.281 1 97.62 304 VAL B N 1
ATOM 6821 C CA . VAL B 1 304 ? 1.967 20.094 18.109 1 97.62 304 VAL B CA 1
ATOM 6822 C C . VAL B 1 304 ? 2.879 20.359 16.922 1 97.62 304 VAL B C 1
ATOM 6824 O O . VAL B 1 304 ? 2.6 21.234 16.094 1 97.62 304 VAL B O 1
ATOM 6827 N N . CYS B 1 305 ? 3.967 19.594 16.812 1 97.75 305 CYS B N 1
ATOM 6828 C CA . CYS B 1 305 ? 4.875 19.75 15.68 1 97.75 305 CYS B CA 1
ATOM 6829 C C . CYS B 1 305 ? 4.145 19.5 14.367 1 97.75 305 CYS B C 1
ATOM 6831 O O . CYS B 1 305 ? 4.359 20.234 13.391 1 97.75 305 CYS B O 1
ATOM 6833 N N . LEU B 1 306 ? 3.312 18.562 14.344 1 97.94 306 LEU B N 1
ATOM 6834 C CA . LEU B 1 306 ? 2.574 18.234 13.125 1 97.94 306 LEU B CA 1
ATOM 6835 C C . LEU B 1 306 ? 1.589 19.344 12.773 1 97.94 306 LEU B C 1
ATOM 6837 O O . LEU B 1 306 ? 1.416 19.672 11.602 1 97.94 306 LEU B O 1
ATOM 6841 N N . LEU B 1 307 ? 0.927 19.875 13.758 1 97.94 307 LEU B N 1
ATOM 6842 C CA . LEU B 1 307 ? 0.013 20.984 13.523 1 97.94 307 LEU B CA 1
ATOM 6843 C C . LEU B 1 307 ? 0.768 22.203 13.023 1 97.94 307 LEU B C 1
ATOM 6845 O O . LEU B 1 307 ? 0.33 22.875 12.078 1 97.94 307 LEU B O 1
ATOM 6849 N N . LEU B 1 308 ? 1.904 22.453 13.656 1 98.62 308 LEU B N 1
ATOM 6850 C CA . LEU B 1 308 ? 2.727 23.594 13.234 1 98.62 308 LEU B CA 1
ATOM 6851 C C . LEU B 1 308 ? 3.225 23.391 11.805 1 98.62 308 LEU B C 1
ATOM 6853 O O . LEU B 1 308 ? 3.32 24.359 11.039 1 98.62 308 LEU B O 1
ATOM 6857 N N . LEU B 1 309 ? 3.559 22.172 11.492 1 98.44 309 LEU B N 1
ATOM 6858 C CA . LEU B 1 309 ? 4 21.859 10.141 1 98.44 309 LEU B CA 1
ATOM 6859 C C . LEU B 1 309 ? 2.914 22.203 9.125 1 98.44 309 LEU B C 1
ATOM 6861 O O . LEU B 1 309 ? 3.193 22.812 8.086 1 98.44 309 LEU B O 1
ATOM 6865 N N . GLN B 1 310 ? 1.735 21.828 9.43 1 98.31 310 GLN B N 1
ATOM 6866 C CA . GLN B 1 310 ? 0.609 22.141 8.555 1 98.31 310 GLN B CA 1
ATOM 6867 C C . GLN B 1 310 ? 0.385 23.656 8.469 1 98.31 310 GLN B C 1
ATOM 6869 O O . GLN B 1 310 ? 0.091 24.172 7.391 1 98.31 310 GLN B O 1
ATOM 6874 N N . LEU B 1 311 ? 0.472 24.297 9.586 1 98.56 311 LEU B N 1
ATOM 6875 C CA . LEU B 1 311 ? 0.362 25.75 9.594 1 98.56 311 LEU B CA 1
ATOM 6876 C C . LEU B 1 311 ? 1.392 26.375 8.656 1 98.56 311 LEU B C 1
ATOM 6878 O O . LEU B 1 311 ? 1.05 27.219 7.828 1 98.56 311 LEU B O 1
ATOM 6882 N N . CYS B 1 312 ? 2.635 25.984 8.805 1 98.44 312 CYS B N 1
ATOM 6883 C CA . CYS B 1 312 ? 3.701 26.516 7.969 1 98.44 312 CYS B CA 1
ATOM 6884 C C . CYS B 1 312 ? 3.428 26.234 6.496 1 98.44 312 CYS B C 1
ATOM 6886 O O . CYS B 1 312 ? 3.736 27.062 5.633 1 98.44 312 CYS B O 1
ATOM 6888 N N . SER B 1 313 ? 2.869 25.078 6.211 1 97.88 313 SER B N 1
ATOM 6889 C CA . SER B 1 313 ? 2.521 24.734 4.836 1 97.88 313 SER B CA 1
ATOM 6890 C C . SER B 1 313 ? 1.49 25.703 4.27 1 97.88 313 SER B C 1
ATOM 6892 O O . SER B 1 313 ? 1.617 26.156 3.133 1 97.88 313 SER B O 1
ATOM 6894 N N . GLY B 1 314 ? 0.482 26.016 5.043 1 97.94 314 GLY B N 1
ATOM 6895 C CA . GLY B 1 314 ? -0.511 26.984 4.625 1 97.94 314 GLY B CA 1
ATOM 6896 C C . GLY B 1 314 ? 0.067 28.375 4.426 1 97.94 314 GLY B C 1
ATOM 6897 O O . GLY B 1 314 ? -0.226 29.031 3.426 1 97.94 314 GLY B O 1
ATOM 6898 N N . LEU B 1 315 ? 0.886 28.766 5.348 1 97.75 315 LEU B N 1
ATOM 6899 C CA . LEU B 1 315 ? 1.472 30.109 5.281 1 97.75 315 LEU B CA 1
ATOM 6900 C C . LEU B 1 315 ? 2.432 30.219 4.102 1 97.75 315 LEU B C 1
ATOM 6902 O O . LEU B 1 315 ? 2.531 31.281 3.475 1 97.75 315 LEU B O 1
ATOM 6906 N N . GLU B 1 316 ? 3.16 29.141 3.883 1 96.75 316 GLU B N 1
ATOM 6907 C CA . GLU B 1 316 ? 4.059 29.125 2.732 1 96.75 316 GLU B CA 1
ATOM 6908 C C . GLU B 1 316 ? 3.291 29.344 1.431 1 96.75 316 GLU B C 1
ATOM 6910 O O . GLU B 1 316 ? 3.797 29.984 0.505 1 96.75 316 GLU B O 1
ATOM 6915 N N . HIS B 1 317 ? 2.146 28.875 1.338 1 96 317 HIS B N 1
ATOM 6916 C CA . HIS B 1 317 ? 1.302 29 0.157 1 96 317 HIS B CA 1
ATOM 6917 C C . HIS B 1 317 ? 0.919 30.453 -0.084 1 96 317 HIS B C 1
ATOM 6919 O O . HIS B 1 317 ? 0.608 30.844 -1.214 1 96 317 HIS B O 1
ATOM 6925 N N . LEU B 1 318 ? 0.905 31.297 0.894 1 94.94 318 LEU B N 1
ATOM 6926 C CA . LEU B 1 318 ? 0.503 32.688 0.792 1 94.94 318 LEU B CA 1
ATOM 6927 C C . LEU B 1 318 ? 1.625 33.531 0.202 1 94.94 318 LEU B C 1
ATOM 6929 O O . LEU B 1 318 ? 1.367 34.594 -0.403 1 94.94 318 LEU B O 1
ATOM 6933 N N . LYS B 1 319 ? 2.809 33.062 0.31 1 91.88 319 LYS B N 1
ATOM 6934 C CA . LYS B 1 319 ? 3.984 33.875 0.044 1 91.88 319 LYS B CA 1
ATOM 6935 C C . LYS B 1 319 ? 4.062 34.281 -1.43 1 91.88 319 LYS B C 1
ATOM 6937 O O . LYS B 1 319 ? 4.309 35.438 -1.759 1 91.88 319 LYS B O 1
ATOM 6942 N N . PRO B 1 320 ? 3.809 33.281 -2.355 1 91.25 320 PRO B N 1
ATOM 6943 C CA . PRO B 1 320 ? 3.852 33.656 -3.77 1 91.25 320 PRO B CA 1
ATOM 6944 C C . PRO B 1 320 ? 2.809 34.719 -4.125 1 91.25 320 PRO B C 1
ATOM 6946 O O . PRO B 1 320 ? 2.955 35.406 -5.129 1 91.25 320 PRO B O 1
ATOM 6949 N N . TYR B 1 321 ? 1.808 34.875 -3.352 1 91.19 321 TYR B N 1
ATOM 6950 C CA . TYR B 1 321 ? 0.744 35.844 -3.594 1 91.19 321 TYR B CA 1
ATOM 6951 C C . TYR B 1 321 ? 0.99 37.125 -2.818 1 91.19 321 TYR B C 1
ATOM 6953 O O . TYR B 1 321 ? 0.141 38.031 -2.801 1 91.19 321 TYR B O 1
ATOM 6961 N N . HIS B 1 322 ? 2.09 37.188 -2.096 1 89.5 322 HIS B N 1
ATOM 6962 C CA . HIS B 1 322 ? 2.486 38.344 -1.305 1 89.5 322 HIS B CA 1
ATOM 6963 C C . HIS B 1 322 ? 1.432 38.688 -0.257 1 89.5 322 HIS B C 1
ATOM 6965 O O . HIS B 1 322 ? 1.076 39.875 -0.083 1 89.5 322 HIS B O 1
ATOM 6971 N N . ILE B 1 323 ? 0.896 37.688 0.268 1 91.81 323 ILE B N 1
ATOM 6972 C CA . ILE B 1 323 ? -0.126 37.844 1.296 1 91.81 323 ILE B CA 1
ATOM 6973 C C . ILE B 1 323 ? 0.462 37.5 2.666 1 91.81 323 ILE B C 1
ATOM 6975 O O . ILE B 1 323 ? 1.193 36.531 2.811 1 91.81 323 ILE B O 1
ATOM 6979 N N . THR B 1 324 ? 0.299 38.375 3.639 1 92.62 324 THR B N 1
ATOM 6980 C CA . THR B 1 324 ? 0.568 38.156 5.051 1 92.62 324 THR B CA 1
ATOM 6981 C C . THR B 1 324 ? -0.734 38.062 5.84 1 92.62 324 THR B C 1
ATOM 6983 O O . THR B 1 324 ? -1.619 38.906 5.695 1 92.62 324 THR B O 1
ATOM 6986 N N . HIS B 1 325 ? -0.942 37.062 6.566 1 93.12 325 HIS B N 1
ATOM 6987 C CA . HIS B 1 325 ? -2.188 36.812 7.289 1 93.12 325 HIS B CA 1
ATOM 6988 C C . HIS B 1 325 ? -2.416 37.906 8.352 1 93.12 325 HIS B C 1
ATOM 6990 O O . HIS B 1 325 ? -3.514 38.438 8.461 1 93.12 325 HIS B O 1
ATOM 6996 N N . CYS B 1 326 ? -1.444 38.156 9.281 1 91.94 326 CYS B N 1
ATOM 6997 C CA . CYS B 1 326 ? -1.358 39.281 10.227 1 91.94 326 CYS B CA 1
ATOM 6998 C C . CYS B 1 326 ? -2.246 39.031 11.438 1 91.94 326 CYS B C 1
ATOM 7000 O O . CYS B 1 326 ? -2.398 39.906 12.289 1 91.94 326 CYS B O 1
ATOM 7002 N N . ASP B 1 327 ? -2.852 37.906 11.578 1 92.19 327 ASP B N 1
ATOM 7003 C CA . ASP B 1 327 ? -3.678 37.625 12.742 1 92.19 327 ASP B CA 1
ATOM 7004 C C . ASP B 1 327 ? -3.672 36.125 13.07 1 92.19 327 ASP B C 1
ATOM 7006 O O . ASP B 1 327 ? -4.73 35.5 13.195 1 92.19 327 ASP B O 1
ATOM 7010 N N . LEU B 1 328 ? -2.506 35.562 13.172 1 95.94 328 LEU B N 1
ATOM 7011 C CA . LEU B 1 328 ? -2.379 34.156 13.539 1 95.94 328 LEU B CA 1
ATOM 7012 C C . LEU B 1 328 ? -2.555 33.969 15.039 1 95.94 328 LEU B C 1
ATOM 7014 O O . LEU B 1 328 ? -1.685 34.375 15.828 1 95.94 328 LEU B O 1
ATOM 7018 N N . ARG B 1 329 ? -3.688 33.469 15.461 1 95.75 329 ARG B N 1
ATOM 7019 C CA . ARG B 1 329 ? -4.039 33.125 16.828 1 95.75 329 ARG B CA 1
ATOM 7020 C C . ARG B 1 329 ? -4.684 31.75 16.891 1 95.75 329 ARG B C 1
ATOM 7022 O O . ARG B 1 329 ? -5.156 31.234 15.883 1 95.75 329 ARG B O 1
ATOM 7029 N N . LEU B 1 330 ? -4.633 31.156 18.031 1 97.69 330 LEU B N 1
ATOM 7030 C CA . LEU B 1 330 ? -5.137 29.797 18.203 1 97.69 330 LEU B CA 1
ATOM 7031 C C . LEU B 1 330 ? -6.594 29.703 17.766 1 97.69 330 LEU B C 1
ATOM 7033 O O . LEU B 1 330 ? -7.004 28.703 17.188 1 97.69 330 LEU B O 1
ATOM 7037 N N . GLU B 1 331 ? -7.387 30.75 17.953 1 95.94 331 GLU B N 1
ATOM 7038 C CA . GLU B 1 331 ? -8.82 30.766 17.672 1 95.94 331 GLU B CA 1
ATOM 7039 C C . GLU B 1 331 ? -9.078 30.828 16.156 1 95.94 331 GLU B C 1
ATOM 7041 O O . GLU B 1 331 ? -10.188 30.547 15.711 1 95.94 331 GLU B O 1
ATOM 7046 N N . ASN B 1 332 ? -8.062 31.266 15.43 1 96 332 ASN B N 1
ATOM 7047 C CA . ASN B 1 332 ? -8.219 31.422 13.984 1 96 332 ASN B CA 1
ATOM 7048 C C . ASN B 1 332 ? -7.707 30.203 13.234 1 96 332 ASN B C 1
ATOM 7050 O O . ASN B 1 332 ? -7.668 30.188 12 1 96 332 ASN B O 1
ATOM 7054 N N . LEU B 1 333 ? -7.258 29.188 13.938 1 97.94 333 LEU B N 1
ATOM 7055 C CA . LEU B 1 333 ? -6.836 27.906 13.391 1 97.94 333 LEU B CA 1
ATOM 7056 C C . LEU B 1 333 ? -7.863 26.828 13.703 1 97.94 333 LEU B C 1
ATOM 7058 O O . LEU B 1 333 ? -8.203 26.594 14.867 1 97.94 333 LEU B O 1
ATOM 7062 N N . LEU B 1 334 ? -8.32 26.172 12.594 1 97.44 334 LEU B N 1
ATOM 7063 C CA . LEU B 1 334 ? -9.406 25.219 12.742 1 97.44 334 LEU B CA 1
ATOM 7064 C C . LEU B 1 334 ? -8.914 23.781 12.508 1 97.44 334 LEU B C 1
ATOM 7066 O O . LEU B 1 334 ? -7.934 23.578 11.789 1 97.44 334 LEU B O 1
ATOM 7070 N N . LEU B 1 335 ? -9.539 22.859 13.133 1 96.5 335 LEU B N 1
ATOM 7071 C CA . LEU B 1 335 ? -9.25 21.438 12.938 1 96.5 335 LEU B CA 1
ATOM 7072 C C . LEU B 1 335 ? -10.422 20.734 12.258 1 96.5 335 LEU B C 1
ATOM 7074 O O . LEU B 1 335 ? -11.57 20.906 12.656 1 96.5 335 LEU B O 1
ATOM 7078 N N . VAL B 1 336 ? -10.062 20.047 11.211 1 94.75 336 VAL B N 1
ATOM 7079 C CA . VAL B 1 336 ? -11.031 19.297 10.414 1 94.75 336 VAL B CA 1
ATOM 7080 C C . VAL B 1 336 ? -10.617 17.828 10.312 1 94.75 336 VAL B C 1
ATOM 7082 O O . VAL B 1 336 ? -9.438 17.516 10.461 1 94.75 336 VAL B O 1
ATOM 7085 N N . ASN B 1 337 ? -11.547 16.953 10.141 1 88.69 337 ASN B N 1
ATOM 7086 C CA . ASN B 1 337 ? -11.219 15.555 9.914 1 88.69 337 ASN B CA 1
ATOM 7087 C C . ASN B 1 337 ? -10.586 15.344 8.539 1 88.69 337 ASN B C 1
ATOM 7089 O O . ASN B 1 337 ? -11.062 15.883 7.539 1 88.69 337 ASN B O 1
ATOM 7093 N N . TYR B 1 338 ? -9.508 14.664 8.453 1 79 338 TYR B N 1
ATOM 7094 C CA . TYR B 1 338 ? -8.844 14.477 7.168 1 79 338 TYR B CA 1
ATOM 7095 C C . TYR B 1 338 ? -9.328 13.203 6.488 1 79 338 TYR B C 1
ATOM 7097 O O . TYR B 1 338 ? -9.086 13 5.297 1 79 338 TYR B O 1
ATOM 7105 N N . ARG B 1 339 ? -9.773 12.227 7.137 1 66.19 339 ARG B N 1
ATOM 7106 C CA . ARG B 1 339 ? -10.172 10.977 6.496 1 66.19 339 ARG B CA 1
ATOM 7107 C C . ARG B 1 339 ? -11.445 11.172 5.668 1 66.19 339 ARG B C 1
ATOM 7109 O O . ARG B 1 339 ? -12.375 11.852 6.098 1 66.19 339 ARG B O 1
ATOM 7116 N N . SER B 1 340 ? -11.266 11.102 4.328 1 50.78 340 SER B N 1
ATOM 7117 C CA . SER B 1 340 ? -12.359 11.227 3.369 1 50.78 340 SER B CA 1
ATOM 7118 C C . SER B 1 340 ? -13.547 10.352 3.768 1 50.78 340 SER B C 1
ATOM 7120 O O . SER B 1 340 ? -13.367 9.211 4.199 1 50.78 340 SER B O 1
ATOM 7122 N N . GLY B 1 341 ? -14.484 10.805 4.336 1 45.62 341 GLY B N 1
ATOM 7123 C CA . GLY B 1 341 ? -15.789 10.203 4.566 1 45.62 341 GLY B CA 1
ATOM 7124 C C . GLY B 1 341 ? -16.156 9.156 3.527 1 45.62 341 GLY B C 1
ATOM 7125 O O . GLY B 1 341 ? -17.297 8.695 3.48 1 45.62 341 GLY B O 1
ATOM 7126 N N . GLY B 1 342 ? -15.336 9.102 2.451 1 42.34 342 GLY B N 1
ATOM 7127 C CA . GLY B 1 342 ? -16.078 8.398 1.418 1 42.34 342 GLY B CA 1
ATOM 7128 C C . GLY B 1 342 ? -16.391 6.957 1.779 1 42.34 342 GLY B C 1
ATOM 7129 O O . GLY B 1 342 ? -16.859 6.188 0.937 1 42.34 342 GLY B O 1
ATOM 7130 N N . GLY B 1 343 ? -15.539 6.168 2.494 1 39.16 343 GLY B N 1
ATOM 7131 C CA . GLY B 1 343 ? -16.188 4.867 2.449 1 39.16 343 GLY B CA 1
ATOM 7132 C C . GLY B 1 343 ? -17.641 4.914 2.877 1 39.16 343 GLY B C 1
ATOM 7133 O O . GLY B 1 343 ? -18.016 5.707 3.742 1 39.16 343 GLY B O 1
ATOM 7134 N N . LEU B 1 344 ? -18.453 4.723 1.938 1 37 344 LEU B N 1
ATOM 7135 C CA . LEU B 1 344 ? -19.906 4.594 2.096 1 37 344 LEU B CA 1
ATOM 7136 C C . LEU B 1 344 ? -20.266 4.191 3.523 1 37 344 LEU B C 1
ATOM 7138 O O . LEU B 1 344 ? -21.375 4.453 3.986 1 37 344 LEU B O 1
ATOM 7142 N N . LEU B 1 345 ? -19.641 3.037 3.975 1 36.69 345 LEU B N 1
ATOM 7143 C CA . LEU B 1 345 ? -20.312 2.434 5.117 1 36.69 345 LEU B CA 1
ATOM 7144 C C . LEU B 1 345 ? -20.266 3.355 6.332 1 36.69 345 LEU B C 1
ATOM 7146 O O . LEU B 1 345 ? -21.234 3.469 7.078 1 36.69 345 LEU B O 1
ATOM 7150 N N . ASN B 1 346 ? -19.094 3.443 7.062 1 37.25 346 ASN B N 1
ATOM 7151 C CA . ASN B 1 346 ? -19.25 4 8.398 1 37.25 346 ASN B CA 1
ATOM 7152 C C . ASN B 1 346 ? -19.188 5.527 8.383 1 37.25 346 ASN B C 1
ATOM 7154 O O . ASN B 1 346 ? -18.109 6.113 8.305 1 37.25 346 ASN B O 1
ATOM 7158 N N . SER B 1 347 ? -20 6.168 7.727 1 39.09 347 SER B N 1
ATOM 7159 C CA . SER B 1 347 ? -20.438 7.523 8.039 1 39.09 347 SER B CA 1
ATOM 7160 C C . SER B 1 347 ? -20.219 7.855 9.508 1 39.09 347 SER B C 1
ATOM 7162 O O . SER B 1 347 ? -20.781 8.836 10.016 1 39.09 347 SER B O 1
ATOM 7164 N N . GLU B 1 348 ? -19.969 6.879 10.258 1 39.66 348 GLU B N 1
ATOM 7165 C CA . GLU B 1 348 ? -19.875 7.289 11.648 1 39.66 348 GLU B CA 1
ATOM 7166 C C . GLU B 1 348 ? -18.688 8.242 11.859 1 39.66 348 GLU B C 1
ATOM 7168 O O . GLU B 1 348 ? -17.609 8.031 11.297 1 39.66 348 GLU B O 1
ATOM 7173 N N . LEU B 1 349 ? -18.984 9.453 12.078 1 44.31 349 LEU B N 1
ATOM 7174 C CA . LEU B 1 349 ? -18.062 10.422 12.664 1 44.31 349 LEU B CA 1
ATOM 7175 C C . LEU B 1 349 ? -16.938 9.711 13.406 1 44.31 349 LEU B C 1
ATOM 7177 O O . LEU B 1 349 ? -17.141 9.172 14.492 1 44.31 349 LEU B O 1
ATOM 7181 N N . VAL B 1 350 ? -16.141 8.992 12.727 1 51.19 350 VAL B N 1
ATOM 7182 C CA . VAL B 1 350 ? -15 8.469 13.477 1 51.19 350 VAL B CA 1
ATOM 7183 C C . VAL B 1 350 ? -14.492 9.523 14.453 1 51.19 350 VAL B C 1
ATOM 7185 O O . VAL B 1 350 ? -14.156 10.641 14.055 1 51.19 350 VAL B O 1
ATOM 7188 N N . GLU B 1 351 ? -14.914 9.438 15.68 1 57.06 351 GLU B N 1
ATOM 7189 C CA . GLU B 1 351 ? -14.445 10.305 16.75 1 57.06 351 GLU B CA 1
ATOM 7190 C C . GLU B 1 351 ? -12.93 10.484 16.703 1 57.06 351 GLU B C 1
ATOM 7192 O O . GLU B 1 351 ? -12.195 9.516 16.5 1 57.06 351 GLU B O 1
ATOM 7197 N N . PRO B 1 352 ? -12.617 11.742 16.547 1 63.19 352 PRO B N 1
ATOM 7198 C CA . PRO B 1 352 ? -11.172 11.992 16.625 1 63.19 352 PRO B CA 1
ATOM 7199 C C . PRO B 1 352 ? -10.5 11.227 17.766 1 63.19 352 PRO B C 1
ATOM 7201 O O . PRO B 1 352 ? -11.062 11.117 18.844 1 63.19 352 PRO B O 1
ATOM 7204 N N . ASN B 1 353 ? -9.609 10.438 17.391 1 69.56 353 ASN B N 1
ATOM 7205 C CA . ASN B 1 353 ? -8.797 9.734 18.391 1 69.56 353 ASN B CA 1
ATOM 7206 C C . ASN B 1 353 ? -7.695 10.633 18.938 1 69.56 353 ASN B C 1
ATOM 7208 O O . ASN B 1 353 ? -6.738 10.961 18.234 1 69.56 353 ASN B O 1
ATOM 7212 N N . PRO B 1 354 ? -7.91 11.055 20.188 1 71.94 354 PRO B N 1
ATOM 7213 C CA . PRO B 1 354 ? -6.914 11.969 20.75 1 71.94 354 PRO B CA 1
ATOM 7214 C C . PRO B 1 354 ? -5.523 11.344 20.844 1 71.94 354 PRO B C 1
ATOM 7216 O O . PRO B 1 354 ? -4.531 12.062 20.984 1 71.94 354 PRO B O 1
ATOM 7219 N N . ASN B 1 355 ? -5.512 10.055 20.672 1 73.12 355 ASN B N 1
ATOM 7220 C CA . ASN B 1 355 ? -4.223 9.383 20.797 1 73.12 355 ASN B CA 1
ATOM 7221 C C . ASN B 1 355 ? -3.562 9.164 19.438 1 73.12 355 ASN B C 1
ATOM 7223 O O . ASN B 1 355 ? -2.459 8.625 19.359 1 73.12 355 ASN B O 1
ATOM 7227 N N . ALA B 1 356 ? -4.281 9.734 18.484 1 79.94 356 ALA B N 1
ATOM 7228 C CA . ALA B 1 356 ? -3.664 9.641 17.172 1 79.94 356 ALA B CA 1
ATOM 7229 C C . ALA B 1 356 ? -2.49 10.609 17.047 1 79.94 356 ALA B C 1
ATOM 7231 O O . ALA B 1 356 ? -2.537 11.727 17.562 1 79.94 356 ALA B O 1
ATOM 7232 N N . THR B 1 357 ? -1.469 10.195 16.406 1 78.31 357 THR B N 1
ATOM 7233 C CA . THR B 1 357 ? -0.288 11.031 16.25 1 78.31 357 THR B CA 1
ATOM 7234 C C . THR B 1 357 ? -0.621 12.273 15.422 1 78.31 357 THR B C 1
ATOM 7236 O O . THR B 1 357 ? -0.169 13.375 15.742 1 78.31 357 THR B O 1
ATOM 7239 N N . CYS B 1 358 ? -1.31 12.047 14.305 1 78.62 358 CYS B N 1
ATOM 7240 C CA . CYS B 1 358 ? -1.797 13.188 13.531 1 78.62 358 CYS B CA 1
ATOM 7241 C C . CYS B 1 358 ? -3.312 13.305 13.641 1 78.62 358 CYS B C 1
ATOM 7243 O O . CYS B 1 358 ? -4.047 12.656 12.891 1 78.62 358 CYS B O 1
ATOM 7245 N N . PRO B 1 359 ? -3.656 14.102 14.492 1 70 359 PRO B N 1
ATOM 7246 C CA . PRO B 1 359 ? -5.047 14.07 14.945 1 70 359 PRO B CA 1
ATOM 7247 C C . PRO B 1 359 ? -6.02 14.641 13.922 1 70 359 PRO B C 1
ATOM 7249 O O . PRO B 1 359 ? -7.164 14.188 13.828 1 70 359 PRO B O 1
ATOM 7252 N N . ALA B 1 360 ? -5.469 15.664 13.203 1 89.88 360 ALA B N 1
ATOM 7253 C CA . ALA B 1 360 ? -6.453 16.359 12.383 1 89.88 360 ALA B CA 1
ATOM 7254 C C . ALA B 1 360 ? -5.777 17.188 11.297 1 89.88 360 ALA B C 1
ATOM 7256 O O . ALA B 1 360 ? -4.562 17.406 11.336 1 89.88 360 ALA B O 1
ATOM 7257 N N . ARG B 1 361 ? -6.566 17.531 10.32 1 95.56 361 ARG B N 1
ATOM 7258 C CA . ARG B 1 361 ? -6.195 18.531 9.328 1 95.56 361 ARG B CA 1
ATOM 7259 C C . ARG B 1 361 ? -6.348 19.953 9.883 1 95.56 361 ARG B C 1
ATOM 7261 O O . ARG B 1 361 ? -7.391 20.281 10.445 1 95.56 361 ARG B O 1
ATOM 7268 N N . LEU B 1 362 ? -5.301 20.719 9.797 1 97.75 362 LEU B N 1
ATOM 7269 C CA . LEU B 1 362 ? -5.34 22.109 10.266 1 97.75 362 LEU B CA 1
ATOM 7270 C C . LEU B 1 362 ? -5.699 23.047 9.133 1 97.75 362 LEU B C 1
ATOM 7272 O O . LEU B 1 362 ? -5.152 22.953 8.031 1 97.75 362 LEU B O 1
ATOM 7276 N N . ILE B 1 363 ? -6.594 24.016 9.398 1 96.88 363 ILE B N 1
ATOM 7277 C CA . ILE B 1 363 ? -7.039 25 8.422 1 96.88 363 ILE B CA 1
ATOM 7278 C C . ILE B 1 363 ? -6.789 26.406 8.953 1 96.88 363 ILE B C 1
ATOM 7280 O O . ILE B 1 363 ? -7.207 26.734 10.062 1 96.88 363 ILE B O 1
ATOM 7284 N N . VAL B 1 364 ? -6.086 27.188 8.211 1 96.81 364 VAL B N 1
ATOM 7285 C CA . VAL B 1 364 ? -5.934 28.609 8.516 1 96.81 364 VAL B CA 1
ATOM 7286 C C . VAL B 1 364 ? -7.176 29.359 8.062 1 96.81 364 VAL B C 1
ATOM 7288 O O . VAL B 1 364 ? -7.574 29.281 6.902 1 96.81 364 VAL B O 1
ATOM 7291 N N . SER B 1 365 ? -7.766 30.047 8.992 1 94.19 365 SER B N 1
ATOM 7292 C CA . SER B 1 365 ? -8.992 30.781 8.703 1 94.19 365 SER B CA 1
ATOM 7293 C C . SER B 1 365 ? -8.859 32.25 9.094 1 94.19 365 SER B C 1
ATOM 7295 O O . SER B 1 365 ? -7.781 32.719 9.477 1 94.19 365 SER B O 1
ATOM 7297 N N . ASN B 1 366 ? -9.906 33.094 8.938 1 90.31 366 ASN B N 1
ATOM 7298 C CA . ASN B 1 366 ? -10.031 34.5 9.328 1 90.31 366 ASN B CA 1
ATOM 7299 C C . ASN B 1 366 ? -8.977 35.375 8.664 1 90.31 366 ASN B C 1
ATOM 7301 O O . ASN B 1 366 ? -8.047 35.844 9.328 1 90.31 366 ASN B O 1
ATOM 7305 N N . PHE B 1 367 ? -9.141 35.75 7.504 1 89.94 367 PHE B N 1
ATOM 7306 C CA . PHE B 1 367 ? -8.219 36.594 6.746 1 89.94 367 PHE B CA 1
ATOM 7307 C C . PHE B 1 367 ? -8.648 38.062 6.793 1 89.94 367 PHE B C 1
ATOM 7309 O O . PHE B 1 367 ? -8.289 38.844 5.914 1 89.94 367 PHE B O 1
ATOM 7316 N N . SER B 1 368 ? -9.336 38.406 7.816 1 85.69 368 SER B N 1
ATOM 7317 C CA . SER B 1 368 ? -9.883 39.75 7.914 1 85.69 368 SER B CA 1
ATOM 7318 C C . SER B 1 368 ? -8.766 40.781 8.023 1 85.69 368 SER B C 1
ATOM 7320 O O . SER B 1 368 ? -8.906 41.906 7.551 1 85.69 368 SER B O 1
ATOM 7322 N N . GLN B 1 369 ? -7.633 40.469 8.594 1 87.75 369 GLN B N 1
ATOM 7323 C CA . GLN B 1 369 ? -6.535 41.406 8.797 1 87.75 369 GLN B CA 1
ATOM 7324 C C . GLN B 1 369 ? -5.418 41.156 7.781 1 87.75 369 GLN B C 1
ATOM 7326 O O . GLN B 1 369 ? -4.363 41.781 7.852 1 87.75 369 GLN B O 1
ATOM 7331 N N . ALA B 1 370 ? -5.703 40.281 6.867 1 90.56 370 ALA B N 1
ATOM 7332 C CA . ALA B 1 370 ? -4.668 39.906 5.902 1 90.56 370 ALA B CA 1
ATOM 7333 C C . ALA B 1 370 ? -4.32 41.094 5 1 90.56 370 ALA B C 1
ATOM 7335 O O . ALA B 1 370 ? -5.191 41.906 4.676 1 90.56 370 ALA B O 1
ATOM 7336 N N . LYS B 1 371 ? -3.086 41.188 4.66 1 86.81 371 LYS B N 1
ATOM 7337 C CA . LYS B 1 371 ? -2.598 42.25 3.793 1 86.81 371 LYS B CA 1
ATOM 7338 C C . LYS B 1 371 ? -1.906 41.688 2.557 1 86.81 371 LYS B C 1
ATOM 7340 O O . LYS B 1 371 ? -1.221 40.656 2.637 1 86.81 371 LYS B O 1
ATOM 7345 N N . GLN B 1 372 ? -2.229 42.281 1.413 1 86.56 372 GLN B N 1
ATOM 7346 C CA . GLN B 1 372 ? -1.564 41.906 0.166 1 86.56 372 GLN B CA 1
ATOM 7347 C C . GLN B 1 372 ? -0.707 43.062 -0.358 1 86.56 372 GLN B C 1
ATOM 7349 O O . GLN B 1 372 ? -1.193 44.188 -0.522 1 86.56 372 GLN B O 1
ATOM 7354 N N . LYS B 1 373 ? 0.543 42.812 -0.51 1 76.5 373 LYS B N 1
ATOM 7355 C CA . LYS B 1 373 ? 1.445 43.844 -1.006 1 76.5 373 LYS B CA 1
ATOM 7356 C C . LYS B 1 373 ? 1.264 44.062 -2.506 1 76.5 373 LYS B C 1
ATOM 7358 O O . LYS B 1 373 ? 1.128 43.094 -3.264 1 76.5 373 LYS B O 1
ATOM 7363 N N . SER B 1 374 ? 0.688 45.25 -2.988 1 62.72 374 SER B N 1
ATOM 7364 C CA . SER B 1 374 ? 0.527 45.594 -4.391 1 62.72 374 SER B CA 1
ATOM 7365 C C . SER B 1 374 ? 1.878 45.75 -5.082 1 62.72 374 SER B C 1
ATOM 7367 O O . SER B 1 374 ? 2.846 46.219 -4.473 1 62.72 374 SER B O 1
ATOM 7369 N N . HIS B 1 375 ? 2.238 44.875 -5.992 1 53.91 375 HIS B N 1
ATOM 7370 C CA . HIS B 1 375 ? 3.414 45.062 -6.836 1 53.91 375 HIS B CA 1
ATOM 7371 C C . HIS B 1 375 ? 3.572 46.531 -7.25 1 53.91 375 HIS B C 1
ATOM 7373 O O . HIS B 1 375 ? 4.531 46.875 -7.938 1 53.91 375 HIS B O 1
ATOM 7379 N N . MET B 1 376 ? 2.596 47.344 -7.172 1 45.88 376 MET B N 1
ATOM 7380 C CA . MET B 1 376 ? 2.777 48.594 -7.918 1 45.88 376 MET B CA 1
ATOM 7381 C C . MET B 1 376 ? 3.896 49.438 -7.312 1 45.88 376 MET B C 1
ATOM 7383 O O . MET B 1 376 ? 4.023 50.625 -7.621 1 45.88 376 MET B O 1
ATOM 7387 N N . VAL B 1 377 ? 4.512 49.031 -6.32 1 45.25 377 VAL B N 1
ATOM 7388 C CA . VAL B 1 377 ? 5.605 49.969 -6.016 1 45.25 377 VAL B CA 1
ATOM 7389 C C . VAL B 1 377 ? 6.746 49.75 -7.016 1 45.25 377 VAL B C 1
ATOM 7391 O O . VAL B 1 377 ? 7.199 48.625 -7.223 1 45.25 377 VAL B O 1
ATOM 7394 N N . ASP B 1 378 ? 6.945 50.531 -8.055 1 43.56 378 ASP B N 1
ATOM 7395 C CA . ASP B 1 378 ? 7.969 50.688 -9.086 1 43.56 378 ASP B CA 1
ATOM 7396 C C . ASP B 1 378 ? 9.359 50.406 -8.523 1 43.56 378 ASP B C 1
ATOM 7398 O O . ASP B 1 378 ? 9.789 51.031 -7.562 1 43.56 378 ASP B O 1
ATOM 7402 N N . PRO B 1 379 ? 9.898 49.344 -8.82 1 45.66 379 PRO B N 1
ATOM 7403 C CA . PRO B 1 379 ? 11.273 49.062 -8.43 1 45.66 379 PRO B CA 1
ATOM 7404 C C . PRO B 1 379 ? 12.188 50.281 -8.523 1 45.66 379 PRO B C 1
ATOM 7406 O O . PRO B 1 379 ? 13.211 50.344 -7.836 1 45.66 379 PRO B O 1
ATOM 7409 N N . GLU B 1 380 ? 11.945 51.125 -9.445 1 45.62 380 GLU B N 1
ATOM 7410 C CA . GLU B 1 380 ? 12.781 52.312 -9.609 1 45.62 380 GLU B CA 1
ATOM 7411 C C . GLU B 1 380 ? 12.742 53.188 -8.359 1 45.62 380 GLU B C 1
ATOM 7413 O O . GLU B 1 380 ? 13.695 53.906 -8.07 1 45.62 380 GLU B O 1
ATOM 7418 N N . VAL B 1 381 ? 11.672 53.219 -7.676 1 46.25 381 VAL B N 1
ATOM 7419 C CA . VAL B 1 381 ? 11.609 54.031 -6.477 1 46.25 381 VAL B CA 1
ATOM 7420 C C . VAL B 1 381 ? 12.391 53.375 -5.344 1 46.25 381 VAL B C 1
ATOM 7422 O O . VAL B 1 381 ? 12.93 54.062 -4.469 1 46.25 381 VAL B O 1
ATOM 7425 N N . LEU B 1 382 ? 12.438 51.969 -5.375 1 45.72 382 LEU B N 1
ATOM 7426 C CA . LEU B 1 382 ? 13.203 51.281 -4.344 1 45.72 382 LEU B CA 1
ATOM 7427 C C . LEU B 1 382 ? 14.703 51.406 -4.598 1 45.72 382 LEU B C 1
ATOM 7429 O O . LEU B 1 382 ? 15.516 50.969 -3.777 1 45.72 382 LEU B O 1
ATOM 7433 N N . ARG B 1 383 ? 15.148 51.688 -5.691 1 44.47 383 ARG B N 1
ATOM 7434 C CA . ARG B 1 383 ? 16.578 51.812 -6.004 1 44.47 383 ARG B CA 1
ATOM 7435 C C . ARG B 1 383 ? 17.234 52.875 -5.148 1 44.47 383 ARG B C 1
ATOM 7437 O O . ARG B 1 383 ? 18.422 52.75 -4.816 1 44.47 383 ARG B O 1
ATOM 7444 N N . ASP B 1 384 ? 16.547 54.156 -5.07 1 41.03 384 ASP B N 1
ATOM 7445 C CA . ASP B 1 384 ? 17.234 55.125 -4.242 1 41.03 384 ASP B CA 1
ATOM 7446 C C . ASP B 1 384 ? 16.812 55.031 -2.779 1 41.03 384 ASP B C 1
ATOM 7448 O O . ASP B 1 384 ? 15.812 55.625 -2.371 1 41.03 384 ASP B O 1
ATOM 7452 N N . GLN B 1 385 ? 17.094 54 -2.094 1 42.38 385 GLN B N 1
ATOM 7453 C CA . GLN B 1 385 ? 16.875 53.656 -0.689 1 42.38 385 GLN B CA 1
ATOM 7454 C C . GLN B 1 385 ? 17.109 54.875 0.205 1 42.38 385 GLN B C 1
ATOM 7456 O O . GLN B 1 385 ? 16.625 54.938 1.337 1 42.38 385 GLN B O 1
ATOM 7461 N N . SER B 1 386 ? 18.016 55.688 -0.072 1 45.69 386 SER B N 1
ATOM 7462 C CA . SER B 1 386 ? 18.391 56.812 0.75 1 45.69 386 SER B CA 1
ATOM 7463 C C . SER B 1 386 ? 17.219 57.781 0.904 1 45.69 386 SER B C 1
ATOM 7465 O O . SER B 1 386 ? 17.203 58.594 1.833 1 45.69 386 SER B O 1
ATOM 7467 N N . ARG B 1 387 ? 16.391 57.906 -0.029 1 42.03 387 ARG B N 1
ATOM 7468 C CA . ARG B 1 387 ? 15.305 58.906 0.002 1 42.03 387 ARG B CA 1
ATOM 7469 C C . ARG B 1 387 ? 13.984 58.25 0.409 1 42.03 387 ARG B C 1
ATOM 7471 O O . ARG B 1 387 ? 12.93 58.875 0.374 1 42.03 387 ARG B O 1
ATOM 7478 N N . LEU B 1 388 ? 14 56.906 0.485 1 44.78 388 LEU B N 1
ATOM 7479 C CA . LEU B 1 388 ? 12.727 56.312 0.884 1 44.78 388 LEU B CA 1
ATOM 7480 C C . LEU B 1 388 ? 12.453 56.562 2.363 1 44.78 388 LEU B C 1
ATOM 7482 O O . LEU B 1 388 ? 13.367 56.5 3.186 1 44.78 388 LEU B O 1
ATOM 7486 N N . ALA B 1 389 ? 11.312 57.219 2.695 1 43.81 389 ALA B N 1
ATOM 7487 C CA . ALA B 1 389 ? 10.938 57.562 4.07 1 43.81 389 ALA B CA 1
ATOM 7488 C C . ALA B 1 389 ? 10.93 56.281 4.941 1 43.81 389 ALA B C 1
ATOM 7490 O O . ALA B 1 389 ? 10.672 55.188 4.453 1 43.81 389 ALA B O 1
ATOM 7491 N N . PRO B 1 390 ? 11.352 56.406 6.207 1 44.84 390 PRO B N 1
ATOM 7492 C CA . PRO B 1 390 ? 11.391 55.312 7.18 1 44.84 390 PRO B CA 1
ATOM 7493 C C . PRO B 1 390 ? 10.109 54.5 7.188 1 44.84 390 PRO B C 1
ATOM 7495 O O . PRO B 1 390 ? 10.156 53.281 7.434 1 44.84 390 PRO B O 1
ATOM 7498 N N . GLU B 1 391 ? 9.039 55.125 6.859 1 46.19 391 GLU B N 1
ATOM 7499 C CA . GLU B 1 391 ? 7.758 54.438 6.875 1 46.19 391 GLU B CA 1
ATOM 7500 C C . GLU B 1 391 ? 7.684 53.406 5.758 1 46.19 391 GLU B C 1
ATOM 7502 O O . GLU B 1 391 ? 7.02 52.375 5.906 1 46.19 391 GLU B O 1
ATOM 7507 N N . ILE B 1 392 ? 8.203 53.688 4.66 1 44.78 392 ILE B N 1
ATOM 7508 C CA . ILE B 1 392 ? 8.219 52.719 3.557 1 44.78 392 ILE B CA 1
ATOM 7509 C C . ILE B 1 392 ? 9.172 51.594 3.877 1 44.78 392 ILE B C 1
ATOM 7511 O O . ILE B 1 392 ? 8.875 50.406 3.582 1 44.78 392 ILE B O 1
ATOM 7515 N N . ILE B 1 393 ? 10.297 51.844 4.59 1 43.31 393 ILE B N 1
ATOM 7516 C CA . ILE B 1 393 ? 11.195 50.844 5.133 1 43.31 393 ILE B CA 1
ATOM 7517 C C . ILE B 1 393 ? 10.461 50 6.176 1 43.31 393 ILE B C 1
ATOM 7519 O O . ILE B 1 393 ? 10.602 48.781 6.203 1 43.31 393 ILE B O 1
ATOM 7523 N N . THR B 1 394 ? 9.727 50.656 7.07 1 45.31 394 THR B N 1
ATOM 7524 C CA . THR B 1 394 ? 8.875 49.969 8.031 1 45.31 394 THR B CA 1
ATOM 7525 C C . THR B 1 394 ? 7.828 49.125 7.316 1 45.31 394 THR B C 1
ATOM 7527 O O . THR B 1 394 ? 7.445 48.062 7.805 1 45.31 394 THR B O 1
ATOM 7530 N N . ALA B 1 395 ? 7.266 49.562 6.312 1 47.06 395 ALA B N 1
ATOM 7531 C CA . ALA B 1 395 ? 6.301 48.844 5.504 1 47.06 395 ALA B CA 1
ATOM 7532 C C . ALA B 1 395 ? 6.926 47.562 4.938 1 47.06 395 ALA B C 1
ATOM 7534 O O . ALA B 1 395 ? 6.246 46.531 4.785 1 47.06 395 ALA B O 1
ATOM 7535 N N . THR B 1 396 ? 8.172 47.625 4.598 1 47.16 396 THR B N 1
ATOM 7536 C CA . THR B 1 396 ? 8.945 46.469 4.211 1 47.16 396 THR B CA 1
ATOM 7537 C C . THR B 1 396 ? 9.141 45.531 5.406 1 47.16 396 THR B C 1
ATOM 7539 O O . THR B 1 396 ? 9.398 44.344 5.23 1 47.16 396 THR B O 1
ATOM 7542 N N . GLN B 1 397 ? 9.242 46.125 6.672 1 46.91 397 GLN B N 1
ATOM 7543 C CA . GLN B 1 397 ? 9.406 45.406 7.938 1 46.91 397 GLN B CA 1
ATOM 7544 C C . GLN B 1 397 ? 8.195 44.5 8.234 1 46.91 397 GLN B C 1
ATOM 7546 O O . GLN B 1 397 ? 8.266 43.625 9.094 1 46.91 397 GLN B O 1
ATOM 7551 N N . TYR B 1 398 ? 7.094 44.906 7.73 1 50.44 398 TYR B N 1
ATOM 7552 C CA . TYR B 1 398 ? 5.879 44.125 7.789 1 50.44 398 TYR B CA 1
ATOM 7553 C C . TYR B 1 398 ? 6.137 42.719 7.262 1 50.44 398 TYR B C 1
ATOM 7555 O O . TYR B 1 398 ? 5.305 41.812 7.438 1 50.44 398 TYR B O 1
ATOM 7563 N N . LYS B 1 399 ? 7.418 42.438 6.996 1 62.12 399 LYS B N 1
ATOM 7564 C CA . LYS B 1 399 ? 7.727 41.375 6.051 1 62.12 399 LYS B CA 1
ATOM 7565 C C . LYS B 1 399 ? 7.824 40.031 6.758 1 62.12 399 LYS B C 1
ATOM 7567 O O . LYS B 1 399 ? 7.516 39 6.172 1 62.12 399 LYS B O 1
ATOM 7572 N N . LYS B 1 400 ? 7.73 40.031 8.188 1 86.88 400 LYS B N 1
ATOM 7573 C CA . LYS B 1 400 ? 7.793 38.688 8.758 1 86.88 400 LYS B CA 1
ATOM 7574 C C . LYS B 1 400 ? 6.902 38.562 9.992 1 86.88 400 LYS B C 1
ATOM 7576 O O . LYS B 1 400 ? 7.312 38 11.008 1 86.88 400 LYS B O 1
ATOM 7581 N N . CYS B 1 401 ? 5.656 39.312 9.883 1 89.75 401 CYS B N 1
ATOM 7582 C CA . CYS B 1 401 ? 4.664 39.312 10.953 1 89.75 401 CYS B CA 1
ATOM 7583 C C . CYS B 1 401 ? 4.172 37.875 11.211 1 89.75 401 CYS B C 1
ATOM 7585 O O . CYS B 1 401 ? 4.012 37.469 12.367 1 89.75 401 CYS B O 1
ATOM 7587 N N . ASP B 1 402 ? 3.973 37.156 10.164 1 95.56 402 ASP B N 1
ATOM 7588 C CA . ASP B 1 402 ? 3.484 35.812 10.312 1 95.56 402 ASP B CA 1
ATOM 7589 C C . ASP B 1 402 ? 4.508 34.938 11.031 1 95.56 402 ASP B C 1
ATOM 7591 O O . ASP B 1 402 ? 4.141 34.062 11.836 1 95.56 402 ASP B O 1
ATOM 7595 N N . GLU B 1 403 ? 5.797 35.125 10.75 1 96.19 403 GLU B N 1
ATOM 7596 C CA . GLU B 1 403 ? 6.855 34.406 11.453 1 96.19 403 GLU B CA 1
ATOM 7597 C C . GLU B 1 403 ? 6.816 34.688 12.953 1 96.19 403 GLU B C 1
ATOM 7599 O O . GLU B 1 403 ? 6.812 33.781 13.766 1 96.19 403 GLU B O 1
ATOM 7604 N N . PHE B 1 404 ? 6.762 35.938 13.25 1 94.56 404 PHE B N 1
ATOM 7605 C CA . PHE B 1 404 ? 6.73 36.375 14.641 1 94.56 404 PHE B CA 1
ATOM 7606 C C . PHE B 1 404 ? 5.535 35.781 15.367 1 94.56 404 PHE B C 1
ATOM 7608 O O . PHE B 1 404 ? 5.68 35.219 16.469 1 94.56 404 PHE B O 1
ATOM 7615 N N . GLN B 1 405 ? 4.324 35.875 14.812 1 96.75 405 GLN B N 1
ATOM 7616 C CA . GLN B 1 405 ? 3.105 35.344 15.414 1 96.75 405 GLN B CA 1
ATOM 7617 C C . GLN B 1 405 ? 3.178 33.812 15.57 1 96.75 405 GLN B C 1
ATOM 7619 O O . GLN B 1 405 ? 2.66 33.281 16.547 1 96.75 405 GLN B O 1
ATOM 7624 N N . THR B 1 406 ? 3.771 33.125 14.586 1 98.31 406 THR B N 1
ATOM 7625 C CA . THR B 1 406 ? 3.965 31.688 14.688 1 98.31 406 THR B CA 1
ATOM 7626 C C . THR B 1 406 ? 4.848 31.344 15.883 1 98.31 406 THR B C 1
ATOM 7628 O O . THR B 1 406 ? 4.609 30.359 16.578 1 98.31 406 THR B O 1
ATOM 7631 N N . GLY B 1 407 ? 5.902 32.156 16.109 1 98 407 GLY B N 1
ATOM 7632 C CA . GLY B 1 407 ? 6.738 31.969 17.297 1 98 407 GLY B CA 1
ATOM 7633 C C . GLY B 1 407 ? 5.957 32 18.594 1 98 407 GLY B C 1
ATOM 7634 O O . GLY B 1 407 ? 6.191 31.203 19.484 1 98 407 GLY B O 1
ATOM 7635 N N . ILE B 1 408 ? 5.035 32.969 18.656 1 97.19 408 ILE B N 1
ATOM 7636 C CA . ILE B 1 408 ? 4.191 33.094 19.828 1 97.19 408 ILE B CA 1
ATOM 7637 C C . ILE B 1 408 ? 3.293 31.875 19.969 1 97.19 408 ILE B C 1
ATOM 7639 O O . ILE B 1 408 ? 3.102 31.359 21.078 1 97.19 408 ILE B O 1
ATOM 7643 N N . LEU B 1 409 ? 2.758 31.406 18.891 1 98.44 409 LEU B N 1
ATOM 7644 C CA . LEU B 1 409 ? 1.857 30.25 18.875 1 98.44 409 LEU B CA 1
ATOM 7645 C C . LEU B 1 409 ? 2.541 29.031 19.469 1 98.44 409 LEU B C 1
ATOM 7647 O O . LEU B 1 409 ? 1.891 28.203 20.109 1 98.44 409 LEU B O 1
ATOM 7651 N N . ILE B 1 410 ? 3.857 28.875 19.25 1 98.69 410 ILE B N 1
ATOM 7652 C CA . ILE B 1 410 ? 4.586 27.734 19.781 1 98.69 410 ILE B CA 1
ATOM 7653 C C . ILE B 1 410 ? 4.445 27.688 21.297 1 98.69 410 ILE B C 1
ATOM 7655 O O . ILE B 1 410 ? 4.137 26.641 21.875 1 98.69 410 ILE B O 1
ATOM 7659 N N . TYR B 1 411 ? 4.613 28.844 21.953 1 97.88 411 TYR B N 1
ATOM 7660 C CA . TYR B 1 411 ? 4.453 28.922 23.406 1 97.88 411 TYR B CA 1
ATOM 7661 C C . TYR B 1 411 ? 3.027 28.578 23.812 1 97.88 411 TYR B C 1
ATOM 7663 O O . TYR B 1 411 ? 2.811 27.734 24.703 1 97.88 411 TYR B O 1
ATOM 7671 N N . GLU B 1 412 ? 2.094 29.156 23.141 1 98.19 412 GLU B N 1
ATOM 7672 C CA . GLU B 1 412 ? 0.69 28.969 23.5 1 98.19 412 GLU B CA 1
ATOM 7673 C C . GLU B 1 412 ? 0.273 27.5 23.344 1 98.19 412 GLU B C 1
ATOM 7675 O O . GLU B 1 412 ? -0.463 26.969 24.172 1 98.19 412 GLU B O 1
ATOM 7680 N N . MET B 1 413 ? 0.729 26.875 22.312 1 98.44 413 MET B N 1
ATOM 7681 C CA . MET B 1 413 ? 0.365 25.484 22.047 1 98.44 413 MET B CA 1
ATOM 7682 C C . MET B 1 413 ? 1.006 24.547 23.062 1 98.44 413 MET B C 1
ATOM 7684 O O . MET B 1 413 ? 0.559 23.422 2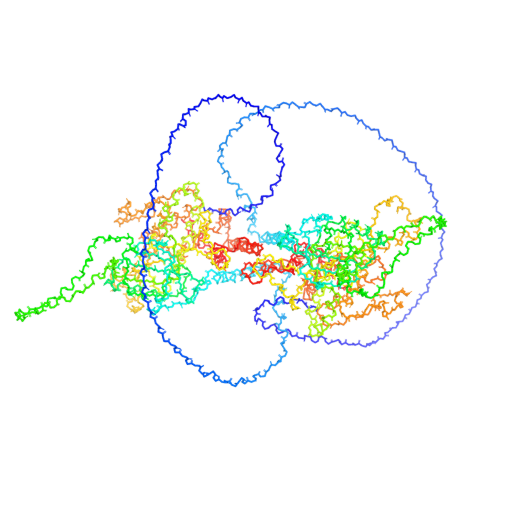3.25 1 98.44 413 MET B O 1
ATOM 7688 N N . LEU B 1 414 ? 2.082 24.984 23.703 1 98.38 414 LEU B N 1
ATOM 7689 C CA . LEU B 1 414 ? 2.744 24.188 24.734 1 98.38 414 LEU B CA 1
ATOM 7690 C C . LEU B 1 414 ? 2.252 24.578 26.109 1 98.38 414 LEU B C 1
ATOM 7692 O O . LEU B 1 414 ? 2.922 24.312 27.109 1 98.38 414 LEU B O 1
ATOM 7696 N N . HIS B 1 415 ? 1.147 25.25 26.172 1 97.88 415 HIS B N 1
ATOM 7697 C CA . HIS B 1 415 ? 0.479 25.641 27.406 1 97.88 415 HIS B CA 1
ATOM 7698 C C . HIS B 1 415 ? 1.317 26.641 28.203 1 97.88 415 HIS B C 1
ATOM 7700 O O . HIS B 1 415 ? 1.355 26.578 29.438 1 97.88 415 HIS B O 1
ATOM 7706 N N . LEU B 1 416 ? 2.1 27.438 27.531 1 97.12 416 LEU B N 1
ATOM 7707 C CA . LEU B 1 416 ? 2.867 28.531 28.125 1 97.12 416 LEU B CA 1
ATOM 7708 C C . LEU B 1 416 ? 2.287 29.891 27.719 1 97.12 416 LEU B C 1
ATOM 7710 O O . LEU B 1 416 ? 1.674 30.016 26.656 1 97.12 416 LEU B O 1
ATOM 7714 N N . PRO B 1 417 ? 2.385 30.781 28.531 1 94.75 417 PRO B N 1
ATOM 7715 C CA . PRO B 1 417 ? 1.841 32.094 28.172 1 94.75 417 PRO B CA 1
ATOM 7716 C C . PRO B 1 417 ? 2.625 32.781 27.062 1 94.75 417 PRO B C 1
ATOM 7718 O O . PRO B 1 417 ? 3.801 32.469 26.844 1 94.75 417 PRO B O 1
ATOM 7721 N N . ASN B 1 418 ? 1.988 33.688 26.375 1 94.56 418 ASN B N 1
ATOM 7722 C CA . ASN B 1 418 ? 2.658 34.562 25.438 1 94.56 418 ASN B CA 1
ATOM 7723 C C . ASN B 1 418 ? 3.789 35.344 26.094 1 94.56 418 ASN B C 1
ATOM 7725 O O . ASN B 1 418 ? 3.553 36.125 27.031 1 94.56 418 ASN B O 1
ATOM 7729 N N . PRO B 1 419 ? 5.023 35.188 25.625 1 92.62 419 PRO B N 1
ATOM 7730 C CA . PRO B 1 419 ? 6.172 35.812 26.266 1 92.62 419 PRO B CA 1
ATOM 7731 C C . PRO B 1 419 ? 6.012 37.344 26.375 1 92.62 419 PRO B C 1
ATOM 7733 O O . PRO B 1 419 ? 6.492 37.938 27.328 1 92.62 419 PRO B O 1
ATOM 7736 N N . PHE B 1 420 ? 5.34 37.969 25.5 1 90.56 420 PHE B N 1
ATOM 7737 C CA . PHE B 1 420 ? 5.242 39.438 25.438 1 90.56 420 PHE B CA 1
ATOM 7738 C C . PHE B 1 420 ? 4.055 39.938 26.25 1 90.56 420 PHE B C 1
ATOM 7740 O O . PHE B 1 420 ? 3.965 41.125 26.562 1 90.56 420 PHE B O 1
ATOM 7747 N N . ASP B 1 421 ? 3.15 39.062 26.562 1 87.31 421 ASP B N 1
ATOM 7748 C CA . ASP B 1 421 ? 2.088 39.375 27.5 1 87.31 421 ASP B CA 1
ATOM 7749 C C . ASP B 1 421 ? 2.574 39.219 28.938 1 87.31 421 ASP B C 1
ATOM 7751 O O . ASP B 1 421 ? 2.195 40.031 29.812 1 87.31 421 ASP B O 1
ATOM 7755 N N . GLU B 1 422 ? 3.377 38.312 29.141 1 85.38 422 GLU B N 1
ATOM 7756 C CA . GLU B 1 422 ? 3.908 38.062 30.469 1 85.38 422 GLU B CA 1
ATOM 7757 C C . GLU B 1 422 ? 4.977 39.062 30.859 1 85.38 422 GLU B C 1
ATOM 7759 O O . GLU B 1 422 ? 5.074 39.469 32.031 1 85.38 422 GLU B O 1
ATOM 7764 N N . ASN B 1 423 ? 5.805 39.344 29.906 1 85.5 423 ASN B N 1
ATOM 7765 C CA . ASN B 1 423 ? 6.859 40.312 30.109 1 85.5 423 ASN B CA 1
ATOM 7766 C C . ASN B 1 423 ? 6.793 41.438 29.062 1 85.5 423 ASN B C 1
ATOM 7768 O O . ASN B 1 423 ? 7.594 41.469 28.125 1 85.5 423 ASN B O 1
ATOM 7772 N N . PRO B 1 424 ? 6.016 42.375 29.312 1 79.06 424 PRO B N 1
ATOM 7773 C CA . PRO B 1 424 ? 5.828 43.438 28.328 1 79.06 424 PRO B CA 1
ATOM 7774 C C . PRO B 1 424 ? 7.102 44.25 28.078 1 79.06 424 PRO B C 1
ATOM 7776 O O . PRO B 1 424 ? 7.234 44.875 27.031 1 79.06 424 PRO B O 1
ATOM 7779 N N . GLU B 1 425 ? 7.984 44.219 29 1 78.38 425 GLU B N 1
ATOM 7780 C CA . GLU B 1 425 ? 9.234 44.938 28.859 1 78.38 425 GLU B CA 1
ATOM 7781 C C . GLU B 1 425 ? 10.031 44.469 27.656 1 78.38 425 GLU B C 1
ATOM 7783 O O . GLU B 1 425 ? 10.875 45.188 27.125 1 78.38 425 GLU B O 1
ATOM 7788 N N . LEU B 1 426 ? 9.695 43.25 27.234 1 80.5 426 LEU B N 1
ATOM 7789 C CA . LEU B 1 426 ? 10.391 42.719 26.062 1 80.5 426 LEU B CA 1
ATOM 7790 C C . LEU B 1 426 ? 10.094 43.531 24.828 1 80.5 426 LEU B C 1
ATOM 7792 O O . LEU B 1 426 ? 10.93 43.625 23.922 1 80.5 426 LEU B O 1
ATOM 7796 N N . LYS B 1 427 ? 8.906 44.031 24.766 1 70.06 427 LYS B N 1
ATOM 7797 C CA . LYS B 1 427 ? 8.516 44.812 23.609 1 70.06 427 LYS B CA 1
ATOM 7798 C C . LYS B 1 427 ? 9.242 46.156 23.578 1 70.06 427 LYS B C 1
ATOM 7800 O O . LYS B 1 427 ? 9.523 46.688 22.516 1 70.06 427 LYS B O 1
ATOM 7805 N N . GLU B 1 428 ? 9.461 46.656 24.734 1 61.28 428 GLU B N 1
ATOM 7806 C CA . GLU B 1 428 ? 9.984 48.031 24.891 1 61.28 428 GLU B CA 1
ATOM 7807 C C . GLU B 1 428 ? 11.508 48.031 24.812 1 61.28 428 GLU B C 1
ATOM 7809 O O . GLU B 1 428 ? 12.109 49.031 24.422 1 61.28 428 GLU B O 1
ATOM 7814 N N . LYS B 1 429 ? 12.023 47 25.25 1 64.19 429 LYS B N 1
ATOM 7815 C CA . LYS B 1 429 ? 13.484 46.938 25.328 1 64.19 429 LYS B CA 1
ATOM 7816 C C . LYS B 1 429 ? 14.055 46.094 24.203 1 64.19 429 LYS B C 1
ATOM 7818 O O . LYS B 1 429 ? 13.352 45.25 23.625 1 64.19 429 LYS B O 1
ATOM 7823 N N . GLU B 1 430 ? 15.273 46.406 23.812 1 79.19 430 GLU B N 1
ATOM 7824 C CA . GLU B 1 430 ? 16.047 45.562 22.906 1 79.19 430 GLU B CA 1
ATOM 7825 C C . GLU B 1 430 ? 16.312 44.188 23.531 1 79.19 430 GLU B C 1
ATOM 7827 O O . GLU B 1 430 ? 17.203 44.062 24.359 1 79.19 430 GLU B O 1
ATOM 7832 N N . TYR B 1 431 ? 15.242 43.25 23.297 1 84.69 431 TYR B N 1
ATOM 7833 C CA . TYR B 1 431 ? 15.438 41.906 23.844 1 84.69 431 TYR B CA 1
ATOM 7834 C C . TYR B 1 431 ? 16.312 41.062 22.938 1 84.69 431 TYR B C 1
ATOM 7836 O O . TYR B 1 431 ? 16.594 41.438 21.797 1 84.69 431 TYR B O 1
ATOM 7844 N N . THR B 1 432 ? 16.969 40.031 23.562 1 86.12 432 THR B N 1
ATOM 7845 C CA . THR B 1 432 ? 17.688 39 22.797 1 86.12 432 THR B CA 1
ATOM 7846 C C . THR B 1 432 ? 16.984 37.656 22.891 1 86.12 432 THR B C 1
ATOM 7848 O O . THR B 1 432 ? 16.047 37.5 23.688 1 86.12 432 THR B O 1
ATOM 7851 N N . ARG B 1 433 ? 17.344 36.781 22.141 1 87.69 433 ARG B N 1
ATOM 7852 C CA . ARG B 1 433 ? 16.781 35.438 22.125 1 87.69 433 ARG B CA 1
ATOM 7853 C C . ARG B 1 433 ? 16.875 34.781 23.5 1 87.69 433 ARG B C 1
ATOM 7855 O O . ARG B 1 433 ? 16 34.031 23.906 1 87.69 433 ARG B O 1
ATOM 7862 N N . ALA B 1 434 ? 17.891 35.094 24.203 1 87.69 434 ALA B N 1
ATOM 7863 C CA . ALA B 1 434 ? 18.141 34.531 25.516 1 87.69 434 ALA B CA 1
ATOM 7864 C C . ALA B 1 434 ? 17.125 35.031 26.547 1 87.69 434 ALA B C 1
ATOM 7866 O O . ALA B 1 434 ? 16.938 34.406 27.594 1 87.69 434 ALA B O 1
ATOM 7867 N N . ASP B 1 435 ? 16.469 36.156 26.234 1 90.44 435 ASP B N 1
ATOM 7868 C CA . ASP B 1 435 ? 15.523 36.75 27.156 1 90.44 435 ASP B CA 1
ATOM 7869 C C . ASP B 1 435 ? 14.164 36.062 27.062 1 90.44 435 ASP B C 1
ATOM 7871 O O . ASP B 1 435 ? 13.305 36.25 27.922 1 90.44 435 ASP B O 1
ATOM 7875 N N . LEU B 1 436 ? 13.969 35.312 26.031 1 93.31 436 LEU B N 1
ATOM 7876 C CA . LEU B 1 436 ? 12.695 34.594 25.875 1 93.31 436 LEU B CA 1
ATOM 7877 C C . LEU B 1 436 ? 12.547 33.5 26.922 1 93.31 436 LEU B C 1
ATOM 7879 O O . LEU B 1 436 ? 13.523 32.844 27.266 1 93.31 436 LEU B O 1
ATOM 7883 N N . PRO B 1 437 ? 11.352 33.312 27.438 1 94.19 437 PRO B N 1
ATOM 7884 C CA . PRO B 1 437 ? 11.141 32.25 28.406 1 94.19 437 PRO B CA 1
ATOM 7885 C C . PRO B 1 437 ? 11.555 30.875 27.891 1 94.19 437 PRO B C 1
ATOM 7887 O O . PRO B 1 437 ? 11.312 30.562 26.719 1 94.19 437 PRO B O 1
ATOM 7890 N N . LYS B 1 438 ? 12.125 30.109 28.734 1 95.19 438 LYS B N 1
ATOM 7891 C CA . LYS B 1 438 ? 12.562 28.766 28.344 1 95.19 438 LYS B CA 1
ATOM 7892 C C . LYS B 1 438 ? 11.383 27.797 28.281 1 95.19 438 LYS B C 1
ATOM 7894 O O . LYS B 1 438 ? 10.477 27.859 29.125 1 95.19 438 LYS B O 1
ATOM 7899 N N . ILE B 1 439 ? 11.352 27.031 27.281 1 96.25 439 ILE B N 1
ATOM 7900 C CA . ILE B 1 439 ? 10.375 25.953 27.188 1 96.25 439 ILE B CA 1
ATOM 7901 C C . ILE B 1 439 ? 10.867 24.734 27.969 1 96.25 439 ILE B C 1
ATOM 7903 O O . ILE B 1 439 ? 11.984 24.25 27.75 1 96.25 439 ILE B O 1
ATOM 7907 N N . PRO B 1 440 ? 10.086 24.234 28.922 1 96.56 440 PRO B N 1
ATOM 7908 C CA . PRO B 1 440 ? 10.508 23.062 29.688 1 96.56 440 PRO B CA 1
ATOM 7909 C C . PRO B 1 440 ? 10.812 21.844 28.797 1 96.56 440 PRO B C 1
ATOM 7911 O O . PRO B 1 440 ? 10.078 21.578 27.859 1 96.56 440 PRO B O 1
ATOM 7914 N N . CYS B 1 441 ? 11.914 21.172 29.109 1 95.5 441 CYS B N 1
ATOM 7915 C CA . CYS B 1 441 ? 12.289 19.984 28.344 1 95.5 441 CYS B CA 1
ATOM 7916 C C . CYS B 1 441 ? 11.523 18.766 28.828 1 95.5 441 CYS B C 1
ATOM 7918 O O . CYS B 1 441 ? 12.016 18.016 29.672 1 95.5 441 CYS B O 1
ATOM 7920 N N . ARG B 1 442 ? 10.414 18.531 28.234 1 95.31 442 ARG B N 1
ATOM 7921 C CA . ARG B 1 442 ? 9.547 17.438 28.672 1 95.31 442 ARG B CA 1
ATOM 7922 C C . ARG B 1 442 ? 9.578 16.297 27.656 1 95.31 442 ARG B C 1
ATOM 7924 O O . ARG B 1 442 ? 9.172 15.18 27.969 1 95.31 442 ARG B O 1
ATOM 7931 N N . SER B 1 443 ? 10 16.594 26.469 1 94.44 443 SER B N 1
ATOM 7932 C CA . SER B 1 443 ? 10.023 15.609 25.391 1 94.44 443 SER B CA 1
ATOM 7933 C C . SER B 1 443 ? 11.219 15.828 24.469 1 94.44 443 SER B C 1
ATOM 7935 O O . SER B 1 443 ? 11.961 16.797 24.625 1 94.44 443 SER B O 1
ATOM 7937 N N . LEU B 1 444 ? 11.383 14.93 23.516 1 90.25 444 LEU B N 1
ATOM 7938 C CA . LEU B 1 444 ? 12.461 15.031 22.547 1 90.25 444 LEU B CA 1
ATOM 7939 C C . LEU B 1 444 ? 12.25 16.219 21.625 1 90.25 444 LEU B C 1
ATOM 7941 O O . LEU B 1 444 ? 13.18 16.672 20.953 1 90.25 444 LEU B O 1
ATOM 7945 N N . TYR B 1 445 ? 11.094 16.812 21.609 1 95.06 445 TYR B N 1
ATOM 7946 C CA . TYR B 1 445 ? 10.758 17.875 20.688 1 95.06 445 TYR B CA 1
ATOM 7947 C C . TYR B 1 445 ? 10.945 19.25 21.344 1 95.06 445 TYR B C 1
ATOM 7949 O O . TYR B 1 445 ? 11.039 20.266 20.656 1 95.06 445 TYR B O 1
ATOM 7957 N N . SER B 1 446 ? 10.984 19.266 22.672 1 95.88 446 SER B N 1
ATOM 7958 C CA . SER B 1 446 ? 10.953 20.5 23.438 1 95.88 446 SER B CA 1
ATOM 7959 C C . SER B 1 446 ? 12.102 21.422 23.047 1 95.88 446 SER B C 1
ATOM 7961 O O . SER B 1 446 ? 11.898 22.609 22.797 1 95.88 446 SER B O 1
ATOM 7963 N N . GLN B 1 447 ? 13.258 20.828 23 1 92.75 447 GLN B N 1
ATOM 7964 C CA . GLN B 1 447 ? 14.438 21.641 22.688 1 92.75 447 GLN B CA 1
ATOM 7965 C C . GLN B 1 447 ? 14.359 22.219 21.281 1 92.75 447 GLN B C 1
ATOM 7967 O O . GLN B 1 447 ? 14.703 23.375 21.062 1 92.75 447 GLN B O 1
ATOM 7972 N N . GLY B 1 448 ? 13.984 21.359 20.344 1 94.19 448 GLY B N 1
ATOM 7973 C CA . GLY B 1 448 ? 13.828 21.828 18.969 1 94.19 448 GLY B CA 1
ATOM 7974 C C . GLY B 1 448 ? 12.781 22.922 18.844 1 94.19 448 GLY B C 1
ATOM 7975 O O . GLY B 1 448 ? 12.969 23.875 18.078 1 94.19 448 GLY B O 1
ATOM 7976 N N . LEU B 1 449 ? 11.711 22.781 19.594 1 97.31 449 LEU B N 1
ATOM 7977 C CA . LEU B 1 449 ? 10.648 23.781 19.562 1 97.31 449 LEU B CA 1
ATOM 7978 C C . LEU B 1 449 ? 11.125 25.109 20.172 1 97.31 449 LEU B C 1
ATOM 7980 O O . LEU B 1 449 ? 10.758 26.188 19.703 1 97.31 449 LEU B O 1
ATOM 7984 N N . GLN B 1 450 ? 11.953 25 21.219 1 96 450 GLN B N 1
ATOM 7985 C CA . GLN B 1 450 ? 12.57 26.188 21.812 1 96 450 GLN B CA 1
ATOM 7986 C C . GLN B 1 450 ? 13.438 26.922 20.781 1 96 450 GLN B C 1
ATOM 7988 O O . GLN B 1 450 ? 13.367 28.141 20.672 1 96 450 GLN B O 1
ATOM 7993 N N . GLN B 1 451 ? 14.203 26.156 20.109 1 93.88 451 GLN B N 1
ATOM 7994 C CA . GLN B 1 451 ? 15.078 26.75 19.094 1 93.88 451 GLN B CA 1
ATOM 7995 C C . GLN B 1 451 ? 14.266 27.391 17.969 1 93.88 451 GLN B C 1
ATOM 7997 O O . GLN B 1 451 ? 14.594 28.5 17.531 1 93.88 451 GLN B O 1
ATOM 8002 N N . LEU B 1 452 ? 13.281 26.672 17.547 1 96.69 452 LEU B N 1
ATOM 8003 C CA . LEU B 1 452 ? 12.422 27.219 16.484 1 96.69 452 LEU B CA 1
ATOM 8004 C C . LEU B 1 452 ? 11.766 28.516 16.938 1 96.69 452 LEU B C 1
ATOM 8006 O O . LEU B 1 452 ? 11.781 29.5 16.188 1 96.69 452 LEU B O 1
ATOM 8010 N N . ALA B 1 453 ? 11.203 28.516 18.141 1 97.25 453 ALA B N 1
ATOM 8011 C CA . ALA B 1 453 ? 10.578 29.719 18.672 1 97.25 453 ALA B CA 1
ATOM 8012 C C . ALA B 1 453 ? 11.57 30.875 18.734 1 97.25 453 ALA B C 1
ATOM 8014 O O . ALA B 1 453 ? 11.242 32 18.375 1 97.25 453 ALA B O 1
ATOM 8015 N N . SER B 1 454 ? 12.766 30.594 19.172 1 95.06 454 SER B N 1
ATOM 8016 C CA . SER B 1 454 ? 13.797 31.609 19.312 1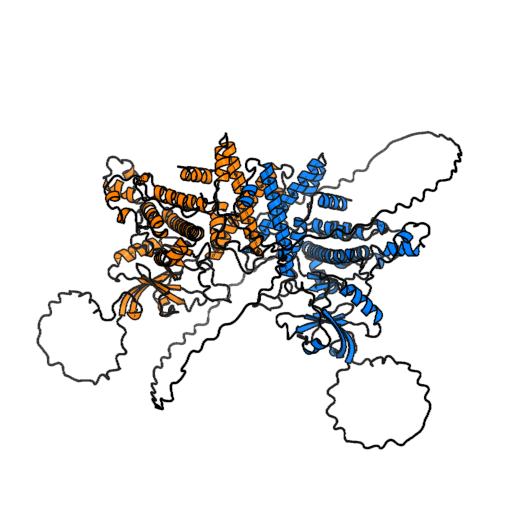 95.06 454 SER B CA 1
ATOM 8017 C C . SER B 1 454 ? 14.156 32.219 17.953 1 95.06 454 SER B C 1
ATOM 8019 O O . SER B 1 454 ? 14.391 33.438 17.859 1 95.06 454 SER B O 1
ATOM 8021 N N . CYS B 1 455 ? 14.234 31.406 16.922 1 94.12 455 CYS B N 1
ATOM 8022 C CA . CYS B 1 455 ? 14.562 31.875 15.586 1 94.12 455 CYS B CA 1
ATOM 8023 C C . CYS B 1 455 ? 13.43 32.719 15.008 1 94.12 455 CYS B C 1
ATOM 8025 O O . CYS B 1 455 ? 13.672 33.719 14.359 1 94.12 455 CYS B O 1
ATOM 8027 N N . LEU B 1 456 ? 12.227 32.344 15.312 1 95.75 456 LEU B N 1
ATOM 8028 C CA . LEU B 1 456 ? 11.055 33.031 14.781 1 95.75 456 LEU B CA 1
ATOM 8029 C C . LEU B 1 456 ? 10.82 34.344 15.516 1 95.75 456 LEU B C 1
ATOM 8031 O O . LEU B 1 456 ? 10.312 35.312 14.93 1 95.75 456 LEU B O 1
ATOM 8035 N N . LEU B 1 457 ? 11.203 34.375 16.781 1 94.5 457 LEU B N 1
ATOM 8036 C CA . LEU B 1 457 ? 10.945 35.531 17.609 1 94.5 457 LEU B CA 1
ATOM 8037 C C . LEU B 1 457 ? 12.188 36.406 17.734 1 94.5 457 LEU B C 1
ATOM 8039 O O . LEU B 1 457 ? 12.297 37.219 18.656 1 94.5 457 LEU B O 1
ATOM 8043 N N . ASN B 1 458 ? 13.078 36.188 16.828 1 91.19 458 ASN B N 1
ATOM 8044 C CA . ASN B 1 458 ? 14.234 37.094 16.812 1 91.19 458 ASN B CA 1
ATOM 8045 C C . ASN B 1 458 ? 13.805 38.562 16.797 1 91.19 458 ASN B C 1
ATOM 8047 O O . ASN B 1 458 ? 12.914 38.938 16.047 1 91.19 458 ASN B O 1
ATOM 8051 N N . PRO B 1 459 ? 14.414 39.406 17.656 1 88.25 459 PRO B N 1
ATOM 8052 C CA . PRO B 1 459 ? 14.016 40.812 17.734 1 88.25 459 PRO B CA 1
ATOM 8053 C C . PRO B 1 459 ? 14.227 41.562 16.406 1 88.25 459 PRO B C 1
ATOM 8055 O O . PRO B 1 459 ? 13.484 42.5 16.094 1 88.25 459 PRO B O 1
ATOM 8058 N N . ASN B 1 460 ? 15.281 41.156 15.727 1 85.88 460 ASN B N 1
ATOM 8059 C CA . ASN B 1 460 ? 15.531 41.719 14.406 1 85.88 460 ASN B CA 1
ATOM 8060 C C . ASN B 1 460 ? 14.75 41 13.32 1 85.88 460 ASN B C 1
ATOM 8062 O O . ASN B 1 460 ? 15.047 39.844 13 1 85.88 460 ASN B O 1
ATOM 8066 N N . PRO B 1 461 ? 13.742 41.625 12.75 1 85.94 461 PRO B N 1
ATOM 8067 C CA . PRO B 1 461 ? 12.906 40.969 11.742 1 85.94 461 PRO B CA 1
ATOM 8068 C C . PRO B 1 461 ? 13.719 40.406 10.578 1 85.94 461 PRO B C 1
ATOM 8070 O O . PRO B 1 461 ? 13.359 39.375 10.008 1 85.94 461 PRO B O 1
ATOM 8073 N N . SER B 1 462 ? 14.781 41.062 10.18 1 85.75 462 SER B N 1
ATOM 8074 C CA . SER B 1 462 ? 15.594 40.594 9.055 1 85.75 462 SER B CA 1
ATOM 8075 C C . SER B 1 462 ? 16.312 39.281 9.367 1 85.75 462 SER B C 1
ATOM 8077 O O . SER B 1 462 ? 16.703 38.562 8.461 1 85.75 462 SER B O 1
ATOM 8079 N N . GLU B 1 463 ? 16.469 39.031 10.688 1 89.06 463 GLU B N 1
ATOM 8080 C CA . GLU B 1 463 ? 17.188 37.812 11.109 1 89.06 463 GLU B CA 1
ATOM 8081 C C . GLU B 1 463 ? 16.219 36.688 11.438 1 89.06 463 GLU B C 1
ATOM 8083 O O . GLU B 1 463 ? 16.641 35.562 11.68 1 89.06 463 GLU B O 1
ATOM 8088 N N . ARG B 1 464 ? 14.914 36.969 11.367 1 90.75 464 ARG B N 1
ATOM 8089 C CA . ARG B 1 464 ? 13.938 35.906 11.594 1 90.75 464 ARG B CA 1
ATOM 8090 C C . ARG B 1 464 ? 13.953 34.906 10.453 1 90.75 464 ARG B C 1
ATOM 8092 O O . ARG B 1 464 ? 14.094 35.281 9.289 1 90.75 464 ARG B O 1
ATOM 8099 N N . ILE B 1 465 ? 13.914 33.719 10.82 1 92.81 465 ILE B N 1
ATOM 8100 C CA . ILE B 1 465 ? 13.867 32.688 9.781 1 92.81 465 ILE B CA 1
ATOM 8101 C C . ILE B 1 465 ? 12.555 32.781 9.008 1 92.81 465 ILE B C 1
ATOM 8103 O O . ILE B 1 465 ? 11.57 33.312 9.523 1 92.81 465 ILE B O 1
ATOM 8107 N N . LEU B 1 466 ? 12.578 32.344 7.77 1 92.88 466 LEU B N 1
ATOM 8108 C CA . LEU B 1 466 ? 11.391 32.312 6.922 1 92.88 466 LEU B CA 1
ATOM 8109 C C . LEU B 1 466 ? 10.469 31.156 7.281 1 92.88 466 LEU B C 1
ATOM 8111 O O . LEU B 1 466 ? 10.914 30.172 7.883 1 92.88 466 LEU B O 1
ATOM 8115 N N . ILE B 1 467 ? 9.234 31.266 6.891 1 96.31 467 ILE B N 1
ATOM 8116 C CA . ILE B 1 467 ? 8.25 30.203 7.098 1 96.31 467 ILE B CA 1
ATOM 8117 C C . ILE B 1 467 ? 8.742 28.906 6.457 1 96.31 467 ILE B C 1
ATOM 8119 O O . ILE B 1 467 ? 8.547 27.828 7.012 1 96.31 467 ILE B O 1
ATOM 8123 N N . SER B 1 468 ? 9.328 28.984 5.301 1 93.5 468 SER B N 1
ATOM 8124 C CA . SER B 1 468 ? 9.844 27.797 4.613 1 93.5 468 SER B CA 1
ATOM 8125 C C . SER B 1 468 ? 10.922 27.109 5.438 1 93.5 468 SER B C 1
ATOM 8127 O O . SER B 1 468 ? 11 25.875 5.465 1 93.5 468 SER B O 1
ATOM 8129 N N . GLU B 1 469 ? 11.758 27.906 6.082 1 93.75 469 GLU B N 1
ATOM 8130 C CA . GLU B 1 469 ? 12.797 27.344 6.945 1 93.75 469 GLU B CA 1
ATOM 8131 C C . GLU B 1 469 ? 12.188 26.719 8.203 1 93.75 469 GLU B C 1
ATOM 8133 O O . GLU B 1 469 ? 12.648 25.688 8.672 1 93.75 469 GLU B O 1
ATOM 8138 N N . ALA B 1 470 ? 11.211 27.422 8.75 1 97 470 ALA B N 1
ATOM 8139 C CA . ALA B 1 470 ? 10.508 26.859 9.898 1 97 470 ALA B CA 1
ATOM 8140 C C . ALA B 1 470 ? 9.898 25.5 9.555 1 97 470 ALA B C 1
ATOM 8142 O O . ALA B 1 470 ? 9.961 24.562 10.359 1 97 470 ALA B O 1
ATOM 8143 N N . LYS B 1 471 ? 9.312 25.406 8.359 1 96.94 471 LYS B N 1
ATOM 8144 C CA . LYS B 1 471 ? 8.766 24.156 7.855 1 96.94 471 LYS B CA 1
ATOM 8145 C C . LYS B 1 471 ? 9.844 23.062 7.812 1 96.94 471 LYS B C 1
ATOM 8147 O O . LYS B 1 471 ? 9.609 21.938 8.258 1 96.94 471 LYS B O 1
ATOM 8152 N N . GLY B 1 472 ? 10.992 23.453 7.305 1 94.75 472 GLY B N 1
ATOM 8153 C CA . GLY B 1 472 ? 12.109 22.531 7.246 1 94.75 472 GLY B CA 1
ATOM 8154 C C . GLY B 1 472 ? 12.562 22.047 8.617 1 94.75 472 GLY B C 1
ATOM 8155 O O . GLY B 1 472 ? 12.875 20.875 8.797 1 94.75 472 GLY B O 1
ATOM 8156 N N . ILE B 1 473 ? 12.625 22.938 9.57 1 95 473 ILE B N 1
ATOM 8157 C CA . ILE B 1 473 ? 13.047 22.594 10.93 1 95 473 ILE B CA 1
ATOM 8158 C C . ILE B 1 473 ? 12.039 21.625 11.547 1 95 473 ILE B C 1
ATOM 8160 O O . ILE B 1 473 ? 12.43 20.656 12.188 1 95 473 ILE B O 1
ATOM 8164 N N . LEU B 1 474 ? 10.781 21.891 11.336 1 97.5 474 LEU B N 1
ATOM 8165 C CA . LEU B 1 474 ? 9.742 21.016 11.875 1 97.5 474 LEU B CA 1
ATOM 8166 C C . LEU B 1 474 ? 9.828 19.625 11.258 1 97.5 474 LEU B C 1
ATOM 8168 O O . LEU B 1 474 ? 9.672 18.625 11.953 1 97.5 474 LEU B O 1
ATOM 8172 N N . GLN B 1 475 ? 10.039 19.578 9.945 1 96.25 475 GLN B N 1
ATOM 8173 C CA . GLN B 1 475 ? 10.219 18.297 9.266 1 96.25 475 GLN B CA 1
ATOM 8174 C C . GLN B 1 475 ? 11.406 17.531 9.852 1 96.25 475 GLN B C 1
ATOM 8176 O O . GLN B 1 475 ? 11.328 16.312 10.062 1 96.25 475 GLN B O 1
ATOM 8181 N N . CYS B 1 476 ? 12.445 18.25 10.117 1 92.12 476 CYS B N 1
ATOM 8182 C CA . CYS B 1 476 ? 13.625 17.625 10.703 1 92.12 476 CYS B CA 1
ATOM 8183 C C . CYS B 1 476 ? 13.344 17.141 12.117 1 92.12 476 CYS B C 1
ATOM 8185 O O . CYS B 1 476 ? 13.812 16.078 12.516 1 92.12 476 CYS B O 1
ATOM 8187 N N . LEU B 1 477 ? 12.641 17.953 12.875 1 93.19 477 LEU B N 1
ATOM 8188 C CA . LEU B 1 477 ? 12.281 17.547 14.234 1 93.19 477 LEU B CA 1
ATOM 8189 C C . LEU B 1 477 ? 11.453 16.266 14.227 1 93.19 477 LEU B C 1
ATOM 8191 O O . LEU B 1 477 ? 11.617 15.414 15.102 1 93.19 477 LEU B O 1
ATOM 8195 N N . LEU B 1 478 ? 10.602 16.125 13.234 1 95.19 478 LEU B N 1
ATOM 8196 C CA . LEU B 1 478 ? 9.672 15.008 13.188 1 95.19 478 LEU B CA 1
ATOM 8197 C C . LEU B 1 478 ? 10.336 13.766 12.602 1 95.19 478 LEU B C 1
ATOM 8199 O O . LEU B 1 478 ? 10.172 12.656 13.125 1 95.19 478 LEU B O 1
ATOM 8203 N N . TRP B 1 479 ? 11.148 13.984 11.492 1 93.5 479 TRP B N 1
ATOM 8204 C CA . TRP B 1 479 ? 11.586 12.82 10.727 1 93.5 479 TRP B CA 1
ATOM 8205 C C . TRP B 1 479 ? 13.07 12.914 10.391 1 93.5 479 TRP B C 1
ATOM 8207 O O . TRP B 1 479 ? 13.594 12.086 9.648 1 93.5 479 TRP B O 1
ATOM 8217 N N . GLY B 1 480 ? 13.734 13.961 10.844 1 88.5 480 GLY B N 1
ATOM 8218 C CA . GLY B 1 480 ? 15.133 14.18 10.508 1 88.5 480 GLY B CA 1
ATOM 8219 C C . GLY B 1 480 ? 16.078 13.359 11.359 1 88.5 480 GLY B C 1
ATOM 8220 O O . GLY B 1 480 ? 15.656 12.469 12.102 1 88.5 480 GLY B O 1
ATOM 8221 N N . PRO B 1 481 ? 17.328 13.609 11.102 1 84.62 481 PRO B N 1
ATOM 8222 C CA . PRO B 1 481 ? 18.359 12.867 11.828 1 84.62 481 PRO B CA 1
ATOM 8223 C C . PRO B 1 481 ? 18.312 13.117 13.336 1 84.62 481 PRO B C 1
ATOM 8225 O O . PRO B 1 481 ? 17.922 14.203 13.773 1 84.62 481 PRO B O 1
ATOM 8228 N N . ARG B 1 482 ? 18.797 12.086 14.039 1 82.06 482 ARG B N 1
ATOM 8229 C CA . ARG B 1 482 ? 18.859 12.172 15.492 1 82.06 482 ARG B CA 1
ATOM 8230 C C . ARG B 1 482 ? 20.312 12.273 15.969 1 82.06 482 ARG B C 1
ATOM 8232 O O . ARG B 1 482 ? 21.219 12.492 15.172 1 82.06 482 ARG B O 1
ATOM 8239 N N . GLU B 1 483 ? 20.469 12.156 17.203 1 77.56 483 GLU B N 1
ATOM 8240 C CA . GLU B 1 483 ? 21.766 12.453 17.828 1 77.56 483 GLU B CA 1
ATOM 8241 C C . GLU B 1 483 ? 22.859 11.555 17.266 1 77.56 483 GLU B C 1
ATOM 8243 O O . GLU B 1 483 ? 24 12 17.094 1 77.56 483 GLU B O 1
ATOM 8248 N N . ASP B 1 484 ? 22.547 10.375 16.953 1 75.88 484 ASP B N 1
ATOM 8249 C CA . ASP B 1 484 ? 23.562 9.453 16.453 1 75.88 484 ASP B CA 1
ATOM 8250 C C . ASP B 1 484 ? 24.109 9.93 15.109 1 75.88 484 ASP B C 1
ATOM 8252 O O . ASP B 1 484 ? 25.328 9.867 14.875 1 75.88 484 ASP B O 1
ATOM 8256 N N . LEU B 1 485 ? 23.297 10.422 14.281 1 82.25 485 LEU B N 1
ATOM 8257 C CA . LEU B 1 485 ? 23.734 10.914 12.984 1 82.25 485 LEU B CA 1
ATOM 8258 C C . LEU B 1 485 ? 24.547 12.195 13.141 1 82.25 485 LEU B C 1
ATOM 8260 O O . LEU B 1 485 ? 25.516 12.414 12.406 1 82.25 485 LEU B O 1
ATOM 8264 N N . PHE B 1 486 ? 24.172 12.961 14.094 1 81.38 486 PHE B N 1
ATOM 8265 C CA . PHE B 1 486 ? 24.891 14.211 14.305 1 81.38 486 PHE B CA 1
ATOM 8266 C C . PHE B 1 486 ? 26.312 13.938 14.75 1 81.38 486 PHE B C 1
ATOM 8268 O O . PHE B 1 486 ? 27.25 14.633 14.336 1 81.38 486 PHE B O 1
ATOM 8275 N N . ARG B 1 487 ? 26.391 12.945 15.539 1 82.12 487 ARG B N 1
ATOM 8276 C CA . ARG B 1 487 ? 27.734 12.57 15.977 1 82.12 487 ARG B CA 1
ATOM 8277 C C . ARG B 1 487 ? 28.578 12.125 14.789 1 82.12 487 ARG B C 1
ATOM 8279 O O . ARG B 1 487 ? 29.75 12.508 14.688 1 82.12 487 ARG B O 1
ATOM 8286 N N . THR B 1 488 ? 27.953 11.367 13.969 1 85.62 488 THR B N 1
ATOM 8287 C CA . THR B 1 488 ? 28.656 10.891 12.781 1 85.62 488 THR B CA 1
ATOM 8288 C C . THR B 1 488 ? 29 12.047 11.852 1 85.62 488 THR B C 1
ATOM 8290 O O . THR B 1 488 ? 30.094 12.086 11.273 1 85.62 488 THR B O 1
ATOM 8293 N N . LEU B 1 489 ? 28.141 12.984 11.734 1 85 489 LEU B N 1
ATOM 8294 C CA . LEU B 1 489 ? 28.359 14.141 10.875 1 85 489 LEU B CA 1
ATOM 8295 C C . LEU B 1 489 ? 29.484 15.016 11.406 1 85 489 LEU B C 1
ATOM 8297 O O . LEU B 1 489 ? 30.312 15.508 10.633 1 85 489 LEU B O 1
ATOM 8301 N N . ASN B 1 490 ? 29.5 15.07 12.695 1 84.31 490 ASN B N 1
ATOM 8302 C CA . ASN B 1 490 ? 30.516 15.906 13.32 1 84.31 490 ASN B CA 1
ATOM 8303 C C . ASN B 1 490 ? 31.891 15.25 13.25 1 84.31 490 ASN B C 1
ATOM 8305 O O . ASN B 1 490 ? 32.906 15.938 13.305 1 84.31 490 ASN B O 1
ATOM 8309 N N . SER B 1 491 ? 31.891 13.992 13.172 1 84.69 491 SER B N 1
ATOM 8310 C CA . SER B 1 491 ? 33.156 13.258 13.094 1 84.69 491 SER B CA 1
ATOM 8311 C C . SER B 1 491 ? 33.688 13.188 11.664 1 84.69 491 SER B C 1
ATOM 8313 O O . SER B 1 491 ? 34.812 12.742 11.43 1 84.69 491 SER B O 1
ATOM 8315 N N . SER B 1 492 ? 32.844 13.68 10.75 1 84.56 492 SER B N 1
ATOM 8316 C CA . SER B 1 492 ? 33.25 13.641 9.352 1 84.56 492 SER B CA 1
ATOM 8317 C C . SER B 1 492 ? 34.312 14.703 9.047 1 84.56 492 SER B C 1
ATOM 8319 O O . SER B 1 492 ? 34.188 15.852 9.477 1 84.56 492 SER B O 1
ATOM 8321 N N . SER B 1 493 ? 35.344 14.297 8.312 1 79.62 493 SER B N 1
ATOM 8322 C CA . SER B 1 493 ? 36.531 15.125 8.109 1 79.62 493 SER B CA 1
ATOM 8323 C C . SER B 1 493 ? 36.344 16.047 6.914 1 79.62 493 SER B C 1
ATOM 8325 O O . SER B 1 493 ? 37.031 17.078 6.812 1 79.62 493 SER B O 1
ATOM 8327 N N . SER B 1 494 ? 35.5 15.703 5.922 1 89.19 494 SER B N 1
ATOM 8328 C CA . SER B 1 494 ? 35.344 16.484 4.695 1 89.19 494 SER B CA 1
ATOM 8329 C C . SER B 1 494 ? 33.875 16.719 4.355 1 89.19 494 SER B C 1
ATOM 8331 O O . SER B 1 494 ? 33 15.945 4.758 1 89.19 494 SER B O 1
ATOM 8333 N N . PRO B 1 495 ? 33.688 17.844 3.617 1 88.25 495 PRO B N 1
ATOM 8334 C CA . PRO B 1 495 ? 32.312 18.125 3.178 1 88.25 495 PRO B CA 1
ATOM 8335 C C . PRO B 1 495 ? 31.734 17.031 2.281 1 88.25 495 PRO B C 1
ATOM 8337 O O . PRO B 1 495 ? 30.531 16.781 2.303 1 88.25 495 PRO B O 1
ATOM 8340 N N . LEU B 1 496 ? 32.625 16.469 1.562 1 89.94 496 LEU B N 1
ATOM 8341 C CA . LEU B 1 496 ? 32.188 15.391 0.686 1 89.94 496 LEU B CA 1
ATOM 8342 C C . LEU B 1 496 ? 31.703 14.188 1.498 1 89.94 496 LEU B C 1
ATOM 8344 O O . LEU B 1 496 ? 30.719 13.547 1.145 1 89.94 496 LEU B O 1
ATOM 8348 N N . GLN B 1 497 ? 32.406 13.93 2.543 1 90.56 497 GLN B N 1
ATOM 8349 C CA . GLN B 1 497 ? 32.031 12.828 3.416 1 90.56 497 GLN B CA 1
ATOM 8350 C C . GLN B 1 497 ? 30.734 13.117 4.141 1 90.56 497 GLN B C 1
ATOM 8352 O O . GLN B 1 497 ? 29.906 12.219 4.332 1 90.56 497 GLN B O 1
ATOM 8357 N N . ARG B 1 498 ? 30.594 14.336 4.574 1 91.25 498 ARG B N 1
ATOM 8358 C CA . ARG B 1 498 ? 29.359 14.742 5.234 1 91.25 498 ARG B CA 1
ATOM 8359 C C . ARG B 1 498 ? 28.172 14.578 4.305 1 91.25 498 ARG B C 1
ATOM 8361 O O . ARG B 1 498 ? 27.109 14.086 4.715 1 91.25 498 ARG B O 1
ATOM 8368 N N . ASP B 1 499 ? 28.406 14.953 3.059 1 92.5 499 ASP B N 1
ATOM 8369 C CA . ASP B 1 499 ? 27.344 14.836 2.062 1 92.5 499 ASP B CA 1
ATOM 8370 C C . ASP B 1 499 ? 26.984 13.367 1.822 1 92.5 499 ASP B C 1
ATOM 8372 O O . ASP B 1 499 ? 25.812 13.039 1.64 1 92.5 499 ASP B O 1
ATOM 8376 N N . ALA B 1 500 ? 27.984 12.578 1.851 1 92.44 500 ALA B N 1
ATOM 8377 C CA . ALA B 1 500 ? 27.75 11.148 1.631 1 92.44 500 ALA B CA 1
ATOM 8378 C C . ALA B 1 500 ? 26.938 10.539 2.773 1 92.44 500 ALA B C 1
ATOM 8380 O O . ALA B 1 500 ? 26.062 9.711 2.547 1 92.44 500 ALA B O 1
ATOM 8381 N N . VAL B 1 501 ? 27.297 10.961 3.934 1 92.81 501 VAL B N 1
ATOM 8382 C CA . VAL B 1 501 ? 26.594 10.453 5.109 1 92.81 501 VAL B CA 1
ATOM 8383 C C . VAL B 1 501 ? 25.125 10.883 5.059 1 92.81 501 VAL B C 1
ATOM 8385 O O . VAL B 1 501 ? 24.234 10.07 5.316 1 92.81 501 VAL B O 1
ATOM 8388 N N . LEU B 1 502 ? 24.859 12.133 4.699 1 93.19 502 LEU B N 1
ATOM 8389 C CA . LEU B 1 502 ? 23.5 12.641 4.617 1 93.19 502 LEU B CA 1
ATOM 8390 C C . LEU B 1 502 ? 22.719 11.93 3.521 1 93.19 502 LEU B C 1
ATOM 8392 O O . LEU B 1 502 ? 21.547 11.594 3.709 1 93.19 502 LEU B O 1
ATOM 8396 N N . GLN B 1 503 ? 23.359 11.688 2.432 1 94.12 503 GLN B N 1
ATOM 8397 C CA . GLN B 1 503 ? 22.719 10.984 1.333 1 94.12 503 GLN B CA 1
ATOM 8398 C C . GLN B 1 503 ? 22.359 9.555 1.731 1 94.12 503 GLN B C 1
ATOM 8400 O O . GLN B 1 503 ? 21.266 9.078 1.417 1 94.12 503 GLN B O 1
ATOM 8405 N N . ASN B 1 504 ? 23.297 8.906 2.373 1 93.75 504 ASN B N 1
ATOM 8406 C CA . ASN B 1 504 ? 23.031 7.551 2.846 1 93.75 504 ASN B CA 1
ATOM 8407 C C . ASN B 1 504 ? 21.859 7.508 3.818 1 93.75 504 ASN B C 1
ATOM 8409 O O . ASN B 1 504 ? 21.016 6.609 3.74 1 93.75 504 ASN B O 1
ATOM 8413 N N . TRP B 1 505 ? 21.875 8.469 4.652 1 94 505 TRP B N 1
ATOM 8414 C CA . TRP B 1 505 ? 20.781 8.562 5.602 1 94 505 TRP B CA 1
ATOM 8415 C C . TRP B 1 505 ? 19.453 8.75 4.875 1 94 505 TRP B C 1
ATOM 8417 O O . TRP B 1 505 ? 18.469 8.078 5.191 1 94 505 TRP B O 1
ATOM 8427 N N . MET B 1 506 ? 19.422 9.602 3.918 1 94.5 506 MET B N 1
ATOM 8428 C CA . MET B 1 506 ? 18.219 9.875 3.15 1 94.5 506 MET B CA 1
ATOM 8429 C C . MET B 1 506 ? 17.75 8.633 2.396 1 94.5 506 MET B C 1
ATOM 8431 O O . MET B 1 506 ? 16.562 8.359 2.322 1 94.5 506 MET B O 1
ATOM 8435 N N . ASP B 1 507 ? 18.719 7.906 1.854 1 95.38 507 ASP B N 1
ATOM 8436 C CA . ASP B 1 507 ? 18.391 6.691 1.117 1 95.38 507 ASP B CA 1
ATOM 8437 C C . ASP B 1 507 ? 17.703 5.672 2.021 1 95.38 507 ASP B C 1
ATOM 8439 O O . ASP B 1 507 ? 16.719 5.043 1.624 1 95.38 507 ASP B O 1
ATOM 8443 N N . ILE B 1 508 ? 18.219 5.531 3.18 1 95 508 ILE B N 1
ATOM 8444 C CA . ILE B 1 508 ? 17.625 4.594 4.129 1 95 508 ILE B CA 1
ATOM 8445 C C . ILE B 1 508 ? 16.234 5.062 4.523 1 95 508 ILE B C 1
ATOM 8447 O O . ILE B 1 508 ? 15.281 4.27 4.559 1 95 508 ILE B O 1
ATOM 8451 N N . LYS B 1 509 ? 16.078 6.34 4.785 1 95.81 509 LYS B N 1
ATOM 8452 C CA . LYS B 1 509 ? 14.797 6.887 5.203 1 95.81 509 LYS B CA 1
ATOM 8453 C C . LYS B 1 509 ? 13.75 6.73 4.102 1 95.81 509 LYS B C 1
ATOM 8455 O O . LYS B 1 509 ? 12.594 6.387 4.379 1 95.81 509 LYS B O 1
ATOM 8460 N N . ARG B 1 510 ? 14.18 7.035 2.914 1 97.44 510 ARG B N 1
ATOM 8461 C CA . ARG B 1 510 ? 13.266 6.875 1.785 1 97.44 510 ARG B CA 1
ATOM 8462 C C . ARG B 1 510 ? 12.852 5.414 1.62 1 97.44 510 ARG B C 1
ATOM 8464 O O . ARG B 1 510 ? 11.688 5.121 1.339 1 97.44 510 ARG B O 1
ATOM 8471 N N . THR B 1 511 ? 13.82 4.5 1.784 1 97.25 511 THR B N 1
ATOM 8472 C CA . THR B 1 511 ? 13.516 3.072 1.719 1 97.25 511 THR B CA 1
ATOM 8473 C C . THR B 1 511 ? 12.5 2.684 2.787 1 97.25 511 THR B C 1
ATOM 8475 O O . THR B 1 511 ? 11.531 1.979 2.498 1 97.25 511 THR B O 1
ATOM 8478 N N . LEU B 1 512 ? 12.695 3.152 3.928 1 97.25 512 LEU B N 1
ATOM 8479 C CA . LEU B 1 512 ? 11.805 2.832 5.039 1 97.25 512 LEU B CA 1
ATOM 8480 C C . LEU B 1 512 ? 10.398 3.361 4.781 1 97.25 512 LEU B C 1
ATOM 8482 O O . LEU B 1 512 ? 9.414 2.686 5.082 1 97.25 512 LEU B O 1
ATOM 8486 N N . LEU B 1 513 ? 10.328 4.547 4.301 1 97.81 513 LEU B N 1
ATOM 8487 C CA . LEU B 1 513 ? 9.008 5.098 4.008 1 97.81 513 LEU B CA 1
ATOM 8488 C C . LEU B 1 513 ? 8.312 4.289 2.916 1 97.81 513 LEU B C 1
ATOM 8490 O O . LEU B 1 513 ? 7.105 4.039 2.994 1 97.81 513 LEU B O 1
ATOM 8494 N N . MET B 1 514 ? 9.086 3.918 1.871 1 97.5 514 MET B N 1
ATOM 8495 C CA . MET B 1 514 ? 8.531 3.062 0.824 1 97.5 514 MET B CA 1
ATOM 8496 C C . MET B 1 514 ? 7.977 1.772 1.412 1 97.5 514 MET B C 1
ATOM 8498 O O . MET B 1 514 ? 6.895 1.326 1.024 1 97.5 514 MET B O 1
ATOM 8502 N N . ILE B 1 515 ? 8.727 1.193 2.291 1 97.62 515 ILE B N 1
ATOM 8503 C CA . ILE B 1 515 ? 8.305 -0.043 2.945 1 97.62 515 ILE B CA 1
ATOM 8504 C C . ILE B 1 515 ? 7.027 0.2 3.74 1 97.62 515 ILE B C 1
ATOM 8506 O O . ILE B 1 515 ? 6.109 -0.623 3.715 1 97.62 515 ILE B O 1
ATOM 8510 N N . LYS B 1 516 ? 6.965 1.271 4.398 1 96.81 516 LYS B N 1
ATOM 8511 C CA . LYS B 1 516 ? 5.766 1.61 5.16 1 96.81 516 LYS B CA 1
ATOM 8512 C C . LYS B 1 516 ? 4.539 1.671 4.258 1 96.81 516 LYS B C 1
ATOM 8514 O O . LYS B 1 516 ? 3.486 1.119 4.59 1 96.81 516 LYS B O 1
ATOM 8519 N N . PHE B 1 517 ? 4.66 2.381 3.158 1 96.81 517 PHE B N 1
ATOM 8520 C CA . PHE B 1 517 ? 3.562 2.438 2.199 1 96.81 517 PHE B CA 1
ATOM 8521 C C . PHE B 1 517 ? 3.201 1.039 1.71 1 96.81 517 PHE B C 1
ATOM 8523 O O . PHE B 1 517 ? 2.021 0.698 1.607 1 96.81 517 PHE B O 1
ATOM 8530 N N . ALA B 1 518 ? 4.25 0.31 1.357 1 97 518 ALA B N 1
ATOM 8531 C CA . ALA B 1 518 ? 4.02 -1.042 0.854 1 97 518 ALA B CA 1
ATOM 8532 C C . ALA B 1 518 ? 3.234 -1.876 1.864 1 97 518 ALA B C 1
ATOM 8534 O O . ALA B 1 518 ? 2.312 -2.605 1.494 1 97 518 ALA B O 1
ATOM 8535 N N . GLU B 1 519 ? 3.592 -1.843 3.045 1 95.31 519 GLU B N 1
ATOM 8536 C CA . GLU B 1 519 ? 2.918 -2.605 4.094 1 95.31 519 GLU B CA 1
ATOM 8537 C C . GLU B 1 519 ? 1.461 -2.176 4.234 1 95.31 519 GLU B C 1
ATOM 8539 O O . GLU B 1 519 ? 0.598 -2.99 4.57 1 95.31 519 GLU B O 1
ATOM 8544 N N . LYS B 1 520 ? 1.184 -0.953 3.988 1 93.75 520 LYS B N 1
ATOM 8545 C CA . LYS B 1 520 ? -0.174 -0.429 4.113 1 93.75 520 LYS B CA 1
ATOM 8546 C C . LYS B 1 520 ? -1.054 -0.901 2.961 1 93.75 520 LYS B C 1
ATOM 8548 O O . LYS B 1 520 ? -2.281 -0.796 3.025 1 93.75 520 LYS B O 1
ATOM 8553 N N . SER B 1 521 ? -0.492 -1.341 1.915 1 92.62 521 SER B N 1
ATOM 8554 C CA . SER B 1 521 ? -1.263 -1.865 0.792 1 92.62 521 SER B CA 1
ATOM 8555 C C . SER B 1 521 ? -2.1 -3.07 1.209 1 92.62 521 SER B C 1
ATOM 8557 O O . SER B 1 521 ? -3.098 -3.393 0.562 1 92.62 521 SER B O 1
ATOM 8559 N N . LEU B 1 522 ? -1.685 -3.732 2.262 1 91.5 522 LEU B N 1
ATOM 8560 C CA . LEU B 1 522 ? -2.375 -4.941 2.697 1 91.5 522 LEU B CA 1
ATOM 8561 C C . LEU B 1 522 ? -3.141 -4.691 3.992 1 91.5 522 LEU B C 1
ATOM 8563 O O . LEU B 1 522 ? -3.77 -5.605 4.531 1 91.5 522 LEU B O 1
ATOM 8567 N N . ASP B 1 523 ? -3.066 -3.545 4.492 1 82.44 523 ASP B N 1
ATOM 8568 C CA . ASP B 1 523 ? -3.75 -3.209 5.738 1 82.44 523 ASP B CA 1
ATOM 8569 C C . ASP B 1 523 ? -5.152 -2.666 5.469 1 82.44 523 ASP B C 1
ATOM 8571 O O . ASP B 1 523 ? -5.305 -1.562 4.938 1 82.44 523 ASP B O 1
ATOM 8575 N N . ARG B 1 524 ? -6.113 -3.428 5.75 1 71.75 524 ARG B N 1
ATOM 8576 C CA . ARG B 1 524 ? -7.496 -3.031 5.484 1 71.75 524 ARG B CA 1
ATOM 8577 C C . ARG B 1 524 ? -8 -2.064 6.547 1 71.75 524 ARG B C 1
ATOM 8579 O O . ARG B 1 524 ? -8.906 -1.271 6.289 1 71.75 524 ARG B O 1
ATOM 8586 N N . GLU B 1 525 ? -7.371 -2.055 7.66 1 70.81 525 GLU B N 1
ATOM 8587 C CA . GLU B 1 525 ? -7.871 -1.266 8.781 1 70.81 525 GLU B CA 1
ATOM 8588 C C . GLU B 1 525 ? -7.219 0.114 8.82 1 70.81 525 GLU B C 1
ATOM 8590 O O . GLU B 1 525 ? -7.867 1.102 9.18 1 70.81 525 GLU B O 1
ATOM 8595 N N . CYS B 1 526 ? -5.973 0.028 8.477 1 72 526 CYS B N 1
ATOM 8596 C CA . CYS B 1 526 ? -5.234 1.277 8.617 1 72 526 CYS B CA 1
ATOM 8597 C C . CYS B 1 526 ? -4.652 1.718 7.277 1 72 526 CYS B C 1
ATOM 8599 O O . CYS B 1 526 ? -3.613 1.211 6.852 1 72 526 CYS B O 1
ATOM 8601 N N . GLY B 1 527 ? -5.273 2.562 6.617 1 84.19 527 GLY B N 1
ATOM 8602 C CA . GLY B 1 527 ? -4.758 3.084 5.359 1 84.19 527 GLY B CA 1
ATOM 8603 C C . GLY B 1 527 ? -3.693 4.148 5.543 1 84.19 527 GLY B C 1
ATOM 8604 O O . GLY B 1 527 ? -3.119 4.277 6.625 1 84.19 527 GLY B O 1
ATOM 8605 N N . VAL B 1 528 ? -3.289 4.762 4.527 1 91.56 528 VAL B N 1
ATOM 8606 C CA . VAL B 1 528 ? -2.279 5.816 4.531 1 91.56 528 VAL B CA 1
ATOM 8607 C C . VAL B 1 528 ? -2.783 7.008 5.34 1 91.56 528 VAL B C 1
ATOM 8609 O O . VAL B 1 528 ? -3.9 7.484 5.129 1 91.56 528 VAL B O 1
ATOM 8612 N N . SER B 1 529 ? -2.053 7.426 6.301 1 91.69 529 SER B N 1
ATOM 8613 C CA . SER B 1 529 ? -2.449 8.5 7.203 1 91.69 529 SER B CA 1
ATOM 8614 C C . SER B 1 529 ? -1.99 9.859 6.676 1 91.69 529 SER B C 1
ATOM 8616 O O . SER B 1 529 ? -1.186 9.93 5.746 1 91.69 529 SER B O 1
ATOM 8618 N N . LEU B 1 530 ? -2.498 10.891 7.238 1 93.88 530 LEU B N 1
ATOM 8619 C CA . LEU B 1 530 ? -2.074 12.242 6.906 1 93.88 530 LEU B CA 1
ATOM 8620 C C . LEU B 1 530 ? -0.591 12.438 7.203 1 93.88 530 LEU B C 1
ATOM 8622 O O . LEU B 1 530 ? 0.123 13.078 6.43 1 93.88 530 LEU B O 1
ATOM 8626 N N . GLU B 1 531 ? -0.119 11.914 8.328 1 95.06 531 GLU B N 1
ATOM 8627 C CA . GLU B 1 531 ? 1.298 12.023 8.656 1 95.06 531 GLU B CA 1
ATOM 8628 C C . GLU B 1 531 ? 2.168 11.375 7.586 1 95.06 531 GLU B C 1
ATOM 8630 O O . GLU B 1 531 ? 3.244 11.875 7.262 1 95.06 531 GLU B O 1
ATOM 8635 N N . ASP B 1 532 ? 1.701 10.234 7.078 1 94.69 532 ASP B N 1
ATOM 8636 C CA . ASP B 1 532 ? 2.438 9.586 6 1 94.69 532 ASP B CA 1
ATOM 8637 C C . ASP B 1 532 ? 2.576 10.508 4.793 1 94.69 532 ASP B C 1
ATOM 8639 O O . ASP B 1 532 ? 3.641 10.578 4.176 1 94.69 532 ASP B O 1
ATOM 8643 N N . TRP B 1 533 ? 1.48 11.195 4.465 1 96.06 533 TRP B N 1
ATOM 8644 C CA . TRP B 1 533 ? 1.512 12.133 3.344 1 96.06 533 TRP B CA 1
ATOM 8645 C C . TRP B 1 533 ? 2.504 13.258 3.605 1 96.06 533 TRP B C 1
ATOM 8647 O O . TRP B 1 533 ? 3.33 13.578 2.748 1 96.06 533 TRP B O 1
ATOM 8657 N N . LEU B 1 534 ? 2.408 13.812 4.801 1 96.94 534 LEU B N 1
ATOM 8658 C CA . LEU B 1 534 ? 3.305 14.906 5.152 1 96.94 534 LEU B CA 1
ATOM 8659 C C . LEU B 1 534 ? 4.762 14.453 5.121 1 96.94 534 LEU B C 1
ATOM 8661 O O . LEU B 1 534 ? 5.633 15.18 4.637 1 96.94 534 LEU B O 1
ATOM 8665 N N . CYS B 1 535 ? 5.043 13.312 5.621 1 97.06 535 CYS B N 1
ATOM 8666 C CA . CYS B 1 535 ? 6.391 12.75 5.605 1 97.06 535 CYS B CA 1
ATOM 8667 C C . CYS B 1 535 ? 6.863 12.508 4.176 1 97.06 535 CYS B C 1
ATOM 8669 O O . CYS B 1 535 ? 8.031 12.75 3.855 1 97.06 535 CYS B O 1
ATOM 8671 N N . SER B 1 536 ? 5.965 11.984 3.326 1 97.25 536 SER B N 1
ATOM 8672 C CA . SER B 1 536 ? 6.336 11.727 1.938 1 97.25 536 SER B CA 1
ATOM 8673 C C . SER B 1 536 ? 6.688 13.016 1.212 1 97.25 536 SER B C 1
ATOM 8675 O O . SER B 1 536 ? 7.578 13.039 0.36 1 97.25 536 SER B O 1
ATOM 8677 N N . GLN B 1 537 ? 6.004 14.086 1.533 1 95.94 537 GLN B N 1
ATOM 8678 C CA . GLN B 1 537 ? 6.324 15.391 0.957 1 95.94 537 GLN B CA 1
ATOM 8679 C C . GLN B 1 537 ? 7.742 15.812 1.317 1 95.94 537 GLN B C 1
ATOM 8681 O O . GLN B 1 537 ? 8.469 16.359 0.479 1 95.94 537 GLN B O 1
ATOM 8686 N N . TYR B 1 538 ? 8.094 15.539 2.555 1 96.19 538 TYR B N 1
ATOM 8687 C CA . TYR B 1 538 ? 9.438 15.875 3.035 1 96.19 538 TYR B CA 1
ATOM 8688 C C . TYR B 1 538 ? 10.492 15.047 2.316 1 96.19 538 TYR B C 1
ATOM 8690 O O . TYR B 1 538 ? 11.391 15.594 1.68 1 96.19 538 TYR B O 1
ATOM 8698 N N . LEU B 1 539 ? 10.328 13.781 2.254 1 96.69 539 LEU B N 1
ATOM 8699 C CA . LEU B 1 539 ? 11.383 12.883 1.785 1 96.69 539 LEU B CA 1
ATOM 8700 C C . LEU B 1 539 ? 11.414 12.836 0.261 1 96.69 539 LEU B C 1
ATOM 8702 O O . LEU B 1 539 ? 12.43 12.461 -0.332 1 96.69 539 LEU B O 1
ATOM 8706 N N . ALA B 1 540 ? 10.297 13.188 -0.358 1 96.12 540 ALA B N 1
ATOM 8707 C CA . ALA B 1 540 ? 10.258 13.227 -1.817 1 96.12 540 ALA B CA 1
ATOM 8708 C C . ALA B 1 540 ? 11.148 14.344 -2.354 1 96.12 540 ALA B C 1
ATOM 8710 O O . ALA B 1 540 ? 11.75 14.211 -3.424 1 96.12 540 ALA B O 1
ATOM 8711 N N . PHE B 1 541 ? 11.305 15.438 -1.562 1 93.06 541 PHE B N 1
ATOM 8712 C CA . PHE B 1 541 ? 11.938 16.609 -2.148 1 93.06 541 PHE B CA 1
ATOM 8713 C C . PHE B 1 541 ? 13.172 17.016 -1.355 1 93.06 541 PHE B C 1
ATOM 8715 O O . PHE B 1 541 ? 13.914 17.906 -1.763 1 93.06 541 PHE B O 1
ATOM 8722 N N . ALA B 1 542 ? 13.383 16.391 -0.282 1 92.88 542 ALA B N 1
ATOM 8723 C CA . ALA B 1 542 ? 14.562 16.703 0.526 1 92.88 542 ALA B CA 1
ATOM 8724 C C . ALA B 1 542 ? 15.844 16.453 -0.257 1 92.88 542 ALA B C 1
ATOM 8726 O O . ALA B 1 542 ? 15.938 15.5 -1.024 1 92.88 542 ALA B O 1
ATOM 8727 N N . THR B 1 543 ? 16.781 17.281 -0.165 1 93.94 543 THR B N 1
ATOM 8728 C CA . THR B 1 543 ? 18.125 17.156 -0.738 1 93.94 543 THR B CA 1
ATOM 8729 C C . THR B 1 543 ? 19.188 17.25 0.348 1 93.94 543 THR B C 1
ATOM 8731 O O . THR B 1 543 ? 18.891 17.672 1.471 1 93.94 543 THR B O 1
ATOM 8734 N N . THR B 1 544 ? 20.391 16.781 0.029 1 93.12 544 THR B N 1
ATOM 8735 C CA . THR B 1 544 ? 21.469 16.875 0.997 1 93.12 544 THR B CA 1
ATOM 8736 C C . THR B 1 544 ? 21.75 18.328 1.362 1 93.12 544 THR B C 1
ATOM 8738 O O . THR B 1 544 ? 22.078 18.641 2.512 1 93.12 544 THR B O 1
ATOM 8741 N N . ASP B 1 545 ? 21.562 19.25 0.424 1 92.56 545 ASP B N 1
ATOM 8742 C CA . ASP B 1 545 ? 21.781 20.672 0.674 1 92.56 545 ASP B CA 1
ATOM 8743 C C . ASP B 1 545 ? 20.75 21.234 1.655 1 92.56 545 ASP B C 1
ATOM 8745 O O . ASP B 1 545 ? 21.109 21.938 2.596 1 92.56 545 ASP B O 1
ATOM 8749 N N . SER B 1 546 ? 19.5 20.938 1.419 1 90.19 546 SER B N 1
ATOM 8750 C CA . SER B 1 546 ? 18.453 21.422 2.301 1 90.19 546 SER B CA 1
ATOM 8751 C C . SER B 1 546 ? 18.594 20.859 3.707 1 90.19 546 SER B C 1
ATOM 8753 O O . SER B 1 546 ? 18.391 21.562 4.695 1 90.19 546 SER B O 1
ATOM 8755 N N . LEU B 1 547 ? 19 19.609 3.797 1 89.81 547 LEU B N 1
ATOM 8756 C CA . LEU B 1 547 ? 19.172 18.969 5.094 1 89.81 547 LEU B CA 1
ATOM 8757 C C . LEU B 1 547 ? 20.359 19.594 5.844 1 89.81 547 LEU B C 1
ATOM 8759 O O . LEU B 1 547 ? 20.281 19.812 7.055 1 89.81 547 LEU B O 1
ATOM 8763 N N . SER B 1 548 ? 21.391 19.797 5.09 1 89 548 SER B N 1
ATOM 8764 C CA . SER B 1 548 ? 22.578 20.406 5.695 1 89 548 SER B CA 1
ATOM 8765 C C . SER B 1 548 ? 22.266 21.781 6.25 1 89 548 SER B C 1
ATOM 8767 O O . SER B 1 548 ? 22.75 22.156 7.32 1 89 548 SER B O 1
ATOM 8769 N N . ARG B 1 549 ? 21.5 22.562 5.574 1 87.75 549 ARG B N 1
ATOM 8770 C CA . ARG B 1 549 ? 21.125 23.906 6.008 1 87.75 549 ARG B CA 1
ATOM 8771 C C . ARG B 1 549 ? 20.297 23.859 7.289 1 87.75 549 ARG B C 1
ATOM 8773 O O . ARG B 1 549 ? 20.531 24.625 8.219 1 87.75 549 ARG B O 1
ATOM 8780 N N . ILE B 1 550 ? 19.406 22.953 7.316 1 85.5 550 ILE B N 1
ATOM 8781 C CA . ILE B 1 550 ? 18.516 22.844 8.461 1 85.5 550 ILE B CA 1
ATOM 8782 C C . ILE B 1 550 ? 19.281 22.359 9.68 1 85.5 550 ILE B C 1
ATOM 8784 O O . ILE B 1 550 ? 19.062 22.828 10.797 1 85.5 550 ILE B O 1
ATOM 8788 N N . VAL B 1 551 ? 20.156 21.422 9.43 1 82.25 551 VAL B N 1
ATOM 8789 C CA . VAL B 1 551 ? 20.969 20.875 10.516 1 82.25 551 VAL B CA 1
ATOM 8790 C C . VAL B 1 551 ? 21.828 21.984 11.109 1 82.25 551 VAL B C 1
ATOM 8792 O O . VAL B 1 551 ? 22 22.062 12.328 1 82.25 551 VAL B O 1
ATOM 8795 N N . LYS B 1 552 ? 22.297 22.812 10.281 1 83 552 LYS B N 1
ATOM 8796 C CA . LYS B 1 552 ? 23.109 23.938 10.742 1 83 552 LYS B CA 1
ATOM 8797 C C . LYS B 1 552 ? 22.281 24.906 11.594 1 83 552 LYS B C 1
ATOM 8799 O O . LYS B 1 552 ? 22.766 25.406 12.609 1 83 552 LYS B O 1
ATOM 8804 N N . VAL B 1 553 ? 21.062 25.109 11.203 1 81.12 553 VAL B N 1
ATOM 8805 C CA . VAL B 1 553 ? 20.172 26.016 11.922 1 81.12 553 VAL B CA 1
ATOM 8806 C C . VAL B 1 553 ? 19.828 25.438 13.289 1 81.12 553 VAL B C 1
ATOM 8808 O O . VAL B 1 553 ? 19.75 26.156 14.281 1 81.12 553 VAL B O 1
ATOM 8811 N N . MET B 1 554 ? 19.75 24.141 13.336 1 79.19 554 MET B N 1
ATOM 8812 C CA . MET B 1 554 ? 19.312 23.469 14.562 1 79.19 554 MET B CA 1
ATOM 8813 C C . MET B 1 554 ? 20.469 23.375 15.562 1 79.19 554 MET B C 1
ATOM 8815 O O . MET B 1 554 ? 20.25 23.266 16.766 1 79.19 554 MET B O 1
ATOM 8819 N N . GLN B 1 555 ? 21.672 23.406 15.062 1 74.25 555 GLN B N 1
ATOM 8820 C CA . GLN B 1 555 ? 22.828 23.281 15.938 1 74.25 555 GLN B CA 1
ATOM 8821 C C . GLN B 1 555 ? 23.266 24.656 16.453 1 74.25 555 GLN B C 1
ATOM 8823 O O . GLN B 1 555 ? 24.125 24.734 17.328 1 74.25 555 GLN B O 1
ATOM 8828 N N . GLN B 1 556 ? 22.781 25.781 15.984 1 67.62 556 GLN B N 1
ATOM 8829 C CA . GLN B 1 556 ? 23.125 27.109 16.484 1 67.62 556 GLN B CA 1
ATOM 8830 C C . GLN B 1 556 ? 22.344 27.438 17.75 1 67.62 556 GLN B C 1
ATOM 8832 O O . GLN B 1 556 ? 21.203 27 17.906 1 67.62 556 GLN B O 1
#

InterPro domains:
  IPR000719 Protein kinase domain [PF00069] (260-470)
  IPR000719 Protein kinase domain [PS50011] (130-486)
  IPR008266 Tyrosine-protein kinase, active site [PS00109] (323-335)
  IPR011009 Protein kinase-like domain superfamily [SSF56112] (172-472)
  IPR051511 Mitochondrial Quality Control and Scaffold Kinases [PTHR22972] (2-556)

Radius of gyration: 41.58 Å; Cα contacts (8 Å, |Δi|>4): 1345; chains: 2; bounding box: 111×142×106 Å

Foldseek 3Di:
DFQPPPPPVPPPPPVPDPPPPDPDPDDDDDDYDDDDDDDDDDDDDDDDDDDDDDDDDDDDDDDDDDDDDDDDDDDPDDDDDDDPVVPPVVVVLCVPVVDPVVPLVSLLVVLLVVLVVVLVVVVCQLCPPPQDAAADDPVQPVQKDFPDLDFLEDFPFWTWTWIAGNVCRLAIWIKTWGPDACVVPPLVVVLVVLQVVARDDQAAWHWNYKDKDWAFCSSVPVDDQPDPPPPPPPPPPPPCPVPPDDDPDPPVPCPPCPVPPVPRHTGITMITMIRFRFNYFQLRVLVVCVVVCVVPVALLVLLVLVLLLLVLVVQVSCVVQQKDQLDDDRSQKTWGARNPCPPPPCVPPPPQDPSDSHRTRIHGGDSSVMDGDPVPPPVVVVVPVVPPPVVVVVVVLVVQSVLQSSLQVLQVSSVHHRQCVVPVVVVVDQDALVSGDQFDDPYLCRLLSSLSSSLSNGVRSVSRDHSVLSSLSSLCSHNNDDDVLVVVLVPDDDPVVNLVSLSVVLSVSSVVLVVVQVVQVPPPPDHQDPVSSSNSVCSSPDHSVSNVVSVVSSVD/DFAPPPPPPPVPPPPPPPDDDDDDDDDDDDDDDDPDDDDDDDDDDDDDDDDDDDDDDDDDDDDDDDDPDDPDPPCPDDDDDDDPPPPPPVVVLCVPVVPPVVPLVSLLVVLLVVLVVVLVVVCCQL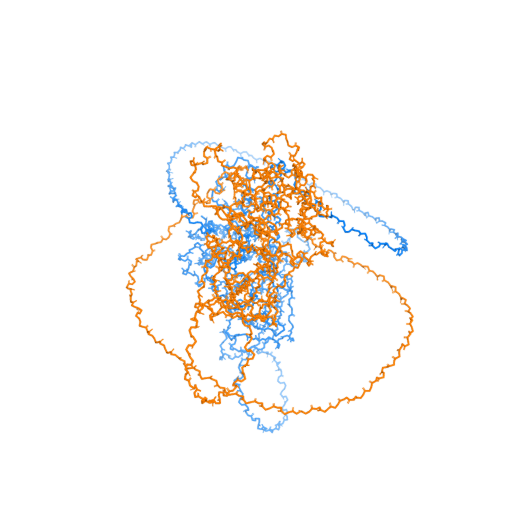CPPPQDAAADDPVQPVQKDFPDLDFLEDFPFWTWTWIAGNVCRLAIKIKTWGPDACVVPPLVVVLVVLQVVARDDLAAWHFNYKDKDWAFCSSVPPDDQPDPPPPPPPPPPPPPDCPPDDDPDCPVPCPPCPVPPVPRHTGITMITMIRFRFNYFQLRVLVVCPVVCVVPVALLVLLVLVLLLLVLVVQVSCVVQQKDQLDDDSSQKTWGARNPCPPPPCVPPPPQDPSDSHRTRIHGGDSSVMDGDPVPPPVVVVVPVVPPPVVVVVVVLVVQSVLQVSLQVLQVSSVHHRQCVVPVVVVVDVDALVSGDQFDCPGLCRLLSSLSSSLSNGVDSVSRDHSVLSSLSSLCSNNNDDPVLVVVLVPDDDPVVNLVSLSVVLSVSSVVLVVVQVVQVPPPPDHQDPVSSSNSVCSSPDHSVSNVVSVVSSVD

Nearest PDB structures (foldseek):
  6bhc-assembly1_A-2  TM=9.336E-01  e=1.056E-48  Homo sapiens
  5ve6-assembly1_A-2  TM=9.538E-01  e=1.441E-34  Homo sapiens
  6ewx-assembly1_A-2  TM=9.186E-01  e=1.797E-33  Rattus norvegicus
  6ewx-assembly1_B-2  TM=9.108E-01  e=1.484E-32  Rattus norvegicus
  3dzo-assembly1_A  TM=5.583E-01  e=1.804E-05  Toxoplasma gondii

Solvent-accessible surface area (backbone atoms only — not comparable to full-atom values): 66368 Å² total; per-residue (Å²): 100,51,65,69,70,76,76,61,87,65,82,68,78,6,70,48,77,80,79,78,82,78,81,78,77,89,81,82,89,82,89,88,87,90,85,89,85,89,85,92,84,87,90,82,89,83,91,81,90,87,87,92,86,93,83,88,78,92,79,87,94,88,93,81,91,88,74,91,84,79,86,81,86,78,74,82,81,81,78,79,79,88,77,81,72,60,56,63,71,56,54,60,70,54,58,56,40,77,36,65,68,53,45,52,52,48,52,48,50,49,48,36,54,48,30,44,52,48,29,51,51,41,50,51,58,65,35,59,92,58,74,62,91,54,78,48,57,81,82,50,52,82,45,51,41,70,74,48,92,58,67,38,23,73,42,76,60,30,37,28,27,38,22,38,32,72,96,42,73,90,45,65,27,14,43,33,39,38,67,60,57,55,83,63,40,65,46,51,50,51,24,47,52,56,56,68,69,50,76,85,48,93,23,41,65,51,74,25,27,71,44,81,38,76,39,49,43,86,77,34,86,88,54,62,86,81,56,73,73,76,65,77,69,72,75,67,81,68,79,75,77,77,78,74,76,81,85,77,81,71,82,74,71,80,69,74,73,65,76,69,60,80,71,63,59,62,43,66,23,39,35,33,34,25,59,65,54,43,60,36,24,45,42,54,50,45,63,73,36,52,66,50,36,70,74,37,31,52,61,44,50,49,30,49,46,53,49,49,35,38,49,27,53,34,53,47,64,29,48,88,66,41,40,44,50,68,56,73,46,49,44,36,26,32,28,26,78,51,73,68,66,66,62,78,77,70,67,56,76,72,68,76,48,88,83,42,64,67,61,55,37,47,28,47,47,72,46,61,63,41,44,64,66,69,76,77,65,54,66,74,60,62,68,50,58,86,73,49,52,68,64,58,57,48,58,58,59,60,68,46,48,53,32,36,37,50,22,43,44,53,35,44,65,68,78,37,71,44,62,58,74,76,38,52,62,50,76,78,42,95,53,52,57,83,71,50,77,81,60,72,77,69,35,26,51,28,60,58,50,41,50,51,28,38,40,22,50,30,73,51,64,90,69,27,52,51,49,66,53,51,32,48,46,40,48,34,64,59,71,41,81,50,70,69,54,51,52,52,48,68,67,40,90,43,72,67,52,35,44,47,31,46,44,45,50,48,51,53,52,46,51,50,52,43,49,51,34,22,57,28,34,74,35,87,84,50,60,82,48,70,58,55,38,54,49,29,51,48,60,34,66,62,45,59,68,61,50,51,53,42,52,52,60,68,72,102,100,33,58,70,58,78,72,74,80,76,74,78,78,78,72,76,82,70,91,80,91,78,92,79,87,91,84,92,84,88,81,85,88,82,82,72,87,90,83,78,89,84,79,91,78,89,78,91,77,92,76,94,80,85,94,78,93,76,87,88,76,91,71,91,77,76,85,74,77,73,83,78,75,74,75,72,84,79,75,83,83,83,76,68,25,76,48,49,67,58,56,59,71,55,58,55,42,78,36,65,68,52,44,51,52,48,51,49,49,50,48,37,53,48,30,44,52,48,29,52,51,41,50,52,56,64,36,59,90,59,74,63,90,54,79,48,54,79,81,49,52,81,46,50,41,70,75,47,91,56,66,39,24,73,42,76,59,30,37,29,26,40,21,38,31,71,93,42,72,91,45,65,27,15,42,34,39,39,68,61,56,55,85,63,40,65,46,51,50,51,24,48,52,55,56,68,69,49,75,85,48,93,22,42,65,53,75,24,26,72,44,81,39,76,38,49,44,86,77,33,87,88,56,61,86,82,57,72,74,78,66,76,72,73,78,70,82,73,85,77,78,80,80,75,75,80,85,78,79,72,82,73,72,79,69,73,74,66,76,70,60,80,69,65,59,62,43,66,24,38,34,32,35,23,61,65,54,42,60,36,24,46,41,54,52,44,64,72,34,52,65,48,37,72,75,39,30,51,61,44,50,49,32,50,45,52,47,50,36,38,49,28,53,32,53,48,65,30,49,89,66,41,41,43,51,69,57,74,46,48,43,34,27,32,29,26,79,53,74,67,69,66,59,77,77,70,69,57,77,72,67,76,49,87,83,42,64,67,59,55,37,47,27,47,47,71,46,61,62,40,44,66,66,70,76,78,67,56,65,75,63,62,67,52,58,88,75,51,54,68,64,61,55,49,60,57,59,59,70,44,49,54,33,34,36,49,21,42,47,53,35,45,65,68,78,35,70,46,61,57,76,76,38,51,61,50,76,77,41,95,54,53,60,84,70,51,79,81,61,71,78,69,35,42,53,26,60,53,51,42,52,50,27,37,38,22,50,30,74,51,63,87,70,27,52,51,50,65,53,52,32,49,45,40,49,35,55,63,71,37,80,28,66,71,52,50,52,53,48,68,67,41,90,42,71,69,53,37,46,48,31,47,44,44,49,49,49,51,52,46,50,49,51,42,50,52,35,22,58,27,35,74,34,86,84,52,59,82,48,69,57,56,38,56,49,30,52,48,60,34,66,62,44,58,65,60,49,52,53,43,52,53,60,69,73,103

pLDDT: mean 71.69, std 29.59, range [14.05, 98.69]

Sequence (1112 aa):
MANPTYDIDTNWEMSSGCSSISLELKALDNELDSLDRPLEKGQATTSATNSFSSLTTIGVKDRSFNSMESLSGKQVPQNKPGKSIQKPQRHALYRGIENREEVVGKIRSLHTDSLKKLAIRCEDLFMAGQKDQLRFGVDSWSDFRLTSDRPSCEAGDAVYYSASYAKDPLNNYAVKICKSKAKESQQYYQSLAIRQSLAIHFNIQQDCGHFLADVPVRLLPWEDPSSPEEEEEEEEEDTEQKNKETPPSEEASQKDSISMGTISKQRSRVVVITREVPYLTVSDFVRESSARHAKNPDLYERQVCLLLLQLCSGLEHLKPYHITHCDLRLENLLLVNYRSGGGLLNSELVEPNPNATCPARLIVSNFSQAKQKSHMVDPEVLRDQSRLAPEIITATQYKKCDEFQTGILIYEMLHLPNPFDENPELKEKEYTRADLPKIPCRSLYSQGLQQLASCLLNPNPSERILISEAKGILQCLLWGPREDLFRTLNSSSSPLQRDAVLQNWMDIKRTLLMIKFAEKSLDRECGVSLEDWLCSQYLAFATTDSLSRIVKVMQQMANPTYDIDTNWEMSSGCSSISLELKALDNELDSLDRPLEKGQATTSATNSFSSLTTIGVKDRSFNSMESLSGKQVPQNKPGKSIQKPQRHALYRGIENREEVVGKIRSLHTDSLKKLAIRCEDLFMAGQKDQLRFGVDSWSDFRLTSDRPSCEAGDAVYYSASYAKDPLNNYAVKICKSKAKESQQYYQSLAIRQSLAIHFNIQQDCGHFLADVPVRLLPWEDPSSPEEEEEEEEEDTEQKNKETPPSEEASQKDSISMGTISKQRSRVVVITREVPYLTVSDFVRESSARHAKNPDLYERQVCLLLLQLCSGLEHLKPYHITHCDLRLENLLLVNYRSGGGLLNSELVEPNPNATCPARLIVSNFSQAKQKSHMVDPEVLRDQSRLAPEIITATQYKKCDEFQTGILIYEMLHLPNPFDENPELKEKEYTRADLPKIPCRSLYSQGLQQLASCLLNPNPSERILISEAKGILQCLLWGPREDLFRTLNSSSSPLQRDAVLQNWMDIKRTLLMIKFAEKSLDRECGVSLEDWLCSQYLAFATTDSLSRIVKVMQQ